Protein AF-0000000069395760 (afdb_homodimer)

Solvent-accessible surface area (backbone atoms only — not comparable to full-atom values): 43117 Å² total; per-residue (Å²): 133,80,65,74,63,59,64,54,50,53,55,54,52,54,53,49,53,54,52,53,54,54,53,51,53,52,52,54,56,61,66,63,53,74,74,78,73,81,76,77,80,76,78,79,77,81,76,76,78,79,74,80,76,85,90,81,76,87,78,83,78,81,83,75,75,84,68,78,76,70,72,79,70,79,74,65,75,64,67,62,76,68,69,72,83,68,77,63,71,75,78,70,72,57,51,30,65,44,21,26,51,34,47,48,49,54,32,49,52,32,18,38,53,29,53,44,42,83,48,41,45,56,52,36,48,51,44,53,68,48,53,50,56,49,46,53,49,40,21,63,72,74,39,49,41,49,37,60,54,71,68,36,67,52,49,54,48,45,50,50,44,46,49,41,73,70,34,70,74,48,68,70,32,58,58,56,48,36,22,46,37,29,43,24,50,7,39,36,30,46,37,38,65,77,67,52,32,31,42,33,40,53,34,67,69,37,38,51,55,40,46,56,28,42,33,50,20,50,20,39,49,36,53,64,74,48,56,54,93,81,45,68,66,56,76,48,63,72,69,88,72,63,82,59,62,57,41,40,29,35,37,52,51,34,47,51,50,49,50,54,48,51,52,51,42,43,45,49,50,65,56,71,32,33,63,59,34,62,75,64,62,42,46,38,72,66,56,53,50,49,52,51,30,62,69,65,62,43,72,67,31,51,62,48,64,44,80,52,71,68,53,26,51,51,42,50,50,50,52,51,49,51,49,38,54,49,29,24,60,70,40,50,58,34,78,77,29,65,69,52,32,52,52,51,54,51,48,62,53,50,48,20,41,38,38,13,25,37,42,52,42,46,52,46,39,51,50,30,15,51,47,23,32,50,53,48,50,51,50,49,50,51,51,47,51,51,52,51,49,52,55,60,69,72,103,131,80,64,75,64,60,64,55,51,54,55,54,51,55,52,50,52,54,54,52,54,52,53,53,51,52,53,55,55,61,66,61,52,74,76,77,71,81,77,77,81,77,77,81,76,79,78,78,77,79,83,69,86,80,83,82,84,86,75,88,76,80,85,73,75,84,68,78,78,69,74,80,70,78,76,66,77,63,68,64,74,67,68,73,87,64,80,66,72,77,78,69,73,59,48,30,66,43,21,26,52,34,48,47,49,53,32,50,52,31,18,39,53,29,53,43,43,84,47,41,46,56,50,37,47,51,44,53,68,49,53,49,54,48,47,52,49,40,20,63,71,74,39,48,42,48,38,58,56,69,69,36,67,50,50,56,49,43,51,51,45,47,50,40,74,70,34,71,75,46,68,70,32,58,58,56,48,36,23,46,38,29,42,22,48,7,39,34,31,46,38,41,65,77,68,53,34,30,42,30,40,53,35,67,68,37,38,50,55,38,45,56,27,42,33,50,19,51,19,39,50,35,53,65,75,50,56,54,92,80,45,66,66,56,75,49,61,72,67,87,70,62,81,59,62,55,42,41,29,35,36,52,50,35,49,50,51,49,52,54,49,50,54,51,42,42,46,50,50,65,56,72,31,34,63,59,35,60,75,65,62,41,45,38,73,66,56,50,51,49,52,51,30,62,70,64,63,44,71,67,31,50,64,47,65,45,79,53,71,68,52,26,51,50,44,50,52,49,50,51,49,51,49,37,54,50,30,25,60,69,39,50,57,35,78,80,29,67,69,52,32,52,53,51,54,51,49,61,52,50,49,20,40,38,37,12,25,37,44,54,39,46,53,47,38,51,51,29,15,51,47,22,32,50,54,48,51,52,49,50,51,51,50,47,51,52,51,51,50,52,55,59,68,73,104

Sequence (790 aa):
MGSPRLHNRLRAARLYVVLSWFLQRVQKTLKALPLKAPLPRRSRETVQARCGGKGGKRTGGPQSLPLPLPPPPAAAIALKPEAPIRQLAKYEAPSAGHAAVGATLFGVLLFLAGARPSLLPAVFLLFVAVALPWRAYHYTRVQPRNSPYLFDFCYAVAGTTAAFLVWPQARQHPQLEAVVYALADGPVAGALVAWQCAWVFHSPDHTISVLLHLLPGLAMAVHHHLPGRDAPAAAAALPGGLLWSSSLWLFAAPLAFYLAWQAAYFFAVQVLGRQYIQANNLDTSYRCLTRRARRAGNIWARLVLRGSTARRLAAYGLVQLAFTALTLLLFIPTYHCTALAVAWQALKVLVPVYFGCKHQHERLYKAAMAEGVRRHMVQLQADARCAGGVLAAEQMGSPRLHNRLRAARLYVVLSWFLQRVQKTLKALPLKAPLPRRSRETVQARCGGKGGKRTGGPQSLPLPLPPPPAAAIALKPEAPIRQLAKYEAPSAGHAAVGATLFGVLLFLAGARPSLLPAVFLLFVAVALPWRAYHYTRVQPRNSPYLFDFCYAVAGTTAAFLVWPQARQHPQLEAVVYALADGPVAGALVAWQCAWVFHSPDHTISVLLHLLPGLAMAVHHHLPGRDAPAAAAALPGGLLWSSSLWLFAAPLAFYLAWQAAYFFAVQVLGRQYIQANNLDTSYRCLTRRARRAGNIWARLVLRGSTARRLAAYGLVQLAFTALTLLLFIPTYHCTALAVAWQALKVLVPVYFGCKHQHERLYKAAMAEGVRRHMVQLQADARCAGGVLAAEQ

Structure (mmCIF, N/CA/C/O backbone):
data_AF-0000000069395760-model_v1
#
loop_
_entity.id
_entity.type
_entity.pdbx_description
1 polymer 'Glycerophosphocholine acyltransferase 1'
#
loop_
_atom_site.group_PDB
_atom_site.id
_atom_site.type_symbol
_atom_site.label_atom_id
_atom_site.label_alt_id
_atom_site.label_comp_id
_atom_site.label_asym_id
_atom_site.label_entity_id
_atom_site.label_seq_id
_atom_site.pdbx_PDB_ins_code
_atom_site.Cartn_x
_atom_site.Cartn_y
_atom_site.Cartn_z
_atom_site.occupancy
_atom_site.B_iso_or_equiv
_atom_site.auth_seq_id
_atom_site.auth_comp_id
_atom_site.auth_asym_id
_atom_site.auth_atom_id
_atom_site.pdbx_PDB_model_num
ATOM 1 N N . MET A 1 1 ? -45.25 -3.633 -11.438 1 24.61 1 MET A N 1
ATOM 2 C CA . MET A 1 1 ? -44.188 -4.176 -10.609 1 24.61 1 MET A CA 1
ATOM 3 C C . MET A 1 1 ? -42.875 -4.324 -11.414 1 24.61 1 MET A C 1
ATOM 5 O O . MET A 1 1 ? -42.812 -5.168 -12.305 1 24.61 1 MET A O 1
ATOM 9 N N . GLY A 1 2 ? -42.375 -3.217 -11.891 1 31.52 2 GLY A N 1
ATOM 10 C CA . GLY A 1 2 ? -41.312 -3.08 -12.883 1 31.52 2 GLY A CA 1
ATOM 11 C C . GLY A 1 2 ? -40.031 -3.816 -12.492 1 31.52 2 GLY A C 1
ATOM 12 O O . GLY A 1 2 ? -39.75 -3.99 -11.312 1 31.52 2 GLY A O 1
ATOM 13 N N . SER A 1 3 ? -39.719 -4.832 -13.398 1 35.62 3 SER A N 1
ATOM 14 C CA . SER A 1 3 ? -38.781 -5.914 -13.211 1 35.62 3 SER A CA 1
ATOM 15 C C . SER A 1 3 ? -37.406 -5.379 -12.758 1 35.62 3 SER A C 1
ATOM 17 O O . SER A 1 3 ? -36.969 -4.324 -13.219 1 35.62 3 SER A O 1
ATOM 19 N N . PRO A 1 4 ? -36.969 -5.805 -11.477 1 38.31 4 PRO A N 1
ATOM 20 C CA . PRO A 1 4 ? -35.719 -5.504 -10.828 1 38.31 4 PRO A CA 1
ATOM 21 C C . PRO A 1 4 ? -34.531 -5.648 -11.781 1 38.31 4 PRO A C 1
ATOM 23 O O . PRO A 1 4 ? -33.375 -5.418 -11.375 1 38.31 4 PRO A O 1
ATOM 26 N N . ARG A 1 5 ? -34.781 -6.266 -13.023 1 38.38 5 ARG A N 1
ATOM 27 C CA . ARG A 1 5 ? -33.719 -6.449 -14.008 1 38.38 5 ARG A CA 1
ATOM 28 C C . ARG A 1 5 ? -33.219 -5.105 -14.523 1 38.38 5 ARG A C 1
ATOM 30 O O . ARG A 1 5 ? -32.062 -5 -14.984 1 38.38 5 ARG A O 1
ATOM 37 N N . LEU A 1 6 ? -34.188 -4.109 -14.695 1 36.69 6 LEU A N 1
ATOM 38 C CA . LEU A 1 6 ? -33.75 -2.852 -15.305 1 36.69 6 LEU A CA 1
ATOM 39 C C . LEU A 1 6 ? -32.75 -2.123 -14.406 1 36.69 6 LEU A C 1
ATOM 41 O O . LEU A 1 6 ? -31.828 -1.474 -14.898 1 36.69 6 LEU A O 1
ATOM 45 N N . HIS A 1 7 ? -32.969 -2.199 -13.039 1 35.84 7 HIS A N 1
ATOM 46 C CA . HIS A 1 7 ? -32.094 -1.431 -12.164 1 35.84 7 HIS A CA 1
ATOM 47 C C . HIS A 1 7 ? -30.688 -2.018 -12.148 1 35.84 7 HIS A C 1
ATOM 49 O O . HIS A 1 7 ? -29.719 -1.297 -11.93 1 35.84 7 HIS A O 1
ATOM 55 N N . ASN A 1 8 ? -30.594 -3.342 -12.312 1 35.22 8 ASN A N 1
ATOM 56 C CA . ASN A 1 8 ? -29.266 -3.947 -12.336 1 35.22 8 ASN A CA 1
ATOM 57 C C . ASN A 1 8 ? -28.516 -3.619 -13.625 1 35.22 8 ASN A C 1
ATOM 59 O O . ASN A 1 8 ? -27.281 -3.541 -13.633 1 35.22 8 ASN A O 1
ATOM 63 N N . ARG A 1 9 ? -29.234 -3.514 -14.781 1 36 9 ARG A N 1
ATOM 64 C CA . ARG A 1 9 ? -28.578 -3.201 -16.047 1 36 9 ARG A CA 1
ATOM 65 C C . ARG A 1 9 ? -28.031 -1.777 -16.047 1 36 9 ARG A C 1
ATOM 67 O O . ARG A 1 9 ? -27.016 -1.5 -16.672 1 36 9 ARG A O 1
ATOM 74 N N . LEU A 1 10 ? -28.781 -0.856 -15.352 1 36.22 10 LEU A N 1
ATOM 75 C CA . LEU A 1 10 ? -28.297 0.521 -15.375 1 36.22 10 LEU A CA 1
ATOM 76 C C . LEU A 1 10 ? -27.031 0.665 -14.531 1 36.22 10 LEU A C 1
ATOM 78 O O . LEU A 1 10 ? -26.156 1.473 -14.852 1 36.22 10 LEU A O 1
ATOM 82 N N . ARG A 1 11 ? -26.938 -0.129 -13.469 1 34.44 11 ARG A N 1
ATOM 83 C CA . ARG A 1 11 ? -25.719 -0.043 -12.672 1 34.44 11 ARG A CA 1
ATOM 84 C C . ARG A 1 11 ? -24.516 -0.627 -13.422 1 34.44 11 ARG A C 1
ATOM 86 O O . ARG A 1 11 ? -23.422 -0.081 -13.367 1 34.44 11 ARG A O 1
ATOM 93 N N . ALA A 1 12 ? -24.75 -1.691 -14.242 1 37.59 12 ALA A N 1
ATOM 94 C CA . ALA A 1 12 ? -23.688 -2.266 -15.055 1 37.59 12 ALA A CA 1
ATOM 95 C C . ALA A 1 12 ? -23.266 -1.308 -16.172 1 37.59 12 ALA A C 1
ATOM 97 O O . ALA A 1 12 ? -22.078 -1.18 -16.469 1 37.59 12 ALA A O 1
ATOM 98 N N . ALA A 1 13 ? -24.188 -0.55 -16.719 1 38.97 13 ALA A N 1
ATOM 99 C CA . ALA A 1 13 ? -23.859 0.371 -17.812 1 38.97 13 ALA A CA 1
ATOM 100 C C . ALA A 1 13 ? -23.031 1.551 -17.297 1 38.97 13 ALA A C 1
ATOM 102 O O . ALA A 1 13 ? -22.109 2.006 -17.969 1 38.97 13 ALA A O 1
ATOM 103 N N . ARG A 1 14 ? -23.328 1.989 -16.094 1 35.59 14 ARG A N 1
A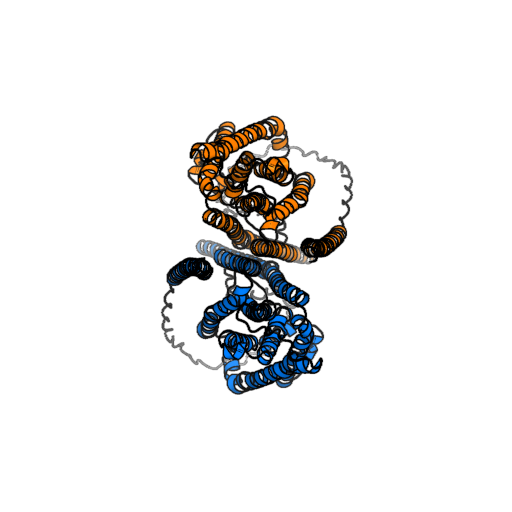TOM 104 C CA . ARG A 1 14 ? -22.594 3.135 -15.578 1 35.59 14 ARG A CA 1
ATOM 105 C C . ARG A 1 14 ? -21.156 2.748 -15.25 1 35.59 14 ARG A C 1
ATOM 107 O O . ARG A 1 14 ? -20.219 3.521 -15.492 1 35.59 14 ARG A O 1
ATOM 114 N N . LEU A 1 15 ? -21 1.525 -14.828 1 33.62 15 LEU A N 1
ATOM 115 C CA . LEU A 1 15 ? -19.641 1.066 -14.539 1 33.62 15 LEU A CA 1
ATOM 116 C C . LEU A 1 15 ? -18.844 0.867 -15.82 1 33.62 15 LEU A C 1
ATOM 118 O O . LEU A 1 15 ? -17.656 1.178 -15.875 1 33.62 15 LEU A O 1
ATOM 122 N N . TYR A 1 16 ? -19.422 0.513 -16.953 1 37.69 16 TYR A N 1
ATOM 123 C CA . TYR A 1 16 ? -18.75 0.366 -18.234 1 37.69 16 TYR A CA 1
ATOM 124 C C . TYR A 1 16 ? -18.266 1.714 -18.75 1 37.69 16 TYR A C 1
ATOM 126 O O . TYR A 1 16 ? -17.172 1.812 -19.312 1 37.69 16 TYR A O 1
ATOM 134 N N . VAL A 1 17 ? -18.984 2.797 -18.516 1 40.34 17 VAL A N 1
ATOM 135 C CA . VAL A 1 17 ? -18.594 4.105 -19.031 1 40.34 17 VAL A CA 1
ATOM 136 C C . VAL A 1 17 ? -17.344 4.594 -18.281 1 40.34 17 VAL A C 1
ATOM 138 O O . VAL A 1 17 ? -16.406 5.09 -18.891 1 40.34 17 VAL A O 1
ATOM 141 N N . VAL A 1 18 ? -17.328 4.336 -17 1 37.22 18 VAL A N 1
ATOM 142 C CA . VAL A 1 18 ? -16.203 4.844 -16.234 1 37.22 18 VAL A CA 1
ATOM 143 C C . VAL A 1 18 ? -14.953 4.016 -16.531 1 37.22 18 VAL A C 1
ATOM 145 O O . VAL A 1 18 ? -13.859 4.566 -16.734 1 37.22 18 VAL A O 1
ATOM 148 N N . LEU A 1 19 ? -15.133 2.717 -16.75 1 38.88 19 LEU A N 1
ATOM 149 C CA . LEU A 1 19 ? -14 1.854 -17.078 1 38.88 19 LEU A CA 1
ATOM 150 C C . LEU A 1 19 ? -13.5 2.146 -18.5 1 38.88 19 LEU A C 1
ATOM 152 O O . LEU A 1 19 ? -12.289 2.197 -18.734 1 38.88 19 LEU A O 1
ATOM 156 N N . SER A 1 20 ? -14.375 2.455 -19.438 1 40.69 20 SER A N 1
ATOM 157 C CA . SER A 1 20 ? -13.992 2.809 -20.797 1 40.69 20 SER A CA 1
ATOM 158 C C . SER A 1 20 ? -13.234 4.137 -20.828 1 40.69 20 SER A C 1
ATOM 160 O O . SER A 1 20 ? -12.234 4.27 -21.547 1 40.69 20 SER A O 1
ATOM 162 N N . TRP A 1 21 ? -13.68 5.074 -19.984 1 41.44 21 TRP A N 1
ATOM 163 C CA . TRP A 1 21 ? -13.023 6.379 -19.906 1 41.44 21 TRP A CA 1
ATOM 164 C C . TRP A 1 21 ? -11.625 6.25 -19.312 1 41.44 21 TRP A C 1
ATOM 166 O O . TRP A 1 21 ? -10.672 6.82 -19.844 1 41.44 21 TRP A O 1
ATOM 176 N N . PHE A 1 22 ? -11.406 5.398 -18.359 1 36.69 22 PHE A N 1
ATOM 177 C CA . PHE A 1 22 ? -10.102 5.168 -17.75 1 36.69 22 PHE A CA 1
ATOM 178 C C . PHE A 1 22 ? -9.164 4.465 -18.734 1 36.69 22 PHE A C 1
ATOM 180 O O . PHE A 1 22 ? -8.008 4.859 -18.875 1 36.69 22 PHE A O 1
ATOM 187 N N . LEU A 1 23 ? -9.633 3.568 -19.531 1 41.53 23 LEU A N 1
ATOM 188 C CA . LEU A 1 23 ? -8.82 2.848 -20.5 1 41.53 23 LEU A CA 1
ATOM 189 C C . LEU A 1 23 ? -8.383 3.771 -21.641 1 41.53 23 LEU A C 1
ATOM 191 O O . LEU A 1 23 ? -7.246 3.682 -22.109 1 41.53 23 LEU A O 1
ATOM 195 N N . GLN A 1 24 ? -9.18 4.66 -21.953 1 41.66 24 GLN A N 1
ATOM 196 C CA . GLN A 1 24 ? -8.836 5.586 -23.031 1 41.66 24 GLN A CA 1
ATOM 197 C C . GLN A 1 24 ? -7.73 6.547 -22.594 1 41.66 24 GLN A C 1
ATOM 199 O O . GLN A 1 24 ? -6.82 6.848 -23.375 1 41.66 24 GLN A O 1
ATOM 204 N N . ARG A 1 25 ? -7.688 6.926 -21.391 1 40.22 25 ARG A N 1
ATOM 205 C CA . ARG A 1 25 ? -6.68 7.883 -20.938 1 40.22 25 ARG A CA 1
ATOM 206 C C . ARG A 1 25 ? -5.336 7.199 -20.703 1 40.22 25 ARG A C 1
ATOM 208 O O . ARG A 1 25 ? -4.281 7.773 -20.984 1 40.22 25 ARG A O 1
ATOM 215 N N . VAL A 1 26 ? -5.336 5.984 -20.297 1 39.53 26 VAL A N 1
ATOM 216 C CA . VAL A 1 26 ? -4.098 5.223 -20.172 1 39.53 26 VAL A CA 1
ATOM 217 C C . VAL A 1 26 ? -3.488 5.008 -21.562 1 39.53 26 VAL A C 1
ATOM 219 O O . VAL A 1 26 ? -2.277 5.152 -21.734 1 39.53 26 VAL A O 1
ATOM 222 N N . GLN A 1 27 ? -4.305 4.754 -22.484 1 35.78 27 GLN A N 1
ATOM 223 C CA . GLN A 1 27 ? -3.801 4.578 -23.844 1 35.78 27 GLN A CA 1
ATOM 224 C C . GLN A 1 27 ? -3.158 5.859 -24.359 1 35.78 27 GLN A C 1
ATOM 226 O O . GLN A 1 27 ? -2.115 5.816 -25.016 1 35.78 27 GLN A O 1
ATOM 231 N N . LYS A 1 28 ? -3.713 7 -24.016 1 42.12 28 LYS A N 1
ATOM 232 C CA . LYS A 1 28 ? -3.141 8.25 -24.5 1 42.12 28 LYS A CA 1
ATOM 233 C C . LYS A 1 28 ? -1.797 8.539 -23.828 1 42.12 28 LYS A C 1
ATOM 235 O O . LYS A 1 28 ? -0.869 9.031 -24.469 1 42.12 28 LYS A O 1
ATOM 240 N N . THR A 1 29 ? -1.684 8.234 -22.547 1 35.47 29 THR A N 1
ATOM 241 C CA . THR A 1 29 ? -0.429 8.508 -21.859 1 35.47 29 THR A CA 1
ATOM 242 C C . THR A 1 29 ? 0.667 7.559 -22.328 1 35.47 29 THR A C 1
ATOM 244 O O . THR A 1 29 ? 1.823 7.961 -22.469 1 35.47 29 THR A O 1
ATOM 247 N N . LEU A 1 30 ? 0.323 6.344 -22.609 1 33.06 30 LEU A N 1
ATOM 248 C CA . LEU A 1 30 ? 1.308 5.395 -23.109 1 33.06 30 LEU A CA 1
ATOM 249 C C . LEU A 1 30 ? 1.788 5.797 -24.5 1 33.06 30 LEU A C 1
ATOM 251 O O . LEU A 1 30 ? 2.938 5.535 -24.859 1 33.06 30 LEU A O 1
ATOM 255 N N . LYS A 1 31 ? 0.946 6.301 -25.266 1 39.34 31 LYS A N 1
ATOM 256 C CA . LYS A 1 31 ? 1.326 6.707 -26.609 1 39.34 31 LYS A CA 1
ATOM 257 C C . LYS A 1 31 ? 2.275 7.902 -26.578 1 39.34 31 LYS A C 1
ATOM 259 O O . LYS A 1 31 ? 2.959 8.188 -27.562 1 39.34 31 LYS A O 1
ATOM 264 N N . ALA A 1 32 ? 2.164 8.734 -25.484 1 34.03 32 ALA A N 1
ATOM 265 C CA . ALA A 1 32 ? 3.014 9.922 -25.484 1 34.03 32 ALA A CA 1
ATOM 266 C C . ALA A 1 32 ? 4.445 9.57 -25.094 1 34.03 32 ALA A C 1
ATOM 268 O O . ALA A 1 32 ? 5.281 10.461 -24.906 1 34.03 32 ALA A O 1
ATOM 269 N N . LEU A 1 33 ? 4.688 8.352 -24.625 1 29.94 33 LEU A N 1
ATOM 270 C CA . LEU A 1 33 ? 6.078 8.047 -24.297 1 29.94 33 LEU A CA 1
ATOM 271 C C . LEU A 1 33 ? 6.945 8.07 -25.547 1 29.94 33 LEU A C 1
ATOM 273 O O . LEU A 1 33 ? 6.645 7.391 -26.531 1 29.94 33 LEU A O 1
ATOM 277 N N . PRO A 1 34 ? 7.656 9.148 -25.75 1 31.7 34 PRO A N 1
ATOM 278 C CA . PRO A 1 34 ? 8.484 9.305 -26.953 1 31.7 34 PRO A CA 1
ATOM 279 C C . PRO A 1 34 ? 9.414 8.117 -27.172 1 31.7 34 PRO A C 1
ATOM 281 O O . PRO A 1 34 ? 10.055 7.637 -26.234 1 31.7 34 PRO A O 1
ATOM 284 N N . LEU A 1 35 ? 9.031 7.121 -27.922 1 26.7 35 LEU A N 1
ATOM 285 C CA . LEU A 1 35 ? 9.953 6.09 -28.391 1 26.7 35 LEU A CA 1
ATOM 286 C C . LEU A 1 35 ? 11.25 6.711 -28.906 1 26.7 35 LEU A C 1
ATOM 288 O O . LEU A 1 35 ? 11.234 7.445 -29.906 1 26.7 35 LEU A O 1
ATOM 292 N N . LYS A 1 36 ? 12.156 7.141 -27.984 1 28.41 36 LYS A N 1
ATOM 293 C CA . LYS A 1 36 ? 13.469 7.602 -28.438 1 28.41 36 LYS A CA 1
ATOM 294 C C . LYS A 1 36 ? 14.016 6.699 -29.531 1 28.41 36 LYS A C 1
ATOM 296 O O . LYS A 1 36 ? 13.969 5.473 -29.422 1 28.41 36 LYS A O 1
ATOM 301 N N . ALA A 1 37 ? 14.148 7.156 -30.766 1 25.59 37 ALA A N 1
ATOM 302 C CA . ALA A 1 37 ? 14.641 6.633 -32.031 1 25.59 37 ALA A CA 1
ATOM 303 C C . ALA A 1 37 ? 16.016 5.988 -31.875 1 25.59 37 ALA A C 1
ATOM 305 O O . ALA A 1 37 ? 16.812 6.43 -31.047 1 25.59 37 ALA A O 1
ATOM 306 N N . PRO A 1 38 ? 16.219 4.73 -32.25 1 25.33 38 PRO A N 1
ATOM 307 C CA . PRO A 1 38 ? 17.438 3.924 -32.156 1 25.33 38 PRO A CA 1
ATOM 308 C C . PRO A 1 38 ? 18.656 4.633 -32.719 1 25.33 38 PRO A C 1
ATOM 310 O O . PRO A 1 38 ? 18.547 5.375 -33.719 1 25.33 38 PRO A O 1
ATOM 313 N N . LEU A 1 39 ? 19.594 5.125 -31.906 1 25.52 39 LEU A N 1
ATOM 314 C CA . LEU A 1 39 ? 20.828 5.793 -32.281 1 25.52 39 LEU A CA 1
ATOM 315 C C . LEU A 1 39 ? 21.516 5.047 -33.406 1 25.52 39 LEU A C 1
ATOM 317 O O . LEU A 1 39 ? 21.516 3.812 -33.438 1 25.52 39 LEU A O 1
ATOM 321 N N . PRO A 1 40 ? 21.781 5.672 -34.5 1 23.23 40 PRO A N 1
ATOM 322 C CA . PRO A 1 40 ? 22.375 5.133 -35.719 1 23.23 40 PRO A CA 1
ATOM 323 C C . PRO A 1 40 ? 23.734 4.469 -35.5 1 23.23 40 PRO A C 1
ATOM 325 O O . PRO A 1 40 ? 24.453 4.84 -34.562 1 23.23 40 PRO A O 1
ATOM 328 N N . ARG A 1 41 ? 23.859 3.211 -35.812 1 25.23 41 ARG A N 1
ATOM 329 C CA . ARG A 1 41 ? 25.016 2.322 -35.75 1 25.23 41 ARG A CA 1
ATOM 330 C C . ARG A 1 41 ? 26.219 2.953 -36.438 1 25.23 41 ARG A C 1
ATOM 332 O O . ARG A 1 41 ? 26.172 3.275 -37.625 1 25.23 41 ARG A O 1
ATOM 339 N N . ARG A 1 42 ? 26.953 3.883 -35.75 1 22.91 42 ARG A N 1
ATOM 340 C CA . ARG A 1 42 ? 28.188 4.395 -36.344 1 22.91 42 ARG A CA 1
ATOM 341 C C . ARG A 1 42 ? 29.078 3.254 -36.812 1 22.91 42 ARG A C 1
ATOM 343 O O . ARG A 1 42 ? 29.219 2.238 -36.125 1 22.91 42 ARG A O 1
ATOM 350 N N . SER A 1 43 ? 29.219 3.082 -38.125 1 20.03 43 SER A N 1
ATOM 351 C CA . SER A 1 43 ? 30.047 2.193 -38.938 1 20.03 43 SER A CA 1
ATOM 352 C C . SER A 1 43 ? 31.5 2.213 -38.5 1 20.03 43 SER A C 1
ATOM 354 O O . SER A 1 43 ? 32.094 3.279 -38.375 1 20.03 43 SER A O 1
ATOM 356 N N . ARG A 1 44 ? 31.844 1.373 -37.469 1 22.36 44 ARG A N 1
ATOM 357 C CA . ARG A 1 44 ? 33.188 1.154 -37 1 22.36 44 ARG A CA 1
ATOM 358 C C . ARG A 1 44 ? 34.156 0.968 -38.156 1 22.36 44 ARG A C 1
ATOM 360 O O . ARG A 1 44 ? 34 0.052 -38.969 1 22.36 44 ARG A O 1
ATOM 367 N N . GLU A 1 45 ? 34.688 2.094 -38.719 1 19.88 45 GLU A N 1
ATOM 368 C CA . GLU A 1 45 ? 35.781 2.062 -39.719 1 19.88 45 GLU A CA 1
ATOM 369 C C . GLU A 1 45 ? 36.906 1.149 -39.25 1 19.88 45 GLU A C 1
ATOM 371 O O . GLU A 1 45 ? 37.188 1.036 -38.062 1 19.88 45 GLU A O 1
ATOM 376 N N . THR A 1 46 ? 37.25 0.128 -40.062 1 21.58 46 THR A N 1
ATOM 377 C CA . THR A 1 46 ? 38.188 -0.994 -40.188 1 21.58 46 THR A CA 1
ATOM 378 C C . THR A 1 46 ? 39.625 -0.529 -40 1 21.58 46 THR A C 1
ATOM 380 O O . THR A 1 46 ? 40.188 0.132 -40.875 1 21.58 46 THR A O 1
ATOM 383 N N . VAL A 1 47 ? 39.938 0.273 -38.844 1 20.33 47 VAL A N 1
ATOM 384 C CA . VAL A 1 47 ? 41.312 0.724 -38.844 1 20.33 47 VAL A CA 1
ATOM 385 C C . VAL A 1 47 ? 42.25 -0.478 -38.969 1 20.33 47 VAL A C 1
ATOM 387 O O . VAL A 1 47 ? 42.156 -1.428 -38.188 1 20.33 47 VAL A O 1
ATOM 390 N N . GLN A 1 48 ? 42.875 -0.694 -40.094 1 20.39 48 GLN A N 1
ATOM 391 C CA . GLN A 1 48 ? 43.844 -1.603 -40.688 1 20.39 48 GLN A CA 1
ATOM 392 C C . GLN A 1 48 ? 45.156 -1.568 -39.906 1 20.39 48 GLN A C 1
ATOM 394 O O . GLN A 1 48 ? 45.906 -0.584 -39.969 1 20.39 48 GLN A O 1
ATOM 399 N N . ALA A 1 49 ? 45.094 -1.822 -38.531 1 20.97 49 ALA A N 1
ATOM 400 C CA . ALA A 1 49 ? 46.344 -1.771 -37.781 1 20.97 49 ALA A CA 1
ATOM 401 C C . ALA A 1 49 ? 47.406 -2.68 -38.438 1 20.97 49 ALA A C 1
ATOM 403 O O . ALA A 1 49 ? 47.125 -3.834 -38.75 1 20.97 49 ALA A O 1
ATOM 404 N N . ARG A 1 50 ? 48.438 -2.025 -39.031 1 19.83 50 ARG A N 1
ATOM 405 C CA . ARG A 1 50 ? 49.625 -2.438 -39.75 1 19.83 50 ARG A CA 1
ATOM 406 C C . ARG A 1 50 ? 50.531 -3.275 -38.844 1 19.83 50 ARG A C 1
ATOM 408 O O . ARG A 1 50 ? 50.844 -2.869 -37.719 1 19.83 50 ARG A O 1
ATOM 415 N N . CYS A 1 51 ? 50.562 -4.633 -39 1 20.12 51 CYS A N 1
ATOM 416 C CA . CYS A 1 51 ? 51.219 -5.781 -38.375 1 20.12 51 CYS A CA 1
ATOM 417 C C . CYS A 1 51 ? 52.75 -5.68 -38.531 1 20.12 51 CYS A C 1
ATOM 419 O O . CYS A 1 51 ? 53.469 -6.656 -38.312 1 20.12 51 CYS A O 1
ATOM 421 N N . GLY A 1 52 ? 53.344 -4.41 -38.469 1 17.91 52 GLY A N 1
ATOM 422 C CA . GLY A 1 52 ? 54.688 -4.594 -38.969 1 17.91 52 GLY A CA 1
ATOM 423 C C . GLY A 1 52 ? 55.531 -5.551 -38.156 1 17.91 52 GLY A C 1
ATOM 424 O O . GLY A 1 52 ? 55.25 -5.742 -36.969 1 17.91 52 GLY A O 1
ATOM 425 N N . GLY A 1 53 ? 56.375 -6.496 -38.75 1 17.52 53 GLY A N 1
ATOM 426 C CA . GLY A 1 53 ? 57.062 -7.762 -38.594 1 17.52 53 GLY A CA 1
ATOM 427 C C . GLY A 1 53 ? 58.375 -7.629 -37.844 1 17.52 53 GLY A C 1
ATOM 428 O O . GLY A 1 53 ? 59.031 -8.633 -37.5 1 17.52 53 GLY A O 1
ATOM 429 N N . LYS A 1 54 ? 58.969 -6.398 -37.469 1 16.45 54 LYS A N 1
ATOM 430 C CA . LYS A 1 54 ? 60.406 -6.523 -37.688 1 16.45 54 LYS A CA 1
ATOM 431 C C . LYS A 1 54 ? 61 -7.566 -36.75 1 16.45 54 LYS A C 1
ATOM 433 O O . LYS A 1 54 ? 60.406 -7.914 -35.719 1 16.45 54 LYS A O 1
ATOM 438 N N . GLY A 1 55 ? 62.469 -7.695 -36.844 1 16.88 55 GLY A N 1
ATOM 439 C CA . GLY A 1 55 ? 63.625 -8.586 -36.875 1 16.88 55 GLY A CA 1
ATOM 440 C C . GLY A 1 55 ? 64.125 -8.961 -35.5 1 16.88 55 GLY A C 1
ATOM 441 O O . GLY A 1 55 ? 63.688 -8.406 -34.5 1 16.88 55 GLY A O 1
ATOM 442 N N . GLY A 1 56 ? 65.375 -9.648 -35.406 1 16.52 56 GLY A N 1
ATOM 443 C CA . GLY A 1 56 ? 66 -10.859 -34.969 1 16.52 56 GLY A CA 1
ATOM 444 C C . GLY A 1 56 ? 66.75 -10.68 -33.656 1 16.52 56 GLY A C 1
ATOM 445 O O . GLY A 1 56 ? 66.625 -11.508 -32.75 1 16.52 56 GLY A O 1
ATOM 446 N N . LYS A 1 57 ? 67.875 -9.82 -33.562 1 18.17 57 LYS A N 1
ATOM 447 C CA . LYS A 1 57 ? 69.188 -10.414 -33.281 1 18.17 57 LYS A CA 1
ATOM 448 C C . LYS A 1 57 ? 69.5 -10.422 -31.781 1 18.17 57 LYS A C 1
ATOM 450 O O . LYS A 1 57 ? 70.562 -10.82 -31.375 1 18.17 57 LYS A O 1
ATOM 455 N N . ARG A 1 58 ? 68.625 -10.367 -30.766 1 18.73 58 ARG A N 1
ATOM 456 C CA . ARG A 1 58 ? 69.25 -9.875 -29.547 1 18.73 58 ARG A CA 1
ATOM 457 C C . ARG A 1 58 ? 70.312 -10.844 -29.062 1 18.73 58 ARG A C 1
ATOM 459 O O . ARG A 1 58 ? 70.125 -12.055 -29.047 1 18.73 58 ARG A O 1
ATOM 466 N N . THR A 1 59 ? 71.625 -10.359 -29.125 1 19.55 59 THR A N 1
ATOM 467 C CA . THR A 1 59 ? 72.938 -10.836 -28.75 1 19.55 59 THR A CA 1
ATOM 468 C C . THR A 1 59 ? 73 -11.273 -27.297 1 19.55 59 THR A C 1
ATOM 470 O O . THR A 1 59 ? 72.125 -10.867 -26.5 1 19.55 59 THR A O 1
ATOM 473 N N . GLY A 1 60 ? 74 -12.18 -26.891 1 20.38 60 GLY A N 1
ATOM 474 C CA . GLY A 1 60 ? 74.375 -13.242 -25.953 1 20.38 60 GLY A CA 1
ATOM 475 C C . GLY A 1 60 ? 74.812 -12.727 -24.609 1 20.38 60 GLY A C 1
ATOM 476 O O . GLY A 1 60 ? 75.312 -13.5 -23.766 1 20.38 60 GLY A O 1
ATOM 477 N N . GLY A 1 61 ? 74.75 -11.383 -24.344 1 20.66 61 GLY A N 1
ATOM 478 C CA . GLY A 1 61 ? 75.812 -10.977 -23.438 1 20.66 61 GLY A CA 1
ATOM 479 C C . GLY A 1 61 ? 75.75 -11.703 -22.109 1 20.66 61 GLY A C 1
ATOM 480 O O . GLY A 1 61 ? 74.75 -12.359 -21.781 1 20.66 61 GLY A O 1
ATOM 481 N N . PRO A 1 62 ? 76.875 -11.547 -21.281 1 25.17 62 PRO A N 1
ATOM 482 C CA . PRO A 1 62 ? 77.562 -12.273 -20.203 1 25.17 62 PRO A CA 1
ATOM 483 C C . PRO A 1 62 ? 76.688 -12.32 -18.922 1 25.17 62 PRO A C 1
ATOM 485 O O . PRO A 1 62 ? 75.812 -11.523 -18.75 1 25.17 62 PRO A O 1
ATOM 488 N N . GLN A 1 63 ? 76.875 -13.328 -18.047 1 23.12 63 GLN A N 1
ATOM 489 C CA . GLN A 1 63 ? 76.25 -14.055 -16.938 1 23.12 63 GLN A CA 1
ATOM 490 C C . GLN A 1 63 ? 76.312 -13.242 -15.656 1 23.12 63 GLN A C 1
ATOM 492 O O . GLN A 1 63 ? 77.125 -13.531 -14.758 1 23.12 63 GLN A O 1
ATOM 497 N N . SER A 1 64 ? 76.188 -11.883 -15.727 1 22.25 64 SER A N 1
ATOM 498 C CA . SER A 1 64 ? 76.562 -11.133 -14.523 1 22.25 64 SER A CA 1
ATOM 499 C C . SER A 1 64 ? 75.812 -11.703 -13.297 1 22.25 64 SER A C 1
ATOM 501 O O . SER A 1 64 ? 74.75 -12.328 -13.406 1 22.25 64 SER A O 1
ATOM 503 N N . LEU A 1 65 ? 76.625 -11.734 -12.188 1 28.33 65 LEU A N 1
ATOM 504 C CA . LEU A 1 65 ? 76.5 -12.273 -10.836 1 28.33 65 LEU A CA 1
ATOM 505 C C . LEU A 1 65 ? 75.25 -11.789 -10.148 1 28.33 65 LEU A C 1
ATOM 507 O O . LEU A 1 65 ? 74.875 -10.617 -10.266 1 28.33 65 LEU A O 1
ATOM 511 N N . PRO A 1 66 ? 74.25 -12.703 -9.703 1 25.98 66 PRO A N 1
ATOM 512 C CA . PRO A 1 66 ? 72.875 -12.352 -9.336 1 25.98 66 PRO A CA 1
ATOM 513 C C . PRO A 1 66 ? 72.812 -11.438 -8.117 1 25.98 66 PRO A C 1
ATOM 515 O O . PRO A 1 66 ? 73.562 -11.656 -7.137 1 25.98 66 PRO A O 1
ATOM 518 N N . LEU A 1 67 ? 72.938 -10.062 -8.289 1 27.92 67 LEU A N 1
ATOM 519 C CA . LEU A 1 67 ? 72.875 -9.109 -7.195 1 27.92 67 LEU A CA 1
ATOM 520 C C . LEU A 1 67 ? 71.75 -9.492 -6.234 1 27.92 67 LEU A C 1
ATOM 522 O O . LEU A 1 67 ? 70.75 -10.062 -6.648 1 27.92 67 LEU A O 1
ATOM 526 N N . PRO A 1 68 ? 72.062 -9.539 -4.863 1 30.25 68 PRO A N 1
ATOM 527 C CA . PRO A 1 68 ? 71.125 -10.016 -3.861 1 30.25 68 PRO A CA 1
ATOM 528 C C . PRO A 1 68 ? 69.75 -9.367 -3.998 1 30.25 68 PRO A C 1
ATOM 530 O O . PRO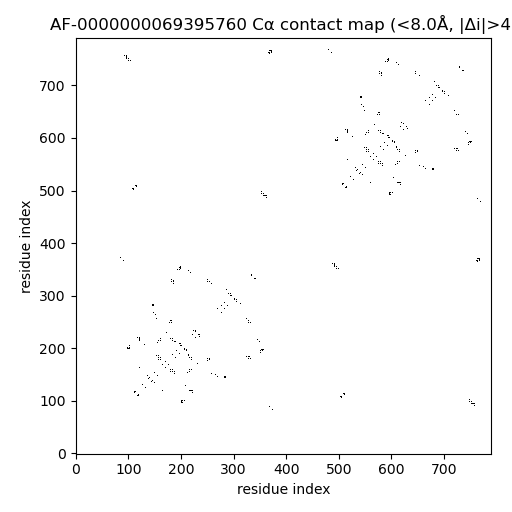 A 1 68 ? 69.625 -8.242 -4.492 1 30.25 68 PRO A O 1
ATOM 533 N N . LEU A 1 69 ? 68.625 -10.148 -4.223 1 29.84 69 LEU A N 1
ATOM 534 C CA . LEU A 1 69 ? 67.312 -9.648 -4.543 1 29.84 69 LEU A CA 1
ATOM 535 C C . LEU A 1 69 ? 66.875 -8.586 -3.543 1 29.84 69 LEU A C 1
ATOM 537 O O . LEU A 1 69 ? 67.062 -8.727 -2.34 1 29.84 69 LEU A O 1
ATOM 541 N N . PRO A 1 70 ? 66.938 -7.246 -3.914 1 32.09 70 PRO A N 1
ATOM 542 C CA . PRO A 1 70 ? 66.5 -6.223 -2.961 1 32.09 70 PRO A CA 1
ATOM 543 C C . PRO A 1 70 ? 65.25 -6.637 -2.182 1 32.09 70 PRO A C 1
ATOM 545 O O . PRO A 1 70 ? 64.5 -7.5 -2.631 1 32.09 70 PRO A O 1
ATOM 548 N N . PRO A 1 71 ? 65.25 -6.305 -0.811 1 33 71 PRO A N 1
ATOM 549 C CA . PRO A 1 71 ? 64.125 -6.746 0.027 1 33 71 PRO A CA 1
ATOM 550 C C . PRO A 1 71 ? 62.781 -6.539 -0.644 1 33 71 PRO A C 1
ATOM 552 O O . PRO A 1 71 ? 62.656 -5.703 -1.542 1 33 71 PRO A O 1
ATOM 555 N N . PRO A 1 72 ? 61.844 -7.586 -0.583 1 28.64 72 PRO A N 1
ATOM 556 C CA . PRO A 1 72 ? 60.594 -7.477 -1.339 1 28.64 72 PRO A CA 1
ATOM 557 C C . PRO A 1 72 ? 59.969 -6.09 -1.232 1 28.64 72 PRO A C 1
ATOM 559 O O . PRO A 1 72 ? 60.125 -5.422 -0.205 1 28.64 72 PRO A O 1
ATOM 562 N N . PRO A 1 73 ? 60.062 -5.242 -2.34 1 27.94 73 PRO A N 1
ATOM 563 C CA . PRO A 1 73 ? 59.406 -3.93 -2.227 1 27.94 73 PRO A CA 1
ATOM 564 C C . PRO A 1 73 ? 58.125 -3.967 -1.378 1 27.94 73 PRO A C 1
ATOM 566 O O . PRO A 1 73 ? 57.5 -5.02 -1.243 1 27.94 73 PRO A O 1
ATOM 569 N N . ALA A 1 74 ? 58.031 -3.045 -0.365 1 27.62 74 ALA A N 1
ATOM 570 C CA . ALA A 1 74 ? 56.781 -2.822 0.36 1 27.62 74 ALA A CA 1
ATOM 571 C C . ALA A 1 74 ? 55.562 -3.055 -0.543 1 27.62 74 ALA A C 1
ATOM 573 O O . ALA A 1 74 ? 55.531 -2.553 -1.668 1 27.62 74 ALA A O 1
ATOM 574 N N . ALA A 1 75 ? 55 -4.285 -0.491 1 26.45 75 ALA A N 1
ATOM 575 C CA . ALA A 1 75 ? 53.75 -4.621 -1.147 1 26.45 75 ALA A CA 1
ATOM 576 C C . ALA A 1 75 ? 52.844 -3.387 -1.303 1 26.45 75 ALA A C 1
ATOM 578 O O . ALA A 1 75 ? 52.406 -2.818 -0.312 1 26.45 75 ALA A O 1
ATOM 579 N N . ALA A 1 76 ? 53.25 -2.391 -2.172 1 25.98 76 ALA A N 1
ATOM 580 C CA . ALA A 1 76 ? 52.219 -1.425 -2.555 1 25.98 76 ALA A CA 1
ATOM 581 C C . ALA A 1 76 ? 50.844 -2.068 -2.562 1 25.98 76 ALA A C 1
ATOM 583 O O . ALA A 1 76 ? 50.625 -3.08 -3.234 1 25.98 76 ALA A O 1
ATOM 584 N N . ILE A 1 77 ? 50.188 -2.143 -1.438 1 27.27 77 ILE A N 1
ATOM 585 C CA . ILE A 1 77 ? 48.781 -2.432 -1.497 1 27.27 77 ILE A CA 1
ATOM 586 C C . ILE A 1 77 ? 48.188 -1.939 -2.824 1 27.27 77 ILE A C 1
ATOM 588 O O . ILE A 1 77 ? 48.094 -0.732 -3.057 1 27.27 77 ILE A O 1
ATOM 592 N N . ALA A 1 78 ? 48.812 -2.449 -3.965 1 27.31 78 ALA A N 1
ATOM 593 C CA . ALA A 1 78 ? 48.062 -2.209 -5.207 1 27.31 78 ALA A CA 1
ATOM 594 C C . ALA A 1 78 ? 46.562 -2.143 -4.957 1 27.31 78 ALA A C 1
ATOM 596 O O . ALA A 1 78 ? 45.969 -3.129 -4.539 1 27.31 78 ALA A O 1
ATOM 597 N N . LEU A 1 79 ? 46.156 -1.052 -4.422 1 28.03 79 LEU A N 1
ATOM 598 C CA . LEU A 1 79 ? 44.719 -0.84 -4.602 1 28.03 79 LEU A CA 1
ATOM 599 C C . LEU A 1 79 ? 44.25 -1.498 -5.887 1 28.03 79 LEU A C 1
ATOM 601 O O . LEU A 1 79 ? 44.75 -1.224 -6.969 1 28.03 79 LEU A O 1
ATOM 605 N N . LYS A 1 80 ? 44.062 -2.84 -5.883 1 30.09 80 LYS A N 1
ATOM 606 C CA . LYS A 1 80 ? 43.375 -3.35 -7.066 1 30.09 80 LYS A CA 1
ATOM 607 C C . LYS A 1 80 ? 42.719 -2.217 -7.859 1 30.09 80 LYS A C 1
ATOM 609 O O . LYS A 1 80 ? 42.062 -1.349 -7.289 1 30.09 80 LYS A O 1
ATOM 614 N N . PRO A 1 81 ? 43.312 -1.825 -9.016 1 30.62 81 PRO A N 1
ATOM 615 C CA . PRO A 1 81 ? 42.469 -0.906 -9.789 1 30.62 81 PRO A CA 1
ATOM 616 C C . PRO A 1 81 ? 40.969 -1.181 -9.617 1 30.62 81 PRO A C 1
ATOM 618 O O . PRO A 1 81 ? 40.531 -2.334 -9.688 1 30.62 81 PRO A O 1
ATOM 621 N N . GLU A 1 82 ? 40.406 -0.542 -8.578 1 32.59 82 GLU A N 1
ATOM 622 C CA . GLU A 1 82 ? 38.938 -0.618 -8.5 1 32.59 82 GLU A CA 1
ATOM 623 C C . GLU A 1 82 ? 38.312 -0.865 -9.867 1 32.59 82 GLU A C 1
ATOM 625 O O . GLU A 1 82 ? 38.75 -0.288 -10.867 1 32.59 82 GLU A O 1
ATOM 630 N N . ALA A 1 83 ? 37.844 -2.131 -10.227 1 31.83 83 ALA A N 1
ATOM 631 C CA . ALA A 1 83 ? 37.031 -2.309 -11.414 1 31.83 83 ALA A CA 1
ATOM 632 C C . ALA A 1 83 ? 36.5 -0.97 -11.914 1 31.83 83 ALA A C 1
ATOM 634 O O . ALA A 1 83 ? 36.219 -0.073 -11.117 1 31.83 83 ALA A O 1
ATOM 635 N N . PRO A 1 84 ? 36.875 -0.547 -13.141 1 32.12 84 PRO A N 1
ATOM 636 C CA . PRO A 1 84 ? 36.219 0.665 -13.648 1 32.12 84 PRO A CA 1
ATOM 637 C C . PRO A 1 84 ? 34.812 0.864 -13.078 1 32.12 84 PRO A C 1
ATOM 639 O O . PRO A 1 84 ? 34.062 -0.105 -12.914 1 32.12 84 PRO A O 1
ATOM 642 N N . ILE A 1 85 ? 34.625 1.735 -12.164 1 35.66 85 ILE A N 1
ATOM 643 C CA . ILE A 1 85 ? 33.312 2.25 -11.789 1 35.66 85 ILE A CA 1
ATOM 644 C C . ILE A 1 85 ? 32.375 2.15 -12.977 1 35.66 85 ILE A C 1
ATOM 646 O O . ILE A 1 85 ? 31.359 2.861 -13.031 1 35.66 85 ILE A O 1
ATOM 650 N N . ARG A 1 86 ? 32.812 1.745 -14.25 1 35.81 86 ARG A N 1
ATOM 651 C CA . ARG A 1 86 ? 31.953 1.739 -15.438 1 35.81 86 ARG A CA 1
ATOM 652 C C . ARG A 1 86 ? 30.594 1.108 -15.133 1 35.81 86 ARG A C 1
ATOM 654 O O . ARG A 1 86 ? 29.562 1.663 -15.492 1 35.81 86 ARG A O 1
ATOM 661 N N . GLN A 1 87 ? 30.5 -0.315 -15.172 1 33.31 87 GLN A N 1
ATOM 662 C CA . GLN A 1 87 ? 29.25 -0.968 -15.5 1 33.31 87 GLN A CA 1
ATOM 663 C C . GLN A 1 87 ? 28.297 -0.969 -14.297 1 33.31 87 GLN A C 1
ATOM 665 O O . GLN A 1 87 ? 27.5 -1.893 -14.133 1 33.31 87 GLN A O 1
ATOM 670 N N . LEU A 1 88 ? 28.672 -0.3 -13.242 1 36.12 88 LEU A N 1
ATOM 671 C CA . LEU A 1 88 ? 27.594 -0.372 -12.273 1 36.12 88 LEU A CA 1
ATOM 672 C C . LEU A 1 88 ? 26.281 0.11 -12.891 1 36.12 88 LEU A C 1
ATOM 674 O O . LEU A 1 88 ? 26.219 1.199 -13.461 1 36.12 88 LEU A O 1
ATOM 678 N N . ALA A 1 89 ? 25.562 -0.724 -13.32 1 38.22 89 ALA A N 1
ATOM 679 C CA . ALA A 1 89 ? 24.219 -0.442 -13.82 1 38.22 89 ALA A CA 1
ATOM 680 C C . ALA A 1 89 ? 23.594 0.739 -13.078 1 38.22 89 ALA A C 1
ATOM 682 O O . ALA A 1 89 ? 23.641 0.798 -11.852 1 38.22 89 ALA A O 1
ATOM 683 N N . LYS A 1 90 ? 23.5 1.921 -13.734 1 45.75 90 LYS A N 1
ATOM 684 C CA . LYS A 1 90 ? 22.844 3.145 -13.305 1 45.75 90 LYS A CA 1
ATOM 685 C C . LYS A 1 90 ? 21.547 2.832 -12.562 1 45.75 90 LYS A C 1
ATOM 687 O O . LYS A 1 90 ? 20.625 2.246 -13.141 1 45.75 90 LYS A O 1
ATOM 692 N N . TYR A 1 91 ? 21.703 2.551 -11.352 1 50.78 91 TYR A N 1
ATOM 693 C CA . TYR A 1 91 ? 20.438 2.441 -10.633 1 50.78 91 TYR A CA 1
ATOM 694 C C . TYR A 1 91 ? 19.547 3.652 -10.891 1 50.78 91 TYR A C 1
ATOM 696 O O . TYR A 1 91 ? 19.969 4.793 -10.664 1 50.78 91 TYR A O 1
ATOM 704 N N . GLU A 1 92 ? 18.672 3.529 -11.844 1 55.84 92 GLU A N 1
ATOM 705 C CA . GLU A 1 92 ? 17.672 4.582 -11.992 1 55.84 92 GLU A CA 1
ATOM 706 C C . GLU A 1 92 ? 16.625 4.512 -10.883 1 55.84 92 GLU A C 1
ATOM 708 O O . GLU A 1 92 ? 16.109 3.434 -10.578 1 55.84 92 GLU A O 1
ATOM 713 N N . ALA A 1 93 ? 16.641 5.57 -10.133 1 63.47 93 ALA A N 1
ATOM 714 C CA . ALA A 1 93 ? 15.648 5.672 -9.062 1 63.47 93 ALA A CA 1
ATOM 715 C C . ALA A 1 93 ? 14.25 5.332 -9.578 1 63.47 93 ALA A C 1
ATOM 717 O O . ALA A 1 93 ? 13.867 5.754 -10.672 1 63.47 93 ALA A O 1
ATOM 718 N N . PRO A 1 94 ? 13.672 4.43 -8.82 1 71.38 94 PRO A N 1
ATOM 719 C CA . PRO A 1 94 ? 12.305 4.094 -9.234 1 71.38 94 PRO A CA 1
ATOM 720 C C . PRO A 1 94 ? 11.375 5.305 -9.234 1 71.38 94 PRO A C 1
ATOM 722 O O . PRO A 1 94 ? 11.539 6.215 -8.414 1 71.38 94 PRO A O 1
ATOM 725 N N . SER A 1 95 ? 10.539 5.41 -10.188 1 83.38 95 SER A N 1
ATOM 726 C CA . SER A 1 95 ? 9.602 6.512 -10.367 1 83.38 95 SER A CA 1
ATOM 727 C C . SER A 1 95 ? 8.523 6.496 -9.297 1 83.38 95 SER A C 1
ATOM 729 O O . SER A 1 95 ? 7.938 5.449 -9.008 1 83.38 95 SER A O 1
ATOM 731 N N . ALA A 1 96 ? 8.375 7.605 -8.711 1 87.75 96 ALA A N 1
ATOM 732 C CA . ALA A 1 96 ? 7.297 7.777 -7.742 1 87.75 96 ALA A CA 1
ATOM 733 C C . ALA A 1 96 ? 5.938 7.531 -8.383 1 87.75 96 ALA A C 1
ATOM 735 O O . ALA A 1 96 ? 5.031 6.988 -7.75 1 87.75 96 ALA A O 1
ATOM 736 N N . GLY A 1 97 ? 5.883 7.891 -9.602 1 89.81 97 GLY A N 1
ATOM 737 C CA . GLY A 1 97 ? 4.633 7.688 -10.32 1 89.81 97 GLY A CA 1
ATOM 738 C C . GLY A 1 97 ? 4.27 6.223 -10.484 1 89.81 97 GLY A C 1
ATOM 739 O O . GLY A 1 97 ? 3.123 5.836 -10.242 1 89.81 97 GLY A O 1
ATOM 740 N N . HIS A 1 98 ? 5.18 5.41 -10.805 1 90.75 98 HIS A N 1
ATOM 741 C CA . HIS A 1 98 ? 4.938 3.979 -10.953 1 90.75 98 HIS A CA 1
ATOM 742 C C . HIS A 1 98 ? 4.59 3.338 -9.609 1 90.75 98 HIS A C 1
ATOM 744 O O . HIS A 1 98 ? 3.711 2.473 -9.547 1 90.75 98 HIS A O 1
ATOM 750 N N . ALA A 1 99 ? 5.309 3.82 -8.672 1 93.88 99 ALA A N 1
ATOM 751 C CA . ALA A 1 99 ? 5.035 3.293 -7.34 1 93.88 99 ALA A CA 1
ATOM 752 C C . ALA A 1 99 ? 3.613 3.629 -6.898 1 93.88 99 ALA A C 1
ATOM 754 O O . ALA A 1 99 ? 2.939 2.805 -6.277 1 93.88 99 ALA A O 1
ATOM 755 N N . ALA A 1 100 ? 3.193 4.824 -7.199 1 95.75 100 ALA A N 1
ATOM 756 C CA . ALA A 1 100 ? 1.845 5.246 -6.832 1 95.75 100 ALA A CA 1
ATOM 757 C C . ALA A 1 100 ? 0.792 4.418 -7.559 1 95.75 100 ALA A C 1
ATOM 759 O O . ALA A 1 100 ? -0.231 4.051 -6.977 1 95.75 100 ALA A O 1
ATOM 760 N N . VAL A 1 101 ? 1.054 4.145 -8.789 1 95.12 101 VAL A N 1
ATOM 761 C CA . VAL A 1 101 ? 0.134 3.318 -9.562 1 95.12 101 VAL A CA 1
ATOM 762 C C . VAL A 1 101 ? 0.072 1.914 -8.969 1 95.12 101 VAL A C 1
ATOM 764 O O . VAL A 1 101 ? -1.013 1.352 -8.797 1 95.12 101 VAL A O 1
ATOM 767 N N . GLY A 1 102 ? 1.212 1.369 -8.695 1 96.12 102 GLY A N 1
ATOM 768 C CA . GLY A 1 102 ? 1.261 0.049 -8.086 1 96.12 102 GLY A CA 1
ATOM 769 C C . GLY A 1 102 ? 0.551 -0.017 -6.746 1 96.12 102 GLY A C 1
ATOM 770 O O . GLY A 1 102 ? -0.21 -0.952 -6.488 1 96.12 102 GLY A O 1
ATOM 771 N N . ALA A 1 103 ? 0.789 0.97 -5.898 1 96.75 103 ALA A N 1
ATOM 772 C CA . ALA A 1 103 ? 0.129 1.021 -4.594 1 96.75 103 ALA A CA 1
ATOM 773 C C . ALA A 1 103 ? -1.381 1.17 -4.75 1 96.75 103 ALA A C 1
ATOM 775 O O . ALA A 1 103 ? -2.152 0.558 -4.008 1 96.75 103 ALA A O 1
ATOM 776 N N . THR A 1 104 ? -1.783 1.997 -5.691 1 96.88 104 THR A N 1
ATOM 777 C CA . THR A 1 104 ? -3.205 2.189 -5.961 1 96.88 104 THR A CA 1
ATOM 778 C C . THR A 1 104 ? -3.846 0.89 -6.438 1 96.88 104 THR A C 1
ATOM 780 O O . THR A 1 104 ? -4.945 0.541 -6.008 1 96.88 104 THR A O 1
ATOM 783 N N . LEU A 1 105 ? -3.152 0.163 -7.281 1 96.88 105 LEU A N 1
ATOM 784 C CA . LEU A 1 105 ? -3.648 -1.127 -7.75 1 96.88 105 LEU A CA 1
ATOM 785 C C . LEU A 1 105 ? -3.848 -2.088 -6.582 1 96.88 105 LEU A C 1
ATOM 787 O O . LEU A 1 105 ? -4.867 -2.779 -6.508 1 96.88 105 LEU A O 1
ATOM 791 N N . PHE A 1 106 ? -2.867 -2.117 -5.746 1 98.06 106 PHE A N 1
ATOM 792 C CA . PHE A 1 106 ? -2.947 -2.93 -4.535 1 98.06 106 PHE A CA 1
ATOM 793 C C . PHE A 1 106 ? -4.188 -2.572 -3.727 1 98.06 106 PHE A C 1
ATOM 795 O O . PHE A 1 106 ? -4.957 -3.455 -3.338 1 98.06 106 PHE A O 1
ATOM 802 N N . GLY A 1 107 ? -4.391 -1.297 -3.51 1 97.5 107 GLY A N 1
ATOM 803 C CA . GLY A 1 107 ? -5.543 -0.825 -2.758 1 97.5 107 GLY A CA 1
ATOM 804 C C . GLY A 1 107 ? -6.863 -1.123 -3.439 1 97.5 107 GLY A C 1
ATOM 805 O O . GLY A 1 107 ? -7.816 -1.568 -2.793 1 97.5 107 GLY A O 1
ATOM 806 N N . VAL A 1 108 ? -6.957 -0.885 -4.703 1 96.81 108 VAL A N 1
ATOM 807 C CA . VAL A 1 108 ? -8.188 -1.086 -5.461 1 96.81 108 VAL A CA 1
ATOM 808 C C . VAL A 1 108 ? -8.555 -2.568 -5.461 1 96.81 108 VAL A C 1
ATOM 810 O O . VAL A 1 108 ? -9.734 -2.92 -5.344 1 96.81 108 VAL A O 1
ATOM 813 N N . LEU A 1 109 ? -7.566 -3.387 -5.621 1 97.62 109 LEU A N 1
ATOM 814 C CA . LEU A 1 109 ? -7.824 -4.824 -5.598 1 97.62 109 LEU A CA 1
ATOM 815 C C . LEU A 1 109 ? -8.438 -5.246 -4.266 1 97.62 109 LEU A C 1
ATOM 817 O O . LEU A 1 109 ? -9.414 -5.996 -4.234 1 97.62 109 LEU A O 1
ATOM 821 N N . LEU A 1 110 ? -7.879 -4.777 -3.168 1 97.81 110 LEU A N 1
ATOM 822 C CA . LEU A 1 110 ? -8.398 -5.152 -1.856 1 97.81 110 LEU A CA 1
ATOM 823 C C . LEU A 1 110 ? -9.773 -4.539 -1.623 1 97.81 110 LEU A C 1
ATOM 825 O O . LEU A 1 110 ? -10.648 -5.176 -1.032 1 97.81 110 LEU A O 1
ATOM 829 N N . PHE A 1 111 ? -9.961 -3.316 -2.096 1 97.88 111 PHE A N 1
ATOM 830 C CA . PHE A 1 111 ? -11.281 -2.703 -2.016 1 97.88 111 PHE A CA 1
ATOM 831 C C . PHE A 1 111 ? -12.312 -3.541 -2.758 1 97.88 111 PHE A C 1
ATOM 833 O O . PHE A 1 111 ? -13.391 -3.811 -2.234 1 97.88 111 PHE A O 1
ATOM 840 N N . LEU A 1 112 ? -11.977 -4 -3.955 1 96.62 112 LEU A N 1
ATOM 841 C CA . LEU A 1 112 ? -12.891 -4.793 -4.773 1 96.62 112 LEU A CA 1
ATOM 842 C C . LEU A 1 112 ? -13.164 -6.148 -4.125 1 96.62 112 LEU A C 1
ATOM 844 O O . LEU A 1 112 ? -14.281 -6.656 -4.188 1 96.62 112 LEU A O 1
ATOM 848 N N . ALA A 1 113 ? -12.117 -6.707 -3.543 1 96.69 113 ALA A N 1
ATOM 849 C CA . ALA A 1 113 ? -12.273 -7.984 -2.852 1 96.69 113 ALA A CA 1
ATOM 850 C C . ALA A 1 113 ? -13.289 -7.871 -1.718 1 96.69 113 ALA A C 1
ATOM 852 O O . ALA A 1 113 ? -13.992 -8.836 -1.404 1 96.69 113 ALA A O 1
ATOM 853 N N . GLY A 1 114 ? -13.344 -6.703 -1.108 1 95.06 114 GLY A N 1
ATOM 854 C CA . GLY A 1 114 ? -14.344 -6.469 -0.079 1 95.06 114 GLY A CA 1
ATOM 855 C C . GLY A 1 114 ? -15.695 -6.07 -0.641 1 95.06 114 GLY A C 1
ATOM 856 O O . GLY A 1 114 ? -16.719 -6.645 -0.271 1 95.06 114 GLY A O 1
ATOM 857 N N . ALA A 1 115 ? -15.75 -5.207 -1.575 1 94.38 115 ALA A N 1
ATOM 858 C CA . ALA A 1 115 ? -16.984 -4.586 -2.068 1 94.38 115 ALA A CA 1
ATOM 859 C C . ALA A 1 115 ? -17.766 -5.555 -2.945 1 94.38 115 ALA A C 1
ATOM 861 O O . ALA A 1 115 ? -18.984 -5.652 -2.824 1 94.38 115 ALA A O 1
ATOM 862 N N . ARG A 1 116 ? -17.062 -6.188 -3.816 1 94.81 116 ARG A N 1
ATOM 863 C CA . ARG A 1 116 ? -17.719 -7.078 -4.77 1 94.81 116 ARG A CA 1
ATOM 864 C C . ARG A 1 116 ? -16.797 -8.25 -5.137 1 94.81 116 ARG A C 1
ATOM 866 O O . ARG A 1 116 ? -16.391 -8.375 -6.289 1 94.81 116 ARG A O 1
ATOM 873 N N . PRO A 1 117 ? -16.656 -9.117 -4.234 1 94.5 117 PRO A N 1
ATOM 874 C CA . PRO A 1 117 ? -15.773 -10.258 -4.492 1 94.5 117 PRO A CA 1
ATOM 875 C C . PRO A 1 117 ? -16.203 -11.055 -5.727 1 94.5 117 PRO A C 1
ATOM 877 O O . PRO A 1 117 ? -15.359 -11.695 -6.367 1 94.5 117 PRO A O 1
ATOM 880 N N . SER A 1 118 ? -17.469 -11.016 -6.148 1 93.25 118 SER A N 1
ATOM 881 C CA . SER A 1 118 ? -17.969 -11.758 -7.301 1 93.25 118 SER A CA 1
ATOM 882 C C . SER A 1 118 ? -17.312 -11.281 -8.594 1 93.25 118 SER A C 1
ATOM 884 O O . SER A 1 118 ? -17.391 -11.961 -9.617 1 93.25 118 SER A O 1
ATOM 886 N N . LEU A 1 119 ? -16.625 -10.141 -8.531 1 95.38 119 LEU A N 1
ATOM 887 C CA . LEU A 1 119 ? -15.984 -9.578 -9.711 1 95.38 119 LEU A CA 1
ATOM 888 C C . LEU A 1 119 ? -14.555 -10.094 -9.852 1 95.38 119 LEU A C 1
ATOM 890 O O . LEU A 1 119 ? -13.906 -9.883 -10.883 1 95.38 119 LEU A O 1
ATOM 894 N N . LEU A 1 120 ? -14.078 -10.773 -8.883 1 96.94 120 LEU A N 1
ATOM 895 C CA . LEU A 1 120 ? -12.656 -11.125 -8.836 1 96.94 120 LEU A CA 1
ATOM 896 C C . LEU A 1 120 ? -12.297 -12.086 -9.961 1 96.94 120 LEU A C 1
ATOM 898 O O . LEU A 1 120 ? -11.227 -11.977 -10.555 1 96.94 120 LEU A O 1
ATOM 902 N N . PRO A 1 121 ? -13.141 -13.07 -10.344 1 96.69 121 PRO A N 1
ATOM 903 C CA . PRO A 1 121 ? -12.828 -13.859 -11.531 1 96.69 121 PRO A CA 1
ATOM 904 C C . PRO A 1 121 ? -12.688 -13.008 -12.797 1 96.69 121 PRO A C 1
ATOM 906 O O . PRO A 1 121 ? -11.805 -13.25 -13.617 1 96.69 121 PRO A O 1
ATOM 909 N N . ALA A 1 122 ? -13.531 -12 -12.883 1 97.06 122 ALA A N 1
ATOM 910 C CA . ALA A 1 122 ? -13.43 -11.094 -14.023 1 97.06 122 ALA A CA 1
ATOM 911 C C . ALA A 1 122 ? -12.141 -10.281 -13.969 1 97.06 122 ALA A C 1
ATOM 913 O O . ALA A 1 122 ? -11.531 -9.992 -15.008 1 97.06 122 ALA A O 1
ATOM 914 N N . VAL A 1 123 ? -11.758 -9.883 -12.781 1 98.19 123 VAL A N 1
ATOM 915 C CA . VAL A 1 123 ? -10.508 -9.164 -12.586 1 98.19 123 VAL A CA 1
ATOM 916 C C . VAL A 1 123 ? -9.336 -10.039 -13.039 1 98.19 123 VAL A C 1
ATOM 918 O O . VAL A 1 123 ? -8.414 -9.562 -13.703 1 98.19 123 VAL A O 1
ATOM 921 N N . PHE A 1 124 ? -9.391 -11.289 -12.68 1 98.62 124 PHE A N 1
ATOM 922 C CA . PHE A 1 124 ? -8.367 -12.234 -13.109 1 98.62 124 PHE A CA 1
ATOM 923 C C . PHE A 1 124 ? -8.328 -12.328 -14.633 1 98.62 124 PHE A C 1
ATOM 925 O O . PHE A 1 124 ? -7.254 -12.289 -15.234 1 98.62 124 PHE A O 1
ATOM 932 N N . LEU A 1 125 ? -9.453 -12.43 -15.227 1 98.5 125 LEU A N 1
ATOM 933 C CA . LEU A 1 125 ? -9.508 -12.547 -16.672 1 98.5 125 LEU A CA 1
ATOM 934 C C . LEU A 1 125 ? -8.984 -11.273 -17.344 1 98.5 125 LEU A C 1
ATOM 936 O O . LEU A 1 125 ? -8.312 -11.344 -18.375 1 98.5 125 LEU A O 1
ATOM 940 N N . LEU A 1 126 ? -9.297 -10.125 -16.781 1 98.5 126 LEU A N 1
ATOM 941 C CA . LEU A 1 126 ? -8.734 -8.867 -17.281 1 98.5 126 LEU A CA 1
ATOM 942 C C . LEU A 1 126 ? -7.219 -8.859 -17.156 1 98.5 126 LEU A C 1
ATOM 944 O O . LEU A 1 126 ? -6.52 -8.43 -18.078 1 98.5 126 LEU A O 1
ATOM 948 N N . PHE A 1 127 ? -6.742 -9.305 -16.047 1 98.44 127 PHE A N 1
ATOM 949 C CA . PHE A 1 127 ? -5.305 -9.422 -15.828 1 98.44 127 PHE A CA 1
ATOM 950 C C . PHE A 1 127 ? -4.664 -10.289 -16.891 1 98.44 127 PHE A C 1
ATOM 952 O O . PHE A 1 127 ? -3.646 -9.914 -17.484 1 98.44 127 PHE A O 1
ATOM 959 N N . VAL A 1 128 ? -5.227 -11.445 -17.188 1 98.44 128 VAL A N 1
ATOM 960 C CA . VAL A 1 128 ? -4.695 -12.375 -18.172 1 98.44 128 VAL A CA 1
ATOM 961 C C . VAL A 1 128 ? -4.711 -11.727 -19.547 1 98.44 128 VAL A C 1
ATOM 963 O O . VAL A 1 128 ? -3.744 -11.836 -20.312 1 98.44 128 VAL A O 1
ATOM 966 N N . ALA A 1 129 ? -5.727 -10.992 -19.828 1 98.06 129 ALA A N 1
ATOM 967 C CA . ALA A 1 129 ? -5.914 -10.398 -21.156 1 98.06 129 ALA A CA 1
ATOM 968 C C . ALA A 1 129 ? -4.949 -9.242 -21.391 1 98.06 129 ALA A C 1
ATOM 970 O O . ALA A 1 129 ? -4.57 -8.953 -22.531 1 98.06 129 ALA A O 1
ATOM 971 N N . VAL A 1 130 ? -4.496 -8.625 -20.344 1 97.56 130 VAL A N 1
ATOM 972 C CA . VAL A 1 130 ? -3.711 -7.406 -20.5 1 97.56 130 VAL A CA 1
ATOM 973 C C . VAL A 1 130 ? -2.266 -7.664 -20.078 1 97.56 130 VAL A C 1
ATOM 975 O O . VAL A 1 130 ? -1.34 -7.473 -20.875 1 97.56 130 VAL A O 1
ATOM 978 N N . ALA A 1 131 ? -2.064 -8.188 -18.922 1 97.69 131 ALA A N 1
ATOM 979 C CA . ALA A 1 131 ? -0.731 -8.273 -18.328 1 97.69 131 ALA A CA 1
ATOM 980 C C . ALA A 1 131 ? 0.084 -9.391 -18.984 1 97.69 131 ALA A C 1
ATOM 982 O O . ALA A 1 131 ? 1.295 -9.25 -19.172 1 97.69 131 ALA A O 1
ATOM 983 N N . LEU A 1 132 ? -0.524 -10.539 -19.297 1 96.81 132 LEU A N 1
ATOM 984 C CA . LEU A 1 132 ? 0.248 -11.672 -19.797 1 96.81 132 LEU A CA 1
ATOM 985 C C . LEU A 1 132 ? 0.733 -11.422 -21.219 1 96.81 132 LEU A C 1
ATOM 987 O O . LEU A 1 132 ? 1.892 -11.688 -21.547 1 96.81 132 LEU A O 1
ATOM 991 N N . PRO A 1 133 ? -0.13 -10.805 -22.094 1 96.19 133 PRO A N 1
ATOM 992 C CA . PRO A 1 133 ? 0.42 -10.422 -23.406 1 96.19 133 PRO A CA 1
ATOM 993 C C . PRO A 1 133 ? 1.524 -9.375 -23.297 1 96.19 133 PRO A C 1
ATOM 995 O O . PRO A 1 133 ? 2.508 -9.43 -24.031 1 96.19 133 PRO A O 1
ATOM 998 N N . TRP A 1 134 ? 1.323 -8.438 -22.391 1 96.12 134 TRP A N 1
ATOM 999 C CA . TRP A 1 134 ? 2.377 -7.457 -22.172 1 96.12 134 TRP A CA 1
ATOM 1000 C C . TRP A 1 134 ? 3.67 -8.133 -21.734 1 96.12 134 TRP A C 1
ATOM 1002 O O . TRP A 1 134 ? 4.754 -7.777 -22.203 1 96.12 134 TRP A O 1
ATOM 1012 N N . ARG A 1 135 ? 3.611 -9.047 -20.844 1 96.31 135 ARG A N 1
ATOM 1013 C CA . ARG A 1 135 ? 4.801 -9.742 -20.359 1 96.31 135 ARG A CA 1
ATOM 1014 C C . ARG A 1 135 ? 5.449 -10.562 -21.469 1 96.31 135 ARG A C 1
ATOM 1016 O O . ARG A 1 135 ? 6.68 -10.625 -21.562 1 96.31 135 ARG A O 1
ATOM 1023 N N . ALA A 1 136 ? 4.641 -11.219 -22.234 1 95.69 136 ALA A N 1
ATOM 1024 C CA . ALA A 1 136 ? 5.176 -11.977 -23.375 1 95.69 136 ALA A CA 1
ATOM 1025 C C . ALA A 1 136 ? 5.988 -11.078 -24.297 1 95.69 136 ALA A C 1
ATOM 1027 O O . ALA A 1 136 ? 7.094 -11.43 -24.703 1 95.69 136 ALA A O 1
ATOM 1028 N N . TYR A 1 137 ? 5.43 -9.938 -24.547 1 95.69 137 TYR A N 1
ATOM 1029 C CA . TYR A 1 137 ? 6.145 -8.969 -25.375 1 95.69 137 TYR A CA 1
ATOM 1030 C C . TYR A 1 137 ? 7.426 -8.508 -24.688 1 95.69 137 TYR A C 1
ATOM 1032 O O . TYR A 1 137 ? 8.492 -8.469 -25.312 1 95.69 137 TYR A O 1
ATOM 1040 N N . HIS A 1 138 ? 7.309 -8.211 -23.453 1 93.88 138 HIS A N 1
ATOM 1041 C CA . HIS A 1 138 ? 8.445 -7.688 -22.688 1 93.88 138 HIS A CA 1
ATOM 1042 C C . HIS A 1 138 ? 9.562 -8.719 -22.594 1 93.88 138 HIS A C 1
ATOM 1044 O O . HIS A 1 138 ? 10.734 -8.383 -22.75 1 93.88 138 HIS A O 1
ATOM 1050 N N . TYR A 1 139 ? 9.242 -9.977 -22.391 1 94.69 139 TYR A N 1
ATOM 1051 C CA . TYR A 1 139 ? 10.234 -11.031 -22.203 1 94.69 139 TYR A CA 1
ATOM 1052 C C . TYR A 1 139 ? 10.805 -11.477 -23.531 1 94.69 139 TYR A C 1
ATOM 1054 O O . TYR A 1 139 ? 11.898 -12.047 -23.578 1 94.69 139 TYR A O 1
ATOM 1062 N N . THR A 1 140 ? 10.188 -11.234 -24.641 1 92.94 140 THR A N 1
ATOM 1063 C CA . THR A 1 140 ? 10.68 -11.695 -25.922 1 92.94 140 THR A CA 1
ATOM 1064 C C . THR A 1 140 ? 11.422 -10.578 -26.656 1 92.94 140 THR A C 1
ATOM 1066 O O . THR A 1 140 ? 12.375 -10.828 -27.391 1 92.94 140 THR A O 1
ATOM 1069 N N . ARG A 1 141 ? 11.102 -9.297 -26.344 1 92.75 141 ARG A N 1
ATOM 1070 C CA . ARG A 1 141 ? 11.648 -8.203 -27.141 1 92.75 141 ARG A CA 1
ATOM 1071 C C . ARG A 1 141 ? 12.531 -7.297 -26.297 1 92.75 141 ARG A C 1
ATOM 1073 O O . ARG A 1 141 ? 13.539 -6.773 -26.781 1 92.75 141 ARG A O 1
ATOM 1080 N N . VAL A 1 142 ? 12.148 -7.16 -25.094 1 91.31 142 VAL A N 1
ATOM 1081 C CA . VAL A 1 142 ? 12.852 -6.188 -24.266 1 91.31 142 VAL A CA 1
ATOM 1082 C C . VAL A 1 142 ? 13.883 -6.902 -23.391 1 91.31 142 VAL A C 1
ATOM 1084 O O . VAL A 1 142 ? 15.023 -6.457 -23.281 1 91.31 142 VAL A O 1
ATOM 1087 N N . GLN A 1 143 ? 13.445 -7.996 -22.781 1 93.38 143 GLN A N 1
ATOM 1088 C CA . GLN A 1 143 ? 14.32 -8.781 -21.906 1 93.38 143 GLN A CA 1
ATOM 1089 C C . GLN A 1 143 ? 14.305 -10.258 -22.297 1 93.38 143 GLN A C 1
ATOM 1091 O O . GLN A 1 143 ? 13.875 -11.102 -21.516 1 93.38 143 GLN A O 1
ATOM 1096 N N . PRO A 1 144 ? 14.938 -10.508 -23.328 1 92.44 144 PRO A N 1
ATOM 1097 C CA . PRO A 1 144 ? 14.852 -11.875 -23.844 1 92.44 144 PRO A CA 1
ATOM 1098 C C . PRO A 1 144 ? 15.492 -12.898 -22.891 1 92.44 144 PRO A C 1
ATOM 1100 O O . PRO A 1 144 ? 15.195 -14.094 -22.984 1 92.44 144 PRO A O 1
ATOM 1103 N N . ARG A 1 145 ? 16.312 -12.492 -22.031 1 93.81 145 ARG A N 1
ATOM 1104 C CA . ARG A 1 145 ? 16.938 -13.383 -21.062 1 93.81 145 ARG A CA 1
ATOM 1105 C C . ARG A 1 145 ? 15.891 -14.109 -20.234 1 93.81 145 ARG A C 1
ATOM 1107 O O . ARG A 1 145 ? 16.125 -15.227 -19.766 1 93.81 145 ARG A O 1
ATOM 1114 N N . ASN A 1 146 ? 14.719 -13.477 -20.141 1 94.88 146 ASN A N 1
ATOM 1115 C CA . ASN A 1 146 ? 13.68 -14.008 -19.281 1 94.88 146 ASN A CA 1
ATOM 1116 C C . ASN A 1 146 ? 12.625 -14.781 -20.078 1 94.88 146 ASN A C 1
ATOM 1118 O O . ASN A 1 146 ? 11.625 -15.234 -19.516 1 94.88 146 ASN A O 1
ATOM 1122 N N . SER A 1 147 ? 12.789 -15.031 -21.297 1 94.5 147 SER A N 1
ATOM 1123 C CA . SER A 1 147 ? 11.781 -15.609 -22.172 1 94.5 147 SER A CA 1
ATOM 1124 C C . SER A 1 147 ? 11.398 -17.016 -21.734 1 94.5 147 SER A C 1
ATOM 1126 O O . SER A 1 147 ? 10.234 -17.422 -21.828 1 94.5 147 SER A O 1
ATOM 1128 N N . PRO A 1 148 ? 12.328 -17.844 -21.234 1 94.5 148 PRO A N 1
ATOM 1129 C CA . PRO A 1 148 ? 11.938 -19.203 -20.828 1 94.5 148 PRO A CA 1
ATOM 1130 C C . PRO A 1 148 ? 10.938 -19.219 -19.688 1 94.5 148 PRO A C 1
ATOM 1132 O O . PRO A 1 148 ? 10.219 -20.203 -19.5 1 94.5 148 PRO A O 1
ATOM 1135 N N . TYR A 1 149 ? 10.875 -18.125 -18.906 1 95.31 149 TYR A N 1
ATOM 1136 C CA . TYR A 1 149 ? 9.945 -18.047 -17.797 1 95.31 149 TYR A CA 1
ATOM 1137 C C . TYR A 1 149 ? 8.5 -18.141 -18.281 1 95.31 149 TYR A C 1
ATOM 1139 O O . TYR A 1 149 ? 7.602 -18.484 -17.516 1 95.31 149 TYR A O 1
ATOM 1147 N N . LEU A 1 150 ? 8.219 -17.844 -19.516 1 95.44 150 LEU A N 1
ATOM 1148 C CA . LEU A 1 150 ? 6.875 -17.859 -20.078 1 95.44 150 LEU A CA 1
ATOM 1149 C C . LEU A 1 150 ? 6.344 -19.281 -20.172 1 95.44 150 LEU A C 1
ATOM 1151 O O . LEU A 1 150 ? 5.145 -19.5 -20.344 1 95.44 150 LEU A O 1
ATOM 1155 N N . PHE A 1 151 ? 7.25 -20.328 -20 1 94.94 151 PHE A N 1
ATOM 1156 C CA . PHE A 1 151 ? 6.863 -21.734 -20.094 1 94.94 151 PHE A CA 1
ATOM 1157 C C . PHE A 1 151 ? 6.664 -22.344 -18.719 1 94.94 151 PHE A C 1
ATOM 1159 O O . PHE A 1 151 ? 6.363 -23.531 -18.578 1 94.94 151 PHE A O 1
ATOM 1166 N N . ASP A 1 152 ? 6.758 -21.531 -17.734 1 96.38 152 ASP A N 1
ATOM 1167 C CA . ASP A 1 152 ? 6.668 -22.016 -16.359 1 96.38 152 ASP A CA 1
ATOM 1168 C C . ASP A 1 152 ? 5.238 -22.422 -16.031 1 96.38 152 ASP A C 1
ATOM 1170 O O . ASP A 1 152 ? 4.297 -22.078 -16.734 1 96.38 152 ASP A O 1
ATOM 1174 N N . PHE A 1 153 ? 5.148 -23.156 -14.961 1 97.94 153 PHE A N 1
ATOM 1175 C CA . PHE A 1 153 ? 3.912 -23.812 -14.547 1 97.94 153 PHE A CA 1
ATOM 1176 C C . PHE A 1 153 ? 2.812 -22.797 -14.289 1 97.94 153 PHE A C 1
ATOM 1178 O O . PHE A 1 153 ? 1.645 -23.047 -14.586 1 97.94 153 PHE A O 1
ATOM 1185 N N . CYS A 1 154 ? 3.156 -21.625 -13.711 1 97.88 154 CYS A N 1
ATOM 1186 C CA . CYS A 1 154 ? 2.18 -20.609 -13.352 1 97.88 154 CYS A CA 1
ATOM 1187 C C . CYS A 1 154 ? 1.452 -20.094 -14.586 1 97.88 154 CYS A C 1
ATOM 1189 O O . CYS A 1 154 ? 0.265 -19.766 -14.523 1 97.88 154 CYS A O 1
ATOM 1191 N N . TYR A 1 155 ? 2.096 -20.047 -15.664 1 97.94 155 TYR A N 1
ATOM 1192 C CA . TYR A 1 155 ? 1.451 -19.625 -16.906 1 97.94 155 TYR A CA 1
ATOM 1193 C C . TYR A 1 155 ? 0.485 -20.688 -17.406 1 97.94 155 TYR A C 1
ATOM 1195 O O . TYR A 1 155 ? -0.594 -20.359 -17.906 1 97.94 155 TYR A O 1
ATOM 1203 N N . ALA A 1 156 ? 0.915 -21.938 -17.328 1 97.94 156 ALA A N 1
ATOM 1204 C CA . ALA A 1 156 ? 0.036 -23.031 -17.734 1 97.94 156 ALA A CA 1
ATOM 1205 C C . ALA A 1 156 ? -1.241 -23.047 -16.906 1 97.94 156 ALA A C 1
ATOM 1207 O O . ALA A 1 156 ? -2.34 -23.203 -17.438 1 97.94 156 ALA A O 1
ATOM 1208 N N . VAL A 1 157 ? -1.067 -22.875 -15.641 1 98.69 157 VAL A N 1
ATOM 1209 C CA . VAL A 1 157 ? -2.221 -22.906 -14.75 1 98.69 157 VAL A CA 1
ATOM 1210 C C . VAL A 1 157 ? -3.084 -21.672 -14.961 1 98.69 157 VAL A C 1
ATOM 1212 O O . VAL A 1 157 ? -4.316 -21.75 -14.938 1 98.69 157 VAL A O 1
ATOM 1215 N N . ALA A 1 158 ? -2.465 -20.5 -15.133 1 98.62 158 ALA A N 1
ATOM 1216 C CA . ALA A 1 158 ? -3.232 -19.297 -15.438 1 98.62 158 ALA A CA 1
ATOM 1217 C C . ALA A 1 158 ? -4.066 -19.484 -16.703 1 98.62 158 ALA A C 1
ATOM 1219 O O . ALA A 1 158 ? -5.242 -19.109 -16.734 1 98.62 158 ALA A O 1
ATOM 1220 N N . GLY A 1 159 ? -3.467 -20.094 -17.734 1 98 159 GLY A N 1
ATOM 1221 C CA . GLY A 1 159 ? -4.195 -20.375 -18.953 1 98 159 GLY A CA 1
ATOM 1222 C C . GLY A 1 159 ? -5.352 -21.328 -18.75 1 98 159 GLY A C 1
ATOM 1223 O O . GLY A 1 159 ? -6.449 -21.109 -19.266 1 98 159 GLY A O 1
ATOM 1224 N N . THR A 1 160 ? -5.094 -22.359 -18.016 1 97.81 160 THR A N 1
ATOM 1225 C CA . THR A 1 160 ? -6.121 -23.359 -17.734 1 97.81 160 THR A CA 1
ATOM 1226 C C . THR A 1 160 ? -7.258 -22.766 -16.922 1 97.81 160 THR A C 1
ATOM 1228 O O . THR A 1 160 ? -8.43 -23.031 -17.188 1 97.81 160 THR A O 1
ATOM 1231 N N . THR A 1 161 ? -6.914 -21.953 -15.93 1 98.31 161 THR A N 1
ATOM 1232 C CA . THR A 1 161 ? -7.918 -21.297 -15.109 1 98.31 161 THR A CA 1
ATOM 1233 C C . THR A 1 161 ? -8.773 -20.359 -15.945 1 98.31 161 THR A C 1
ATOM 1235 O O . THR A 1 161 ? -10 -20.344 -15.828 1 98.31 161 THR A O 1
ATOM 1238 N N . ALA A 1 162 ? -8.141 -19.578 -16.781 1 98.5 162 ALA A N 1
ATOM 1239 C CA . ALA A 1 162 ? -8.867 -18.672 -17.656 1 98.5 162 ALA A CA 1
ATOM 1240 C C . ALA A 1 162 ? -9.812 -19.438 -18.578 1 98.5 162 ALA A C 1
ATOM 1242 O O . ALA A 1 162 ? -10.969 -19.047 -18.766 1 98.5 162 ALA A O 1
ATOM 1243 N N . ALA A 1 163 ? -9.336 -20.531 -19.141 1 97.25 163 ALA A N 1
ATOM 1244 C CA . ALA A 1 163 ? -10.148 -21.359 -20.031 1 97.25 163 ALA A CA 1
ATOM 1245 C C . ALA A 1 163 ? -11.375 -21.891 -19.297 1 97.25 163 ALA A C 1
ATOM 1247 O O . ALA A 1 163 ? -12.484 -21.875 -19.828 1 97.25 163 ALA A O 1
ATOM 1248 N N . PHE A 1 164 ? -11.125 -22.328 -18.078 1 96.81 164 PHE A N 1
ATOM 1249 C CA . PHE A 1 164 ? -12.219 -22.844 -17.266 1 96.81 164 PHE A CA 1
ATOM 1250 C C . PHE A 1 164 ? -13.273 -21.766 -17.031 1 96.81 164 PHE A C 1
ATOM 1252 O O . PHE A 1 164 ? -14.477 -22.031 -17.172 1 96.81 164 PHE A O 1
ATOM 1259 N N . LEU A 1 165 ? -12.867 -20.594 -16.734 1 95.62 165 LEU A N 1
ATOM 1260 C CA . LEU A 1 165 ? -13.781 -19.531 -16.375 1 95.62 165 LEU A CA 1
ATOM 1261 C C . LEU A 1 165 ? -14.516 -18.984 -17.594 1 95.62 165 LEU A C 1
ATOM 1263 O O . LEU A 1 165 ? -15.648 -18.516 -17.484 1 95.62 165 LEU A O 1
ATOM 1267 N N . VAL A 1 166 ? -13.914 -19.062 -18.734 1 95.5 166 VAL A N 1
ATOM 1268 C CA . VAL A 1 166 ? -14.5 -18.469 -19.938 1 95.5 166 VAL A CA 1
ATOM 1269 C C . VAL A 1 166 ? -15.398 -19.5 -20.625 1 95.5 166 VAL A C 1
ATOM 1271 O O . VAL A 1 166 ? -16.344 -19.141 -21.312 1 95.5 166 VAL A O 1
ATOM 1274 N N . TRP A 1 167 ? -15.141 -20.766 -20.438 1 91 167 TRP A N 1
ATOM 1275 C CA . TRP A 1 167 ? -15.875 -21.828 -21.109 1 91 167 TRP A CA 1
ATOM 1276 C C . TRP A 1 167 ? -17.078 -22.266 -20.281 1 91 167 TRP A C 1
ATOM 1278 O O . TRP A 1 167 ? -16.938 -23.062 -19.359 1 91 167 TRP A O 1
ATOM 1288 N N . PRO A 1 168 ? -18.281 -21.969 -20.672 1 82.31 168 PRO A N 1
ATOM 1289 C CA . PRO A 1 168 ? -19.484 -22.266 -19.875 1 82.31 168 PRO A CA 1
ATOM 1290 C C . PRO A 1 168 ? -19.656 -23.75 -19.609 1 82.31 168 PRO A C 1
ATOM 1292 O O . PRO A 1 168 ? -20.125 -24.141 -18.531 1 82.31 168 PRO A O 1
ATOM 1295 N N . GLN A 1 169 ? -19.328 -24.641 -20.594 1 77.31 169 GLN A N 1
ATOM 1296 C CA . GLN A 1 169 ? -19.516 -26.078 -20.422 1 77.31 169 GLN A CA 1
ATOM 1297 C C . GLN A 1 169 ? -18.578 -26.625 -19.344 1 77.31 169 GLN A C 1
ATOM 1299 O O . GLN A 1 169 ? -18.938 -27.547 -18.609 1 77.31 169 GLN A O 1
ATOM 1304 N N . ALA A 1 170 ? -17.422 -26 -19.25 1 78.56 170 ALA A N 1
ATOM 1305 C CA . ALA A 1 170 ? -16.469 -26.453 -18.234 1 78.56 170 ALA A CA 1
ATOM 1306 C C . ALA A 1 170 ? -16.953 -26.109 -16.828 1 78.56 170 ALA A C 1
ATOM 1308 O O . ALA A 1 170 ? -16.75 -26.891 -15.891 1 78.56 170 ALA A O 1
ATOM 1309 N N . ARG A 1 171 ? -17.625 -25.078 -16.688 1 81.31 171 ARG A N 1
ATOM 1310 C CA . ARG A 1 171 ? -18.078 -24.609 -15.383 1 81.31 171 ARG A CA 1
ATOM 1311 C C . ARG A 1 171 ? -19.188 -25.5 -14.828 1 81.31 171 ARG A C 1
ATOM 1313 O O . ARG A 1 171 ? -19.5 -25.438 -13.641 1 81.31 171 ARG A O 1
ATOM 1320 N N . GLN A 1 172 ? -19.641 -26.375 -15.727 1 79.38 172 GLN A N 1
ATOM 1321 C CA . GLN A 1 172 ? -20.719 -27.266 -15.32 1 79.38 172 GLN A CA 1
ATOM 1322 C C . GLN A 1 172 ? -20.172 -28.562 -14.75 1 79.38 172 GLN A C 1
ATOM 1324 O O . GLN A 1 172 ? -20.922 -29.406 -14.25 1 79.38 172 GLN A O 1
ATOM 1329 N N . HIS A 1 173 ? -18.875 -28.688 -14.805 1 86.81 173 HIS A N 1
ATOM 1330 C CA . HIS A 1 173 ? -18.234 -29.922 -14.328 1 86.81 173 HIS A CA 1
ATOM 1331 C C . HIS A 1 173 ? -17.5 -29.688 -13.008 1 86.81 173 HIS A C 1
ATOM 1333 O O . HIS A 1 173 ? -16.406 -29.125 -13 1 86.81 173 HIS A O 1
ATOM 1339 N N . PRO A 1 174 ? -18.062 -30.172 -12.016 1 87.31 174 PRO A N 1
ATOM 1340 C CA . PRO A 1 174 ? -17.453 -29.953 -10.703 1 87.31 174 PRO A CA 1
ATOM 1341 C C . PRO A 1 174 ? -16.062 -30.594 -10.586 1 87.31 174 PRO A C 1
ATOM 1343 O O . PRO A 1 174 ? -15.219 -30.094 -9.836 1 87.31 174 PRO A O 1
ATOM 1346 N N . GLN A 1 175 ? -15.875 -31.688 -11.305 1 89.75 175 GLN A N 1
ATOM 1347 C CA . GLN A 1 175 ? -14.578 -32.344 -11.281 1 89.75 175 GLN A CA 1
ATOM 1348 C C . GLN A 1 175 ? -13.484 -31.438 -11.852 1 89.75 175 GLN A C 1
ATOM 1350 O O . GLN A 1 175 ? -12.398 -31.344 -11.281 1 89.75 175 GLN A O 1
ATOM 1355 N N . LEU A 1 176 ? -13.805 -30.828 -12.93 1 92.88 176 LEU A N 1
ATOM 1356 C CA . LEU A 1 176 ? -12.859 -29.891 -13.539 1 92.88 176 LEU A CA 1
ATOM 1357 C C . LEU A 1 176 ? -12.609 -28.688 -12.633 1 92.88 176 LEU A C 1
ATOM 1359 O O . LEU A 1 176 ? -11.477 -28.203 -12.531 1 92.88 176 LEU A O 1
ATOM 1363 N N . GLU A 1 177 ? -13.648 -28.234 -12.023 1 93.69 177 GLU A N 1
ATOM 1364 C CA . GLU A 1 177 ? -13.508 -27.125 -11.078 1 93.69 177 GLU A CA 1
ATOM 1365 C C . GLU A 1 177 ? -12.547 -27.484 -9.953 1 93.69 177 GLU A C 1
ATOM 1367 O O . GLU A 1 177 ? -11.703 -26.672 -9.57 1 93.69 177 GLU A O 1
ATOM 1372 N N . ALA A 1 178 ? -12.688 -28.641 -9.477 1 93.94 178 ALA A N 1
ATOM 1373 C CA . ALA A 1 178 ? -11.844 -29.109 -8.375 1 93.94 178 ALA A CA 1
ATOM 1374 C C . ALA A 1 178 ? -10.375 -29.156 -8.789 1 93.94 178 ALA A C 1
ATOM 1376 O O . ALA A 1 178 ? -9.5 -28.75 -8.031 1 93.94 178 ALA A O 1
ATOM 1377 N N . VAL A 1 179 ? -10.102 -29.656 -9.945 1 96.06 179 VAL A N 1
ATOM 1378 C CA . VAL A 1 179 ? -8.734 -29.766 -10.453 1 96.06 179 VAL A CA 1
ATOM 1379 C C . VAL A 1 179 ? -8.125 -28.375 -10.594 1 96.06 179 VAL A C 1
ATOM 1381 O O . VAL A 1 179 ? -7.008 -28.141 -10.125 1 96.06 179 VAL A O 1
ATOM 1384 N N . VAL A 1 180 ? -8.875 -27.469 -11.18 1 97.38 180 VAL A N 1
ATOM 1385 C CA . VAL A 1 180 ? -8.375 -26.125 -11.438 1 97.38 180 VAL A CA 1
ATOM 1386 C C . VAL A 1 180 ? -8.195 -25.375 -10.117 1 97.38 180 VAL A C 1
ATOM 1388 O O . VAL A 1 180 ? -7.207 -24.672 -9.922 1 97.38 180 VAL A O 1
ATOM 1391 N N . TYR A 1 181 ? -9.133 -25.547 -9.234 1 97 181 TYR A N 1
ATOM 1392 C CA . TYR A 1 181 ? -9.016 -24.969 -7.902 1 97 181 TYR A CA 1
ATOM 1393 C C . TYR A 1 181 ? -7.738 -25.438 -7.215 1 97 181 TYR A C 1
ATOM 1395 O O . TYR A 1 181 ? -6.969 -24.625 -6.695 1 97 181 TYR A O 1
ATOM 1403 N N . ALA A 1 182 ? -7.523 -26.719 -7.238 1 97.69 182 ALA A N 1
ATOM 1404 C CA . ALA A 1 182 ? -6.375 -27.312 -6.551 1 97.69 182 ALA A CA 1
ATOM 1405 C C . ALA A 1 182 ? -5.062 -26.797 -7.141 1 97.69 182 ALA A C 1
ATOM 1407 O O . ALA A 1 182 ? -4.125 -26.5 -6.406 1 97.69 182 ALA A O 1
ATOM 1408 N N . LEU A 1 183 ? -4.992 -26.719 -8.445 1 98.56 183 LEU A N 1
ATOM 1409 C CA . LEU A 1 183 ? -3.783 -26.25 -9.117 1 98.56 183 LEU A CA 1
ATOM 1410 C C . LEU A 1 183 ? -3.537 -24.766 -8.828 1 98.56 183 LEU A C 1
ATOM 1412 O O . LEU A 1 183 ? -2.408 -24.375 -8.531 1 98.56 183 LEU A O 1
ATOM 1416 N N . ALA A 1 184 ? -4.594 -23.984 -8.891 1 98.56 184 ALA A N 1
ATOM 1417 C CA . ALA A 1 184 ? -4.488 -22.531 -8.781 1 98.56 184 ALA A CA 1
ATOM 1418 C C . ALA A 1 184 ? -4.227 -22.109 -7.34 1 98.56 184 ALA A C 1
ATOM 1420 O O . ALA A 1 184 ? -3.369 -21.25 -7.082 1 98.56 184 ALA A O 1
ATOM 1421 N N . ASP A 1 185 ? -4.914 -22.688 -6.422 1 97.81 185 ASP A N 1
ATOM 1422 C CA . ASP A 1 185 ? -4.844 -22.25 -5.031 1 97.81 185 ASP A CA 1
ATOM 1423 C C . ASP A 1 185 ? -3.854 -23.109 -4.238 1 97.81 185 ASP A C 1
ATOM 1425 O O . ASP A 1 185 ? -3.574 -22.812 -3.072 1 97.81 185 ASP A O 1
ATOM 1429 N N . GLY A 1 186 ? -3.277 -24.141 -4.879 1 97.94 186 GLY A N 1
ATOM 1430 C CA . GLY A 1 186 ? -2.262 -24.984 -4.27 1 97.94 186 GLY A CA 1
ATOM 1431 C C . GLY A 1 186 ? -0.85 -24.609 -4.684 1 97.94 186 GLY A C 1
ATOM 1432 O O . GLY A 1 186 ? -0.275 -23.656 -4.16 1 97.94 186 GLY A O 1
ATOM 1433 N N . PRO A 1 187 ? -0.323 -25.359 -5.668 1 98.5 187 PRO A N 1
ATOM 1434 C CA . PRO A 1 187 ? 1.088 -25.125 -5.988 1 98.5 187 PRO A CA 1
ATOM 1435 C C . PRO A 1 187 ? 1.354 -23.734 -6.535 1 98.5 187 PRO A C 1
ATOM 1437 O O . PRO A 1 187 ? 2.377 -23.125 -6.211 1 98.5 187 PRO A O 1
ATOM 1440 N N . VAL A 1 188 ? 0.508 -23.172 -7.359 1 98.62 188 VAL A N 1
ATOM 1441 C CA . VAL A 1 188 ? 0.75 -21.859 -7.941 1 98.62 188 VAL A CA 1
ATOM 1442 C C . VAL A 1 188 ? 0.686 -20.781 -6.852 1 98.62 188 VAL A C 1
ATOM 1444 O O . VAL A 1 188 ? 1.574 -19.938 -6.75 1 98.62 188 VAL A O 1
ATOM 1447 N N . ALA A 1 189 ? -0.307 -20.828 -6.055 1 98.62 189 ALA A N 1
ATOM 1448 C CA . ALA A 1 189 ? -0.394 -19.891 -4.938 1 98.62 189 ALA A CA 1
ATOM 1449 C C . ALA A 1 189 ? 0.731 -20.125 -3.936 1 98.62 189 ALA A C 1
ATOM 1451 O O . ALA A 1 189 ? 1.289 -19.172 -3.383 1 98.62 189 ALA A O 1
ATOM 1452 N N . GLY A 1 190 ? 1.041 -21.375 -3.695 1 98.19 190 GLY A N 1
ATOM 1453 C CA . GLY A 1 190 ? 2.113 -21.719 -2.773 1 98.19 190 GLY A CA 1
ATOM 1454 C C . GLY A 1 190 ? 3.459 -21.156 -3.191 1 98.19 190 GLY A C 1
ATOM 1455 O O . GLY A 1 190 ? 4.332 -20.922 -2.35 1 98.19 190 GLY A O 1
ATOM 1456 N N . ALA A 1 191 ? 3.602 -20.906 -4.406 1 97.88 191 ALA A N 1
ATOM 1457 C CA . ALA A 1 191 ? 4.855 -20.359 -4.93 1 97.88 191 ALA A CA 1
ATOM 1458 C C . ALA A 1 191 ? 5.082 -18.938 -4.434 1 97.88 191 ALA A C 1
ATOM 1460 O O . ALA A 1 191 ? 6.211 -18.438 -4.449 1 97.88 191 ALA A O 1
ATOM 1461 N N . LEU A 1 192 ? 4.031 -18.219 -4.035 1 98.31 192 LEU A N 1
ATOM 1462 C CA . LEU A 1 192 ? 4.219 -16.906 -3.424 1 98.31 192 LEU A CA 1
ATOM 1463 C C . LEU A 1 192 ? 5.164 -16.984 -2.232 1 98.31 192 LEU A C 1
ATOM 1465 O O . LEU A 1 192 ? 5.996 -16.094 -2.029 1 98.31 192 LEU A O 1
ATOM 1469 N N . VAL A 1 193 ? 5.047 -18.062 -1.491 1 96.38 193 VAL A N 1
ATOM 1470 C CA . VAL A 1 193 ? 5.875 -18.266 -0.307 1 96.38 193 VAL A CA 1
ATOM 1471 C C . VAL A 1 193 ? 7.227 -18.859 -0.715 1 96.38 193 VAL A C 1
ATOM 1473 O O . VAL A 1 193 ? 8.273 -18.328 -0.332 1 96.38 193 VAL A O 1
ATOM 1476 N N . ALA A 1 194 ? 7.215 -19.875 -1.555 1 94.19 194 ALA A N 1
ATOM 1477 C CA . ALA A 1 194 ? 8.422 -20.609 -1.907 1 94.19 194 ALA A CA 1
ATOM 1478 C C . ALA A 1 194 ? 9.406 -19.734 -2.666 1 94.19 194 ALA A C 1
ATOM 1480 O O . ALA A 1 194 ? 10.617 -19.812 -2.453 1 94.19 194 ALA A O 1
ATOM 1481 N N . TRP A 1 195 ? 8.867 -18.906 -3.561 1 95 195 TRP A N 1
ATOM 1482 C CA . TRP A 1 195 ? 9.727 -18.047 -4.363 1 95 195 TRP A CA 1
ATOM 1483 C C . TRP A 1 195 ? 9.891 -16.672 -3.705 1 95 195 TRP A C 1
ATOM 1485 O O . TRP A 1 195 ? 10.609 -15.82 -4.219 1 95 195 TRP A O 1
ATOM 1495 N N . GLN A 1 196 ? 9.164 -16.453 -2.535 1 95.38 196 GLN A N 1
ATOM 1496 C CA . GLN A 1 196 ? 9.219 -15.164 -1.859 1 95.38 196 GLN A CA 1
ATOM 1497 C C . GLN A 1 196 ? 8.914 -14.023 -2.828 1 95.38 196 GLN A C 1
ATOM 1499 O O . GLN A 1 196 ? 9.672 -13.055 -2.912 1 95.38 196 GLN A O 1
ATOM 1504 N N . CYS A 1 197 ? 7.844 -14.258 -3.535 1 97 197 CYS A N 1
ATOM 1505 C CA . CYS A 1 197 ? 7.426 -13.234 -4.484 1 97 197 CYS A CA 1
ATOM 1506 C C . CYS A 1 197 ? 7.219 -11.898 -3.783 1 97 197 CYS A C 1
ATOM 1508 O O . CYS A 1 197 ? 6.5 -11.82 -2.787 1 97 197 CYS A O 1
ATOM 1510 N N . ALA A 1 198 ? 7.863 -10.867 -4.277 1 97.38 198 ALA A N 1
ATOM 1511 C CA . ALA A 1 198 ? 7.84 -9.547 -3.652 1 97.38 198 ALA A CA 1
ATOM 1512 C C . ALA A 1 198 ? 6.918 -8.594 -4.414 1 97.38 198 ALA A C 1
ATOM 1514 O O . ALA A 1 198 ? 7.137 -8.32 -5.598 1 97.38 198 ALA A O 1
ATOM 1515 N N . TRP A 1 199 ? 5.941 -8.094 -3.709 1 97.81 199 TRP A N 1
ATOM 1516 C CA . TRP A 1 199 ? 5.102 -7.074 -4.324 1 97.81 199 TRP A CA 1
ATOM 1517 C C . TRP A 1 199 ? 5.766 -5.703 -4.246 1 97.81 199 TRP A C 1
ATOM 1519 O O . TRP A 1 199 ? 5.5 -4.93 -3.322 1 97.81 199 TRP A O 1
ATOM 1529 N N . VAL A 1 200 ? 6.57 -5.441 -5.23 1 95.44 200 VAL A N 1
ATOM 1530 C CA . VAL A 1 200 ? 7.27 -4.168 -5.348 1 95.44 200 VAL A CA 1
ATOM 1531 C C . VAL A 1 200 ? 6.422 -3.184 -6.152 1 95.44 200 VAL A C 1
ATOM 1533 O O . VAL A 1 200 ? 6.352 -3.273 -7.379 1 95.44 200 VAL A O 1
ATOM 1536 N N . PHE A 1 201 ? 5.918 -2.172 -5.555 1 94.62 201 PHE A N 1
ATOM 1537 C CA . PHE A 1 201 ? 4.875 -1.336 -6.133 1 94.62 201 PHE A CA 1
ATOM 1538 C C . PHE A 1 201 ? 5.41 -0.543 -7.316 1 94.62 201 PHE A C 1
ATOM 1540 O O . PHE A 1 201 ? 4.664 -0.219 -8.242 1 94.62 201 PHE A O 1
ATOM 1547 N N . HIS A 1 202 ? 6.637 -0.238 -7.309 1 92.62 202 HIS A N 1
ATOM 1548 C CA . HIS A 1 202 ? 7.148 0.57 -8.406 1 92.62 202 HIS A CA 1
ATOM 1549 C C . HIS A 1 202 ? 7.59 -0.306 -9.578 1 92.62 202 HIS A C 1
ATOM 1551 O O . HIS A 1 202 ? 7.957 0.205 -10.641 1 92.62 202 HIS A O 1
ATOM 1557 N N . SER A 1 203 ? 7.523 -1.607 -9.477 1 93.38 203 SER A N 1
ATOM 1558 C CA . SER A 1 203 ? 7.98 -2.537 -10.5 1 93.38 203 SER A CA 1
ATOM 1559 C C . SER A 1 203 ? 6.812 -3.305 -11.117 1 93.38 203 SER A C 1
ATOM 1561 O O . SER A 1 203 ? 6.281 -4.23 -10.5 1 93.38 203 SER A O 1
ATOM 1563 N N . PRO A 1 204 ? 6.473 -3.029 -12.305 1 92.81 204 PRO A N 1
ATOM 1564 C CA . PRO A 1 204 ? 5.402 -3.787 -12.961 1 92.81 204 PRO A CA 1
ATOM 1565 C C . PRO A 1 204 ? 5.73 -5.273 -13.094 1 92.81 204 PRO A C 1
ATOM 1567 O O . PRO A 1 204 ? 4.836 -6.117 -12.992 1 92.81 204 PRO A O 1
ATOM 1570 N N . ASP A 1 205 ? 7.004 -5.598 -13.281 1 93.56 205 ASP A N 1
ATOM 1571 C CA . ASP A 1 205 ? 7.406 -6.996 -13.406 1 93.56 205 ASP A CA 1
ATOM 1572 C C . ASP A 1 205 ? 7.117 -7.77 -12.125 1 93.56 205 ASP A C 1
ATOM 1574 O O . ASP A 1 205 ? 6.547 -8.859 -12.164 1 93.56 205 ASP A O 1
ATOM 1578 N N . HIS A 1 206 ? 7.508 -7.203 -11.047 1 95.62 206 HIS A N 1
ATOM 1579 C CA . HIS A 1 206 ? 7.242 -7.832 -9.758 1 95.62 206 HIS A CA 1
ATOM 1580 C C . HIS A 1 206 ? 5.742 -7.93 -9.492 1 95.62 206 HIS A C 1
ATOM 1582 O O . HIS A 1 206 ? 5.262 -8.938 -8.977 1 95.62 206 HIS A O 1
ATOM 1588 N N . THR A 1 207 ? 5.051 -6.875 -9.828 1 96.88 207 THR A N 1
ATOM 1589 C CA . THR A 1 207 ? 3.607 -6.848 -9.617 1 96.88 207 THR A CA 1
ATOM 1590 C C . THR A 1 207 ? 2.918 -7.941 -10.43 1 96.88 207 THR A C 1
ATOM 1592 O O . THR A 1 207 ? 2.074 -8.672 -9.906 1 96.88 207 THR A O 1
ATOM 1595 N N . ILE A 1 208 ? 3.258 -8.086 -11.672 1 97.38 208 ILE A N 1
ATOM 1596 C CA . ILE A 1 208 ? 2.658 -9.094 -12.531 1 97.38 208 ILE A CA 1
ATOM 1597 C C . ILE A 1 208 ? 2.98 -10.492 -12 1 97.38 208 ILE A C 1
ATOM 1599 O O . ILE A 1 208 ? 2.121 -11.375 -11.992 1 97.38 208 ILE A O 1
ATOM 1603 N N . SER A 1 209 ? 4.23 -10.68 -11.531 1 97.62 209 SER A N 1
ATOM 1604 C CA . SER A 1 209 ? 4.605 -11.969 -10.961 1 97.62 209 SER A CA 1
ATOM 1605 C C . SER A 1 209 ? 3.744 -12.312 -9.758 1 97.62 209 SER A C 1
ATOM 1607 O O . SER A 1 209 ? 3.27 -13.445 -9.625 1 97.62 209 SER A O 1
ATOM 1609 N N . VAL A 1 210 ? 3.516 -11.359 -8.922 1 98.62 210 VAL A N 1
ATOM 1610 C CA . VAL A 1 210 ? 2.688 -11.586 -7.742 1 98.62 210 VAL A CA 1
ATOM 1611 C C . VAL A 1 210 ? 1.258 -11.914 -8.172 1 98.62 210 VAL A C 1
ATOM 1613 O O . VAL A 1 210 ? 0.67 -12.891 -7.695 1 98.62 210 VAL A O 1
ATOM 1616 N N . LEU A 1 211 ? 0.713 -11.156 -9.055 1 98.75 211 LEU A N 1
ATOM 1617 C CA . LEU A 1 211 ? -0.682 -11.312 -9.453 1 98.75 211 LEU A CA 1
ATOM 1618 C C . LEU A 1 211 ? -0.887 -12.617 -10.211 1 98.75 211 LEU A C 1
ATOM 1620 O O . LEU A 1 211 ? -1.945 -13.242 -10.109 1 98.75 211 LEU A O 1
ATOM 1624 N N . LEU A 1 212 ? 0.121 -13.023 -10.953 1 98.69 212 LEU A N 1
ATOM 1625 C CA . LEU A 1 212 ? 0.07 -14.289 -11.68 1 98.69 212 LEU A CA 1
ATOM 1626 C C . LEU A 1 212 ? -0.085 -15.461 -10.719 1 98.69 212 LEU A C 1
ATOM 1628 O O . LEU A 1 212 ? -0.708 -16.469 -11.062 1 98.69 212 LEU A O 1
ATOM 1632 N N . HIS A 1 213 ? 0.448 -15.359 -9.555 1 98.81 213 HIS A N 1
ATOM 1633 C CA . HIS A 1 213 ? 0.393 -16.438 -8.57 1 98.81 213 HIS A CA 1
ATOM 1634 C C . HIS A 1 213 ? -0.77 -16.234 -7.605 1 98.81 213 HIS A C 1
ATOM 1636 O O . HIS A 1 213 ? -1.202 -17.188 -6.945 1 98.81 213 HIS A O 1
ATOM 1642 N N . LEU A 1 214 ? -1.278 -15.07 -7.52 1 98.81 214 LEU A N 1
ATOM 1643 C CA . LEU A 1 214 ? -2.293 -14.727 -6.531 1 98.81 214 LEU A CA 1
ATOM 1644 C C . LEU A 1 214 ? -3.693 -14.852 -7.125 1 98.81 214 LEU A C 1
ATOM 1646 O O . LEU A 1 214 ? -4.578 -15.461 -6.52 1 98.81 214 LEU A O 1
ATOM 1650 N N . LEU A 1 215 ? -3.926 -14.352 -8.289 1 98.81 215 LEU A N 1
ATOM 1651 C CA . LEU A 1 215 ? -5.262 -14.07 -8.805 1 98.81 215 LEU A CA 1
ATOM 1652 C C . LEU A 1 215 ? -5.969 -15.359 -9.211 1 98.81 215 LEU A C 1
ATOM 1654 O O . LEU A 1 215 ? -7.176 -15.5 -8.992 1 98.81 215 LEU A O 1
ATOM 1658 N N . PRO A 1 216 ? -5.273 -16.344 -9.875 1 98.69 216 PRO A N 1
ATOM 1659 C CA . PRO A 1 216 ? -6.008 -17.547 -10.258 1 98.69 216 PRO A CA 1
ATOM 1660 C C . PRO A 1 216 ? -6.668 -18.25 -9.07 1 98.69 216 PRO A C 1
ATOM 1662 O O . PRO A 1 216 ? -7.844 -18.625 -9.141 1 98.69 216 PRO A O 1
ATOM 1665 N N . GLY A 1 217 ? -5.852 -18.422 -8.031 1 98.38 217 GLY A N 1
ATOM 1666 C CA . GLY A 1 217 ? -6.414 -19.016 -6.836 1 98.38 217 GLY A CA 1
ATOM 1667 C C . GLY A 1 217 ? -7.539 -18.203 -6.223 1 98.38 217 GLY A C 1
ATOM 1668 O O . GLY A 1 217 ? -8.539 -18.75 -5.77 1 98.38 217 GLY A O 1
ATOM 1669 N N . LEU A 1 218 ? -7.371 -16.938 -6.188 1 98.19 218 LEU A N 1
ATOM 1670 C CA . LEU A 1 218 ? -8.406 -16.047 -5.664 1 98.19 218 LEU A CA 1
ATOM 1671 C C . LEU A 1 218 ? -9.68 -16.156 -6.488 1 98.19 218 LEU A C 1
ATOM 1673 O O . LEU A 1 218 ? -10.781 -16.234 -5.93 1 98.19 218 LEU A O 1
ATOM 1677 N N . ALA A 1 219 ? -9.562 -16.141 -7.773 1 97.44 219 ALA A N 1
ATOM 1678 C CA . ALA A 1 219 ? -10.711 -16.266 -8.672 1 97.44 219 ALA A CA 1
ATOM 1679 C C . ALA A 1 219 ? -11.453 -17.578 -8.445 1 97.44 219 ALA A C 1
ATOM 1681 O O . ALA A 1 219 ? -12.688 -17.594 -8.359 1 97.44 219 ALA A O 1
ATOM 1682 N N . MET A 1 220 ? -10.727 -18.609 -8.312 1 96.81 220 MET A N 1
ATOM 1683 C CA . MET A 1 220 ? -11.352 -19.922 -8.141 1 96.81 220 MET A CA 1
ATOM 1684 C C . MET A 1 220 ? -11.984 -20.047 -6.758 1 96.81 220 MET A C 1
ATOM 1686 O O . MET A 1 220 ? -13.023 -20.688 -6.602 1 96.81 220 MET A O 1
ATOM 1690 N N . ALA A 1 221 ? -11.297 -19.5 -5.762 1 96.06 221 ALA A N 1
ATOM 1691 C CA . ALA A 1 221 ? -11.867 -19.516 -4.418 1 96.06 221 ALA A CA 1
ATOM 1692 C C . ALA A 1 221 ? -13.211 -18.797 -4.387 1 96.06 221 ALA A C 1
ATOM 1694 O O . ALA A 1 221 ? -14.164 -19.281 -3.76 1 96.06 221 ALA A O 1
ATOM 1695 N N . VAL A 1 222 ? -13.242 -17.672 -5.051 1 95.44 222 VAL A N 1
ATOM 1696 C CA . VAL A 1 222 ? -14.492 -16.922 -5.105 1 95.44 222 VAL A CA 1
ATOM 1697 C C . VAL A 1 222 ? -15.531 -17.703 -5.891 1 95.44 222 VAL A C 1
ATOM 1699 O O . VAL A 1 222 ? -16.688 -17.812 -5.469 1 95.44 222 VAL A O 1
ATOM 1702 N N . HIS A 1 223 ? -15.172 -18.25 -6.996 1 93.31 223 HIS A N 1
ATOM 1703 C CA . HIS A 1 223 ? -16.094 -19.047 -7.812 1 93.31 223 HIS A CA 1
ATOM 1704 C C . HIS A 1 223 ? -16.688 -20.203 -7.008 1 93.31 223 HIS A C 1
ATOM 1706 O O . HIS A 1 223 ? -17.875 -20.484 -7.109 1 93.31 223 HIS A O 1
ATOM 1712 N N . HIS A 1 224 ? -15.836 -20.797 -6.219 1 92.5 224 HIS A N 1
ATOM 1713 C CA . HIS A 1 224 ? -16.25 -21.984 -5.488 1 92.5 224 HIS A CA 1
ATOM 1714 C C . HIS A 1 224 ? -17.062 -21.625 -4.254 1 92.5 224 HIS A C 1
ATOM 1716 O O . HIS A 1 224 ? -18.125 -22.219 -4.016 1 92.5 224 HIS A O 1
ATOM 1722 N N . HIS A 1 225 ? -16.609 -20.688 -3.523 1 92.44 225 HIS A N 1
ATOM 1723 C CA . HIS A 1 225 ? -17.203 -20.422 -2.213 1 92.44 225 HIS A CA 1
ATOM 1724 C C . HIS A 1 225 ? -18.312 -19.375 -2.299 1 92.44 225 HIS A C 1
ATOM 1726 O O . HIS A 1 225 ? -19.109 -19.234 -1.376 1 92.44 225 HIS A O 1
ATOM 1732 N N . LEU A 1 226 ? -18.219 -18.609 -3.307 1 87.5 226 LEU A N 1
ATOM 1733 C CA . LEU A 1 226 ? -19.266 -17.609 -3.52 1 87.5 226 LEU A CA 1
ATOM 1734 C C . LEU A 1 226 ? -19.938 -17.812 -4.871 1 87.5 226 LEU A C 1
ATOM 1736 O O . LEU A 1 226 ? -19.844 -16.953 -5.75 1 87.5 226 LEU A O 1
ATOM 1740 N N . PRO A 1 227 ? -20.594 -18.906 -4.973 1 68.94 227 PRO A N 1
ATOM 1741 C CA . PRO A 1 227 ? -21.156 -19.203 -6.293 1 68.94 227 PRO A CA 1
ATOM 1742 C C . PRO A 1 227 ? -22.203 -18.188 -6.738 1 68.94 227 PRO A C 1
ATOM 1744 O O . PRO A 1 227 ? -22.938 -17.656 -5.906 1 68.94 227 PRO A O 1
ATOM 1747 N N . GLY A 1 228 ? -21.906 -17.516 -7.797 1 61.53 228 GLY A N 1
ATOM 1748 C CA . GLY A 1 228 ? -22.891 -16.594 -8.344 1 61.53 228 GLY A CA 1
ATOM 1749 C C . GLY A 1 228 ? -24.234 -17.25 -8.594 1 61.53 228 GLY A C 1
ATOM 1750 O O . GLY A 1 228 ? -24.391 -18.453 -8.383 1 61.53 228 GLY A O 1
ATOM 1751 N N . ARG A 1 229 ? -25.297 -16.484 -8.891 1 50.22 229 ARG A N 1
ATOM 1752 C CA . ARG A 1 229 ? -26.672 -16.875 -9.141 1 50.22 229 ARG A CA 1
ATOM 1753 C C . ARG A 1 229 ? -26.734 -18.016 -10.164 1 50.22 229 ARG A C 1
ATOM 1755 O O . ARG A 1 229 ? -27.594 -18.891 -10.07 1 50.22 229 ARG A O 1
ATOM 1762 N N . ASP A 1 230 ? -25.938 -17.875 -11.25 1 47.06 230 ASP A N 1
ATOM 1763 C CA . ASP A 1 230 ? -26.109 -18.812 -12.359 1 47.06 230 ASP A CA 1
ATOM 1764 C C . ASP A 1 230 ? -25.219 -20.047 -12.164 1 47.06 230 ASP A C 1
ATOM 1766 O O . ASP A 1 230 ? -25.188 -20.922 -13.031 1 47.06 230 ASP A O 1
ATOM 1770 N N . ALA A 1 231 ? -24.328 -19.922 -11.219 1 52.19 231 ALA A N 1
ATOM 1771 C CA . ALA A 1 231 ? -23.453 -21.078 -11.117 1 52.19 231 ALA A CA 1
ATOM 1772 C C . ALA A 1 231 ? -24.188 -22.281 -10.555 1 52.19 231 ALA A C 1
ATOM 1774 O O . ALA A 1 231 ? -24.906 -22.172 -9.562 1 52.19 231 ALA A O 1
ATOM 1775 N N . PRO A 1 232 ? -24.484 -23.172 -11.391 1 44.22 232 PRO A N 1
ATOM 1776 C CA . PRO A 1 232 ? -25.047 -24.391 -10.797 1 44.22 232 PRO A CA 1
ATOM 1777 C C . PRO A 1 232 ? -24.453 -24.719 -9.43 1 44.22 232 PRO A C 1
ATOM 1779 O O . PRO A 1 232 ? -23.312 -24.328 -9.141 1 44.22 232 PRO A O 1
ATOM 1782 N N . ALA A 1 233 ? -25.297 -24.641 -8.406 1 43.25 233 ALA A N 1
ATOM 1783 C CA . ALA A 1 233 ? -24.891 -25.109 -7.086 1 43.25 233 ALA A CA 1
ATOM 1784 C C . ALA A 1 233 ? -23.766 -26.125 -7.188 1 43.25 233 ALA A C 1
ATOM 1786 O O . ALA A 1 233 ? -24 -27.328 -7.34 1 43.25 233 ALA A O 1
ATOM 1787 N N . ALA A 1 234 ? -22.891 -25.828 -7.965 1 44.47 234 ALA A N 1
ATOM 1788 C CA . ALA A 1 234 ? -21.812 -26.812 -7.996 1 44.47 234 ALA A CA 1
ATOM 1789 C C . ALA A 1 234 ? -21.453 -27.281 -6.586 1 44.47 234 ALA A C 1
ATOM 1791 O O . ALA A 1 234 ? -20.578 -28.125 -6.41 1 44.47 234 ALA A O 1
ATOM 1792 N N . ALA A 1 235 ? -21.656 -26.312 -5.672 1 44.12 235 ALA A N 1
ATOM 1793 C CA . ALA A 1 235 ? -21.531 -26.938 -4.355 1 44.12 235 ALA A CA 1
ATOM 1794 C C . ALA A 1 235 ? -22.328 -28.234 -4.273 1 44.12 235 ALA A C 1
ATOM 1796 O O . ALA A 1 235 ? -22.797 -28.609 -3.193 1 44.12 235 ALA A O 1
ATOM 1797 N N . ALA A 1 236 ? -23.281 -28.422 -5.184 1 41.78 236 ALA A N 1
ATOM 1798 C CA . ALA A 1 236 ? -23.828 -29.766 -5.125 1 41.78 236 ALA A CA 1
ATOM 1799 C C . ALA A 1 236 ? -22.75 -30.797 -4.75 1 41.78 236 ALA A C 1
ATOM 1801 O O . ALA A 1 236 ? -21.656 -30.781 -5.312 1 41.78 236 ALA A O 1
ATOM 1802 N N . ALA A 1 237 ? -22.859 -31.203 -3.594 1 42.06 237 ALA A N 1
ATOM 1803 C CA . ALA A 1 237 ? -22.109 -32.281 -2.951 1 42.06 237 ALA A CA 1
ATOM 1804 C C . ALA A 1 237 ? -21.531 -33.25 -3.988 1 42.06 237 ALA A C 1
ATOM 1806 O O . ALA A 1 237 ? -22.219 -33.656 -4.918 1 42.06 237 ALA A O 1
ATOM 1807 N N . LEU A 1 238 ? -20.156 -32.906 -4.57 1 46.12 238 LEU A N 1
ATOM 1808 C CA . LEU A 1 238 ? -19.719 -34.156 -5.16 1 46.12 238 LEU A CA 1
ATOM 1809 C C . LEU A 1 238 ? -20.609 -35.312 -4.719 1 46.12 238 LEU A C 1
ATOM 1811 O O . LEU A 1 238 ? -21.047 -35.375 -3.564 1 46.12 238 LEU A O 1
ATOM 1815 N N . PRO A 1 239 ? -21.594 -35.844 -5.465 1 42.38 239 PRO A N 1
ATOM 1816 C CA . PRO A 1 239 ? -22.438 -36.906 -4.906 1 42.38 239 PRO A CA 1
ATOM 1817 C C . PRO A 1 239 ? -21.922 -37.438 -3.566 1 42.38 239 PRO A C 1
ATOM 1819 O O . PRO A 1 239 ? -20.75 -37.219 -3.232 1 42.38 239 PRO A O 1
ATOM 1822 N N . GLY A 1 240 ? -22.812 -38.031 -2.604 1 39.66 240 GLY A N 1
ATOM 1823 C CA . GLY A 1 240 ? -22.719 -38.719 -1.329 1 39.66 240 GLY A CA 1
ATOM 1824 C C . GLY A 1 240 ? -21.328 -39.25 -1.051 1 39.66 240 GLY A C 1
ATOM 1825 O O . GLY A 1 240 ? -21.062 -39.812 0.025 1 39.66 240 GLY A O 1
ATOM 1826 N N . GLY A 1 241 ? -20.859 -40.156 -1.945 1 40 241 GLY A N 1
ATOM 1827 C CA . GLY A 1 241 ? -19.844 -41.031 -1.412 1 40 241 GLY A CA 1
ATOM 1828 C C . GLY A 1 241 ? -18.641 -40.312 -0.863 1 40 241 GLY A C 1
ATOM 1829 O O . GLY A 1 241 ? -18.516 -39.094 -1.045 1 40 241 GLY A O 1
ATOM 1830 N N . LEU A 1 242 ? -17.453 -41.094 -0.402 1 41.25 242 LEU A N 1
ATOM 1831 C CA . LEU A 1 242 ? -16.297 -41.062 0.482 1 41.25 242 LEU A CA 1
ATOM 1832 C C . LEU A 1 242 ? -15.312 -39.969 0.059 1 41.25 242 LEU A C 1
ATOM 1834 O O . LEU A 1 242 ? -15.297 -39.562 -1.104 1 41.25 242 LEU A O 1
ATOM 1838 N N . LEU A 1 243 ? -14.359 -39.469 1.025 1 49.47 243 LEU A N 1
ATOM 1839 C CA . LEU A 1 243 ? -12.992 -38.969 1.164 1 49.47 243 LEU A CA 1
ATOM 1840 C C . LEU A 1 243 ? -12.195 -39.219 -0.114 1 49.47 243 LEU A C 1
ATOM 1842 O O . LEU A 1 243 ? -11.32 -38.438 -0.46 1 49.47 243 LEU A O 1
ATOM 1846 N N . TRP A 1 244 ? -12.656 -40.375 -0.829 1 50.84 244 TRP A N 1
ATOM 1847 C CA . TRP A 1 244 ? -11.859 -40.812 -1.96 1 50.84 244 TRP A CA 1
ATOM 1848 C C . TRP A 1 244 ? -12.094 -39.938 -3.184 1 50.84 244 TRP A C 1
ATOM 1850 O O . TRP A 1 244 ? -11.156 -39.594 -3.906 1 50.84 244 TRP A O 1
ATOM 1860 N N . SER A 1 245 ? -13.414 -39.531 -3.467 1 59.66 245 SER A N 1
ATOM 1861 C CA . SER A 1 245 ? -13.711 -38.75 -4.672 1 59.66 245 SER A CA 1
ATOM 1862 C C . SER A 1 245 ? -13.078 -37.375 -4.613 1 59.66 245 SER A C 1
ATOM 1864 O O . SER A 1 245 ? -12.523 -36.875 -5.605 1 59.66 245 SER A O 1
ATOM 1866 N N . SER A 1 246 ? -13.047 -36.906 -3.504 1 69.31 246 SER A N 1
ATOM 1867 C CA . SER A 1 246 ? -12.422 -35.625 -3.328 1 69.31 246 SER A CA 1
ATOM 1868 C C . SER A 1 246 ? -10.914 -35.688 -3.541 1 69.31 246 SER A C 1
ATOM 1870 O O . SER A 1 246 ? -10.32 -34.812 -4.172 1 69.31 246 SER A O 1
ATOM 1872 N N . SER A 1 247 ? -10.445 -36.875 -3.221 1 81.06 247 SER A N 1
ATOM 1873 C CA . SER A 1 247 ? -8.992 -37.031 -3.32 1 81.06 247 SER A CA 1
ATOM 1874 C C . SER A 1 247 ? -8.555 -37.188 -4.773 1 81.06 247 SER A C 1
ATOM 1876 O O . SER A 1 247 ? -7.48 -36.719 -5.156 1 81.06 247 SER A O 1
ATOM 1878 N N . LEU A 1 248 ? -9.398 -37.781 -5.543 1 88.06 248 LEU A N 1
ATOM 1879 C CA . LEU A 1 248 ? -9.055 -37.969 -6.945 1 88.06 248 LEU A CA 1
ATOM 1880 C C . LEU A 1 248 ? -8.969 -36.625 -7.684 1 88.06 248 LEU A C 1
ATOM 1882 O O . LEU A 1 248 ? -7.973 -36.344 -8.359 1 88.06 248 LEU A O 1
ATOM 1886 N N . TRP A 1 249 ? -9.914 -35.812 -7.484 1 92 249 TRP A N 1
ATOM 1887 C CA . TRP A 1 249 ? -10.016 -34.625 -8.312 1 92 249 TRP A CA 1
ATOM 1888 C C . TRP A 1 249 ? -9.297 -33.438 -7.664 1 92 249 TRP A C 1
ATOM 1890 O O . TRP A 1 249 ? -8.953 -32.469 -8.336 1 92 249 TRP A O 1
ATOM 1900 N N . LEU A 1 250 ? -9.07 -33.594 -6.414 1 95.38 250 LEU A N 1
ATOM 1901 C CA . LEU A 1 250 ? -8.375 -32.5 -5.719 1 95.38 250 LEU A CA 1
ATOM 1902 C C . LEU A 1 250 ? -6.887 -32.812 -5.59 1 95.38 250 LEU A C 1
ATOM 1904 O O . LEU A 1 250 ? -6.082 -31.938 -5.293 1 95.38 250 LEU A O 1
ATOM 1908 N N . PHE A 1 251 ? -6.465 -34.062 -5.84 1 96.06 251 PHE A N 1
ATOM 1909 C CA . PHE A 1 251 ? -5.062 -34.406 -5.645 1 96.06 251 PHE A CA 1
ATOM 1910 C C . PHE A 1 251 ? -4.527 -35.156 -6.852 1 96.06 251 PHE A C 1
ATOM 1912 O O . PHE A 1 251 ? -3.637 -34.656 -7.555 1 96.06 251 PHE A O 1
ATOM 1919 N N . ALA A 1 252 ? -5.098 -36.312 -7.184 1 96.5 252 ALA A N 1
ATOM 1920 C CA . ALA A 1 252 ? -4.527 -37.188 -8.195 1 96.5 252 ALA A CA 1
ATOM 1921 C C . ALA A 1 252 ? -4.59 -36.531 -9.578 1 96.5 252 ALA A C 1
ATOM 1923 O O . ALA A 1 252 ? -3.602 -36.531 -10.32 1 96.5 252 ALA A O 1
ATOM 1924 N N . ALA A 1 253 ? -5.711 -36.062 -9.914 1 96.62 253 ALA A N 1
ATOM 1925 C CA . ALA A 1 253 ? -5.883 -35.469 -11.242 1 96.62 253 ALA A CA 1
ATOM 1926 C C . ALA A 1 253 ? -5.012 -34.219 -11.406 1 96.62 253 ALA A C 1
ATOM 1928 O O . ALA A 1 253 ? -4.309 -34.062 -12.406 1 96.62 253 ALA A O 1
ATOM 1929 N N . PRO A 1 254 ? -4.977 -33.312 -10.445 1 97.62 254 PRO A N 1
ATOM 1930 C CA . PRO A 1 254 ? -4.07 -32.156 -10.586 1 97.62 254 PRO A CA 1
ATOM 1931 C C . PRO A 1 254 ? -2.6 -32.594 -10.594 1 97.62 254 PRO A C 1
ATOM 1933 O O . PRO A 1 254 ? -1.781 -31.953 -11.273 1 97.62 254 PRO A O 1
ATOM 1936 N N . LEU A 1 255 ? -2.287 -33.562 -9.844 1 98 255 LEU A N 1
ATOM 1937 C CA . LEU A 1 255 ? -0.916 -34.062 -9.875 1 98 255 LEU A CA 1
ATOM 1938 C C . LEU A 1 255 ? -0.573 -34.625 -11.258 1 98 255 LEU A C 1
ATOM 1940 O O . LEU A 1 255 ? 0.543 -34.438 -11.742 1 98 255 LEU A O 1
ATOM 1944 N N . ALA A 1 256 ? -1.479 -35.344 -11.82 1 97.94 256 ALA A N 1
ATOM 1945 C CA . ALA A 1 256 ? -1.281 -35.844 -13.172 1 97.94 256 ALA A CA 1
ATOM 1946 C C . ALA A 1 256 ? -1.081 -34.719 -14.164 1 97.94 256 ALA A C 1
ATOM 1948 O O . ALA A 1 256 ? -0.252 -34.812 -15.07 1 97.94 256 ALA A O 1
ATOM 1949 N N . PHE A 1 257 ? -1.86 -33.688 -14 1 98.19 257 PHE A N 1
ATOM 1950 C CA . PHE A 1 257 ? -1.694 -32.469 -14.82 1 98.19 257 PHE A CA 1
ATOM 1951 C C . PHE A 1 257 ? -0.288 -31.906 -14.672 1 98.19 257 PHE A C 1
ATOM 1953 O O . PHE A 1 257 ? 0.363 -31.578 -15.664 1 98.19 257 PHE A O 1
ATOM 1960 N N . TYR A 1 258 ? 0.188 -31.797 -13.492 1 98.44 258 TYR A N 1
ATOM 1961 C CA . TYR A 1 258 ? 1.524 -31.281 -13.219 1 98.44 258 TYR A CA 1
ATOM 1962 C C . TYR A 1 258 ? 2.588 -32.156 -13.883 1 98.44 258 TYR A C 1
ATOM 1964 O O . TYR A 1 258 ? 3.527 -31.625 -14.492 1 98.44 258 TYR A O 1
ATOM 1972 N N . LEU A 1 259 ? 2.408 -33.438 -13.742 1 98.06 259 LEU A N 1
ATOM 1973 C CA . LEU A 1 259 ? 3.387 -34.375 -14.312 1 98.06 259 LEU A CA 1
ATOM 1974 C C . LEU A 1 259 ? 3.428 -34.25 -15.828 1 98.06 259 LEU A C 1
ATOM 1976 O O . LEU A 1 259 ? 4.504 -34.312 -16.438 1 98.06 259 LEU A O 1
ATOM 1980 N N . ALA A 1 260 ? 2.273 -34.125 -16.391 1 97.94 260 ALA A N 1
ATOM 1981 C CA . ALA A 1 260 ? 2.217 -33.938 -17.828 1 97.94 260 ALA A CA 1
ATOM 1982 C C . ALA A 1 260 ? 2.92 -32.625 -18.219 1 97.94 260 ALA A C 1
ATOM 1984 O O . ALA A 1 260 ? 3.695 -32.594 -19.188 1 97.94 260 ALA A O 1
ATOM 1985 N N . TRP A 1 261 ? 2.662 -31.547 -17.516 1 97.88 261 TRP A N 1
ATOM 1986 C CA . TRP A 1 261 ? 3.326 -30.281 -17.781 1 97.88 261 TRP A CA 1
ATOM 1987 C C . TRP A 1 261 ? 4.836 -30.391 -17.578 1 97.88 261 TRP A C 1
ATOM 1989 O O . TRP A 1 261 ? 5.613 -29.891 -18.391 1 97.88 261 TRP A O 1
ATOM 1999 N N . GLN A 1 262 ? 5.25 -31.031 -16.469 1 96.31 262 GLN A N 1
ATOM 2000 C CA . GLN A 1 262 ? 6.672 -31.172 -16.172 1 96.31 262 GLN A CA 1
ATOM 2001 C C . GLN A 1 262 ? 7.395 -31.922 -17.297 1 96.31 262 GLN A C 1
ATOM 2003 O O . GLN A 1 262 ? 8.516 -31.562 -17.656 1 96.31 262 GLN A O 1
ATOM 2008 N N . ALA A 1 263 ? 6.785 -32.969 -17.781 1 95.56 263 ALA A N 1
ATOM 2009 C CA . ALA A 1 263 ? 7.367 -33.688 -18.891 1 95.56 263 ALA A CA 1
ATOM 2010 C C . ALA A 1 263 ? 7.488 -32.812 -20.141 1 95.56 263 ALA A C 1
ATOM 2012 O O . ALA A 1 263 ? 8.516 -32.844 -20.812 1 95.56 263 ALA A O 1
ATOM 2013 N N . ALA A 1 264 ? 6.457 -32.125 -20.422 1 96.38 264 ALA A N 1
ATOM 2014 C CA . ALA A 1 264 ? 6.473 -31.219 -21.562 1 96.38 264 ALA A CA 1
ATOM 2015 C C . ALA A 1 264 ? 7.535 -30.141 -21.391 1 96.38 264 ALA A C 1
ATOM 2017 O O . ALA A 1 264 ? 8.242 -29.797 -22.344 1 96.38 264 ALA A O 1
ATOM 2018 N N . TYR A 1 265 ? 7.598 -29.578 -20.203 1 94.5 265 TYR A N 1
ATOM 2019 C CA . TYR A 1 265 ? 8.586 -28.562 -19.891 1 94.5 265 TYR A CA 1
ATOM 2020 C C . TYR A 1 265 ? 10.008 -29.094 -20.062 1 94.5 265 TYR A C 1
ATOM 2022 O O . TYR A 1 265 ? 10.859 -28.422 -20.641 1 94.5 265 TYR A O 1
ATOM 2030 N N . PHE A 1 266 ? 10.242 -30.266 -19.516 1 91.44 266 PHE A N 1
ATOM 2031 C CA . PHE A 1 266 ? 11.547 -30.891 -19.656 1 91.44 266 PHE A CA 1
ATOM 2032 C C . PHE A 1 266 ? 11.93 -31.047 -21.125 1 91.44 266 PHE A C 1
ATOM 2034 O O . PHE A 1 266 ? 13.039 -30.688 -21.516 1 91.44 266 PHE A O 1
ATOM 2041 N N . PHE A 1 267 ? 11.039 -31.516 -21.875 1 93.5 267 PHE A N 1
ATOM 2042 C CA . PHE A 1 267 ? 11.312 -31.734 -23.297 1 93.5 267 PHE A CA 1
ATOM 2043 C C . PHE A 1 267 ? 11.547 -30.406 -24.016 1 93.5 267 PHE A C 1
ATOM 2045 O O . PHE A 1 267 ? 12.508 -30.266 -24.766 1 93.5 267 PHE A O 1
ATOM 2052 N N . ALA A 1 268 ? 10.773 -29.422 -23.766 1 93.44 268 ALA A N 1
ATOM 2053 C CA . ALA A 1 268 ? 10.844 -28.141 -24.469 1 93.44 268 ALA A CA 1
ATOM 2054 C C . ALA A 1 268 ? 12.078 -27.359 -24.047 1 93.44 268 ALA A C 1
ATOM 2056 O O . ALA A 1 268 ? 12.805 -26.828 -24.891 1 93.44 268 ALA A O 1
ATOM 2057 N N . VAL A 1 269 ? 12.352 -27.328 -22.766 1 90.88 269 VAL A N 1
ATOM 2058 C CA . VAL A 1 269 ? 13.375 -26.422 -22.234 1 90.88 269 VAL A CA 1
ATOM 2059 C C . VAL A 1 269 ? 14.703 -27.156 -22.109 1 90.88 269 VAL A C 1
ATOM 2061 O O . VAL A 1 269 ? 15.758 -26.609 -22.438 1 90.88 269 VAL A O 1
ATOM 2064 N N . GLN A 1 270 ? 14.688 -28.391 -21.734 1 87.88 270 GLN A N 1
ATOM 2065 C CA . GLN A 1 270 ? 15.93 -29.078 -21.406 1 87.88 270 GLN A CA 1
ATOM 2066 C C . GLN A 1 270 ? 16.422 -29.922 -22.594 1 87.88 270 GLN A C 1
ATOM 2068 O O . GLN A 1 270 ? 17.578 -30.328 -22.625 1 87.88 270 GLN A O 1
ATOM 2073 N N . VAL A 1 271 ? 15.523 -30.234 -23.469 1 90.75 271 VAL A N 1
ATOM 2074 C CA . VAL A 1 271 ? 15.945 -31.047 -24.609 1 90.75 271 VAL A CA 1
ATOM 2075 C C . VAL A 1 271 ? 15.977 -30.188 -25.875 1 90.75 271 VAL A C 1
ATOM 2077 O O . VAL A 1 271 ? 17.047 -29.797 -26.359 1 90.75 271 VAL A O 1
ATOM 2080 N N . LEU A 1 272 ? 14.891 -29.656 -26.266 1 92.25 272 LEU A N 1
ATOM 2081 C CA . LEU A 1 272 ? 14.789 -28.922 -27.531 1 92.25 272 LEU A CA 1
ATOM 2082 C C . LEU A 1 272 ? 15.445 -27.547 -27.406 1 92.25 272 LEU A C 1
ATOM 2084 O O . LEU A 1 272 ? 16.125 -27.094 -28.328 1 92.25 272 LEU A O 1
ATOM 2088 N N . GLY A 1 273 ? 15.242 -26.906 -26.312 1 91.31 273 GLY A N 1
ATOM 2089 C CA . GLY A 1 273 ? 15.695 -25.531 -26.156 1 91.31 273 GLY A CA 1
ATOM 2090 C C . GLY A 1 273 ? 17.062 -25.438 -25.5 1 91.31 273 GLY A C 1
ATOM 2091 O O . GLY A 1 273 ? 17.609 -24.344 -25.344 1 91.31 273 GLY A O 1
ATOM 2092 N N . ARG A 1 274 ? 17.688 -26.484 -25.188 1 89.69 274 ARG A N 1
ATOM 2093 C CA . ARG A 1 274 ? 18.906 -26.516 -24.391 1 89.69 274 ARG A CA 1
ATOM 2094 C C . ARG A 1 274 ? 20.016 -25.703 -25.047 1 89.69 274 ARG A C 1
ATOM 2096 O O . ARG A 1 274 ? 20.641 -24.844 -24.406 1 89.69 274 ARG A O 1
ATOM 2103 N N . GLN A 1 275 ? 20.281 -25.938 -26.234 1 91.62 275 GLN A N 1
ATOM 2104 C CA . GLN A 1 275 ? 21.359 -25.266 -26.953 1 91.62 275 GLN A CA 1
ATOM 2105 C C . GLN A 1 275 ? 21.094 -23.766 -27.094 1 91.62 275 GLN A C 1
ATOM 2107 O O . GLN A 1 275 ? 21.984 -22.953 -26.906 1 91.62 275 GLN A O 1
ATOM 2112 N N . TYR A 1 276 ? 19.891 -23.5 -27.438 1 93 276 TYR A N 1
ATOM 2113 C CA . TYR A 1 276 ? 19.516 -22.109 -27.578 1 93 276 TYR A CA 1
ATOM 2114 C C . TYR A 1 276 ? 19.656 -21.359 -26.266 1 93 276 TYR A C 1
ATOM 2116 O O . TYR A 1 276 ? 20.156 -20.234 -26.234 1 93 276 TYR A O 1
ATOM 2124 N N . ILE A 1 277 ? 19.25 -21.922 -25.219 1 92.62 277 ILE A N 1
ATOM 2125 C CA . ILE A 1 277 ? 19.281 -21.328 -23.891 1 92.62 277 ILE A CA 1
ATOM 2126 C C . ILE A 1 277 ? 20.734 -21.125 -23.453 1 92.62 277 ILE A C 1
ATOM 2128 O O . ILE A 1 277 ? 21.078 -20.062 -22.922 1 92.62 277 ILE A O 1
ATOM 2132 N N . GLN A 1 278 ? 21.531 -22.062 -23.75 1 90.75 278 GLN A N 1
ATOM 2133 C CA . GLN A 1 278 ? 22.938 -21.953 -23.391 1 90.75 278 GLN A CA 1
ATOM 2134 C C . GLN A 1 278 ? 23.656 -20.938 -24.281 1 90.75 278 GLN A C 1
ATOM 2136 O O . GLN A 1 278 ? 24.438 -20.125 -23.781 1 90.75 278 GLN A O 1
ATOM 2141 N N . ALA A 1 279 ? 23.375 -20.953 -25.5 1 92.75 279 ALA A N 1
ATOM 2142 C CA . ALA A 1 279 ? 24.031 -20.078 -26.453 1 92.75 279 ALA A CA 1
ATOM 2143 C C . ALA A 1 279 ? 23.688 -18.609 -26.188 1 92.75 279 ALA A C 1
ATOM 2145 O O . ALA A 1 279 ? 24.516 -17.719 -26.406 1 92.75 279 ALA A O 1
ATOM 2146 N N . ASN A 1 280 ? 22.5 -18.406 -25.75 1 93.69 280 ASN A N 1
ATOM 2147 C CA . ASN A 1 280 ? 22.047 -17.031 -25.547 1 93.69 280 ASN A CA 1
ATOM 2148 C C . ASN A 1 280 ? 22.031 -16.656 -24.062 1 93.69 280 ASN A C 1
ATOM 2150 O O . ASN A 1 280 ? 21.547 -15.586 -23.703 1 93.69 280 ASN A O 1
ATOM 2154 N N . ASN A 1 281 ? 22.438 -17.516 -23.234 1 92.88 281 ASN A N 1
ATOM 2155 C CA . ASN A 1 281 ? 22.547 -17.297 -21.797 1 92.88 281 ASN A CA 1
ATOM 2156 C C . ASN A 1 281 ? 21.203 -16.875 -21.188 1 92.88 281 ASN A C 1
ATOM 2158 O O . ASN A 1 281 ? 21.125 -15.883 -20.453 1 92.88 281 ASN A O 1
ATOM 2162 N N . LEU A 1 282 ? 20.203 -17.562 -21.625 1 94.25 282 LEU A N 1
ATOM 2163 C CA . LEU A 1 282 ? 18.859 -17.281 -21.094 1 94.25 282 LEU A CA 1
ATOM 2164 C C . LEU A 1 282 ? 18.719 -17.828 -19.672 1 94.25 282 LEU A C 1
ATOM 2166 O O . LEU A 1 282 ? 19.406 -18.781 -19.297 1 94.25 282 LEU A O 1
ATOM 2170 N N . ASP A 1 283 ? 17.797 -17.156 -18.938 1 93.44 283 ASP A N 1
ATOM 2171 C CA . ASP A 1 283 ? 17.562 -17.609 -17.578 1 93.44 283 ASP A CA 1
ATOM 2172 C C . ASP A 1 283 ? 16.359 -18.562 -17.5 1 93.44 283 ASP A C 1
ATOM 2174 O O . ASP A 1 283 ? 15.445 -18.453 -18.312 1 93.44 283 ASP A O 1
ATOM 2178 N N . THR A 1 284 ? 16.453 -19.516 -16.672 1 91.88 284 THR A N 1
ATOM 2179 C CA . THR A 1 284 ? 15.375 -20.453 -16.391 1 91.88 284 THR A CA 1
ATOM 2180 C C . THR A 1 284 ? 15.109 -20.547 -14.891 1 91.88 284 THR A C 1
ATOM 2182 O O . THR A 1 284 ? 15.922 -20.094 -14.078 1 91.88 284 THR A O 1
ATOM 2185 N N . SER A 1 285 ? 13.953 -21.094 -14.586 1 90.62 285 SER A N 1
ATOM 2186 C CA . SER A 1 285 ? 13.633 -21.297 -13.172 1 90.62 285 SER A CA 1
ATOM 2187 C C . SER A 1 285 ? 14.68 -22.172 -12.5 1 90.62 285 SER A C 1
ATOM 2189 O O . SER A 1 285 ? 15.008 -21.969 -11.328 1 90.62 285 SER A O 1
ATOM 2191 N N . TYR A 1 286 ? 15.273 -23.109 -13.234 1 88.75 286 TYR A N 1
ATOM 2192 C CA . TYR A 1 286 ? 16.328 -23.953 -12.711 1 88.75 286 TYR A CA 1
ATOM 2193 C C . TYR A 1 286 ? 17.578 -23.141 -12.398 1 88.75 286 TYR A C 1
ATOM 2195 O O . TYR A 1 286 ? 18.156 -23.266 -11.312 1 88.75 286 TYR A O 1
ATOM 2203 N N . ARG A 1 287 ? 17.984 -22.328 -13.258 1 88.69 287 ARG A N 1
ATOM 2204 C CA . ARG A 1 287 ? 19.188 -21.516 -13.07 1 88.69 287 ARG A CA 1
ATOM 2205 C C . ARG A 1 287 ? 18.984 -20.516 -11.938 1 88.69 287 ARG A C 1
ATOM 2207 O O . ARG A 1 287 ? 19.906 -20.281 -11.141 1 88.69 287 ARG A O 1
ATOM 2214 N N . CYS A 1 288 ? 17.828 -19.953 -11.992 1 90 288 CYS A N 1
ATOM 2215 C CA . CYS A 1 288 ? 17.516 -18.984 -10.945 1 90 288 CYS A CA 1
ATOM 2216 C C . CYS A 1 288 ? 17.578 -19.641 -9.57 1 90 288 CYS A C 1
ATOM 2218 O O . CYS A 1 288 ? 18.219 -19.109 -8.664 1 90 288 CYS A O 1
ATOM 2220 N N . LEU A 1 289 ? 16.969 -20.797 -9.406 1 88.25 289 LEU A N 1
ATOM 2221 C CA . LEU A 1 289 ? 16.938 -21.484 -8.117 1 88.25 289 LEU A CA 1
ATOM 2222 C C . LEU A 1 289 ? 18.328 -21.969 -7.727 1 88.25 289 LEU A C 1
ATOM 2224 O O . LEU A 1 289 ? 18.672 -21.984 -6.543 1 88.25 289 LEU A O 1
ATOM 2228 N N . THR A 1 290 ? 19.094 -22.312 -8.68 1 87.44 290 THR A N 1
ATOM 2229 C CA . THR A 1 290 ? 20.469 -22.703 -8.422 1 87.44 290 THR A CA 1
ATOM 2230 C C . THR A 1 290 ? 21.281 -21.531 -7.879 1 87.44 290 THR A C 1
ATOM 2232 O O . THR A 1 290 ? 22.062 -21.688 -6.934 1 87.44 290 THR A O 1
ATOM 2235 N N . ARG A 1 291 ? 21.062 -20.453 -8.5 1 88.69 291 ARG A N 1
ATOM 2236 C CA . ARG A 1 291 ? 21.734 -19.25 -8.023 1 88.69 291 ARG A CA 1
ATOM 2237 C C . ARG A 1 291 ? 21.328 -18.922 -6.594 1 88.69 291 ARG A C 1
ATOM 2239 O O . ARG A 1 291 ? 22.172 -18.578 -5.766 1 88.69 291 ARG A O 1
ATOM 2246 N N . ARG A 1 292 ? 20.094 -19.078 -6.336 1 87.38 292 ARG A N 1
ATOM 2247 C CA . ARG A 1 292 ? 19.578 -18.797 -4.996 1 87.38 292 ARG A CA 1
ATOM 2248 C C . ARG A 1 292 ? 20.141 -19.797 -3.982 1 87.38 292 ARG A C 1
ATOM 2250 O O . ARG A 1 292 ? 20.469 -19.422 -2.857 1 87.38 292 ARG A O 1
ATOM 2257 N N . ALA A 1 293 ? 20.172 -21 -4.398 1 86.81 293 ALA A N 1
ATOM 2258 C CA . ALA A 1 293 ? 20.734 -22.047 -3.531 1 86.81 293 ALA A CA 1
ATOM 2259 C C . ALA A 1 293 ? 22.188 -21.766 -3.213 1 86.81 293 ALA A C 1
ATOM 2261 O O . ALA A 1 293 ? 22.625 -21.938 -2.07 1 86.81 293 ALA A O 1
ATOM 2262 N N . ARG A 1 294 ? 22.922 -21.328 -4.141 1 86.56 294 ARG A N 1
ATOM 2263 C CA . ARG A 1 294 ? 24.344 -21.016 -3.953 1 86.56 294 ARG A CA 1
ATOM 2264 C C . ARG A 1 294 ? 24.516 -19.859 -2.977 1 86.56 294 ARG A C 1
ATOM 2266 O O . ARG A 1 294 ? 25.438 -19.875 -2.152 1 86.56 294 ARG A O 1
ATOM 2273 N N . ARG A 1 295 ? 23.656 -18.984 -3.084 1 85.94 295 ARG A N 1
ATOM 2274 C CA . ARG A 1 295 ? 23.719 -17.812 -2.209 1 85.94 295 ARG A CA 1
ATOM 2275 C C . ARG A 1 295 ? 23.344 -18.172 -0.778 1 85.94 295 ARG A C 1
ATOM 2277 O O . ARG A 1 295 ? 23.906 -17.641 0.176 1 85.94 295 ARG A O 1
ATOM 2284 N N . ALA A 1 296 ? 22.391 -18.984 -0.652 1 84.81 296 ALA A N 1
ATOM 2285 C CA . ALA A 1 2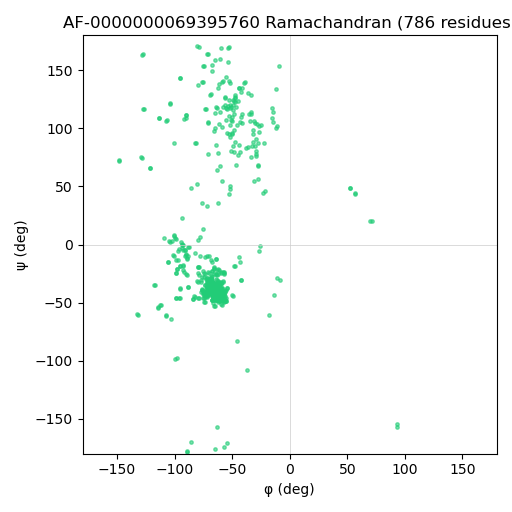96 ? 21.953 -19.391 0.678 1 84.81 296 ALA A CA 1
ATOM 2286 C C . ALA A 1 296 ? 23.031 -20.188 1.393 1 84.81 296 ALA A C 1
ATOM 2288 O O . ALA A 1 296 ? 23.25 -20.031 2.596 1 84.81 296 ALA A O 1
ATOM 2289 N N . GLY A 1 297 ? 23.562 -21.062 0.75 1 86.5 297 GLY A N 1
ATOM 2290 C CA . GLY A 1 297 ? 24.719 -21.797 1.244 1 86.5 297 GLY A CA 1
ATOM 2291 C C . GLY A 1 297 ? 24.391 -22.734 2.398 1 86.5 297 GLY A C 1
ATOM 2292 O O . GLY A 1 297 ? 25.281 -23.125 3.156 1 86.5 297 GLY A O 1
ATOM 2293 N N . ASN A 1 298 ? 23.172 -23.078 2.543 1 86.38 298 ASN A N 1
ATOM 2294 C CA . ASN A 1 298 ? 22.797 -23.969 3.641 1 86.38 298 ASN A CA 1
ATOM 2295 C C . ASN A 1 298 ? 22.891 -25.438 3.236 1 86.38 298 ASN A C 1
ATOM 2297 O O . ASN A 1 298 ? 23.344 -25.75 2.133 1 86.38 298 ASN A O 1
ATOM 2301 N N . ILE A 1 299 ? 22.531 -26.297 4.168 1 86.69 299 ILE A N 1
ATOM 2302 C CA . ILE A 1 299 ? 22.719 -27.734 3.971 1 86.69 299 ILE A CA 1
ATOM 2303 C C . ILE A 1 299 ? 21.828 -28.219 2.836 1 86.69 299 ILE A C 1
ATOM 2305 O O . ILE A 1 299 ? 22.219 -29.094 2.057 1 86.69 299 ILE A O 1
ATOM 2309 N N . TRP A 1 300 ? 20.688 -27.719 2.715 1 83.69 300 TRP A N 1
ATOM 2310 C CA . TRP A 1 300 ? 19.766 -28.109 1.655 1 83.69 300 TRP A CA 1
ATOM 2311 C C . TRP A 1 300 ? 20.297 -27.672 0.29 1 83.69 300 TRP A C 1
ATOM 2313 O O . TRP A 1 300 ? 20.172 -28.422 -0.688 1 83.69 300 TRP A O 1
ATOM 2323 N N . ALA A 1 301 ? 20.844 -26.562 0.287 1 86.94 301 ALA A N 1
ATOM 2324 C CA . ALA A 1 301 ? 21.453 -26.062 -0.944 1 86.94 301 ALA A CA 1
ATOM 2325 C C . ALA A 1 301 ? 22.594 -26.969 -1.399 1 86.94 301 ALA A C 1
ATOM 2327 O O . ALA A 1 301 ? 22.703 -27.297 -2.584 1 86.94 301 ALA A O 1
ATOM 2328 N N . ARG A 1 302 ? 23.359 -27.375 -0.491 1 87.31 302 ARG A N 1
ATOM 2329 C CA . ARG A 1 302 ? 24.5 -28.234 -0.817 1 87.31 302 ARG A CA 1
ATOM 2330 C C . ARG A 1 302 ? 24.031 -29.578 -1.364 1 87.31 302 ARG A C 1
ATOM 2332 O O . ARG A 1 302 ? 24.656 -30.125 -2.273 1 87.31 302 ARG A O 1
ATOM 2339 N N . LEU A 1 303 ? 22.984 -30.031 -0.791 1 86.12 303 LEU A N 1
ATOM 2340 C CA . LEU A 1 303 ? 22.469 -31.312 -1.217 1 86.12 303 LEU A CA 1
ATOM 2341 C C . LEU A 1 303 ? 21.938 -31.25 -2.645 1 86.12 303 LEU A C 1
ATOM 2343 O O . LEU A 1 303 ? 22.172 -32.156 -3.447 1 86.12 303 LEU A O 1
ATOM 2347 N N . VAL A 1 304 ? 21.297 -30.172 -2.963 1 86.19 304 VAL A N 1
ATOM 2348 C CA . VAL A 1 304 ? 20.672 -30.047 -4.273 1 86.19 304 VAL A CA 1
ATOM 2349 C C . VAL A 1 304 ? 21.734 -29.703 -5.32 1 86.19 304 VAL A C 1
ATOM 2351 O O . VAL A 1 304 ? 21.625 -30.109 -6.48 1 86.19 304 VAL A O 1
ATOM 2354 N N . LEU A 1 305 ? 22.828 -29.062 -4.883 1 88.06 305 LEU A N 1
ATOM 2355 C CA . LEU A 1 305 ? 23.828 -28.562 -5.816 1 88.06 305 LEU A CA 1
ATOM 2356 C C . LEU A 1 305 ? 24.938 -29.609 -6.027 1 88.06 305 LEU A C 1
ATOM 2358 O O . LEU A 1 305 ? 25.828 -29.406 -6.84 1 88.06 305 LEU A O 1
ATOM 2362 N N . ARG A 1 306 ? 24.781 -30.641 -5.375 1 87.19 306 ARG A N 1
ATOM 2363 C CA . ARG A 1 306 ? 25.828 -31.656 -5.445 1 87.19 306 ARG A CA 1
ATOM 2364 C C . ARG A 1 306 ? 25.766 -32.406 -6.77 1 87.19 306 ARG A C 1
ATOM 2366 O O . ARG A 1 306 ? 24.672 -32.719 -7.266 1 87.19 306 ARG A O 1
ATOM 2373 N N . GLY A 1 307 ? 27.031 -32.688 -7.336 1 86.94 307 GLY A N 1
ATOM 2374 C CA . GLY A 1 307 ? 27.125 -33.625 -8.438 1 86.94 307 GLY A CA 1
ATOM 2375 C C . GLY A 1 307 ? 27.062 -32.969 -9.797 1 86.94 307 GLY A C 1
ATOM 2376 O O . GLY A 1 307 ? 27.406 -31.781 -9.93 1 86.94 307 GLY A O 1
ATOM 2377 N N . SER A 1 308 ? 26.609 -33.781 -10.797 1 88 308 SER A N 1
ATOM 2378 C CA . SER A 1 308 ? 26.594 -33.344 -12.195 1 88 308 SER A CA 1
ATOM 2379 C C . SER A 1 308 ? 25.391 -32.469 -12.484 1 88 308 SER A C 1
ATOM 2381 O O . SER A 1 308 ? 24.469 -32.375 -11.664 1 88 308 SER A O 1
ATOM 2383 N N . THR A 1 309 ? 25.406 -31.891 -13.648 1 83.88 309 THR A N 1
ATOM 2384 C CA . THR A 1 309 ? 24.297 -31.047 -14.086 1 83.88 309 THR A CA 1
ATOM 2385 C C . THR A 1 309 ? 23.016 -31.859 -14.219 1 83.88 309 THR A C 1
ATOM 2387 O O . THR A 1 309 ? 21.938 -31.391 -13.875 1 83.88 309 THR A O 1
ATOM 2390 N N . ALA A 1 310 ? 23.172 -33.031 -14.703 1 85.5 310 ALA A N 1
ATOM 2391 C CA . ALA A 1 310 ? 22.016 -33.938 -14.859 1 85.5 310 ALA A CA 1
ATOM 2392 C C . ALA A 1 310 ? 21.391 -34.25 -13.508 1 85.5 310 ALA A C 1
ATOM 2394 O O . ALA A 1 310 ? 20.172 -34.281 -13.375 1 85.5 310 ALA A O 1
ATOM 2395 N N . ARG A 1 311 ? 22.203 -34.562 -12.555 1 90.62 311 ARG A N 1
ATOM 2396 C CA . ARG A 1 311 ? 21.703 -34.844 -11.211 1 90.62 311 ARG A CA 1
ATOM 2397 C C . ARG A 1 311 ? 21.016 -33.625 -10.609 1 90.62 311 ARG A C 1
ATOM 2399 O O . ARG A 1 311 ? 19.984 -33.75 -9.945 1 90.62 311 ARG A O 1
ATOM 2406 N N . ARG A 1 312 ? 21.562 -32.5 -10.844 1 89.81 312 ARG A N 1
ATOM 2407 C CA . ARG A 1 312 ? 20.984 -31.281 -10.312 1 89.81 312 ARG A CA 1
ATOM 2408 C C . ARG A 1 312 ? 19.625 -31.016 -10.914 1 89.81 312 ARG A C 1
ATOM 2410 O O . ARG A 1 312 ? 18.703 -30.594 -10.219 1 89.81 312 ARG A O 1
ATOM 2417 N N . LEU A 1 313 ? 19.562 -31.297 -12.172 1 88.69 313 LEU A N 1
ATOM 2418 C CA . LEU A 1 313 ? 18.281 -31.125 -12.852 1 88.69 313 LEU A CA 1
ATOM 2419 C C . LEU A 1 313 ? 17.234 -32.094 -12.312 1 88.69 313 LEU A C 1
ATOM 2421 O O . LEU A 1 313 ? 16.078 -31.703 -12.117 1 88.69 313 LEU A O 1
ATOM 2425 N N . ALA A 1 314 ? 17.656 -33.281 -12.125 1 89.62 314 ALA A N 1
ATOM 2426 C CA . ALA A 1 314 ? 16.75 -34.281 -11.555 1 89.62 314 ALA A CA 1
ATOM 2427 C C . ALA A 1 314 ? 16.328 -33.906 -10.141 1 89.62 314 ALA A C 1
ATOM 2429 O O . ALA A 1 314 ? 15.164 -34.062 -9.766 1 89.62 314 ALA A O 1
ATOM 2430 N N . ALA A 1 315 ? 17.312 -33.438 -9.367 1 90.69 315 ALA A N 1
ATOM 2431 C CA . ALA A 1 315 ? 17.016 -33 -8 1 90.69 315 ALA A CA 1
ATOM 2432 C C . ALA A 1 315 ? 16.016 -31.844 -8 1 90.69 315 ALA A C 1
ATOM 2434 O O . ALA A 1 315 ? 15.094 -31.812 -7.188 1 90.69 315 ALA A O 1
ATOM 2435 N N . TYR A 1 316 ? 16.203 -30.938 -8.875 1 90.31 316 TYR A N 1
ATOM 2436 C CA . TYR A 1 316 ? 15.297 -29.812 -9.016 1 90.31 316 TYR A CA 1
ATOM 2437 C C . TYR A 1 316 ? 13.891 -30.297 -9.359 1 90.31 316 TYR A C 1
ATOM 2439 O O . TYR A 1 316 ? 12.906 -29.844 -8.773 1 90.31 316 TYR A O 1
ATOM 2447 N N . GLY A 1 317 ? 13.766 -31.203 -10.297 1 91.62 317 GLY A N 1
ATOM 2448 C CA . GLY A 1 317 ? 12.477 -31.766 -10.664 1 91.62 317 GLY A CA 1
ATOM 2449 C C . GLY A 1 317 ? 11.789 -32.469 -9.508 1 91.62 317 GLY A C 1
ATOM 2450 O O . GLY A 1 317 ? 10.578 -32.344 -9.336 1 91.62 317 GLY A O 1
ATOM 2451 N N . LEU A 1 318 ? 12.586 -33.188 -8.766 1 93.12 318 LEU A N 1
ATOM 2452 C CA . LEU A 1 318 ? 12.039 -33.938 -7.641 1 93.12 318 LEU A CA 1
ATOM 2453 C C . LEU A 1 318 ? 11.562 -32.969 -6.543 1 93.12 318 LEU A C 1
ATOM 2455 O O . LEU A 1 318 ? 10.531 -33.219 -5.91 1 93.12 318 LEU A O 1
ATOM 2459 N N . VAL A 1 319 ? 12.32 -31.938 -6.281 1 92.5 319 VAL A N 1
ATOM 2460 C CA . VAL A 1 319 ? 11.938 -30.953 -5.277 1 92.5 319 VAL A CA 1
ATOM 2461 C C . VAL A 1 319 ? 10.648 -30.25 -5.707 1 92.5 319 VAL A C 1
ATOM 2463 O O . VAL A 1 319 ? 9.75 -30.031 -4.891 1 92.5 319 VAL A O 1
ATOM 2466 N N . GLN A 1 320 ? 10.562 -29.953 -6.938 1 94.75 320 GLN A N 1
ATOM 2467 C CA . GLN A 1 320 ? 9.367 -29.312 -7.465 1 94.75 320 GLN A CA 1
ATOM 2468 C C . GLN A 1 320 ? 8.156 -30.234 -7.367 1 94.75 320 GLN A C 1
ATOM 2470 O O . GLN A 1 320 ? 7.051 -29.797 -7.051 1 94.75 320 GLN A O 1
ATOM 2475 N N . LEU A 1 321 ? 8.383 -31.5 -7.672 1 96.56 321 LEU A N 1
ATOM 2476 C CA . LEU A 1 321 ? 7.316 -32.5 -7.547 1 96.56 321 LEU A CA 1
ATOM 2477 C C . LEU A 1 321 ? 6.855 -32.625 -6.098 1 96.56 321 LEU A C 1
ATOM 2479 O O . LEU A 1 321 ? 5.656 -32.656 -5.824 1 96.56 321 LEU A O 1
ATOM 2483 N N . ALA A 1 322 ? 7.812 -32.688 -5.219 1 96.31 322 ALA A N 1
ATOM 2484 C CA . ALA A 1 322 ? 7.488 -32.781 -3.797 1 96.31 322 ALA A CA 1
ATOM 2485 C C . ALA A 1 322 ? 6.715 -31.547 -3.338 1 96.31 322 ALA A C 1
ATOM 2487 O O . ALA A 1 322 ? 5.746 -31.656 -2.586 1 96.31 322 ALA A O 1
ATOM 2488 N N . PHE A 1 323 ? 7.164 -30.438 -3.76 1 96.88 323 PHE A N 1
ATOM 2489 C CA . PHE A 1 323 ? 6.492 -29.188 -3.43 1 96.88 323 PHE A CA 1
ATOM 2490 C C . PHE A 1 323 ? 5.055 -29.188 -3.943 1 96.88 323 PHE A C 1
ATOM 2492 O O . PHE A 1 323 ? 4.129 -28.828 -3.219 1 96.88 323 PHE A O 1
ATOM 2499 N N . THR A 1 324 ? 4.887 -29.578 -5.137 1 98.12 324 THR A N 1
ATOM 2500 C CA . THR A 1 324 ? 3.562 -29.609 -5.75 1 98.12 324 THR A CA 1
ATOM 2501 C C . THR A 1 324 ? 2.645 -30.578 -5.012 1 98.12 324 THR A C 1
ATOM 2503 O O . THR A 1 324 ? 1.51 -30.234 -4.676 1 98.12 324 THR A O 1
ATOM 2506 N N . ALA A 1 325 ? 3.139 -31.75 -4.75 1 97.5 325 ALA A N 1
ATOM 2507 C CA . ALA A 1 325 ? 2.354 -32.75 -4.027 1 97.5 325 ALA A CA 1
ATOM 2508 C C . ALA A 1 325 ? 1.977 -32.25 -2.639 1 97.5 325 ALA A C 1
ATOM 2510 O O . ALA A 1 325 ? 0.829 -32.406 -2.211 1 97.5 325 ALA A O 1
ATOM 2511 N N . LEU A 1 326 ? 2.932 -31.656 -1.973 1 97.56 326 LEU A N 1
ATOM 2512 C CA . LEU A 1 326 ? 2.709 -31.172 -0.618 1 97.56 326 LEU A CA 1
ATOM 2513 C C . LEU A 1 326 ? 1.666 -30.047 -0.61 1 97.56 326 LEU A C 1
ATOM 2515 O O . LEU A 1 326 ? 0.777 -30.031 0.244 1 97.56 326 LEU A O 1
ATOM 2519 N N . THR A 1 327 ? 1.758 -29.125 -1.48 1 97.44 327 THR A N 1
ATOM 2520 C CA . THR A 1 327 ? 0.834 -28 -1.502 1 97.44 327 THR A CA 1
ATOM 2521 C C . THR A 1 327 ? -0.557 -28.453 -1.942 1 97.44 327 THR A C 1
ATOM 2523 O O . THR A 1 327 ? -1.564 -27.906 -1.479 1 97.44 327 THR A O 1
ATOM 2526 N N . LEU A 1 328 ? -0.623 -29.422 -2.844 1 97.19 328 LEU A N 1
ATOM 2527 C CA . LEU A 1 328 ? -1.926 -29.969 -3.199 1 97.19 328 LEU A CA 1
ATOM 2528 C C . LEU A 1 328 ? -2.604 -30.594 -1.983 1 97.19 328 LEU A C 1
ATOM 2530 O O . LEU A 1 328 ? -3.807 -30.406 -1.776 1 97.19 328 LEU A O 1
ATOM 2534 N N . LEU A 1 329 ? -1.832 -31.25 -1.193 1 94.62 329 LEU A N 1
ATOM 2535 C CA . LEU A 1 329 ? -2.371 -31.891 -0.003 1 94.62 329 LEU A CA 1
ATOM 2536 C C . LEU A 1 329 ? -2.746 -30.859 1.056 1 94.62 329 LEU A C 1
ATOM 2538 O O . LEU A 1 329 ? -3.826 -30.938 1.644 1 94.62 329 LEU A O 1
ATOM 2542 N N . LEU A 1 330 ? -1.899 -29.906 1.284 1 92.19 330 LEU A N 1
ATOM 2543 C CA . LEU A 1 330 ? -2.051 -28.922 2.348 1 92.19 330 LEU A CA 1
ATOM 2544 C C . LEU A 1 330 ? -3.27 -28.031 2.104 1 92.19 330 LEU A C 1
ATOM 2546 O O . LEU A 1 330 ? -3.902 -27.562 3.051 1 92.19 330 LEU A O 1
ATOM 2550 N N . PHE A 1 331 ? -3.65 -27.906 0.871 1 89.69 331 PHE A N 1
ATOM 2551 C CA . PHE A 1 331 ? -4.648 -26.859 0.625 1 89.69 331 PHE A CA 1
ATOM 2552 C C . PHE A 1 331 ? -6.004 -27.484 0.301 1 89.69 331 PHE A C 1
ATOM 2554 O O . PHE A 1 331 ? -6.973 -26.781 0.037 1 89.69 331 PHE A O 1
ATOM 2561 N N . ILE A 1 332 ? -6.137 -28.859 0.398 1 92.38 332 ILE A N 1
ATOM 2562 C CA . ILE A 1 332 ? -7.414 -29.547 0.246 1 92.38 332 ILE A CA 1
ATOM 2563 C C . ILE A 1 332 ? -8.43 -28.984 1.229 1 92.38 332 ILE A C 1
ATOM 2565 O O . ILE A 1 332 ? -9.578 -28.719 0.86 1 92.38 332 ILE A O 1
ATOM 2569 N N . PRO A 1 333 ? -8.031 -28.656 2.486 1 92.5 333 PRO A N 1
ATOM 2570 C CA . PRO A 1 333 ? -9.016 -28.125 3.438 1 92.5 333 PRO A CA 1
ATOM 2571 C C . PRO A 1 333 ? -9.609 -26.797 2.99 1 92.5 333 PRO A C 1
ATOM 2573 O O . PRO A 1 333 ? -10.734 -26.453 3.361 1 92.5 333 PRO A O 1
ATOM 2576 N N . THR A 1 334 ? -8.914 -26.016 2.191 1 94.62 334 THR A N 1
ATOM 2577 C CA . THR A 1 334 ? -9.438 -24.734 1.759 1 94.62 334 THR A CA 1
ATOM 2578 C C . THR A 1 334 ? -10.602 -24.922 0.794 1 94.62 334 THR A C 1
ATOM 2580 O O . THR A 1 334 ? -11.453 -24.031 0.666 1 94.62 334 THR A O 1
ATOM 2583 N N . TYR A 1 335 ? -10.648 -26.031 0.135 1 93.88 335 TYR A N 1
ATOM 2584 C CA . TYR A 1 335 ? -11.75 -26.344 -0.77 1 93.88 335 TYR A CA 1
ATOM 2585 C C . TYR A 1 335 ? -13.023 -26.641 0.006 1 93.88 335 TYR A C 1
ATOM 2587 O O . TYR A 1 335 ? -14.125 -26.328 -0.456 1 93.88 335 TYR A O 1
ATOM 2595 N N . HIS A 1 336 ? -12.93 -27.141 1.226 1 91.38 336 HIS A N 1
ATOM 2596 C CA . HIS A 1 336 ? -14.086 -27.625 1.965 1 91.38 336 HIS A CA 1
ATOM 2597 C C . HIS A 1 336 ? -14.484 -26.656 3.072 1 91.38 336 HIS A C 1
ATOM 2599 O O . HIS A 1 336 ? -15.562 -26.797 3.658 1 91.38 336 HIS A O 1
ATOM 2605 N N . CYS A 1 337 ? -13.617 -25.766 3.391 1 92.94 337 CYS A N 1
ATOM 2606 C CA . CYS A 1 337 ? -13.867 -24.844 4.492 1 92.94 337 CYS A CA 1
ATOM 2607 C C . CYS A 1 337 ? -13.688 -23.406 4.043 1 92.94 337 CYS A C 1
ATOM 2609 O O . CYS A 1 337 ? -12.57 -22.969 3.748 1 92.94 337 CYS A O 1
ATOM 2611 N N . THR A 1 338 ? -14.711 -22.688 4.098 1 92.94 338 THR A N 1
ATOM 2612 C CA . THR A 1 338 ? -14.688 -21.312 3.637 1 92.94 338 THR A CA 1
ATOM 2613 C C . THR A 1 338 ? -13.766 -20.469 4.508 1 92.94 338 THR A C 1
ATOM 2615 O O . THR A 1 338 ? -13.039 -19.609 4.004 1 92.94 338 THR A O 1
ATOM 2618 N N . ALA A 1 339 ? -13.805 -20.688 5.793 1 94 339 ALA A N 1
ATOM 2619 C CA . ALA A 1 339 ? -12.969 -19.922 6.711 1 94 339 ALA A CA 1
ATOM 2620 C C . ALA A 1 339 ? -11.484 -20.125 6.406 1 94 339 ALA A C 1
ATOM 2622 O O . ALA A 1 339 ? -10.703 -19.172 6.418 1 94 339 ALA A O 1
ATOM 2623 N N . LEU A 1 340 ? -11.117 -21.359 6.152 1 95.31 340 LEU A N 1
ATOM 2624 C CA . LEU A 1 340 ? -9.734 -21.656 5.812 1 95.31 340 LEU A CA 1
ATOM 2625 C C . LEU A 1 340 ? -9.367 -21.062 4.457 1 95.31 340 LEU A C 1
ATOM 2627 O O . LEU A 1 340 ? -8.234 -20.609 4.258 1 95.31 340 LEU A O 1
ATOM 2631 N N . ALA A 1 341 ? -10.297 -21.125 3.557 1 95.38 341 ALA A N 1
ATOM 2632 C CA . ALA A 1 341 ? -10.07 -20.516 2.25 1 95.38 341 ALA A CA 1
ATOM 2633 C C . ALA A 1 341 ? -9.805 -19.016 2.383 1 95.38 341 ALA A C 1
ATOM 2635 O O . ALA A 1 341 ? -8.852 -18.5 1.792 1 95.38 341 ALA A O 1
ATOM 2636 N N . VAL A 1 342 ? -10.57 -18.344 3.213 1 95.38 342 VAL A N 1
ATOM 2637 C CA . VAL A 1 342 ? -10.422 -16.906 3.412 1 95.38 342 VAL A CA 1
ATOM 2638 C C . VAL A 1 342 ? -9.078 -16.609 4.082 1 95.38 342 VAL A C 1
ATOM 2640 O O . VAL A 1 342 ? -8.367 -15.688 3.684 1 95.38 342 VAL A O 1
ATOM 2643 N N . ALA A 1 343 ? -8.734 -17.391 5.051 1 96.5 343 ALA A N 1
ATOM 2644 C CA . ALA A 1 343 ? -7.445 -17.219 5.727 1 96.5 343 ALA A CA 1
ATOM 2645 C C . ALA A 1 343 ? -6.289 -17.391 4.746 1 96.5 343 ALA A C 1
ATOM 2647 O O . ALA A 1 343 ? -5.316 -16.625 4.789 1 96.5 343 ALA A O 1
ATOM 2648 N N . TRP A 1 344 ? -6.383 -18.344 3.902 1 97.69 344 TRP A N 1
ATOM 2649 C CA . TRP A 1 344 ? -5.348 -18.594 2.906 1 97.69 344 TRP A CA 1
ATOM 2650 C C . TRP A 1 344 ? -5.242 -17.438 1.926 1 97.69 344 TRP A C 1
ATOM 2652 O O . TRP A 1 344 ? -4.141 -17.016 1.553 1 97.69 344 TRP A O 1
ATOM 2662 N N . GLN A 1 345 ? -6.379 -16.891 1.537 1 97.5 345 GLN A N 1
ATOM 2663 C CA . GLN A 1 345 ? -6.352 -15.742 0.644 1 97.5 345 GLN A CA 1
ATOM 2664 C C . GLN A 1 345 ? -5.664 -14.555 1.303 1 97.5 345 GLN A C 1
ATOM 2666 O O . GLN A 1 345 ? -4.91 -13.828 0.652 1 97.5 345 GLN A O 1
ATOM 2671 N N . ALA A 1 346 ? -5.938 -14.344 2.562 1 97.12 346 ALA A N 1
ATOM 2672 C CA . ALA A 1 346 ? -5.289 -13.266 3.297 1 97.12 346 ALA A CA 1
ATOM 2673 C C . ALA A 1 346 ? -3.777 -13.453 3.34 1 97.12 346 ALA A C 1
ATOM 2675 O O . ALA A 1 346 ? -3.016 -12.508 3.121 1 97.12 346 ALA A O 1
ATOM 2676 N N . LEU A 1 347 ? -3.344 -14.664 3.574 1 97.5 347 LEU A N 1
ATOM 2677 C CA . LEU A 1 347 ? -1.917 -14.961 3.637 1 97.5 347 LEU A CA 1
ATOM 2678 C C . LEU A 1 347 ? -1.251 -14.719 2.287 1 97.5 347 LEU A C 1
ATOM 2680 O O . LEU A 1 347 ? -0.119 -14.234 2.227 1 97.5 347 LEU A O 1
ATOM 2684 N N . LYS A 1 348 ? -1.935 -15.008 1.252 1 97.75 348 LYS A N 1
ATOM 2685 C CA . LYS A 1 348 ? -1.428 -14.844 -0.108 1 97.75 348 LYS A CA 1
ATOM 2686 C C . LYS A 1 348 ? -1.166 -13.367 -0.422 1 97.75 348 LYS A C 1
ATOM 2688 O O . LYS A 1 348 ? -0.347 -13.055 -1.286 1 97.75 348 LYS A O 1
ATOM 2693 N N . VAL A 1 349 ? -1.878 -12.5 0.27 1 98 349 VAL A N 1
ATOM 2694 C CA . VAL A 1 349 ? -1.666 -11.07 0.073 1 98 349 VAL A CA 1
ATOM 2695 C C . VAL A 1 349 ? -0.564 -10.578 1.009 1 98 349 VAL A C 1
ATOM 2697 O O . VAL A 1 349 ? 0.305 -9.797 0.601 1 98 349 VAL A O 1
ATOM 2700 N N . LEU A 1 350 ? -0.477 -11.07 2.191 1 97.69 350 LEU A N 1
ATOM 2701 C CA . LEU A 1 350 ? 0.433 -10.578 3.223 1 97.69 350 LEU A CA 1
ATOM 2702 C C . LEU A 1 350 ? 1.874 -10.961 2.896 1 97.69 350 LEU A C 1
ATOM 2704 O O . LEU A 1 350 ? 2.793 -10.172 3.117 1 97.69 350 LEU A O 1
ATOM 2708 N N . VAL A 1 351 ? 2.08 -12.109 2.35 1 97.56 351 VAL A N 1
ATOM 2709 C CA . VAL A 1 351 ? 3.42 -12.625 2.098 1 97.56 351 VAL A CA 1
ATOM 2710 C C . VAL A 1 351 ? 4.125 -11.758 1.06 1 97.56 351 VAL A C 1
ATOM 2712 O O . VAL A 1 351 ? 5.215 -11.234 1.312 1 97.56 351 VAL A O 1
ATOM 2715 N N . PRO A 1 352 ? 3.504 -11.547 -0.072 1 98.31 352 PRO A N 1
ATOM 2716 C CA . PRO A 1 352 ? 4.184 -10.695 -1.05 1 98.31 352 PRO A CA 1
ATOM 2717 C C . PRO A 1 352 ? 4.367 -9.266 -0.554 1 98.31 352 PRO A C 1
ATOM 2719 O O . PRO A 1 352 ? 5.344 -8.602 -0.919 1 98.31 352 PRO A O 1
ATOM 2722 N N . VAL A 1 353 ? 3.443 -8.734 0.228 1 97.88 353 VAL A N 1
ATOM 2723 C CA . VAL A 1 353 ? 3.59 -7.395 0.788 1 97.88 353 VAL A CA 1
ATOM 2724 C C . VAL A 1 353 ? 4.82 -7.34 1.689 1 97.88 353 VAL A C 1
ATOM 2726 O O . VAL A 1 353 ? 5.629 -6.414 1.594 1 97.88 353 VAL A O 1
ATOM 2729 N N . TYR A 1 354 ? 5.027 -8.305 2.504 1 96.62 354 TYR A N 1
ATOM 2730 C CA . TYR A 1 354 ? 6.184 -8.375 3.391 1 96.62 354 TYR A CA 1
ATOM 2731 C C . TYR A 1 354 ? 7.484 -8.414 2.594 1 96.62 354 TYR A C 1
ATOM 2733 O O . TYR A 1 354 ? 8.406 -7.645 2.863 1 96.62 354 TYR A O 1
ATOM 2741 N N . PHE A 1 355 ? 7.527 -9.258 1.625 1 96.81 355 PHE A N 1
ATOM 2742 C CA . PHE A 1 355 ? 8.758 -9.391 0.848 1 96.81 355 PHE A CA 1
ATOM 2743 C C . PHE A 1 355 ? 8.977 -8.156 -0.018 1 96.81 355 PHE A C 1
ATOM 2745 O O . PHE A 1 355 ? 10.125 -7.773 -0.282 1 96.81 355 PHE A O 1
ATOM 2752 N N . GLY A 1 356 ? 7.836 -7.551 -0.458 1 96.19 356 GLY A N 1
ATOM 2753 C CA . GLY A 1 356 ? 7.988 -6.277 -1.146 1 96.19 356 GLY A CA 1
ATOM 2754 C C . GLY A 1 356 ? 8.633 -5.207 -0.284 1 96.19 356 GLY A C 1
ATOM 2755 O O . GLY A 1 356 ? 9.516 -4.48 -0.742 1 96.19 356 GLY A O 1
ATOM 2756 N N . CYS A 1 357 ? 8.203 -5.129 0.917 1 93.88 357 CYS A N 1
ATOM 2757 C CA . CYS A 1 357 ? 8.766 -4.164 1.854 1 93.88 357 CYS A CA 1
ATOM 2758 C C . CYS A 1 357 ? 10.211 -4.5 2.182 1 93.88 357 CYS A C 1
ATOM 2760 O O . CYS A 1 357 ? 11.047 -3.604 2.32 1 93.88 357 CYS A O 1
ATOM 2762 N N . LYS A 1 358 ? 10.492 -5.754 2.316 1 92.5 358 LYS A N 1
ATOM 2763 C CA . LYS A 1 358 ? 11.875 -6.184 2.533 1 92.5 358 LYS A CA 1
ATOM 2764 C C . LYS A 1 358 ? 12.766 -5.789 1.357 1 92.5 358 LYS A C 1
ATOM 2766 O O . LYS A 1 358 ? 13.875 -5.289 1.554 1 92.5 358 LYS A O 1
ATOM 2771 N N . HIS A 1 359 ? 12.266 -6.012 0.225 1 90.94 359 HIS A N 1
ATOM 2772 C CA . HIS A 1 359 ? 12.992 -5.629 -0.979 1 90.94 359 HIS A CA 1
ATOM 2773 C C . HIS A 1 359 ? 13.25 -4.125 -1.011 1 90.94 359 HIS A C 1
ATOM 2775 O O . HIS A 1 359 ? 14.367 -3.689 -1.293 1 90.94 359 HIS A O 1
ATOM 2781 N N . GLN A 1 360 ? 12.289 -3.391 -0.696 1 86.12 360 GLN A N 1
ATOM 2782 C CA . GLN A 1 360 ? 12.375 -1.937 -0.776 1 86.12 360 GLN A CA 1
ATOM 2783 C C . GLN A 1 360 ? 13.312 -1.378 0.292 1 86.12 360 GLN A C 1
ATOM 2785 O O . GLN A 1 360 ? 14.094 -0.463 0.023 1 86.12 360 GLN A O 1
ATOM 2790 N N . HIS A 1 361 ? 13.289 -1.892 1.427 1 85.38 361 HIS A N 1
ATOM 2791 C CA . HIS A 1 361 ? 13.969 -1.247 2.545 1 85.38 361 HIS A CA 1
ATOM 2792 C C . HIS A 1 361 ? 15.312 -1.901 2.82 1 85.38 361 HIS A C 1
ATOM 2794 O O . HIS A 1 361 ? 16.141 -1.355 3.562 1 85.38 361 HIS A O 1
ATOM 2800 N N . GLU A 1 362 ? 15.555 -2.943 2.236 1 82.75 362 GLU A N 1
ATOM 2801 C CA . GLU A 1 362 ? 16.875 -3.551 2.41 1 82.75 362 GLU A CA 1
ATOM 2802 C C . GLU A 1 362 ? 17.656 -3.539 1.104 1 82.75 362 GLU A C 1
ATOM 2804 O O . GLU A 1 362 ? 18.703 -2.889 1.008 1 82.75 362 GLU A O 1
ATOM 2809 N N . ARG A 1 363 ? 17.109 -4.031 0.118 1 78.75 363 ARG A N 1
ATOM 2810 C CA . ARG A 1 363 ? 17.859 -4.16 -1.126 1 78.75 363 ARG A CA 1
ATOM 2811 C C . ARG A 1 363 ? 18.016 -2.811 -1.815 1 78.75 363 ARG A C 1
ATOM 2813 O O . ARG A 1 363 ? 19.125 -2.436 -2.215 1 78.75 363 ARG A O 1
ATOM 2820 N N . LEU A 1 364 ? 16.938 -2.172 -1.921 1 79.19 364 LEU A N 1
ATOM 2821 C CA . LEU A 1 364 ? 17 -0.914 -2.658 1 79.19 364 LEU A CA 1
ATOM 2822 C C . LEU A 1 364 ? 17.766 0.141 -1.874 1 79.19 364 LEU A C 1
ATOM 2824 O O . LEU A 1 364 ? 18.469 0.968 -2.463 1 79.19 364 LEU A O 1
ATOM 2828 N N . TYR A 1 365 ? 17.578 0.035 -0.59 1 77.75 365 TYR A N 1
ATOM 2829 C CA . TYR A 1 365 ? 18.312 0.967 0.252 1 77.75 365 TYR A CA 1
ATOM 2830 C C . TYR A 1 365 ? 19.812 0.75 0.114 1 77.75 365 TYR A C 1
ATOM 2832 O O . TYR A 1 365 ? 20.578 1.706 -0.062 1 77.75 365 TYR A O 1
ATOM 2840 N N . LYS A 1 366 ? 20.219 -0.431 0.165 1 79.44 366 LYS A N 1
ATOM 2841 C CA . LYS A 1 366 ? 21.625 -0.759 0.011 1 79.44 366 LYS A CA 1
ATOM 2842 C C . LYS A 1 366 ? 22.141 -0.374 -1.376 1 79.44 366 LYS A C 1
ATOM 2844 O O . LYS A 1 366 ? 23.25 0.142 -1.517 1 79.44 366 LYS A O 1
ATOM 2849 N N . ALA A 1 367 ? 21.344 -0.607 -2.287 1 80.5 367 ALA A N 1
ATOM 2850 C CA . ALA A 1 367 ? 21.719 -0.246 -3.654 1 80.5 367 ALA A CA 1
ATOM 2851 C C . ALA A 1 367 ? 21.859 1.266 -3.803 1 80.5 367 ALA A C 1
ATOM 2853 O O . ALA A 1 367 ? 22.75 1.743 -4.508 1 80.5 367 ALA A O 1
ATOM 2854 N N . ALA A 1 368 ? 21 1.972 -3.143 1 80.25 368 ALA A N 1
ATOM 2855 C CA . ALA A 1 368 ? 21.062 3.43 -3.189 1 80.25 368 ALA A CA 1
ATOM 2856 C C . ALA A 1 368 ? 22.344 3.943 -2.52 1 80.25 368 ALA A C 1
ATOM 2858 O O . ALA A 1 368 ? 22.984 4.863 -3.021 1 80.25 368 ALA A O 1
ATOM 2859 N N . MET A 1 369 ? 22.641 3.354 -1.492 1 81.38 369 MET A N 1
ATOM 2860 C CA . MET A 1 369 ? 23.875 3.738 -0.8 1 81.38 369 MET A CA 1
ATOM 2861 C C . MET A 1 369 ? 25.094 3.48 -1.675 1 81.38 369 MET A C 1
ATOM 2863 O O . MET A 1 369 ? 25.984 4.32 -1.756 1 81.38 369 MET A O 1
ATOM 2867 N N . ALA A 1 370 ? 25.078 2.391 -2.27 1 82.06 370 ALA A N 1
ATOM 2868 C CA . ALA A 1 370 ? 26.188 2.043 -3.152 1 82.06 370 ALA A CA 1
ATOM 2869 C C . ALA A 1 370 ? 26.266 3.008 -4.332 1 82.06 370 ALA A C 1
ATOM 2871 O O . ALA A 1 370 ? 27.359 3.385 -4.758 1 82.06 370 ALA A O 1
ATOM 2872 N N . GLU A 1 371 ? 25.109 3.32 -4.801 1 81.94 371 GLU A N 1
ATOM 2873 C CA . GLU A 1 371 ? 25.062 4.273 -5.902 1 81.94 371 GLU A CA 1
ATOM 2874 C C . GLU A 1 371 ? 25.578 5.645 -5.473 1 81.94 371 GLU A C 1
ATOM 2876 O O . GLU A 1 371 ? 26.234 6.34 -6.25 1 81.94 371 GLU A O 1
ATOM 2881 N N . GLY A 1 372 ? 25.234 5.969 -4.305 1 80.38 372 GLY A N 1
ATOM 2882 C CA . GLY A 1 372 ? 25.766 7.215 -3.771 1 80.38 372 GLY A CA 1
ATOM 2883 C C . GLY A 1 372 ? 27.281 7.254 -3.73 1 80.38 372 GLY A C 1
ATOM 2884 O O . GLY A 1 372 ? 27.891 8.25 -4.121 1 80.38 372 GLY A O 1
ATOM 2885 N N . VAL A 1 373 ? 27.797 6.27 -3.316 1 84.38 373 VAL A N 1
ATOM 2886 C CA . VAL A 1 373 ? 29.25 6.16 -3.232 1 84.38 373 VAL A CA 1
ATOM 2887 C C . VAL A 1 373 ? 29.844 6.215 -4.633 1 84.38 373 VAL A C 1
ATOM 2889 O O . VAL A 1 373 ? 30.828 6.93 -4.867 1 84.38 373 VAL A O 1
ATOM 2892 N N . ARG A 1 374 ? 29.234 5.488 -5.465 1 82.81 374 ARG A N 1
ATOM 2893 C CA . ARG A 1 374 ? 29.719 5.453 -6.844 1 82.81 374 ARG A CA 1
ATOM 2894 C C . ARG A 1 374 ? 29.719 6.848 -7.461 1 82.81 374 ARG A C 1
ATOM 2896 O O . ARG A 1 374 ? 30.703 7.27 -8.062 1 82.81 374 ARG A O 1
ATOM 2903 N N . ARG A 1 375 ? 28.625 7.512 -7.285 1 80.75 375 ARG A N 1
ATOM 2904 C CA . ARG A 1 375 ? 28.5 8.852 -7.855 1 80.75 375 ARG A CA 1
ATOM 2905 C C . ARG A 1 375 ? 29.531 9.805 -7.242 1 80.75 375 ARG A C 1
ATOM 2907 O O . ARG A 1 375 ? 30.078 10.656 -7.934 1 80.75 375 ARG A O 1
ATOM 2914 N N . HIS A 1 376 ? 29.703 9.625 -6.027 1 81.44 376 HIS A N 1
ATOM 2915 C CA . HIS A 1 376 ? 30.672 10.477 -5.336 1 81.44 376 HIS A CA 1
ATOM 2916 C C . HIS A 1 376 ? 32.094 10.211 -5.832 1 81.44 376 HIS A C 1
ATOM 2918 O O . HIS A 1 376 ? 32.875 11.148 -6.02 1 81.44 376 HIS A O 1
ATOM 2924 N N . MET A 1 377 ? 32.344 9 -6 1 82.06 377 MET A N 1
ATOM 2925 C CA . MET A 1 377 ? 33.656 8.617 -6.477 1 82.06 377 MET A CA 1
ATOM 2926 C C . MET A 1 377 ? 33.906 9.133 -7.891 1 82.06 377 MET A C 1
ATOM 2928 O O . MET A 1 377 ? 35 9.578 -8.219 1 82.06 377 MET A O 1
ATOM 2932 N N . VAL A 1 378 ? 32.906 9.031 -8.672 1 79.94 378 VAL A N 1
ATOM 2933 C CA . VAL A 1 378 ? 33 9.531 -10.031 1 79.94 378 VAL A CA 1
ATOM 2934 C C . VAL A 1 378 ? 33.25 11.047 -10.008 1 79.94 378 VAL A C 1
ATOM 2936 O O . VAL A 1 378 ? 34.031 11.57 -10.789 1 79.94 378 VAL A O 1
ATOM 2939 N N . GLN A 1 379 ? 32.562 11.672 -9.117 1 79.25 379 GLN A N 1
ATOM 2940 C CA . GLN A 1 379 ? 32.688 13.117 -8.984 1 79.25 379 GLN A CA 1
ATOM 2941 C C . GLN A 1 379 ? 34.094 13.484 -8.484 1 79.25 379 GLN A C 1
ATOM 2943 O O . GLN A 1 379 ? 34.688 14.461 -8.953 1 79.25 379 GLN A O 1
ATOM 2948 N N . LEU A 1 380 ? 34.625 12.711 -7.602 1 78.75 380 LEU A N 1
ATOM 2949 C CA . LEU A 1 380 ? 35.969 12.953 -7.086 1 78.75 380 LEU A CA 1
ATOM 2950 C C . LEU A 1 380 ? 37 12.75 -8.18 1 78.75 380 LEU A C 1
ATOM 2952 O O . LEU A 1 380 ? 37.969 13.5 -8.258 1 78.75 380 LEU A O 1
ATOM 2956 N N . GLN A 1 381 ? 36.781 11.789 -8.906 1 71.56 381 GLN A N 1
ATOM 2957 C CA . GLN A 1 381 ? 37.688 11.523 -10 1 71.56 381 GLN A CA 1
ATOM 2958 C C . GLN A 1 381 ? 37.656 12.625 -11.055 1 71.56 381 GLN A C 1
ATOM 2960 O O . GLN A 1 381 ? 38.688 13.016 -11.609 1 71.56 381 GLN A O 1
ATOM 2965 N N . ALA A 1 382 ? 36.531 13.039 -11.266 1 76.88 382 ALA A N 1
ATOM 2966 C CA . ALA A 1 382 ? 36.375 14.141 -12.211 1 76.88 382 ALA A CA 1
ATOM 2967 C C . ALA A 1 382 ? 37.031 15.414 -11.688 1 76.88 382 ALA A C 1
ATOM 2969 O O . ALA A 1 382 ? 37.688 16.141 -12.445 1 76.88 382 ALA A O 1
ATOM 2970 N N . ASP A 1 383 ? 36.875 15.648 -10.438 1 74.12 383 ASP A N 1
ATOM 2971 C CA . ASP A 1 383 ? 37.5 16.812 -9.812 1 74.12 383 ASP A CA 1
ATOM 2972 C C . ASP A 1 383 ? 39 16.703 -9.805 1 74.12 383 ASP A C 1
ATOM 2974 O O . ASP A 1 383 ? 39.719 17.703 -10.008 1 74.12 383 ASP A O 1
ATOM 2978 N N . ALA A 1 384 ? 39.5 15.578 -9.609 1 72.88 384 ALA A N 1
ATOM 2979 C CA . ALA A 1 384 ? 40.969 15.336 -9.609 1 72.88 384 ALA A CA 1
ATOM 2980 C C . ALA A 1 384 ? 41.531 15.531 -11.008 1 72.88 384 ALA A C 1
ATOM 2982 O O . ALA A 1 384 ? 42.625 16.078 -11.156 1 72.88 384 ALA A O 1
ATOM 2983 N N . ARG A 1 385 ? 40.844 15.102 -11.914 1 71.5 385 ARG A N 1
ATOM 2984 C CA . ARG A 1 385 ? 41.281 15.281 -13.289 1 71.5 385 ARG A CA 1
ATOM 2985 C C . ARG A 1 385 ? 41.312 16.766 -13.664 1 71.5 385 ARG A C 1
ATOM 2987 O O . ARG A 1 385 ? 42.219 17.203 -14.367 1 71.5 385 ARG A O 1
ATOM 2994 N N . CYS A 1 386 ? 40.312 17.359 -13.148 1 73.19 386 CYS A N 1
ATOM 2995 C CA . CYS A 1 386 ? 40.25 18.797 -13.43 1 73.19 386 CYS A CA 1
ATOM 2996 C C . CYS A 1 386 ? 41.375 19.531 -12.695 1 73.19 386 CYS A C 1
ATOM 2998 O O . CYS A 1 386 ? 41.969 20.469 -13.234 1 73.19 386 CYS A O 1
ATOM 3000 N N . ALA A 1 387 ? 41.656 19.141 -11.523 1 70 387 ALA A N 1
ATOM 3001 C CA . ALA A 1 387 ? 42.719 19.75 -10.75 1 70 387 ALA A CA 1
ATOM 3002 C C . ALA A 1 387 ? 44.094 19.422 -11.344 1 70 387 ALA A C 1
ATOM 3004 O O . ALA A 1 387 ? 44.969 20.266 -11.398 1 70 387 ALA A O 1
ATOM 3005 N N . GLY A 1 388 ? 44.25 18.188 -11.719 1 65.81 388 GLY A N 1
ATOM 3006 C CA . GLY A 1 388 ? 45.469 17.812 -12.383 1 65.81 388 GLY A CA 1
ATOM 3007 C C . GLY A 1 388 ? 45.688 18.5 -13.711 1 65.81 388 GLY A C 1
ATOM 3008 O O . GLY A 1 388 ? 46.812 18.828 -14.078 1 65.81 388 GLY A O 1
ATOM 3009 N N . GLY A 1 389 ? 44.688 18.719 -14.398 1 63.56 389 GLY A N 1
ATOM 3010 C CA . GLY A 1 389 ? 44.781 19.469 -15.641 1 63.56 389 GLY A CA 1
ATOM 3011 C C . GLY A 1 389 ? 45.188 20.906 -15.438 1 63.56 389 GLY A C 1
ATOM 3012 O O . GLY A 1 389 ? 45.938 21.469 -16.234 1 63.56 389 GLY A O 1
ATOM 3013 N N . VAL A 1 390 ? 44.781 21.5 -14.453 1 61.47 390 VAL A N 1
ATOM 3014 C CA . VAL A 1 390 ? 45.125 22.891 -14.156 1 61.47 390 VAL A CA 1
ATOM 3015 C C . VAL A 1 390 ? 46.594 22.984 -13.781 1 61.47 390 VAL A C 1
ATOM 3017 O O . VAL A 1 390 ? 47.281 23.906 -14.211 1 61.47 390 VAL A O 1
ATOM 3020 N N . LEU A 1 391 ? 47.125 22.078 -13.039 1 55.66 391 LEU A N 1
ATOM 3021 C CA . LEU A 1 391 ? 48.531 22.078 -12.656 1 55.66 391 LEU A CA 1
ATOM 3022 C C . LEU A 1 391 ? 49.438 21.844 -13.875 1 55.66 391 LEU A C 1
ATOM 3024 O O . LEU A 1 391 ? 50.5 22.469 -14 1 55.66 391 LEU A O 1
ATOM 3028 N N . ALA A 1 392 ? 49.031 21.031 -14.719 1 59.38 392 ALA A N 1
ATOM 3029 C CA . ALA A 1 392 ? 49.812 20.781 -15.93 1 59.38 392 ALA A CA 1
ATOM 3030 C C . ALA A 1 392 ? 49.812 22 -16.844 1 59.38 392 ALA A C 1
ATOM 3032 O O . ALA A 1 392 ? 50.812 22.312 -17.484 1 59.38 392 ALA A O 1
ATOM 3033 N N . ALA A 1 393 ? 48.812 22.703 -16.766 1 59.84 393 ALA A N 1
ATOM 3034 C CA . ALA A 1 393 ? 48.75 23.891 -17.609 1 59.84 393 ALA A CA 1
ATOM 3035 C C . ALA A 1 393 ? 49.562 25.031 -17.016 1 59.84 393 ALA A C 1
ATOM 3037 O O . ALA A 1 393 ? 50.094 25.891 -17.75 1 59.84 393 ALA A O 1
ATOM 3038 N N . GLU A 1 394 ? 49.844 25 -15.852 1 55.22 394 GLU A N 1
ATOM 3039 C CA . GLU A 1 394 ? 50.625 26.031 -15.203 1 55.22 394 GLU A CA 1
ATOM 3040 C C . GLU A 1 394 ? 52.125 25.703 -15.25 1 55.22 394 GLU A C 1
ATOM 3042 O O . GLU A 1 394 ? 52.969 26.578 -15.07 1 55.22 394 GLU A O 1
ATOM 3047 N N . GLN A 1 395 ? 52.438 24.562 -15.648 1 49.19 395 GLN A N 1
ATOM 3048 C CA . GLN A 1 395 ? 53.844 24.266 -15.875 1 49.19 395 GLN A CA 1
ATOM 3049 C C . GLN A 1 395 ? 54.219 24.453 -17.344 1 49.19 395 GLN A C 1
ATOM 3051 O O . GLN A 1 395 ? 55.312 24.922 -17.656 1 49.19 395 GLN A O 1
ATOM 3056 N N . MET B 1 1 ? -40.344 -20.047 14.125 1 24.52 1 MET B N 1
ATOM 3057 C CA . MET B 1 1 ? -39.781 -19.078 13.203 1 24.52 1 MET B CA 1
ATOM 3058 C C . MET B 1 1 ? -38.688 -18.234 13.883 1 24.52 1 MET B C 1
ATOM 3060 O O . MET B 1 1 ? -39 -17.422 14.75 1 24.52 1 MET B O 1
ATOM 3064 N N . GLY B 1 2 ? -37.656 -18.922 14.32 1 31.64 2 GLY B N 1
ATOM 3065 C CA . GLY B 1 2 ? -36.594 -18.469 15.219 1 31.64 2 GLY B CA 1
ATOM 3066 C C . GLY B 1 2 ? -35.906 -17.203 14.742 1 31.64 2 GLY B C 1
ATOM 3067 O O . GLY B 1 2 ? -35.844 -16.953 13.531 1 31.64 2 GLY B O 1
ATOM 3068 N N . SER B 1 3 ? -36.094 -16.156 15.633 1 34.03 3 SER B N 1
ATOM 3069 C CA . SER B 1 3 ? -35.812 -14.742 15.422 1 34.03 3 SER B CA 1
ATOM 3070 C C . SER B 1 3 ? -34.406 -14.531 14.867 1 34.03 3 SER B C 1
ATOM 3072 O O . SER B 1 3 ? -33.469 -15.227 15.266 1 34.03 3 SER B O 1
ATOM 3074 N N . PRO B 1 4 ? -34.312 -13.969 13.57 1 36.25 4 PRO B N 1
ATOM 3075 C CA . PRO B 1 4 ? -33.125 -13.562 12.836 1 36.25 4 PRO B CA 1
ATOM 3076 C C . PRO B 1 4 ? -32.125 -12.805 13.703 1 36.25 4 PRO B C 1
ATOM 3078 O O . PRO B 1 4 ? -31.016 -12.461 13.242 1 36.25 4 PRO B O 1
ATOM 3081 N N . ARG B 1 5 ? -32.594 -12.336 14.93 1 39.28 5 ARG B N 1
ATOM 3082 C CA . ARG B 1 5 ? -31.688 -11.586 15.805 1 39.28 5 ARG B CA 1
ATOM 3083 C C . ARG B 1 5 ? -30.562 -12.469 16.312 1 39.28 5 ARG B C 1
ATOM 3085 O O . ARG B 1 5 ? -29.5 -11.969 16.688 1 39.28 5 ARG B O 1
ATOM 3092 N N . LEU B 1 6 ? -30.875 -13.781 16.562 1 36.12 6 LEU B N 1
ATOM 3093 C CA . LEU B 1 6 ? -29.859 -14.633 17.172 1 36.12 6 LEU B CA 1
ATOM 3094 C C . LEU B 1 6 ? -28.688 -14.852 16.219 1 36.12 6 LEU B C 1
ATOM 3096 O O . LEU B 1 6 ? -27.547 -14.977 16.656 1 36.12 6 LEU B O 1
ATOM 3100 N N . HIS B 1 7 ? -29 -14.922 14.867 1 35.06 7 HIS B N 1
ATOM 3101 C CA . HIS B 1 7 ? -27.906 -15.219 13.945 1 35.06 7 HIS B CA 1
ATOM 3102 C C . HIS B 1 7 ? -26.953 -14.031 13.828 1 35.06 7 HIS B C 1
ATOM 3104 O O . HIS B 1 7 ? -25.766 -14.203 13.523 1 35.06 7 HIS B O 1
ATOM 3110 N N . ASN B 1 8 ? -27.516 -12.781 13.953 1 33.44 8 ASN B N 1
ATOM 3111 C CA . ASN B 1 8 ? -26.625 -11.625 13.859 1 33.44 8 ASN B CA 1
ATOM 3112 C C . ASN B 1 8 ? -25.734 -11.5 15.094 1 33.44 8 ASN B C 1
ATOM 3114 O O . ASN B 1 8 ? -24.641 -10.945 15.016 1 33.44 8 ASN B O 1
ATOM 3118 N N . ARG B 1 9 ? -26.25 -11.906 16.328 1 35.59 9 ARG B N 1
ATOM 3119 C CA . ARG B 1 9 ? -25.453 -11.805 17.547 1 35.59 9 ARG B CA 1
ATOM 3120 C C . ARG B 1 9 ? -24.281 -12.781 17.516 1 35.59 9 ARG B C 1
ATOM 3122 O O . ARG B 1 9 ? -23.219 -12.508 18.078 1 35.59 9 ARG B O 1
ATOM 3129 N N . LEU B 1 10 ? -24.516 -13.984 16.875 1 34.56 10 LEU B N 1
ATOM 3130 C CA . LEU B 1 10 ? -23.422 -14.938 16.875 1 34.56 10 LEU B CA 1
ATOM 3131 C C . LEU B 1 10 ? -22.297 -14.469 15.953 1 34.56 10 LEU B C 1
ATOM 3133 O O . LEU B 1 10 ? -21.125 -14.812 16.172 1 34.56 10 LEU B O 1
ATOM 3137 N N . ARG B 1 11 ? -22.672 -13.75 14.875 1 33.59 11 ARG B N 1
ATOM 3138 C CA . ARG B 1 11 ? -21.609 -13.273 14 1 33.59 11 ARG B CA 1
ATOM 3139 C C . ARG B 1 11 ? -20.812 -12.156 14.664 1 33.59 11 ARG B C 1
ATOM 3141 O O . ARG B 1 11 ? -19.594 -12.102 14.531 1 33.59 11 ARG B O 1
ATOM 3148 N N . ALA B 1 12 ? -21.5 -11.289 15.484 1 36.19 12 ALA B N 1
ATOM 3149 C CA . ALA B 1 12 ? -20.797 -10.234 16.219 1 36.19 12 ALA B CA 1
ATOM 3150 C C . ALA B 1 12 ? -19.906 -10.828 17.297 1 36.19 12 ALA B C 1
ATOM 3152 O O . ALA B 1 12 ? -18.781 -10.352 17.516 1 36.19 12 ALA B O 1
ATOM 3153 N N . ALA B 1 13 ? -20.312 -11.906 17.938 1 37.94 13 ALA B N 1
ATOM 3154 C CA . ALA B 1 13 ? -19.531 -12.508 19 1 37.94 13 ALA B CA 1
ATOM 3155 C C . ALA B 1 13 ? -18.25 -13.148 18.453 1 37.94 13 ALA B C 1
ATOM 3157 O O . ALA B 1 13 ? -17.188 -13.055 19.078 1 37.94 13 ALA B O 1
ATOM 3158 N N . ARG B 1 14 ? -18.359 -13.742 17.266 1 34.84 14 ARG B N 1
ATOM 3159 C CA . ARG B 1 14 ? -17.188 -14.398 16.719 1 34.84 14 ARG B CA 1
ATOM 3160 C C . ARG B 1 14 ? -16.141 -13.375 16.297 1 34.84 14 ARG B C 1
ATOM 3162 O O . ARG B 1 14 ? -14.938 -13.594 16.484 1 34.84 14 ARG B O 1
ATOM 3169 N N . LEU B 1 15 ? -16.625 -12.227 15.859 1 32.78 15 LEU B N 1
ATOM 3170 C CA . LEU B 1 15 ? -15.672 -11.188 15.477 1 32.78 15 LEU B CA 1
ATOM 3171 C C . LEU B 1 15 ? -15.016 -10.578 16.703 1 32.78 15 LEU B C 1
ATOM 3173 O O . LEU B 1 15 ? -13.82 -10.266 16.688 1 32.78 15 LEU B O 1
ATOM 3177 N N . TYR B 1 16 ? -15.641 -10.508 17.891 1 36.94 16 TYR B N 1
ATOM 3178 C CA . TYR B 1 16 ? -15.055 -10.008 19.125 1 36.94 16 TYR B CA 1
ATOM 3179 C C . TYR B 1 16 ? -13.945 -10.93 19.625 1 36.94 16 TYR B C 1
ATOM 3181 O O . TYR B 1 16 ? -12.914 -10.461 20.109 1 36.94 16 TYR B O 1
ATOM 3189 N N . VAL B 1 17 ? -14.062 -12.25 19.438 1 39.66 17 VAL B N 1
ATOM 3190 C CA . VAL B 1 17 ? -13.055 -13.18 19.938 1 39.66 17 VAL B CA 1
ATOM 3191 C C . VAL B 1 17 ? -11.773 -13.031 19.125 1 39.66 17 VAL B C 1
ATOM 3193 O O . VAL B 1 17 ? -10.672 -12.984 19.672 1 39.66 17 VAL B O 1
ATOM 3196 N N . VAL B 1 18 ? -11.938 -12.844 17.812 1 36.72 18 VAL B N 1
ATOM 3197 C CA . VAL B 1 18 ? -10.734 -12.773 16.984 1 36.72 18 VAL B CA 1
ATOM 3198 C C . VAL B 1 18 ? -10.031 -11.438 17.203 1 36.72 18 VAL B C 1
ATOM 3200 O O . VAL B 1 18 ? -8.805 -11.391 17.344 1 36.72 18 VAL B O 1
ATOM 3203 N N . LEU B 1 19 ? -10.797 -10.367 17.422 1 38.34 19 LEU B N 1
ATOM 3204 C CA . LEU B 1 19 ? -10.211 -9.055 17.688 1 38.34 19 LEU B CA 1
ATOM 3205 C C . LEU B 1 19 ? -9.562 -9.023 19.062 1 38.34 19 LEU B C 1
ATOM 3207 O O . LEU B 1 19 ? -8.469 -8.484 19.234 1 38.34 19 LEU B O 1
ATOM 3211 N N . SER B 1 20 ? -10.148 -9.688 20.062 1 40.31 20 SER B N 1
ATOM 3212 C CA . SER B 1 20 ? -9.57 -9.75 21.406 1 40.31 20 SER B CA 1
ATOM 3213 C C . SER B 1 20 ? -8.266 -10.547 21.391 1 40.31 20 SER B C 1
ATOM 3215 O O . SER B 1 20 ? -7.297 -10.164 22.047 1 40.31 20 SER B O 1
ATOM 3217 N N . TRP B 1 21 ? -8.25 -11.633 20.578 1 41.03 21 TRP B N 1
ATOM 3218 C CA . TRP B 1 21 ? -7.051 -12.461 20.469 1 41.03 21 TRP B CA 1
ATOM 3219 C C . TRP B 1 21 ? -5.914 -11.695 19.812 1 41.03 21 TRP B C 1
ATOM 3221 O O . TRP B 1 21 ? -4.777 -11.719 20.281 1 41.03 21 TRP B O 1
ATOM 3231 N N . PHE B 1 22 ? -6.176 -10.867 18.828 1 36.78 22 PHE B N 1
ATOM 3232 C CA . PHE B 1 22 ? -5.172 -10.062 18.141 1 36.78 22 PHE B CA 1
ATOM 3233 C C . PHE B 1 22 ? -4.645 -8.961 19.062 1 36.78 22 PHE B C 1
ATOM 3235 O O . PHE B 1 22 ? -3.436 -8.75 19.141 1 36.78 22 PHE B O 1
ATOM 3242 N N . LEU B 1 23 ? -5.445 -8.359 19.875 1 40.97 23 LEU B N 1
ATOM 3243 C CA . LEU B 1 23 ? -5.031 -7.305 20.797 1 40.97 23 LEU B CA 1
ATOM 3244 C C . LEU B 1 23 ? -4.145 -7.867 21.906 1 40.97 23 LEU B C 1
ATOM 3246 O O . LEU B 1 23 ? -3.17 -7.227 22.312 1 40.97 23 LEU B O 1
ATOM 3250 N N . GLN B 1 24 ? -4.418 -9.031 22.312 1 41.41 24 GLN B N 1
ATOM 3251 C CA . GLN B 1 24 ? -3.611 -9.633 23.359 1 41.41 24 GLN B CA 1
ATOM 3252 C C . GLN B 1 24 ? -2.205 -9.961 22.859 1 41.41 24 GLN B C 1
ATOM 3254 O O . GLN B 1 24 ? -1.225 -9.766 23.594 1 41.41 24 GLN B O 1
ATOM 3259 N N . ARG B 1 25 ? -2.051 -10.32 21.625 1 40.19 25 ARG B N 1
ATOM 3260 C CA . ARG B 1 25 ? -0.729 -10.688 21.141 1 40.19 25 ARG B CA 1
ATOM 3261 C C . ARG B 1 25 ? 0.102 -9.453 20.812 1 40.19 25 ARG B C 1
ATOM 3263 O O . ARG B 1 25 ? 1.314 -9.438 21.031 1 40.19 25 ARG B O 1
ATOM 3270 N N . VAL B 1 26 ? -0.514 -8.398 20.391 1 38.81 26 VAL B N 1
ATOM 3271 C CA . VAL B 1 26 ? 0.2 -7.137 20.188 1 38.81 26 VAL B CA 1
ATOM 3272 C C . VAL B 1 26 ? 0.701 -6.613 21.531 1 38.81 26 VAL B C 1
ATOM 3274 O O . VAL B 1 26 ? 1.839 -6.148 21.641 1 38.81 26 VAL B O 1
ATOM 3277 N N . GLN B 1 27 ? -0.094 -6.746 22.516 1 35.81 27 GLN B N 1
ATOM 3278 C CA . GLN B 1 27 ? 0.339 -6.309 23.828 1 35.81 27 GLN B CA 1
ATOM 3279 C C . GLN B 1 27 ? 1.55 -7.109 24.312 1 35.81 27 GLN B C 1
ATOM 3281 O O . GLN B 1 27 ? 2.475 -6.551 24.906 1 35.81 27 GLN B O 1
ATOM 3286 N N . LYS B 1 28 ? 1.561 -8.406 24 1 41.75 28 LYS B N 1
ATOM 3287 C CA . LYS B 1 28 ? 2.699 -9.211 24.422 1 41.75 28 LYS B CA 1
ATOM 3288 C C . LYS B 1 28 ? 3.967 -8.82 23.672 1 41.75 28 LYS B C 1
ATOM 3290 O O . LYS B 1 28 ? 5.055 -8.789 24.25 1 41.75 28 LYS B O 1
ATOM 3295 N N . THR B 1 29 ? 3.816 -8.531 22.391 1 35.03 29 THR B N 1
ATOM 3296 C CA . THR B 1 29 ? 5.004 -8.188 21.625 1 35.03 29 THR B CA 1
ATOM 3297 C C . THR B 1 29 ? 5.535 -6.816 22.031 1 35.03 29 THR B C 1
ATOM 3299 O O . THR B 1 29 ? 6.746 -6.605 22.094 1 35.03 29 THR B O 1
ATOM 3302 N N . LEU B 1 30 ? 4.672 -5.891 22.344 1 33.47 30 LEU B N 1
ATOM 3303 C CA . LEU B 1 30 ? 5.117 -4.57 22.766 1 33.47 30 LEU B CA 1
ATOM 3304 C C . LEU B 1 30 ? 5.82 -4.645 24.125 1 33.47 30 LEU B C 1
ATOM 3306 O O . LEU B 1 30 ? 6.723 -3.852 24.406 1 33.47 30 LEU B O 1
ATOM 3310 N N . LYS B 1 31 ? 5.371 -5.457 24.953 1 38.16 31 LYS B N 1
ATOM 3311 C CA . LYS B 1 31 ? 5.98 -5.578 26.281 1 38.16 31 LYS B CA 1
ATOM 3312 C C . LYS B 1 31 ? 7.387 -6.168 26.172 1 38.16 31 LYS B C 1
ATOM 3314 O O . LYS B 1 31 ? 8.172 -6.066 27.125 1 38.16 31 LYS B O 1
ATOM 3319 N N . ALA B 1 32 ? 7.531 -7.027 25.109 1 34.53 32 ALA B N 1
ATOM 3320 C CA . ALA B 1 32 ? 8.844 -7.66 25.047 1 34.53 32 ALA B CA 1
ATOM 3321 C C . ALA B 1 32 ? 9.914 -6.676 24.578 1 34.53 32 ALA B C 1
ATOM 3323 O O . ALA B 1 32 ? 11.062 -7.059 24.344 1 34.53 32 ALA B O 1
ATOM 3324 N N . LEU B 1 33 ? 9.469 -5.512 24.094 1 29.02 33 LEU B N 1
ATOM 3325 C CA . LEU B 1 33 ? 10.531 -4.605 23.688 1 29.02 33 LEU B CA 1
ATOM 3326 C C . LEU B 1 33 ? 11.359 -4.152 24.891 1 29.02 33 LEU B C 1
ATOM 3328 O O . LEU B 1 33 ? 10.805 -3.674 25.875 1 29.02 33 LEU B O 1
ATOM 3332 N N . PRO B 1 34 ? 12.469 -4.785 25.094 1 32.56 34 PRO B N 1
ATOM 3333 C CA . PRO B 1 34 ? 13.32 -4.48 26.25 1 32.56 34 PRO B CA 1
ATOM 3334 C C . PRO B 1 34 ? 13.547 -2.984 26.438 1 32.56 34 PRO B C 1
ATOM 3336 O O . PRO B 1 34 ? 13.898 -2.285 25.484 1 32.56 34 PRO B O 1
ATOM 3339 N N . LEU B 1 35 ? 12.703 -2.297 27.141 1 28.17 35 LEU B N 1
ATOM 3340 C CA . LEU B 1 35 ? 12.977 -0.931 27.562 1 28.17 35 LEU B CA 1
ATOM 3341 C C . LEU B 1 35 ? 14.406 -0.793 28.062 1 28.17 35 LEU B C 1
ATOM 3343 O O . LEU B 1 35 ? 14.797 -1.45 29.031 1 28.17 35 LEU B O 1
ATOM 3347 N N . LYS B 1 36 ? 15.391 -0.672 27.141 1 30.44 36 LYS B N 1
ATOM 3348 C CA . LYS B 1 36 ? 16.766 -0.382 27.547 1 30.44 36 LYS B CA 1
ATOM 3349 C C . LYS B 1 36 ? 16.812 0.681 28.641 1 30.44 36 LYS B C 1
ATOM 3351 O O . LYS B 1 36 ? 16.125 1.7 28.547 1 30.44 36 LYS B O 1
ATOM 3356 N N . ALA B 1 37 ? 17.141 0.328 29.812 1 27.92 37 ALA B N 1
ATOM 3357 C CA . ALA B 1 37 ? 17.359 1.051 31.062 1 27.92 37 ALA B CA 1
ATOM 3358 C C . ALA B 1 37 ? 18.25 2.27 30.844 1 27.92 37 ALA B C 1
ATOM 3360 O O . ALA B 1 37 ? 19.125 2.254 29.984 1 27.92 37 ALA B O 1
ATOM 3361 N N . PRO B 1 38 ? 17.812 3.455 31.25 1 24.92 38 PRO B N 1
ATOM 3362 C CA . PRO B 1 38 ? 18.484 4.746 31.109 1 24.92 38 PRO B CA 1
ATOM 3363 C C . PRO B 1 38 ? 19.922 4.711 31.609 1 24.92 38 PRO B C 1
ATOM 3365 O O . PRO B 1 38 ? 20.234 4.02 32.594 1 24.92 38 PRO B O 1
ATOM 3368 N N . LEU B 1 39 ? 20.922 4.727 30.734 1 25.08 39 LEU B N 1
ATOM 3369 C CA . LEU B 1 39 ? 22.344 4.727 31.047 1 25.08 39 LEU B CA 1
ATOM 3370 C C . LEU B 1 39 ? 22.672 5.746 32.125 1 25.08 39 LEU B C 1
ATOM 3372 O O . LEU B 1 39 ? 22.109 6.84 32.156 1 25.08 39 LEU B O 1
ATOM 3376 N N . PRO B 1 40 ? 23.172 5.359 33.25 1 23.45 40 PRO B N 1
ATOM 3377 C CA . PRO B 1 40 ? 23.5 6.148 34.438 1 23.45 40 PRO B CA 1
ATOM 3378 C C . PRO B 1 40 ? 24.375 7.352 34.125 1 23.45 40 PRO B C 1
ATOM 3380 O O . PRO B 1 40 ? 25.141 7.328 33.156 1 23.45 40 PRO B O 1
ATOM 3383 N N . ARG B 1 41 ? 23.938 8.578 34.406 1 22.64 41 ARG B N 1
ATOM 3384 C CA . ARG B 1 41 ? 24.562 9.891 34.312 1 22.64 41 ARG B CA 1
ATOM 3385 C C . ARG B 1 41 ? 25.953 9.891 34.938 1 22.64 41 ARG B C 1
ATOM 3387 O O . ARG B 1 41 ? 26.109 9.625 36.125 1 22.64 41 ARG B O 1
ATOM 3394 N N . ARG B 1 42 ? 26.969 9.391 34.219 1 22.95 42 ARG B N 1
ATOM 3395 C CA . ARG B 1 42 ? 28.344 9.477 34.719 1 22.95 42 ARG B CA 1
ATOM 3396 C C . ARG B 1 42 ? 28.672 10.891 35.188 1 22.95 42 ARG B C 1
ATOM 3398 O O . ARG B 1 42 ? 28.281 11.867 34.531 1 22.95 42 ARG B O 1
ATOM 3405 N N . SER B 1 43 ? 28.875 11.117 36.5 1 21.44 43 SER B N 1
ATOM 3406 C CA . SER B 1 43 ? 29.281 12.258 37.312 1 21.44 43 SER B CA 1
ATOM 3407 C C . SER B 1 43 ? 30.484 12.984 36.719 1 21.44 43 SER B C 1
ATOM 3409 O O . SER B 1 43 ? 31.422 12.352 36.25 1 21.44 43 SER B O 1
ATOM 3411 N 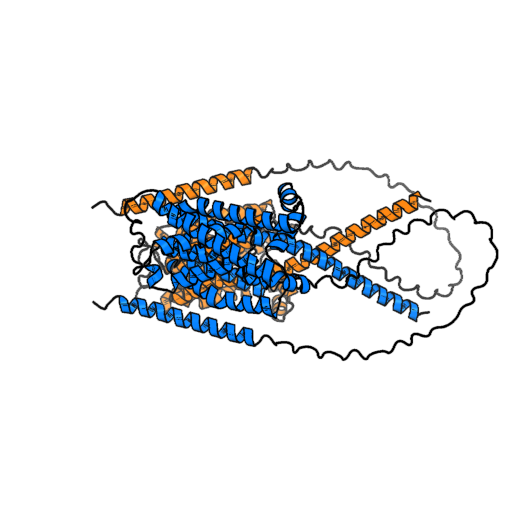N . ARG B 1 44 ? 30.234 14.164 36.062 1 23 44 ARG B N 1
ATOM 3412 C CA . ARG B 1 44 ? 31.125 15.156 35.5 1 23 44 ARG B CA 1
ATOM 3413 C C . ARG B 1 44 ? 32.25 15.523 36.469 1 23 44 ARG B C 1
ATOM 3415 O O . ARG B 1 44 ? 31.984 16.109 37.531 1 23 44 ARG B O 1
ATOM 3422 N N . GLU B 1 45 ? 33.188 14.602 36.75 1 20.81 45 GLU B N 1
ATOM 3423 C CA . GLU B 1 45 ? 34.344 14.984 37.594 1 20.81 45 GLU B CA 1
ATOM 3424 C C . GLU B 1 45 ? 35 16.266 37.062 1 20.81 45 GLU B C 1
ATOM 3426 O O . GLU B 1 45 ? 35.031 16.484 35.844 1 20.81 45 GLU B O 1
ATOM 3431 N N . THR B 1 46 ? 35.031 17.359 37.844 1 22.62 46 THR B N 1
ATOM 3432 C CA . THR B 1 46 ? 35.469 18.75 37.906 1 22.62 46 THR B CA 1
ATOM 3433 C C . THR B 1 46 ? 36.938 18.859 37.531 1 22.62 46 THR B C 1
ATOM 3435 O O . THR B 1 46 ? 37.812 18.453 38.312 1 22.62 46 THR B O 1
ATOM 3438 N N . VAL B 1 47 ? 37.438 18.234 36.406 1 20.36 47 VAL B N 1
ATOM 3439 C CA . VAL B 1 47 ? 38.906 18.297 36.281 1 20.36 47 VAL B CA 1
ATOM 3440 C C . VAL B 1 47 ? 39.344 19.766 36.25 1 20.36 47 VAL B C 1
ATOM 3442 O O . VAL B 1 47 ? 38.875 20.562 35.469 1 20.36 47 VAL B O 1
ATOM 3445 N N . GLN B 1 48 ? 39.844 20.359 37.344 1 21.78 48 GLN B N 1
ATOM 3446 C CA . GLN B 1 48 ? 40.469 21.609 37.781 1 21.78 48 GLN B CA 1
ATOM 3447 C C . GLN B 1 48 ? 41.656 21.953 36.906 1 21.78 48 GLN B C 1
ATOM 3449 O O . GLN B 1 48 ? 42.781 21.562 37.219 1 21.78 48 GLN B O 1
ATOM 3454 N N . ALA B 1 49 ? 41.594 21.828 35.531 1 20.12 49 ALA B N 1
ATOM 3455 C CA . ALA B 1 49 ? 42.906 22 34.844 1 20.12 49 ALA B CA 1
ATOM 3456 C C . ALA B 1 49 ? 43.469 23.375 35.125 1 20.12 49 ALA B C 1
ATOM 3458 O O . ALA B 1 49 ? 42.781 24.391 35.062 1 20.12 49 ALA B O 1
ATOM 3459 N N . ARG B 1 50 ? 44.594 23.516 35.844 1 21.33 50 ARG B N 1
ATOM 3460 C CA . ARG B 1 50 ? 45.531 24.484 36.406 1 21.33 50 ARG B CA 1
ATOM 3461 C C . ARG B 1 50 ? 46.219 25.266 35.281 1 21.33 50 ARG B C 1
ATOM 3463 O O . ARG B 1 50 ? 47.031 24.719 34.531 1 21.33 50 ARG B O 1
ATOM 3470 N N . CYS B 1 51 ? 45.438 26.078 34.469 1 19.86 51 CYS B N 1
ATOM 3471 C CA . CYS B 1 51 ? 46 26.797 33.312 1 19.86 51 CYS B CA 1
ATOM 3472 C C . CYS B 1 51 ? 47.094 27.766 33.781 1 19.86 51 CYS B C 1
ATOM 3474 O O . CYS B 1 51 ? 46.781 28.766 34.438 1 19.86 51 CYS B O 1
ATOM 3476 N N . GLY B 1 52 ? 48.25 27.297 34.281 1 18.17 52 GLY B N 1
ATOM 3477 C CA . GLY B 1 52 ? 49.25 28.172 34.875 1 18.17 52 GLY B CA 1
ATOM 3478 C C . GLY B 1 52 ? 49.812 29.188 33.875 1 18.17 52 GLY B C 1
ATOM 3479 O O . GLY B 1 52 ? 50.031 30.344 34.25 1 18.17 52 GLY B O 1
ATOM 3480 N N . GLY B 1 53 ? 50.281 28.891 32.625 1 18.62 53 GLY B N 1
ATOM 3481 C CA . GLY B 1 53 ? 51.656 29.281 32.344 1 18.62 53 GLY B CA 1
ATOM 3482 C C . GLY B 1 53 ? 51.781 30.766 32 1 18.62 53 GLY B C 1
ATOM 3483 O O . GLY B 1 53 ? 50.812 31.391 31.578 1 18.62 53 GLY B O 1
ATOM 3484 N N . LYS B 1 54 ? 52.812 31.562 32.5 1 21.62 54 LYS B N 1
ATOM 3485 C CA . LYS B 1 54 ? 53.312 32.906 32.719 1 21.62 54 LYS B CA 1
ATOM 3486 C C . LYS B 1 54 ? 53.938 33.5 31.469 1 21.62 54 LYS B C 1
ATOM 3488 O O . LYS B 1 54 ? 55 33.062 31.016 1 21.62 54 LYS B O 1
ATOM 3493 N N . GLY B 1 55 ? 53.281 33.531 30.219 1 19.05 55 GLY B N 1
ATOM 3494 C CA . GLY B 1 55 ? 54.031 33.906 29.031 1 19.05 55 GLY B CA 1
ATOM 3495 C C . GLY B 1 55 ? 54.656 35.281 29.125 1 19.05 55 GLY B C 1
ATOM 3496 O O . GLY B 1 55 ? 54.094 36.188 29.75 1 19.05 55 GLY B O 1
ATOM 3497 N N . GLY B 1 56 ? 55.969 35.375 29.062 1 19.34 56 GLY B N 1
ATOM 3498 C CA . GLY B 1 56 ? 57.031 36.344 29.234 1 19.34 56 GLY B CA 1
ATOM 3499 C C . GLY B 1 56 ? 56.938 37.469 28.219 1 19.34 56 GLY B C 1
ATOM 3500 O O . GLY B 1 56 ? 56.156 37.406 27.266 1 19.34 56 GLY B O 1
ATOM 3501 N N . LYS B 1 57 ? 58.188 38.188 27.953 1 22.91 57 LYS B N 1
ATOM 3502 C CA . LYS B 1 57 ? 58.781 39.531 27.828 1 22.91 57 LYS B CA 1
ATOM 3503 C C . LYS B 1 57 ? 58.938 39.938 26.375 1 22.91 57 LYS B C 1
ATOM 3505 O O . LYS B 1 57 ? 59.625 39.25 25.594 1 22.91 57 LYS B O 1
ATOM 3510 N N . ARG B 1 58 ? 57.969 40.562 25.609 1 21.83 58 ARG B N 1
ATOM 3511 C CA . ARG B 1 58 ? 57.938 40.844 24.188 1 21.83 58 ARG B CA 1
ATOM 3512 C C . ARG B 1 58 ? 58.938 41.938 23.844 1 21.83 58 ARG B C 1
ATOM 3514 O O . ARG B 1 58 ? 58.844 43.062 24.328 1 21.83 58 ARG B O 1
ATOM 3521 N N . THR B 1 59 ? 60.219 41.562 23.781 1 20.7 59 THR B N 1
ATOM 3522 C CA . THR B 1 59 ? 61.281 42.531 23.484 1 20.7 59 THR B CA 1
ATOM 3523 C C . THR B 1 59 ? 61.062 43.156 22.125 1 20.7 59 THR B C 1
ATOM 3525 O O . THR B 1 59 ? 60.344 42.625 21.281 1 20.7 59 THR B O 1
ATOM 3528 N N . GLY B 1 60 ? 61.688 44.438 21.75 1 23.02 60 GLY B N 1
ATOM 3529 C CA . GLY B 1 60 ? 61.594 45.625 20.922 1 23.02 60 GLY B CA 1
ATOM 3530 C C . GLY B 1 60 ? 62.188 45.438 19.531 1 23.02 60 GLY B C 1
ATOM 3531 O O . GLY B 1 60 ? 62.406 46.406 18.797 1 23.02 60 GLY B O 1
ATOM 3532 N N . GLY B 1 61 ? 61.875 44.375 18.766 1 21.12 61 GLY B N 1
ATOM 3533 C CA . GLY B 1 61 ? 62.625 43.906 17.594 1 21.12 61 GLY B CA 1
ATOM 3534 C C . GLY B 1 61 ? 62.656 44.938 16.484 1 21.12 61 GLY B C 1
ATOM 3535 O O . GLY B 1 61 ? 61.812 45.844 16.438 1 21.12 61 GLY B O 1
ATOM 3536 N N . PRO B 1 62 ? 63.812 45.188 15.867 1 26.39 62 PRO B N 1
ATOM 3537 C CA . PRO B 1 62 ? 64.375 46.125 14.883 1 26.39 62 PRO B CA 1
ATOM 3538 C C . PRO B 1 62 ? 63.562 46.125 13.57 1 26.39 62 PRO B C 1
ATOM 3540 O O . PRO B 1 62 ? 62.875 45.125 13.273 1 26.39 62 PRO B O 1
ATOM 3543 N N . GLN B 1 63 ? 63.375 47.25 12.852 1 24.17 63 GLN B N 1
ATOM 3544 C CA . GLN B 1 63 ? 62.531 47.781 11.789 1 24.17 63 GLN B CA 1
ATOM 3545 C C . GLN B 1 63 ? 62.875 47.156 10.438 1 24.17 63 GLN B C 1
ATOM 3547 O O . GLN B 1 63 ? 62.906 47.844 9.422 1 24.17 63 GLN B O 1
ATOM 3552 N N . SER B 1 64 ? 63.312 45.844 10.406 1 22.75 64 SER B N 1
ATOM 3553 C CA . SER B 1 64 ? 63.906 45.375 9.164 1 22.75 64 SER B CA 1
ATOM 3554 C C . SER B 1 64 ? 63 45.656 7.973 1 22.75 64 SER B C 1
ATOM 3556 O O . SER B 1 64 ? 61.781 45.75 8.133 1 22.75 64 SER B O 1
ATOM 3558 N N . LEU B 1 65 ? 63.625 46.094 6.867 1 29.31 65 LEU B N 1
ATOM 3559 C CA . LEU B 1 65 ? 63.219 46.594 5.555 1 29.31 65 LEU B CA 1
ATOM 3560 C C . LEU B 1 65 ? 62.25 45.625 4.883 1 29.31 65 LEU B C 1
ATOM 3562 O O . LEU B 1 65 ? 62.375 44.406 4.988 1 29.31 65 LEU B O 1
ATOM 3566 N N . PRO B 1 66 ? 60.969 46.125 4.449 1 26.12 66 PRO B N 1
ATOM 3567 C CA . PRO B 1 66 ? 59.781 45.312 4.121 1 26.12 66 PRO B CA 1
ATOM 3568 C C . PRO B 1 66 ? 60 44.375 2.934 1 26.12 66 PRO B C 1
ATOM 3570 O O . PRO B 1 66 ? 60.5 44.812 1.888 1 26.12 66 PRO B O 1
ATOM 3573 N N . LEU B 1 67 ? 60.719 43.156 3.143 1 27.81 67 LEU B N 1
ATOM 3574 C CA . LEU B 1 67 ? 61 42.25 2.043 1 27.81 67 LEU B CA 1
ATOM 3575 C C . LEU B 1 67 ? 59.781 42.125 1.113 1 27.81 67 LEU B C 1
ATOM 3577 O O . LEU B 1 67 ? 58.656 42.25 1.553 1 27.81 67 LEU B O 1
ATOM 3581 N N . PRO B 1 68 ? 60.031 42.188 -0.257 1 30.33 68 PRO B N 1
ATOM 3582 C CA . PRO B 1 68 ? 58.969 42.188 -1.258 1 30.33 68 PRO B CA 1
ATOM 3583 C C . PRO B 1 68 ? 57.938 41.094 -1.04 1 30.33 68 PRO B C 1
ATOM 3585 O O . PRO B 1 68 ? 58.281 40.031 -0.463 1 30.33 68 PRO B O 1
ATOM 3588 N N . LEU B 1 69 ? 56.594 41.406 -0.896 1 29.77 69 LEU B N 1
ATOM 3589 C CA . LEU B 1 69 ? 55.531 40.5 -0.512 1 29.77 69 LEU B CA 1
ATOM 3590 C C . LEU B 1 69 ? 55.562 39.25 -1.355 1 29.77 69 LEU B C 1
ATOM 3592 O O . LEU B 1 69 ? 55.688 39.312 -2.578 1 29.77 69 LEU B O 1
ATOM 3596 N N . PRO B 1 70 ? 56.219 38.125 -0.852 1 31.86 70 PRO B N 1
ATOM 3597 C CA . PRO B 1 70 ? 56.281 36.906 -1.696 1 31.86 70 PRO B CA 1
ATOM 3598 C C . PRO B 1 70 ? 54.969 36.656 -2.459 1 31.86 70 PRO B C 1
ATOM 3600 O O . PRO B 1 70 ? 53.906 37.156 -2.057 1 31.86 70 PRO B O 1
ATOM 3603 N N . PRO B 1 71 ? 55.094 36.219 -3.773 1 32.91 71 PRO B N 1
ATOM 3604 C CA . PRO B 1 71 ? 53.906 36.031 -4.605 1 32.91 71 PRO B CA 1
ATOM 3605 C C . PRO B 1 71 ? 52.781 35.312 -3.863 1 32.91 71 PRO B C 1
ATOM 3607 O O . PRO B 1 71 ? 53.031 34.625 -2.881 1 32.91 71 PRO B O 1
ATOM 3610 N N . PRO B 1 72 ? 51.531 35.875 -4.02 1 28.03 72 PRO B N 1
ATOM 3611 C CA . PRO B 1 72 ? 50.406 35.312 -3.229 1 28.03 72 PRO B CA 1
ATOM 3612 C C . PRO B 1 72 ? 50.438 33.781 -3.17 1 28.03 72 PRO B C 1
ATOM 3614 O O . PRO B 1 72 ? 50.844 33.125 -4.133 1 28.03 72 PRO B O 1
ATOM 3617 N N . PRO B 1 73 ? 50.844 33.188 -2.018 1 26.88 73 PRO B N 1
ATOM 3618 C CA . PRO B 1 73 ? 50.875 31.734 -1.978 1 26.88 73 PRO B CA 1
ATOM 3619 C C . PRO B 1 73 ? 49.719 31.094 -2.771 1 26.88 73 PRO B C 1
ATOM 3621 O O . PRO B 1 73 ? 48.688 31.734 -2.977 1 26.88 73 PRO B O 1
ATOM 3624 N N . ALA B 1 74 ? 50.031 30.094 -3.686 1 28.09 74 ALA B N 1
ATOM 3625 C CA . ALA B 1 74 ? 49 29.234 -4.312 1 28.09 74 ALA B CA 1
ATOM 3626 C C . ALA B 1 74 ? 47.844 29.016 -3.373 1 28.09 74 ALA B C 1
ATOM 3628 O O . ALA B 1 74 ? 48.031 28.688 -2.195 1 28.09 74 ALA B O 1
ATOM 3629 N N . ALA B 1 75 ? 46.75 29.797 -3.562 1 26.61 75 ALA B N 1
ATOM 3630 C CA . ALA B 1 75 ? 45.469 29.609 -2.902 1 26.61 75 ALA B CA 1
ATOM 3631 C C . ALA B 1 75 ? 45.25 28.141 -2.518 1 26.61 75 ALA B C 1
ATOM 3633 O O . ALA B 1 75 ? 45.125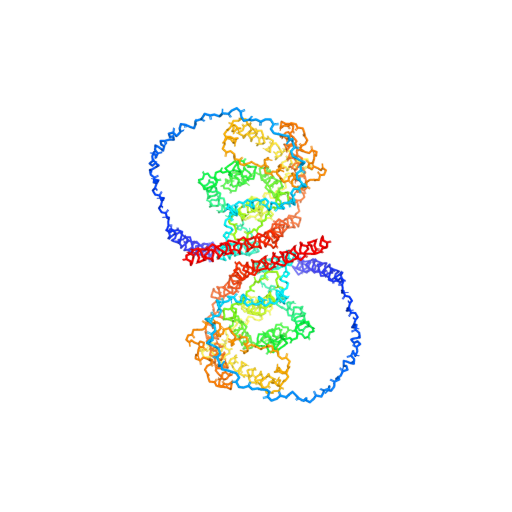 27.281 -3.389 1 26.61 75 ALA B O 1
ATOM 3634 N N . ALA B 1 76 ? 46.031 27.594 -1.569 1 25.48 76 ALA B N 1
ATOM 3635 C CA . ALA B 1 76 ? 45.594 26.312 -1.009 1 25.48 76 ALA B CA 1
ATOM 3636 C C . ALA B 1 76 ? 44.094 26.203 -0.958 1 25.48 76 ALA B C 1
ATOM 3638 O O . ALA B 1 76 ? 43.406 27.047 -0.365 1 25.48 76 ALA B O 1
ATOM 3639 N N . ILE B 1 77 ? 43.5 25.797 -2.061 1 28.14 77 ILE B N 1
ATOM 3640 C CA . ILE B 1 77 ? 42.125 25.328 -1.949 1 28.14 77 IL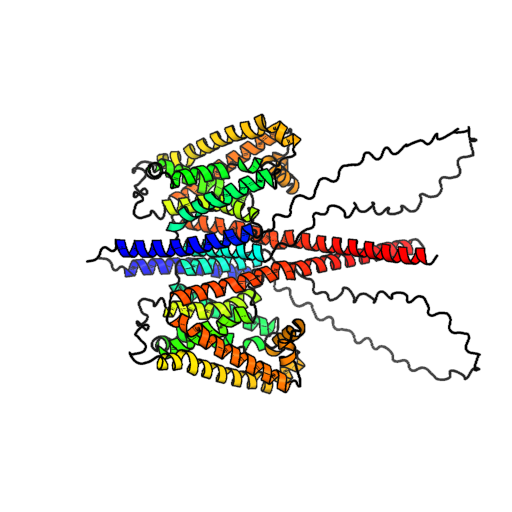E B CA 1
ATOM 3641 C C . ILE B 1 77 ? 41.906 24.703 -0.575 1 28.14 77 ILE B C 1
ATOM 3643 O O . ILE B 1 77 ? 42.375 23.609 -0.302 1 28.14 77 ILE B O 1
ATOM 3647 N N . ALA B 1 78 ? 42.219 25.469 0.503 1 27.02 78 ALA B N 1
ATOM 3648 C CA . ALA B 1 78 ? 41.75 25 1.8 1 27.02 78 ALA B CA 1
ATOM 3649 C C . ALA B 1 78 ? 40.406 24.281 1.662 1 27.02 78 ALA B C 1
ATOM 3651 O O . ALA B 1 78 ? 39.406 24.891 1.29 1 27.02 78 ALA B O 1
ATOM 3652 N N . LEU B 1 79 ? 40.438 23.078 1.158 1 27.19 79 LEU B N 1
ATOM 3653 C CA . LEU B 1 79 ? 39.25 22.297 1.435 1 27.19 79 LEU B CA 1
ATOM 3654 C C . LEU B 1 79 ? 38.625 22.719 2.758 1 27.19 79 LEU B C 1
ATOM 3656 O O . LEU B 1 79 ? 39.281 22.703 3.799 1 27.19 79 LEU B O 1
ATOM 3660 N N . LYS B 1 80 ? 37.812 23.859 2.803 1 31 80 LYS B N 1
ATOM 3661 C CA . LYS B 1 80 ? 37.062 24.078 4.031 1 31 80 LYS B CA 1
ATOM 3662 C C . LYS B 1 80 ? 37.031 22.812 4.883 1 31 80 LYS B C 1
ATOM 3664 O O . LYS B 1 80 ? 36.844 21.703 4.359 1 31 80 LYS B O 1
ATOM 3669 N N . PRO B 1 81 ? 37.75 22.766 6.02 1 30.16 81 PRO B N 1
ATOM 3670 C CA . PRO B 1 81 ? 37.5 21.594 6.844 1 30.16 81 PRO B CA 1
ATOM 3671 C C . PRO B 1 81 ? 36.062 21.047 6.676 1 30.16 81 PRO B C 1
ATOM 3673 O O . PRO B 1 81 ? 35.094 21.812 6.719 1 30.16 81 PRO B O 1
ATOM 3676 N N . GLU B 1 82 ? 35.938 20.141 5.738 1 31.97 82 GLU B N 1
ATOM 3677 C CA . GLU B 1 82 ? 34.656 19.438 5.672 1 31.97 82 GLU B CA 1
ATOM 3678 C C . GLU B 1 82 ? 33.969 19.406 7.035 1 31.97 82 GLU B C 1
ATOM 3680 O O . GLU B 1 82 ? 34.625 19.188 8.062 1 31.97 82 GLU B O 1
ATOM 3685 N N . ALA B 1 83 ? 33 20.344 7.355 1 31.03 83 ALA B N 1
ATOM 3686 C CA . ALA B 1 83 ? 32.188 20.125 8.555 1 31.03 83 ALA B CA 1
ATOM 3687 C C . ALA B 1 83 ? 32.312 18.688 9.062 1 31.03 83 ALA B C 1
ATOM 3689 O O . ALA B 1 83 ? 32.469 17.766 8.273 1 31.03 83 ALA B O 1
ATOM 3690 N N . PRO B 1 84 ? 32.906 18.516 10.258 1 32.06 84 PRO B N 1
ATOM 3691 C CA . PRO B 1 84 ? 32.906 17.156 10.797 1 32.06 84 PRO B CA 1
ATOM 3692 C C . PRO B 1 84 ? 31.719 16.328 10.266 1 32.06 84 PRO B C 1
ATOM 3694 O O . PRO B 1 84 ? 30.609 16.844 10.125 1 32.06 84 PRO B O 1
ATOM 3697 N N . ILE B 1 85 ? 31.953 15.484 9.336 1 36.28 85 ILE B N 1
ATOM 3698 C CA . ILE B 1 85 ? 31.016 14.406 9.023 1 36.28 85 ILE B CA 1
ATOM 3699 C C . ILE B 1 85 ? 30.188 14.078 10.258 1 36.28 85 ILE B C 1
ATOM 3701 O O . ILE B 1 85 ? 30.234 12.953 10.766 1 36.28 85 ILE B O 1
ATOM 3705 N N . ARG B 1 86 ? 30.375 14.742 11.484 1 33.94 86 ARG B N 1
ATOM 3706 C CA . ARG B 1 86 ? 29.672 14.406 12.719 1 33.94 86 ARG B CA 1
ATOM 3707 C C . ARG B 1 86 ? 28.234 14.016 12.438 1 33.94 86 ARG B C 1
ATOM 3709 O O . ARG B 1 86 ? 27.781 12.938 12.828 1 33.94 86 ARG B O 1
ATOM 3716 N N . GLN B 1 87 ? 27.203 14.992 12.844 1 32.12 87 GLN B N 1
ATOM 3717 C CA . GLN B 1 87 ? 25.844 14.664 13.297 1 32.12 87 GLN B CA 1
ATOM 3718 C C . GLN B 1 87 ? 24.953 14.266 12.125 1 32.12 87 GLN B C 1
ATOM 3720 O O . GLN B 1 87 ? 23.969 14.938 11.844 1 32.12 87 GLN B O 1
ATOM 3725 N N . LEU B 1 88 ? 25.531 14 10.984 1 36.34 88 LEU B N 1
ATOM 3726 C CA . LEU B 1 88 ? 24.484 13.562 10.086 1 36.34 88 LEU B CA 1
ATOM 3727 C C . LEU B 1 88 ? 23.609 12.5 10.75 1 36.34 88 LEU B C 1
ATOM 3729 O O . LEU B 1 88 ? 24.125 11.508 11.273 1 36.34 88 LEU B O 1
ATOM 3733 N N . ALA B 1 89 ? 22.594 12.875 11.211 1 39.06 89 ALA B N 1
ATOM 3734 C CA . ALA B 1 89 ? 21.594 11.977 11.773 1 39.06 89 ALA B CA 1
ATOM 3735 C C . ALA B 1 89 ? 21.625 10.625 11.07 1 39.06 89 ALA B C 1
ATOM 3737 O O . ALA B 1 89 ? 21.672 10.555 9.844 1 39.06 89 ALA B O 1
ATOM 3738 N N . LYS B 1 90 ? 22.188 9.562 11.703 1 45.38 90 LYS B N 1
ATOM 3739 C CA . LYS B 1 90 ? 22.203 8.156 11.305 1 45.38 90 LYS B CA 1
ATOM 3740 C C . LYS B 1 90 ? 20.875 7.773 10.633 1 45.38 90 LYS B C 1
ATOM 3742 O O . LYS B 1 90 ? 19.812 7.84 11.25 1 45.38 90 LYS B O 1
ATOM 3747 N N . TYR B 1 91 ? 20.859 8.062 9.398 1 52.25 91 TYR B N 1
ATOM 3748 C CA . TYR B 1 91 ? 19.672 7.52 8.758 1 52.25 91 TYR B CA 1
ATOM 3749 C C . TYR B 1 91 ? 19.531 6.027 9.039 1 52.25 91 TYR B C 1
ATOM 3751 O O . TYR B 1 91 ? 20.453 5.25 8.773 1 52.25 91 TYR B O 1
ATOM 3759 N N . GLU B 1 92 ? 18.766 5.695 10.047 1 55.84 92 GLU B N 1
ATOM 3760 C CA . GLU B 1 92 ? 18.422 4.289 10.234 1 55.84 92 GLU B CA 1
ATOM 3761 C C . GLU B 1 92 ? 17.422 3.816 9.188 1 55.84 92 GLU B C 1
ATOM 3763 O O . GLU B 1 92 ? 16.406 4.484 8.945 1 55.84 92 GLU B O 1
ATOM 3768 N N . ALA B 1 93 ? 17.891 2.893 8.406 1 63.56 93 ALA B N 1
ATOM 3769 C CA . ALA B 1 93 ? 17.016 2.297 7.402 1 63.56 93 ALA B CA 1
ATOM 3770 C C . ALA B 1 93 ? 15.672 1.895 8.016 1 63.56 93 ALA B C 1
ATOM 3772 O O . ALA B 1 93 ? 15.633 1.343 9.117 1 63.56 93 ALA B O 1
ATOM 3773 N N . PRO B 1 94 ? 14.711 2.41 7.324 1 71.62 94 PRO B N 1
ATOM 3774 C CA . PRO B 1 94 ? 13.391 2.031 7.836 1 71.62 94 PRO B CA 1
ATOM 3775 C C . PRO B 1 94 ? 13.18 0.518 7.863 1 71.62 94 PRO B C 1
ATOM 3777 O O . PRO B 1 94 ? 13.719 -0.199 7.016 1 71.62 94 PRO B O 1
ATOM 3780 N N . SER B 1 95 ? 12.57 0.026 8.852 1 83.56 95 SER B N 1
ATOM 3781 C CA . SER B 1 95 ? 12.312 -1.394 9.07 1 83.56 95 SER B CA 1
ATOM 3782 C C . SER B 1 95 ? 11.312 -1.936 8.062 1 83.56 95 SER B C 1
ATOM 3784 O O . SER B 1 95 ? 10.266 -1.323 7.832 1 83.56 95 SER B O 1
ATOM 3786 N N . ALA B 1 96 ? 11.695 -2.984 7.473 1 88.12 96 ALA B N 1
ATOM 3787 C CA . ALA B 1 96 ? 10.797 -3.688 6.566 1 88.12 96 ALA B CA 1
ATOM 3788 C C . ALA B 1 96 ? 9.531 -4.141 7.293 1 88.12 96 ALA B C 1
ATOM 3790 O O . ALA B 1 96 ? 8.438 -4.137 6.719 1 88.12 96 ALA B O 1
ATOM 3791 N N . GLY B 1 97 ? 9.734 -4.457 8.516 1 89.94 97 GLY B N 1
ATOM 3792 C CA . GLY B 1 97 ? 8.594 -4.887 9.305 1 89.94 97 GLY B CA 1
ATOM 3793 C C . GLY B 1 97 ? 7.562 -3.795 9.508 1 89.94 97 GLY B C 1
ATOM 3794 O O . GLY B 1 97 ? 6.363 -4.031 9.344 1 89.94 97 GLY B O 1
ATOM 3795 N N . HIS B 1 98 ? 7.973 -2.631 9.789 1 90.94 98 HIS B N 1
ATOM 3796 C CA . HIS B 1 98 ? 7.062 -1.506 9.969 1 90.94 98 HIS B CA 1
ATOM 3797 C C . HIS B 1 98 ? 6.359 -1.146 8.664 1 90.94 98 HIS B C 1
ATOM 3799 O O . HIS B 1 98 ? 5.168 -0.83 8.656 1 90.94 98 HIS B O 1
ATOM 3805 N N . ALA B 1 99 ? 7.18 -1.227 7.676 1 93.94 99 ALA B N 1
ATOM 3806 C CA . ALA B 1 99 ? 6.602 -0.926 6.367 1 93.94 99 ALA B CA 1
ATOM 3807 C C . ALA B 1 99 ? 5.512 -1.933 6.004 1 93.94 99 ALA B C 1
ATOM 3809 O O . ALA B 1 99 ? 4.48 -1.564 5.441 1 93.94 99 ALA B O 1
ATOM 3810 N N . ALA B 1 100 ? 5.758 -3.168 6.312 1 95.81 100 ALA B N 1
ATOM 3811 C CA . ALA B 1 100 ? 4.777 -4.211 6.02 1 95.81 100 ALA B CA 1
ATOM 3812 C C . ALA B 1 100 ? 3.498 -4.004 6.824 1 95.81 100 ALA B C 1
ATOM 3814 O O . ALA B 1 100 ? 2.395 -4.199 6.309 1 95.81 100 ALA B O 1
ATOM 3815 N N . VAL B 1 101 ? 3.652 -3.623 8.039 1 95.25 101 VAL B N 1
ATOM 3816 C CA . VAL B 1 101 ? 2.494 -3.35 8.883 1 95.25 101 VAL B CA 1
ATOM 3817 C C . VAL B 1 101 ? 1.707 -2.17 8.312 1 95.25 101 VAL B C 1
ATOM 3819 O O . VAL B 1 101 ? 0.478 -2.225 8.219 1 95.25 101 VAL B O 1
ATOM 3822 N N . GLY B 1 102 ? 2.418 -1.136 7.98 1 96.19 102 GLY B N 1
ATOM 3823 C CA . GLY B 1 102 ? 1.768 0.023 7.391 1 96.19 102 GLY B CA 1
ATOM 3824 C C . GLY B 1 102 ? 1.039 -0.296 6.098 1 96.19 102 GLY B C 1
ATOM 3825 O O . GLY B 1 102 ? -0.1 0.131 5.898 1 96.19 102 GLY B O 1
ATOM 3826 N N . ALA B 1 103 ? 1.677 -1.054 5.219 1 96.81 103 ALA B N 1
ATOM 3827 C CA . ALA B 1 103 ? 1.053 -1.448 3.959 1 96.81 103 ALA B CA 1
ATOM 3828 C C . ALA B 1 103 ? -0.17 -2.328 4.203 1 96.81 103 ALA B C 1
ATOM 3830 O O . ALA B 1 103 ? -1.184 -2.201 3.514 1 96.81 103 ALA B O 1
ATOM 3831 N N . THR B 1 104 ? -0.054 -3.217 5.156 1 96.94 104 THR B N 1
ATOM 3832 C CA . THR B 1 104 ? -1.17 -4.086 5.508 1 96.94 104 THR B CA 1
ATOM 3833 C C . THR B 1 104 ? -2.346 -3.27 6.039 1 96.94 104 THR B C 1
ATOM 3835 O O . THR B 1 104 ? -3.496 -3.523 5.68 1 96.94 104 THR B O 1
ATOM 3838 N N . LEU B 1 105 ? -2.051 -2.281 6.855 1 97 105 LEU B N 1
ATOM 3839 C CA . LEU B 1 105 ? -3.094 -1.4 7.371 1 97 105 LEU B CA 1
ATOM 3840 C C . LEU B 1 105 ? -3.812 -0.687 6.23 1 97 105 LEU B C 1
ATOM 3842 O O . LEU B 1 105 ? -5.043 -0.599 6.227 1 97 105 LEU B O 1
ATOM 3846 N N . PHE B 1 106 ? -3.023 -0.19 5.332 1 98.12 106 PHE B N 1
ATOM 3847 C CA . PHE B 1 106 ? -3.57 0.452 4.145 1 98.12 106 PHE B CA 1
ATOM 3848 C C . PHE B 1 106 ? -4.512 -0.491 3.404 1 98.12 106 PHE B C 1
ATOM 3850 O O . PHE B 1 106 ? -5.641 -0.117 3.074 1 98.12 106 PHE B O 1
ATOM 3857 N N . GLY B 1 107 ? -4.066 -1.7 3.186 1 97.5 107 GLY B N 1
ATOM 3858 C CA . GLY B 1 107 ? -4.871 -2.699 2.498 1 97.5 107 GLY B CA 1
ATOM 3859 C C . GLY B 1 107 ? -6.121 -3.088 3.262 1 97.5 107 GLY B C 1
ATOM 3860 O O . GLY B 1 107 ? -7.203 -3.188 2.68 1 97.5 107 GLY B O 1
ATOM 3861 N N . VAL B 1 108 ? -6.016 -3.32 4.523 1 96.88 108 VAL B N 1
ATOM 3862 C CA . VAL B 1 108 ? -7.137 -3.746 5.355 1 96.88 108 VAL B CA 1
ATOM 3863 C C . VAL B 1 108 ? -8.195 -2.646 5.402 1 96.88 108 VAL B C 1
ATOM 3865 O O . VAL B 1 108 ? -9.398 -2.93 5.363 1 96.88 108 VAL B O 1
ATOM 3868 N N . LEU B 1 109 ? -7.734 -1.438 5.512 1 97.62 109 LEU B N 1
ATOM 3869 C CA . LEU B 1 109 ? -8.672 -0.322 5.527 1 97.62 109 LEU B CA 1
ATOM 3870 C C . LEU B 1 109 ? -9.484 -0.279 4.238 1 97.62 109 LEU B C 1
ATOM 3872 O O . LEU B 1 109 ? -10.711 -0.113 4.277 1 97.62 109 LEU B O 1
ATOM 3876 N N . LEU B 1 110 ? -8.836 -0.429 3.105 1 97.81 110 LEU B N 1
ATOM 3877 C CA . LEU B 1 110 ? -9.547 -0.388 1.833 1 97.81 110 LEU B CA 1
ATOM 3878 C C . LEU B 1 110 ? -10.445 -1.607 1.675 1 97.81 110 LEU B C 1
ATOM 3880 O O . LEU B 1 110 ? -11.555 -1.498 1.149 1 97.81 110 LEU B O 1
ATOM 3884 N N . PHE B 1 111 ? -9.977 -2.754 2.137 1 97.94 111 PHE B N 1
ATOM 3885 C CA . PHE B 1 111 ? -10.82 -3.945 2.121 1 97.94 111 PHE B CA 1
ATOM 3886 C C . PHE B 1 111 ? -12.086 -3.723 2.936 1 97.94 111 PHE B C 1
ATOM 3888 O O . PHE B 1 111 ? -13.188 -4.035 2.477 1 97.94 111 PHE B O 1
ATOM 3895 N N . LEU B 1 112 ? -11.953 -3.137 4.121 1 96.69 112 LEU B N 1
ATOM 3896 C CA . LEU B 1 112 ? -13.086 -2.889 5.008 1 96.69 112 LEU B CA 1
ATOM 3897 C C . LEU B 1 112 ? -14.039 -1.862 4.398 1 96.69 112 LEU B C 1
ATOM 3899 O O . LEU B 1 112 ? -15.258 -1.98 4.535 1 96.69 112 LEU B O 1
ATOM 3903 N N . ALA B 1 113 ? -13.445 -0.868 3.771 1 96.69 113 ALA B N 1
ATOM 3904 C CA . ALA B 1 113 ? -14.258 0.149 3.111 1 96.69 113 ALA B CA 1
ATOM 3905 C C . ALA B 1 113 ? -15.148 -0.472 2.035 1 96.69 113 ALA B C 1
ATOM 3907 O O . ALA B 1 113 ? -16.25 0.01 1.781 1 96.69 113 ALA B O 1
ATOM 3908 N N . GLY B 1 114 ? -14.641 -1.508 1.405 1 95.19 114 GLY B N 1
ATOM 3909 C CA . GLY B 1 114 ? -15.445 -2.227 0.43 1 95.19 114 GLY B CA 1
ATOM 3910 C C . GLY B 1 114 ? -16.391 -3.238 1.061 1 95.19 114 GLY B C 1
ATOM 3911 O O . GLY B 1 114 ? -17.578 -3.258 0.759 1 95.19 114 GLY B O 1
ATOM 3912 N N . ALA B 1 115 ? -15.945 -4.012 1.984 1 94.5 115 ALA B N 1
ATOM 3913 C CA . ALA B 1 115 ? -16.672 -5.152 2.537 1 94.5 115 ALA B CA 1
ATOM 3914 C C . ALA B 1 115 ? -17.797 -4.691 3.467 1 94.5 115 ALA B C 1
ATOM 3916 O O . ALA B 1 115 ? -18.906 -5.215 3.41 1 94.5 115 ALA B O 1
ATOM 3917 N N . ARG B 1 116 ? -17.453 -3.771 4.312 1 94.81 116 ARG B N 1
ATOM 3918 C CA . ARG B 1 116 ? -18.406 -3.307 5.309 1 94.81 116 ARG B CA 1
ATOM 3919 C C . ARG B 1 116 ? -18.188 -1.836 5.645 1 94.81 116 ARG B C 1
ATOM 3921 O O . ARG B 1 116 ? -17.828 -1.499 6.773 1 94.81 116 ARG B O 1
ATOM 3928 N N . PRO B 1 117 ? -18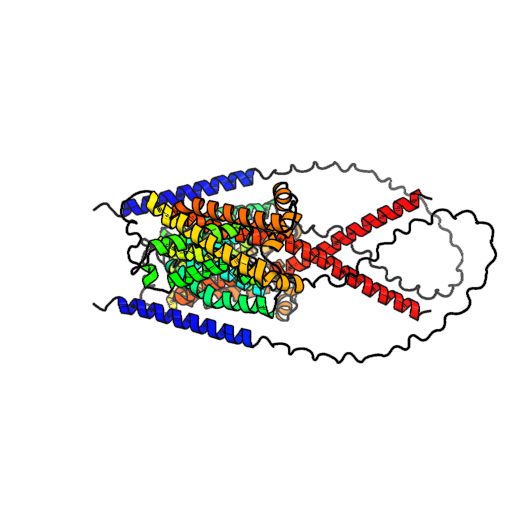.531 -1.019 4.746 1 94.44 117 PRO B N 1
ATOM 3929 C CA . PRO B 1 117 ? -18.312 0.413 4.973 1 94.44 117 PRO B CA 1
ATOM 3930 C C . PRO B 1 117 ? -19 0.917 6.242 1 94.44 117 PRO B C 1
ATOM 3932 O O . PRO B 1 117 ? -18.562 1.897 6.844 1 94.44 117 PRO B O 1
ATOM 3935 N N . SER B 1 118 ? -20.062 0.247 6.738 1 93.25 118 SER B N 1
ATOM 3936 C CA . SER B 1 118 ? -20.797 0.66 7.93 1 93.25 118 SER B CA 1
ATOM 3937 C C . SER B 1 118 ? -19.922 0.596 9.172 1 93.25 118 SER B C 1
ATOM 3939 O O . SER B 1 118 ? -20.266 1.16 10.211 1 93.25 118 SER B O 1
ATOM 3941 N N . LEU B 1 119 ? -18.766 -0.044 9.055 1 95.31 119 LEU B N 1
ATOM 3942 C CA . LEU B 1 119 ? -17.859 -0.193 10.188 1 95.31 119 LEU B CA 1
ATOM 3943 C C . LEU B 1 119 ? -16.875 0.966 10.258 1 95.31 119 LEU B C 1
ATOM 3945 O O . LEU B 1 119 ? -16.156 1.118 11.242 1 95.31 119 LEU B O 1
ATOM 3949 N N . LEU B 1 120 ? -16.859 1.775 9.266 1 96.81 120 LEU B N 1
ATOM 3950 C CA . LEU B 1 120 ? -15.805 2.781 9.141 1 96.81 120 LEU B CA 1
ATOM 3951 C C . LEU B 1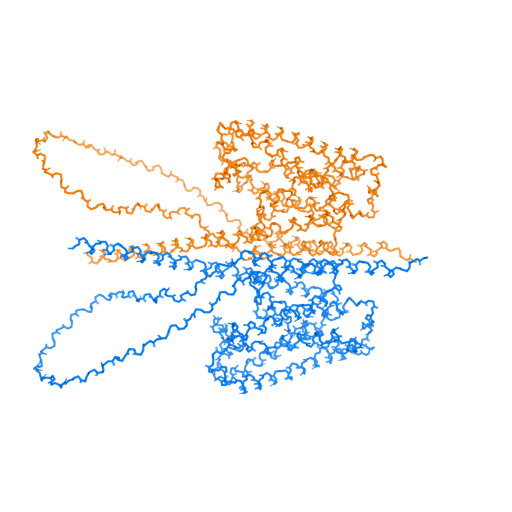 120 ? -15.906 3.812 10.266 1 96.81 120 LEU B C 1
ATOM 3953 O O . LEU B 1 120 ? -14.891 4.27 10.781 1 96.81 120 LEU B O 1
ATOM 3957 N N . PRO B 1 121 ? -17.109 4.25 10.719 1 96.62 121 PRO B N 1
ATOM 3958 C CA . PRO B 1 121 ? -17.156 5.113 11.898 1 96.62 121 PRO B CA 1
ATOM 3959 C C . PRO B 1 121 ? -16.531 4.461 13.133 1 96.62 121 PRO B C 1
ATOM 3961 O O . PRO B 1 121 ? -15.836 5.125 13.906 1 96.62 121 PRO B O 1
ATOM 3964 N N . ALA B 1 122 ? -16.766 3.172 13.258 1 97.12 122 ALA B N 1
ATOM 3965 C CA . ALA B 1 122 ? -16.156 2.451 14.375 1 97.12 122 ALA B CA 1
ATOM 3966 C C . ALA B 1 122 ? -14.633 2.389 14.227 1 97.12 122 ALA B C 1
ATOM 3968 O O . ALA B 1 122 ? -13.906 2.455 15.219 1 97.12 122 ALA B O 1
ATOM 3969 N N . VAL B 1 123 ? -14.18 2.209 13.016 1 98.19 123 VAL B N 1
ATOM 3970 C CA . VAL B 1 123 ? -12.75 2.205 12.734 1 98.19 123 VAL B CA 1
ATOM 3971 C C . VAL B 1 123 ? -12.141 3.553 13.125 1 98.19 123 VAL B C 1
ATOM 3973 O O . VAL B 1 123 ? -11.07 3.605 13.734 1 98.19 123 VAL B O 1
ATOM 3976 N N . PHE B 1 124 ? -12.828 4.609 12.797 1 98.62 124 PHE B N 1
ATOM 3977 C CA . PHE B 1 124 ? -12.383 5.941 13.18 1 98.62 124 PHE B CA 1
ATOM 3978 C C . PHE B 1 124 ? -12.312 6.07 14.703 1 98.62 124 PHE B C 1
ATOM 3980 O O . PHE B 1 124 ? -11.328 6.582 15.234 1 98.62 124 PHE B O 1
ATOM 3987 N N . LEU B 1 125 ? -13.297 5.602 15.352 1 98.5 125 LEU B N 1
ATOM 3988 C CA . LEU B 1 125 ? -13.32 5.695 16.812 1 98.5 125 LEU B CA 1
ATOM 3989 C C . LEU B 1 125 ? -12.195 4.867 17.422 1 98.5 125 LEU B C 1
ATOM 3991 O O . LEU B 1 125 ? -11.586 5.277 18.406 1 98.5 125 LEU B O 1
ATOM 3995 N N . LEU B 1 126 ? -11.922 3.711 16.859 1 98.56 126 LEU B N 1
ATOM 3996 C CA . LEU B 1 126 ? -10.789 2.906 17.297 1 98.56 126 LEU B CA 1
ATOM 3997 C C . LEU B 1 126 ? -9.477 3.654 17.078 1 98.56 126 LEU B C 1
ATOM 3999 O O . LEU B 1 126 ? -8.602 3.635 17.953 1 98.56 126 LEU B O 1
ATOM 4003 N N . PHE B 1 127 ? -9.344 4.266 15.969 1 98.44 127 PHE B N 1
ATOM 4004 C CA . PHE B 1 127 ? -8.172 5.078 15.664 1 98.44 127 PHE B CA 1
ATOM 4005 C C . PHE B 1 127 ? -7.984 6.172 16.719 1 98.44 127 PHE B C 1
ATOM 4007 O O . PHE B 1 127 ? -6.883 6.359 17.234 1 98.44 127 PHE B O 1
ATOM 4014 N N . VAL B 1 128 ? -9.031 6.902 17.047 1 98.5 128 VAL B N 1
ATOM 4015 C CA . VAL B 1 128 ? -8.977 7.988 18.016 1 98.5 128 VAL B CA 1
ATOM 4016 C C . VAL B 1 128 ? -8.586 7.434 19.391 1 98.5 128 VAL B C 1
ATOM 4018 O O . VAL B 1 128 ? -7.754 8.023 20.078 1 98.5 128 VAL B O 1
ATOM 4021 N N . ALA B 1 129 ? -9.078 6.281 19.703 1 98.06 129 ALA B N 1
ATOM 4022 C CA . ALA B 1 129 ? -8.867 5.699 21.031 1 98.06 129 ALA B CA 1
ATOM 4023 C C . ALA B 1 129 ? -7.441 5.176 21.172 1 98.06 129 ALA B C 1
ATOM 4025 O O . ALA B 1 129 ? -6.898 5.137 22.281 1 98.06 129 ALA B O 1
ATOM 4026 N N . VAL B 1 130 ? -6.797 4.855 20.094 1 97.62 130 VAL B N 1
ATOM 4027 C CA . VAL B 1 130 ? -5.504 4.188 20.188 1 97.62 130 VAL B CA 1
ATOM 4028 C C . VAL B 1 130 ? -4.402 5.121 19.688 1 97.62 130 VAL B C 1
ATOM 4030 O O . VAL B 1 130 ? -3.455 5.422 20.406 1 97.62 130 VAL B O 1
ATOM 4033 N N . ALA B 1 131 ? -4.562 5.66 18.531 1 97.69 131 ALA B N 1
ATOM 4034 C CA . ALA B 1 131 ? -3.488 6.391 17.859 1 97.69 131 ALA B CA 1
ATOM 4035 C C . ALA B 1 131 ? -3.299 7.773 18.469 1 97.69 131 ALA B C 1
ATOM 4037 O O . ALA B 1 131 ? -2.172 8.258 18.594 1 97.69 131 ALA B O 1
ATOM 4038 N N . LEU B 1 132 ? -4.379 8.469 18.859 1 96.94 132 LEU B N 1
ATOM 4039 C CA . LEU B 1 132 ? -4.246 9.844 19.328 1 96.94 132 LEU B CA 1
ATOM 4040 C C . LEU B 1 132 ? -3.613 9.883 20.719 1 96.94 132 LEU B C 1
ATOM 4042 O O . LEU B 1 132 ? -2.725 10.695 20.969 1 96.94 132 LEU B O 1
ATOM 4046 N N . PRO B 1 133 ? -4.012 8.938 21.625 1 96.25 133 PRO B N 1
ATOM 4047 C CA . PRO B 1 133 ? -3.268 8.898 22.891 1 96.25 133 PRO B CA 1
ATOM 4048 C C . PRO B 1 133 ? -1.797 8.531 22.688 1 96.25 133 PRO B C 1
ATOM 4050 O O . PRO B 1 133 ? -0.926 9.078 23.375 1 96.25 133 PRO B O 1
ATOM 4053 N N . TRP B 1 134 ? -1.553 7.609 21.797 1 96.19 134 TRP B N 1
ATOM 4054 C CA . TRP B 1 134 ? -0.165 7.273 21.5 1 96.19 134 TRP B CA 1
ATOM 4055 C C . TRP B 1 134 ? 0.597 8.492 21 1 96.19 134 TRP B C 1
ATOM 4057 O O . TRP B 1 134 ? 1.74 8.727 21.391 1 96.19 134 TRP B O 1
ATOM 4067 N N . ARG B 1 135 ? 0.036 9.25 20.125 1 96.38 135 ARG B N 1
ATOM 4068 C CA . ARG B 1 135 ? 0.698 10.43 19.578 1 96.38 135 ARG B CA 1
ATOM 4069 C C . ARG B 1 135 ? 0.914 11.484 20.656 1 96.38 135 ARG B C 1
ATOM 4071 O O . ARG B 1 135 ? 1.953 12.148 20.688 1 96.38 135 ARG B O 1
ATOM 4078 N N . ALA B 1 136 ? -0.078 11.664 21.5 1 95.75 136 ALA B N 1
ATOM 4079 C CA . ALA B 1 136 ? 0.077 12.602 22.609 1 95.75 136 ALA B CA 1
ATOM 4080 C C . ALA B 1 136 ? 1.282 12.234 23.469 1 95.75 136 ALA B C 1
ATOM 4082 O O . ALA B 1 136 ? 2.088 13.094 23.828 1 95.75 136 ALA B O 1
ATOM 4083 N N . TYR B 1 137 ? 1.392 10.969 23.734 1 95.75 137 TYR B N 1
ATOM 4084 C CA . TYR B 1 137 ? 2.539 10.492 24.5 1 95.75 137 TYR B CA 1
ATOM 4085 C C . TYR B 1 137 ? 3.836 10.719 23.734 1 95.75 137 TYR B C 1
ATOM 4087 O O . TYR B 1 137 ? 4.812 11.227 24.281 1 95.75 137 TYR B O 1
ATOM 4095 N N . HIS B 1 138 ? 3.803 10.398 22.484 1 94.12 138 HIS B N 1
ATOM 4096 C CA . HIS B 1 138 ? 4.996 10.492 21.656 1 94.12 138 HIS B CA 1
ATOM 4097 C C . HIS B 1 138 ? 5.449 11.945 21.516 1 94.12 138 HIS B C 1
ATOM 4099 O O . HIS B 1 138 ? 6.645 12.234 21.578 1 94.12 138 HIS B O 1
ATOM 4105 N N . TYR B 1 139 ? 4.543 12.859 21.344 1 94.88 139 TYR B N 1
ATOM 4106 C CA . TYR B 1 139 ? 4.867 14.258 21.109 1 94.88 139 TYR B CA 1
ATOM 4107 C C . TYR B 1 139 ? 5.227 14.961 22.422 1 94.88 139 TYR B C 1
ATOM 4109 O O . TYR B 1 139 ? 5.902 15.992 22.406 1 94.88 139 TYR B O 1
ATOM 4117 N N . THR B 1 140 ? 4.867 14.461 23.547 1 92.88 140 THR B N 1
ATOM 4118 C CA . THR B 1 140 ? 5.152 15.125 24.812 1 92.88 140 THR B CA 1
ATOM 4119 C C . THR B 1 140 ? 6.391 14.523 25.484 1 92.88 140 THR B C 1
ATOM 4121 O O . THR B 1 140 ? 7.137 15.227 26.172 1 92.88 140 THR B O 1
ATOM 4124 N N . ARG B 1 141 ? 6.734 13.242 25.172 1 92.75 141 ARG B N 1
ATOM 4125 C CA . ARG B 1 141 ? 7.797 12.57 25.906 1 92.75 141 ARG B CA 1
ATOM 4126 C C . ARG B 1 141 ? 8.961 12.211 25 1 92.75 141 ARG B C 1
ATOM 4128 O O . ARG B 1 141 ? 10.125 12.25 25.422 1 92.75 141 ARG B O 1
ATOM 4135 N N . VAL B 1 142 ? 8.625 11.891 23.828 1 91.5 142 VAL B N 1
ATOM 4136 C CA . VAL B 1 142 ? 9.664 11.383 22.938 1 91.5 142 VAL B CA 1
ATOM 4137 C C . VAL B 1 142 ? 10.156 12.5 22.016 1 91.5 142 VAL B C 1
ATOM 4139 O O . VAL B 1 142 ? 11.359 12.68 21.828 1 91.5 142 VAL B O 1
ATOM 4142 N N . GLN B 1 143 ? 9.195 13.234 21.453 1 93.44 143 GLN B N 1
ATOM 4143 C CA . GLN B 1 143 ? 9.516 14.336 20.547 1 93.44 143 GLN B CA 1
ATOM 4144 C C . GLN B 1 143 ? 8.789 15.609 20.969 1 93.44 143 GLN B C 1
ATOM 4146 O O . GLN B 1 143 ? 7.957 16.125 20.219 1 93.44 143 GLN B O 1
ATOM 4151 N N . PRO B 1 144 ? 9.266 16.156 21.953 1 92.38 144 PRO B N 1
ATOM 4152 C CA . PRO B 1 144 ? 8.547 17.312 22.5 1 92.38 144 PRO B CA 1
ATOM 4153 C C . PRO B 1 144 ? 8.531 18.5 21.531 1 92.38 144 PRO B C 1
ATOM 4155 O O . PRO B 1 144 ? 7.68 19.391 21.656 1 92.38 144 PRO B O 1
ATOM 4158 N N . ARG B 1 145 ? 9.391 18.562 20.609 1 93.81 145 ARG B N 1
ATOM 4159 C CA . ARG B 1 145 ? 9.43 19.625 19.625 1 93.81 145 ARG B CA 1
ATOM 4160 C C . ARG B 1 145 ? 8.109 19.719 18.875 1 93.81 145 ARG B C 1
ATOM 4162 O O . ARG B 1 145 ? 7.734 20.797 18.406 1 93.81 145 ARG B O 1
ATOM 4169 N N . ASN B 1 146 ? 7.41 18.609 18.844 1 94.81 146 ASN B N 1
ATOM 4170 C CA . ASN B 1 146 ? 6.188 18.531 18.047 1 94.81 146 ASN B CA 1
ATOM 4171 C C . ASN B 1 146 ? 4.945 18.688 18.922 1 94.81 146 ASN B C 1
ATOM 4173 O O . ASN B 1 146 ? 3.82 18.578 18.438 1 94.81 146 ASN B O 1
ATOM 4177 N N . SER B 1 147 ? 5.039 19 20.141 1 94.56 147 SER B N 1
ATOM 4178 C CA . SER B 1 147 ? 3.932 19.016 21.094 1 94.56 147 SER B CA 1
ATOM 4179 C C . SER B 1 147 ? 2.875 20.047 20.703 1 94.56 147 SER B C 1
ATOM 4181 O O . SER B 1 147 ? 1.678 19.797 20.859 1 94.56 147 SER B O 1
ATOM 4183 N N . PRO B 1 148 ? 3.236 21.219 20.141 1 94.5 148 PRO B N 1
ATOM 4184 C CA . PRO B 1 148 ? 2.199 22.188 19.812 1 94.5 148 PRO B CA 1
ATOM 4185 C C . PRO B 1 148 ? 1.257 21.688 18.719 1 94.5 148 PRO B C 1
ATOM 4187 O O . PRO B 1 148 ? 0.131 22.188 18.594 1 94.5 148 PRO B O 1
ATOM 4190 N N . TYR B 1 149 ? 1.693 20.703 17.922 1 95.31 149 TYR B N 1
ATOM 4191 C CA . TYR B 1 149 ? 0.854 20.156 16.859 1 95.31 149 TYR B CA 1
ATOM 4192 C C . TYR B 1 149 ? -0.404 19.516 17.438 1 95.31 149 TYR B C 1
ATOM 4194 O O . TYR B 1 149 ? -1.403 19.359 16.734 1 95.31 149 TYR B O 1
ATOM 4202 N N . LEU B 1 150 ? -0.426 19.141 18.672 1 95.5 150 LEU B N 1
ATOM 4203 C CA . LEU B 1 150 ? -1.563 18.5 19.328 1 95.5 150 LEU B CA 1
ATOM 4204 C C . LEU B 1 150 ? -2.729 19.469 19.469 1 95.5 150 LEU B C 1
ATOM 4206 O O . LEU B 1 150 ? -3.861 19.047 19.719 1 95.5 150 LEU B O 1
ATOM 4210 N N . PHE B 1 151 ? -2.479 20.812 19.281 1 94.88 151 PHE B N 1
ATOM 4211 C CA . PHE B 1 151 ? -3.508 21.844 19.422 1 94.88 151 PHE B CA 1
ATOM 4212 C C . PHE B 1 151 ? -4.059 22.25 18.062 1 94.88 151 PHE B C 1
ATOM 4214 O O . PHE B 1 151 ? -4.918 23.125 17.969 1 94.88 151 PHE B O 1
ATOM 4221 N N . ASP B 1 152 ? -3.627 21.578 17.062 1 96.38 152 ASP B N 1
ATOM 4222 C CA . ASP B 1 152 ? -4.035 21.938 15.703 1 96.38 152 ASP B CA 1
ATOM 4223 C C . ASP B 1 152 ? -5.5 21.594 15.461 1 96.38 152 ASP B C 1
ATOM 4225 O O . ASP B 1 152 ? -6.094 20.828 16.219 1 96.38 152 ASP B O 1
ATOM 4229 N N . PHE B 1 153 ? -6.004 22.172 14.43 1 97.94 153 PHE B N 1
ATOM 4230 C CA . PHE B 1 153 ? -7.426 22.125 14.102 1 97.94 153 PHE B CA 1
ATOM 4231 C C . PHE B 1 153 ? -7.887 20.688 13.883 1 97.94 153 PHE B C 1
ATOM 4233 O O . PHE B 1 153 ? -9 20.328 14.258 1 97.94 153 PHE B O 1
ATOM 4240 N N . CYS B 1 154 ? -7.051 19.844 13.266 1 97.88 154 CYS B N 1
ATOM 4241 C CA . CYS B 1 154 ? -7.41 18.469 12.945 1 97.88 154 CYS B CA 1
ATOM 4242 C C . CYS B 1 154 ? -7.707 17.672 14.211 1 97.88 154 CYS B C 1
ATOM 4244 O O . CYS B 1 154 ? -8.586 16.812 14.211 1 97.88 154 CYS B O 1
ATOM 4246 N N . TYR B 1 155 ? -7.07 17.953 15.25 1 98 155 TYR B N 1
ATOM 4247 C CA . TYR B 1 155 ? -7.34 17.281 16.516 1 98 155 TYR B CA 1
ATOM 4248 C C . TYR B 1 155 ? -8.68 17.734 17.094 1 98 155 TYR B C 1
ATOM 4250 O O . TYR B 1 155 ? -9.422 16.922 17.641 1 98 155 TYR B O 1
ATOM 4258 N N . ALA B 1 156 ? -8.938 19.047 17.031 1 97.94 156 ALA B N 1
ATOM 4259 C CA . ALA B 1 156 ? -10.219 19.562 17.5 1 97.94 156 ALA B CA 1
ATOM 4260 C C . ALA B 1 156 ? -11.383 18.922 16.734 1 97.94 156 ALA B C 1
ATOM 4262 O O . ALA B 1 156 ? -12.375 18.516 17.344 1 97.94 156 ALA B O 1
ATOM 4263 N N . VAL B 1 157 ? -11.219 18.844 15.461 1 98.69 157 VAL B N 1
ATOM 4264 C CA . VAL B 1 157 ? -12.289 18.297 14.633 1 98.69 157 VAL B CA 1
ATOM 4265 C C . VAL B 1 157 ? -12.406 16.797 14.875 1 98.69 157 VAL B C 1
ATOM 4267 O O . VAL B 1 157 ? -13.508 16.25 14.922 1 98.69 157 VAL B O 1
ATOM 4270 N N . ALA B 1 158 ? -11.281 16.078 14.992 1 98.62 158 ALA B N 1
ATOM 4271 C CA . ALA B 1 158 ? -11.328 14.656 15.32 1 98.62 158 ALA B CA 1
ATOM 4272 C C . ALA B 1 158 ? -12.062 14.414 16.641 1 98.62 158 ALA B C 1
ATOM 4274 O O . ALA B 1 158 ? -12.898 13.516 16.734 1 98.62 158 ALA B O 1
ATOM 4275 N N . GLY B 1 159 ? -11.773 15.25 17.625 1 98 159 GLY B N 1
ATOM 4276 C CA . GLY B 1 159 ? -12.469 15.148 18.906 1 98 159 GLY B CA 1
ATOM 4277 C C . GLY B 1 159 ? -13.961 15.406 18.781 1 98 159 GLY B C 1
ATOM 4278 O O . GLY B 1 159 ? -14.766 14.664 19.359 1 98 159 GLY B O 1
ATOM 4279 N N . THR B 1 160 ? -14.297 16.422 18.062 1 97.81 160 THR B N 1
ATOM 4280 C CA . THR B 1 160 ? -15.703 16.781 17.859 1 97.81 160 THR B CA 1
ATOM 4281 C C . THR B 1 160 ? -16.438 15.68 17.094 1 97.81 160 THR B C 1
ATOM 4283 O O . THR B 1 160 ? -17.578 15.336 17.438 1 97.81 160 THR B O 1
ATOM 4286 N N . THR B 1 161 ? -15.797 15.141 16.078 1 98.25 161 THR B N 1
ATOM 4287 C CA . THR B 1 161 ? -16.391 14.055 15.305 1 98.25 161 THR B CA 1
ATOM 4288 C C . THR B 1 161 ? -16.609 12.828 16.172 1 98.25 161 THR B C 1
ATOM 4290 O O . THR B 1 161 ? -17.672 12.211 16.125 1 98.25 161 THR B O 1
ATOM 4293 N N . ALA B 1 162 ? -15.633 12.469 16.953 1 98.5 162 ALA B N 1
ATOM 4294 C CA . ALA B 1 162 ? -15.758 11.328 17.859 1 98.5 162 ALA B CA 1
ATOM 4295 C C . ALA B 1 162 ? -16.891 11.539 18.844 1 98.5 162 ALA B C 1
ATOM 4297 O O . ALA B 1 162 ? -17.703 10.633 19.094 1 98.5 162 ALA B O 1
ATOM 4298 N N . ALA B 1 163 ? -16.984 12.734 19.406 1 97.19 163 ALA B N 1
ATOM 4299 C CA . ALA B 1 163 ? -18.047 13.062 20.344 1 97.19 163 ALA B CA 1
ATOM 4300 C C . ALA B 1 163 ? -19.422 12.906 19.703 1 97.19 163 ALA B C 1
ATOM 4302 O O . ALA B 1 163 ? -20.344 12.336 20.297 1 97.19 163 ALA B O 1
ATOM 4303 N N . PHE B 1 164 ? -19.5 13.391 18.469 1 96.75 164 PHE B N 1
ATOM 4304 C CA . PHE B 1 164 ? -20.75 13.289 17.734 1 96.75 164 PHE B CA 1
ATOM 4305 C C . PHE B 1 164 ? -21.156 11.828 17.547 1 96.75 164 PHE B C 1
ATOM 4307 O O . PHE B 1 164 ? -22.312 11.453 17.766 1 96.75 164 PHE B O 1
ATOM 4314 N N . LEU B 1 165 ? -20.234 11 17.219 1 95.56 165 LEU B N 1
ATOM 4315 C CA . LEU B 1 165 ? -20.516 9.609 16.875 1 95.56 165 LEU B CA 1
ATOM 4316 C C . LEU B 1 165 ? -20.797 8.797 18.125 1 95.56 165 LEU B C 1
ATOM 4318 O O . LEU B 1 165 ? -21.547 7.82 18.078 1 95.56 165 LEU B O 1
ATOM 4322 N N . VAL B 1 166 ? -20.25 9.172 19.234 1 95.38 166 VAL B N 1
ATOM 4323 C CA . VAL B 1 166 ? -20.391 8.391 20.453 1 95.38 166 VAL B CA 1
ATOM 4324 C C . VAL B 1 166 ? -21.625 8.844 21.219 1 95.38 166 VAL B C 1
ATOM 4326 O O . VAL B 1 166 ? -22.219 8.07 21.969 1 95.38 166 VAL B O 1
ATOM 4329 N N . TRP B 1 167 ? -22.062 10.07 21.031 1 90.81 167 TRP B N 1
ATOM 4330 C CA . TRP B 1 167 ? -23.188 10.633 21.766 1 90.81 167 TRP B CA 1
ATOM 4331 C C . TRP B 1 167 ? -24.5 10.406 21.016 1 90.81 167 TRP B C 1
ATOM 4333 O O . TRP B 1 167 ? -24.828 11.156 20.094 1 90.81 167 TRP B O 1
ATOM 4343 N N . PRO B 1 168 ? -25.359 9.539 21.469 1 82.44 168 PRO B N 1
ATOM 4344 C CA . PRO B 1 168 ? -26.594 9.18 20.766 1 82.44 168 PRO B CA 1
ATOM 4345 C C . PRO B 1 168 ? -27.516 10.383 20.531 1 82.44 168 PRO B C 1
ATOM 4347 O O . PRO B 1 168 ? -28.172 10.469 19.484 1 82.44 168 PRO B O 1
ATOM 4350 N N . GLN B 1 169 ? -27.609 11.328 21.5 1 77.25 169 GLN B N 1
ATOM 4351 C CA . GLN B 1 169 ? -28.484 12.484 21.359 1 77.25 169 GLN B CA 1
ATOM 4352 C C . GLN B 1 169 ? -28.016 13.406 20.234 1 77.25 169 GLN B C 1
ATOM 4354 O O . GLN B 1 169 ? -28.828 14.016 19.547 1 77.25 169 GLN B O 1
ATOM 4359 N N . ALA B 1 170 ? -26.734 13.461 20.062 1 78.25 170 ALA B N 1
ATOM 4360 C CA . ALA B 1 170 ? -26.188 14.305 19.016 1 78.25 170 ALA B CA 1
ATOM 4361 C C . ALA B 1 170 ? -26.516 13.75 17.625 1 78.25 170 ALA B C 1
ATOM 4363 O O . ALA B 1 170 ? -26.766 14.508 16.688 1 78.25 170 ALA B O 1
ATOM 4364 N N . ARG B 1 171 ? -26.562 12.523 17.5 1 81.44 171 ARG B N 1
ATOM 4365 C CA . ARG B 1 171 ? -26.797 11.867 16.203 1 81.44 171 ARG B CA 1
ATOM 4366 C C . ARG B 1 171 ? -28.219 12.078 15.734 1 81.44 171 ARG B C 1
ATOM 4368 O O . ARG B 1 171 ? -28.531 11.844 14.562 1 81.44 171 ARG B O 1
ATOM 4375 N N . GLN B 1 172 ? -29 12.609 16.672 1 79.31 172 GLN B N 1
ATOM 4376 C CA . GLN B 1 172 ? -30.406 12.836 16.344 1 79.31 172 GLN B CA 1
ATOM 4377 C C . GLN B 1 172 ? -30.625 14.227 15.766 1 79.31 172 GLN B C 1
ATOM 4379 O O . GLN B 1 172 ? -31.719 14.562 15.32 1 79.31 172 GLN B O 1
ATOM 4384 N N . HIS B 1 173 ? -29.562 15 15.758 1 86.56 173 HIS B N 1
ATOM 4385 C CA . HIS B 1 173 ? -29.656 16.375 15.266 1 86.56 173 HIS B CA 1
ATOM 4386 C C . HIS B 1 173 ? -28.984 16.516 13.906 1 86.56 173 HIS B C 1
ATOM 4388 O O . HIS B 1 173 ? -27.75 16.562 13.82 1 86.56 173 HIS B O 1
ATOM 4394 N N . PRO B 1 174 ? -29.766 16.656 12.953 1 87.19 174 PRO B N 1
ATOM 4395 C CA . PRO B 1 174 ? -29.203 16.75 11.609 1 87.19 174 PRO B CA 1
ATOM 4396 C C . PRO B 1 174 ? -28.328 17.984 11.414 1 87.19 174 PRO B C 1
ATOM 4398 O O . PRO B 1 174 ? -27.391 17.969 10.617 1 87.19 174 PRO B O 1
ATOM 4401 N N . GLN B 1 175 ? -28.672 19.031 12.156 1 89.75 175 GLN B N 1
ATOM 4402 C CA . GLN B 1 175 ? -27.875 20.25 12.07 1 89.75 175 GLN B CA 1
ATOM 4403 C C . GLN B 1 175 ? -26.453 20.016 12.562 1 89.75 175 GLN B C 1
ATOM 4405 O O . GLN B 1 175 ? -25.484 20.469 11.93 1 89.75 175 GLN B O 1
ATOM 4410 N N . LEU B 1 176 ? -26.359 19.328 13.641 1 92.75 176 LEU B N 1
ATOM 4411 C CA . LEU B 1 176 ? -25.047 19.016 14.18 1 92.75 176 LEU B CA 1
ATOM 4412 C C . LEU B 1 176 ? -24.281 18.094 13.242 1 92.75 176 LEU B C 1
ATOM 4414 O O . LEU B 1 176 ? -23.062 18.234 13.07 1 92.75 176 LEU B O 1
ATOM 4418 N N . GLU B 1 177 ? -24.984 17.156 12.672 1 93.56 177 GLU B N 1
ATOM 4419 C CA . GLU B 1 177 ? -24.359 16.266 11.703 1 93.56 177 GLU B CA 1
ATOM 4420 C C . GLU B 1 177 ? -23.766 17.047 10.531 1 93.56 177 GLU B C 1
ATOM 4422 O O . GLU B 1 177 ? -22.656 16.75 10.086 1 93.56 177 GLU B O 1
ATOM 4427 N N . ALA B 1 178 ? -24.5 17.984 10.086 1 93.94 178 ALA B N 1
ATOM 4428 C CA . ALA B 1 178 ? -24.062 18.781 8.945 1 93.94 178 ALA B CA 1
ATOM 4429 C C . ALA B 1 178 ? -22.797 19.562 9.281 1 93.94 178 ALA B C 1
ATOM 4431 O O . ALA B 1 178 ? -21.875 19.641 8.469 1 93.94 178 ALA B O 1
ATOM 4432 N N . VAL B 1 179 ? -22.734 20.156 10.438 1 96 179 VAL B N 1
ATOM 4433 C CA . VAL B 1 179 ? -21.594 20.938 10.867 1 96 179 VAL B CA 1
ATOM 4434 C C . VAL B 1 179 ? -20.359 20.031 10.945 1 96 179 VAL B C 1
ATOM 4436 O O . VAL B 1 179 ? -19.297 20.375 10.414 1 96 179 VAL B O 1
ATOM 4439 N N . VAL B 1 180 ? -20.531 18.875 11.555 1 97.25 180 VAL B N 1
ATOM 4440 C CA . VAL B 1 180 ? -19.406 17.969 11.758 1 97.25 180 VAL B CA 1
ATOM 4441 C C . VAL B 1 180 ? -18.953 17.391 10.414 1 97.25 180 VAL B C 1
ATOM 4443 O O . VAL B 1 180 ? -17.766 17.281 10.156 1 97.25 180 VAL B O 1
ATOM 4446 N N . TYR B 1 181 ? -19.906 17.062 9.586 1 96.81 181 TYR B N 1
ATOM 4447 C CA . TYR B 1 181 ? -19.578 16.609 8.242 1 96.81 181 TYR B CA 1
ATOM 4448 C C . TYR B 1 181 ? -18.75 17.641 7.488 1 96.81 181 TYR B C 1
ATOM 4450 O O . TYR B 1 181 ? -17.719 17.312 6.906 1 96.81 181 TYR B O 1
ATOM 4458 N N . ALA B 1 182 ? -19.203 18.859 7.539 1 97.5 182 ALA B N 1
ATOM 4459 C CA . ALA B 1 182 ? -18.547 19.938 6.801 1 97.5 182 ALA B CA 1
ATOM 4460 C C . ALA B 1 182 ? -17.125 20.156 7.305 1 97.5 182 ALA B C 1
ATOM 4462 O O . ALA B 1 182 ? -16.203 20.328 6.508 1 97.5 182 ALA B O 1
ATOM 4463 N N . LEU B 1 183 ? -16.953 20.125 8.586 1 98.44 183 LEU B N 1
ATOM 4464 C CA . LEU B 1 183 ? -15.633 20.328 9.18 1 98.44 183 LEU B CA 1
ATOM 4465 C C . LEU B 1 183 ? -14.703 19.172 8.844 1 98.44 183 LEU B C 1
ATOM 4467 O O . LEU B 1 183 ? -13.539 19.375 8.484 1 98.44 183 LEU B O 1
ATOM 4471 N N . ALA B 1 184 ? -15.219 17.953 8.945 1 98.5 184 ALA B N 1
ATOM 4472 C CA . ALA B 1 184 ? -14.414 16.75 8.805 1 98.5 184 ALA B CA 1
ATOM 4473 C C . ALA B 1 184 ? -14.062 16.484 7.34 1 98.5 184 ALA B C 1
ATOM 4475 O O . ALA B 1 184 ? -12.914 16.172 7.016 1 98.5 184 ALA B O 1
ATOM 4476 N N . ASP B 1 185 ? -15 16.656 6.473 1 97.75 185 ASP B N 1
ATOM 4477 C CA . ASP B 1 185 ? -14.812 16.297 5.07 1 97.75 185 ASP B CA 1
ATOM 4478 C C . ASP B 1 185 ? -14.422 17.516 4.238 1 97.75 185 ASP B C 1
ATOM 4480 O O . ASP B 1 185 ? -14.102 17.391 3.055 1 97.75 185 ASP B O 1
ATOM 4484 N N . GLY B 1 186 ? -14.422 18.734 4.859 1 97.94 186 GLY B N 1
ATOM 4485 C CA . GLY B 1 186 ? -13.992 19.953 4.207 1 97.94 186 GLY B CA 1
ATOM 4486 C C . GLY B 1 186 ? -12.562 20.328 4.535 1 97.94 186 GLY B C 1
ATOM 4487 O O . GLY B 1 186 ? -11.617 19.781 3.959 1 97.94 186 GLY B O 1
ATOM 4488 N N . PRO B 1 187 ? -12.414 21.234 5.512 1 98.5 187 PRO B N 1
ATOM 4489 C CA . PRO B 1 187 ? -11.062 21.75 5.746 1 98.5 187 PRO B CA 1
ATOM 4490 C C . PRO B 1 187 ? -10.102 20.672 6.25 1 98.5 187 PRO B C 1
ATOM 4492 O O . PRO B 1 187 ? -8.93 20.641 5.859 1 98.5 187 PRO B O 1
ATOM 4495 N N . VAL B 1 188 ? -10.508 19.766 7.121 1 98.62 188 VAL B N 1
ATOM 4496 C CA . VAL B 1 188 ? -9.602 18.75 7.66 1 98.62 188 VAL B CA 1
ATOM 4497 C C . VAL B 1 188 ? -9.195 17.781 6.555 1 98.62 188 VAL B C 1
ATOM 4499 O O . VAL B 1 188 ? -8.008 17.5 6.387 1 98.62 188 VAL B O 1
ATOM 4502 N N . ALA B 1 189 ? -10.117 17.312 5.812 1 98.62 189 ALA B N 1
ATOM 4503 C CA . ALA B 1 189 ? -9.789 16.453 4.684 1 98.62 189 ALA B CA 1
ATOM 4504 C C . ALA B 1 189 ? -8.984 17.203 3.625 1 98.62 189 ALA B C 1
ATOM 4506 O O . ALA B 1 189 ? -8.062 16.641 3.023 1 98.62 189 ALA B O 1
ATOM 4507 N N . GLY B 1 190 ? -9.359 18.453 3.398 1 98.25 190 GLY B N 1
ATOM 4508 C CA . GLY B 1 190 ? -8.648 19.266 2.422 1 98.25 190 GLY B CA 1
ATOM 4509 C C . GLY B 1 190 ? -7.18 19.438 2.746 1 98.25 190 GLY B C 1
ATOM 4510 O O . GLY B 1 190 ? -6.367 19.672 1.852 1 98.25 190 GLY B O 1
ATOM 4511 N N . ALA B 1 191 ? -6.855 19.312 3.949 1 97.94 191 ALA B N 1
ATOM 4512 C CA . ALA B 1 191 ? -5.469 19.469 4.387 1 97.94 191 ALA B CA 1
ATOM 4513 C C . ALA B 1 191 ? -4.598 18.344 3.852 1 97.94 191 ALA B C 1
ATOM 4515 O O . ALA B 1 191 ? -3.371 18.469 3.789 1 97.94 191 ALA B O 1
ATOM 4516 N N . LEU B 1 192 ? -5.164 17.172 3.498 1 98.31 192 LEU B N 1
ATOM 4517 C CA . LEU B 1 192 ? -4.391 16.125 2.854 1 98.31 192 LEU B CA 1
ATOM 4518 C C . LEU B 1 192 ? -3.686 16.656 1.608 1 98.31 192 LEU B C 1
ATOM 4520 O O . LEU B 1 192 ? -2.539 16.281 1.34 1 98.31 192 LEU B O 1
ATOM 4524 N N . VAL B 1 193 ? -4.371 17.531 0.902 1 96.44 193 VAL B N 1
ATOM 4525 C CA . VAL B 1 193 ? -3.828 18.109 -0.324 1 96.44 193 VAL B CA 1
ATOM 4526 C C . VAL B 1 193 ? -2.926 19.297 0.016 1 96.44 193 VAL B C 1
ATOM 4528 O O . VAL B 1 193 ? -1.78 19.359 -0.437 1 96.44 193 VAL B O 1
ATOM 4531 N N . ALA B 1 194 ? -3.391 20.172 0.874 1 94.25 194 ALA B N 1
ATOM 4532 C CA . ALA B 1 194 ? -2.689 21.422 1.17 1 94.25 194 ALA B CA 1
ATOM 4533 C C . ALA B 1 194 ? -1.353 21.156 1.854 1 94.25 194 ALA B C 1
ATOM 4535 O O . ALA B 1 194 ? -0.356 21.812 1.569 1 94.25 194 ALA B O 1
ATOM 4536 N N . TRP B 1 195 ? -1.349 20.188 2.762 1 95.06 195 TRP B N 1
ATOM 4537 C CA . TRP B 1 195 ? -0.129 19.859 3.498 1 95.06 195 TRP B CA 1
ATOM 4538 C C . TRP B 1 195 ? 0.654 18.75 2.801 1 95.06 195 TRP B C 1
ATOM 4540 O O . TRP B 1 195 ? 1.74 18.375 3.248 1 95.06 195 TRP B O 1
ATOM 4550 N N . GLN B 1 196 ? 0.062 18.188 1.682 1 95.44 196 GLN B N 1
ATOM 4551 C CA . GLN B 1 196 ? 0.708 17.094 0.979 1 95.44 196 GLN B CA 1
ATOM 4552 C C . GLN B 1 196 ? 1.075 15.961 1.943 1 95.44 196 GLN B C 1
ATOM 4554 O O . GLN B 1 196 ? 2.219 15.5 1.963 1 95.44 196 GLN B O 1
ATOM 4559 N N . CYS B 1 197 ? 0.075 15.641 2.711 1 96.94 197 CYS B N 1
ATOM 4560 C CA . CYS B 1 197 ? 0.281 14.547 3.662 1 96.94 197 CYS B CA 1
ATOM 4561 C C . CYS B 1 197 ? 0.724 13.281 2.947 1 96.94 197 CYS B C 1
ATOM 4563 O O . CYS B 1 197 ? 0.078 12.844 1.994 1 96.94 197 CYS B O 1
ATOM 4565 N N . ALA B 1 198 ? 1.825 12.711 3.391 1 97.38 198 ALA B N 1
ATOM 4566 C CA . ALA B 1 198 ? 2.422 11.539 2.746 1 97.38 198 ALA B CA 1
ATOM 4567 C C . ALA B 1 198 ? 2.143 10.273 3.547 1 97.38 198 ALA B C 1
ATOM 4569 O O . ALA B 1 198 ? 2.541 10.164 4.707 1 97.38 198 ALA B O 1
ATOM 4570 N N . TRP B 1 199 ? 1.508 9.336 2.877 1 97.81 199 TRP B N 1
ATOM 4571 C CA . TRP B 1 199 ? 1.325 8.039 3.527 1 97.81 199 TRP B CA 1
ATOM 4572 C C . TRP B 1 199 ? 2.576 7.18 3.391 1 97.81 199 TRP B C 1
ATOM 4574 O O . TRP B 1 199 ? 2.68 6.367 2.471 1 97.81 199 TRP B O 1
ATOM 4584 N N . VAL B 1 200 ? 3.463 7.375 4.328 1 95.5 200 VAL B N 1
ATOM 4585 C CA . VAL B 1 200 ? 4.711 6.621 4.387 1 95.5 200 VAL B CA 1
ATOM 4586 C C . VAL B 1 200 ? 4.508 5.355 5.219 1 95.5 200 VAL B C 1
ATOM 4588 O O . VAL B 1 200 ? 4.473 5.418 6.449 1 95.5 200 VAL B O 1
ATOM 4591 N N . PHE B 1 201 ? 4.543 4.211 4.621 1 94.62 201 PHE B N 1
ATOM 4592 C CA . PHE B 1 201 ? 4.09 2.975 5.246 1 94.62 201 PHE B CA 1
ATOM 4593 C C . PHE B 1 201 ? 5.02 2.572 6.387 1 94.62 201 PHE B C 1
ATOM 4595 O O . PHE B 1 201 ? 4.59 1.932 7.348 1 94.62 201 PHE B O 1
ATOM 4602 N N . HIS B 1 202 ? 6.223 2.93 6.309 1 92.75 202 HIS B N 1
ATOM 4603 C CA . HIS B 1 202 ? 7.137 2.5 7.363 1 92.75 202 HIS B CA 1
ATOM 4604 C C . HIS B 1 202 ? 7.148 3.496 8.516 1 92.75 202 HIS B C 1
ATOM 4606 O O . HIS B 1 202 ? 7.789 3.252 9.547 1 92.75 202 HIS B O 1
ATOM 4612 N N . SER B 1 203 ? 6.43 4.582 8.438 1 93.56 203 SER B N 1
ATOM 4613 C CA . SER B 1 203 ? 6.43 5.633 9.453 1 93.56 203 SER B CA 1
ATOM 4614 C C . SER B 1 203 ? 5.07 5.727 10.148 1 93.56 203 SER B C 1
ATOM 4616 O O . SER B 1 203 ? 4.117 6.266 9.578 1 93.56 203 SER B O 1
ATOM 4618 N N . PRO B 1 204 ? 4.977 5.328 11.352 1 93.12 204 PRO B N 1
ATOM 4619 C CA . PRO B 1 204 ? 3.713 5.465 12.078 1 93.12 204 PRO B CA 1
ATOM 4620 C C . PRO B 1 204 ? 3.266 6.922 12.211 1 93.12 204 PRO B C 1
ATOM 4622 O O . PRO B 1 204 ? 2.066 7.207 12.18 1 93.12 204 PRO B O 1
ATOM 4625 N N . ASP B 1 205 ? 4.219 7.836 12.336 1 93.88 205 ASP B N 1
ATOM 4626 C CA . ASP B 1 205 ? 3.883 9.25 12.461 1 93.88 205 ASP B CA 1
ATOM 4627 C C . ASP B 1 205 ? 3.174 9.758 11.211 1 93.88 205 ASP B C 1
ATOM 4629 O O . ASP B 1 205 ? 2.141 10.43 11.297 1 93.88 205 ASP B O 1
ATOM 4633 N N . HIS B 1 206 ? 3.727 9.445 10.102 1 95.69 206 HIS B N 1
ATOM 4634 C CA . HIS B 1 206 ? 3.105 9.836 8.844 1 95.69 206 HIS B CA 1
ATOM 4635 C C . HIS B 1 206 ? 1.746 9.172 8.664 1 95.69 206 HIS B C 1
ATOM 4637 O O . HIS B 1 206 ? 0.797 9.805 8.195 1 95.69 206 HIS B O 1
ATOM 4643 N N . THR B 1 207 ? 1.694 7.926 9.023 1 97 207 THR B N 1
ATOM 4644 C CA . THR B 1 207 ? 0.447 7.18 8.898 1 97 207 THR B CA 1
ATOM 4645 C C . THR B 1 207 ? -0.645 7.797 9.766 1 97 207 THR B C 1
ATOM 4647 O O . THR B 1 207 ? -1.77 8.008 9.305 1 97 207 THR B O 1
ATOM 4650 N N . ILE B 1 208 ? -0.355 8.117 10.984 1 97.56 208 ILE B N 1
ATOM 4651 C CA . ILE B 1 208 ? -1.323 8.711 11.898 1 97.56 208 ILE B CA 1
ATOM 4652 C C . ILE B 1 208 ? -1.766 10.07 11.367 1 97.56 208 ILE B C 1
ATOM 4654 O O . ILE B 1 208 ? -2.949 10.414 11.43 1 97.56 208 ILE B O 1
ATOM 4658 N N . SER B 1 209 ? -0.801 10.852 10.828 1 97.75 209 SER B N 1
ATOM 4659 C CA . SER B 1 209 ? -1.15 12.148 10.266 1 97.75 209 SER B CA 1
ATOM 4660 C C . SER B 1 209 ? -2.141 12.008 9.117 1 97.75 209 SER B C 1
ATOM 4662 O O . SER B 1 209 ? -3.121 12.75 9.039 1 97.75 209 SER B O 1
ATOM 4664 N N . VAL B 1 210 ? -1.927 11.047 8.281 1 98.62 210 VAL B N 1
ATOM 4665 C CA . VAL B 1 210 ? -2.826 10.812 7.16 1 98.62 210 VAL B CA 1
ATOM 4666 C C . VAL B 1 210 ? -4.199 10.391 7.676 1 98.62 210 VAL B C 1
ATOM 4668 O O . VAL B 1 210 ? -5.223 10.938 7.254 1 98.62 210 VAL B O 1
ATOM 4671 N N . LEU B 1 211 ? -4.23 9.477 8.586 1 98.75 211 LEU B N 1
ATOM 4672 C CA . LEU B 1 211 ? -5.492 8.922 9.062 1 98.75 211 LEU B CA 1
ATOM 4673 C C . LEU B 1 211 ? -6.273 9.961 9.859 1 98.75 211 LEU B C 1
ATOM 4675 O O . LEU B 1 211 ? -7.504 9.977 9.828 1 98.75 211 LEU B O 1
ATOM 4679 N N . LEU B 1 212 ? -5.566 10.828 10.539 1 98.69 212 LEU B N 1
ATOM 4680 C CA . LEU B 1 212 ? -6.195 11.906 11.297 1 98.69 212 LEU B CA 1
ATOM 4681 C C . LEU B 1 212 ? -6.969 12.844 10.367 1 98.69 212 LEU B C 1
ATOM 4683 O O . LEU B 1 212 ? -7.984 13.414 10.766 1 98.69 212 LEU B O 1
ATOM 4687 N N . HIS B 1 213 ? -6.516 13 9.172 1 98.81 213 HIS B N 1
ATOM 4688 C CA . HIS B 1 213 ? -7.156 13.891 8.211 1 98.81 213 HIS B CA 1
ATOM 4689 C C . HIS B 1 213 ? -8.125 13.133 7.316 1 98.81 213 HIS B C 1
ATOM 4691 O O . HIS B 1 213 ? -9.008 13.727 6.703 1 98.81 213 HIS B O 1
ATOM 4697 N N . LEU B 1 214 ? -8 11.867 7.238 1 98.81 214 LEU B N 1
ATOM 4698 C CA . LEU B 1 214 ? -8.758 11.047 6.305 1 98.81 214 LEU B CA 1
ATOM 4699 C C . LEU B 1 214 ? -10 10.461 6.98 1 98.81 214 LEU B C 1
ATOM 4701 O O . LEU B 1 214 ? -11.102 10.539 6.438 1 98.81 214 LEU B O 1
ATOM 4705 N N . LEU B 1 215 ? -9.875 9.938 8.148 1 98.81 215 LEU B N 1
ATOM 4706 C CA . LEU B 1 215 ? -10.859 9.039 8.742 1 98.81 215 LEU B CA 1
ATOM 4707 C C . LEU B 1 215 ? -12.086 9.805 9.211 1 98.81 215 LEU B C 1
ATOM 4709 O O . LEU B 1 215 ? -13.219 9.328 9.062 1 98.81 215 LEU B O 1
ATOM 4713 N N . PRO B 1 216 ? -11.945 11.008 9.844 1 98.69 216 PRO B N 1
ATOM 4714 C CA . PRO B 1 216 ? -13.156 11.695 10.289 1 98.69 216 PRO B CA 1
ATOM 4715 C C . PRO B 1 216 ? -14.148 11.945 9.148 1 98.69 216 PRO B C 1
ATOM 4717 O O . PRO B 1 216 ? -15.344 11.688 9.297 1 98.69 216 PRO B O 1
ATOM 4720 N N . GLY B 1 217 ? -13.586 12.484 8.062 1 98.31 217 GLY B N 1
ATOM 4721 C CA . GLY B 1 217 ? -14.453 12.711 6.91 1 98.31 217 GLY B CA 1
ATOM 4722 C C . GLY B 1 217 ? -15.047 11.43 6.355 1 98.31 217 GLY B C 1
ATOM 4723 O O . GLY B 1 217 ? -16.219 11.406 5.969 1 98.31 217 GLY B O 1
ATOM 4724 N N . LEU B 1 218 ? -14.281 10.414 6.301 1 98.19 218 LEU B N 1
ATOM 4725 C CA . LEU B 1 218 ? -14.758 9.117 5.824 1 98.19 218 LEU B CA 1
ATOM 4726 C C . LEU B 1 218 ? -15.875 8.586 6.723 1 98.19 218 LEU B C 1
ATOM 4728 O O . LEU B 1 218 ? -16.891 8.102 6.23 1 98.19 218 LEU B O 1
ATOM 4732 N N . ALA B 1 219 ? -15.688 8.664 8 1 97.44 219 ALA B N 1
ATOM 4733 C CA . ALA B 1 219 ? -16.688 8.211 8.969 1 97.44 219 ALA B CA 1
ATOM 4734 C C . ALA B 1 219 ? -18 8.977 8.805 1 97.44 219 ALA B C 1
ATOM 4736 O O . ALA B 1 219 ? -19.062 8.375 8.789 1 97.44 219 ALA B O 1
ATOM 4737 N N . MET B 1 220 ? -17.891 10.227 8.641 1 96.75 220 MET B N 1
ATOM 4738 C CA . MET B 1 220 ? -19.094 11.047 8.531 1 96.75 220 MET B CA 1
ATOM 4739 C C . MET B 1 220 ? -19.781 10.82 7.191 1 96.75 220 MET B C 1
ATOM 4741 O O . MET B 1 220 ? -21.016 10.859 7.109 1 96.75 220 MET B O 1
ATOM 4745 N N . ALA B 1 221 ? -18.984 10.672 6.141 1 96.06 221 ALA B N 1
ATOM 4746 C CA . ALA B 1 221 ? -19.562 10.383 4.832 1 96.06 221 ALA B CA 1
ATOM 4747 C C . ALA B 1 221 ? -20.375 9.086 4.867 1 96.06 221 ALA B C 1
ATOM 4749 O O . ALA B 1 221 ? -21.469 9.016 4.309 1 96.06 221 ALA B O 1
ATOM 4750 N N . VAL B 1 222 ? -19.797 8.117 5.523 1 95.38 222 VAL B N 1
ATOM 4751 C CA . VAL B 1 222 ? -20.484 6.844 5.641 1 95.38 222 VAL B CA 1
ATOM 4752 C C . VAL B 1 222 ? -21.734 7.016 6.5 1 95.38 222 VAL B C 1
ATOM 4754 O O . VAL B 1 222 ? -22.812 6.52 6.148 1 95.38 222 VAL B O 1
ATOM 4757 N N . HIS B 1 223 ? -21.625 7.68 7.59 1 93.25 223 HIS B N 1
ATOM 4758 C CA . HIS B 1 223 ? -22.766 7.926 8.469 1 93.25 223 HIS B CA 1
ATOM 4759 C C . HIS B 1 223 ? -23.906 8.617 7.719 1 93.25 223 HIS B C 1
ATOM 4761 O O . HIS B 1 223 ? -25.078 8.266 7.898 1 93.25 223 HIS B O 1
ATOM 4767 N N . HIS B 1 224 ? -23.516 9.547 6.891 1 92.44 224 HIS B N 1
ATOM 4768 C CA . HIS B 1 224 ? -24.5 10.359 6.203 1 92.44 224 HIS B CA 1
ATOM 4769 C C . HIS B 1 224 ? -25.109 9.617 5.02 1 92.44 224 HIS B C 1
ATOM 4771 O O . HIS B 1 224 ? -26.328 9.602 4.848 1 92.44 224 HIS B O 1
ATOM 4777 N N . HIS B 1 225 ? -24.297 9.008 4.246 1 92.44 225 HIS B N 1
ATOM 4778 C CA . HIS B 1 225 ? -24.75 8.469 2.971 1 92.44 225 HIS B CA 1
ATOM 4779 C C . HIS B 1 225 ? -25.172 7.008 3.105 1 92.44 225 HIS B C 1
ATOM 4781 O O . HIS B 1 225 ? -25.859 6.473 2.23 1 92.44 225 HIS B O 1
ATOM 4787 N N . LEU B 1 226 ? -24.672 6.391 4.102 1 87.5 226 LEU B N 1
ATOM 4788 C CA . LEU B 1 226 ? -25.062 5.012 4.355 1 87.5 226 LEU B CA 1
ATOM 4789 C C . LEU B 1 226 ? -25.672 4.867 5.75 1 87.5 226 LEU B C 1
ATOM 4791 O O . LEU B 1 226 ? -25.109 4.184 6.605 1 87.5 226 LEU B O 1
ATOM 4795 N N . PRO B 1 227 ? -26.781 5.488 5.914 1 68.75 227 PRO B N 1
ATOM 4796 C CA . PRO B 1 227 ? -27.328 5.492 7.27 1 68.75 227 PRO B CA 1
ATOM 4797 C C . PRO B 1 227 ? -27.703 4.09 7.754 1 68.75 227 PRO B C 1
ATOM 4799 O O . PRO B 1 227 ? -28.109 3.246 6.957 1 68.75 227 PRO B O 1
ATOM 4802 N N . GLY B 1 228 ? -27.062 3.68 8.789 1 61.59 228 GLY B N 1
ATOM 4803 C CA . GLY B 1 228 ? -27.438 2.4 9.375 1 61.59 228 GLY B CA 1
ATOM 4804 C C . GLY B 1 228 ? -28.906 2.295 9.688 1 61.59 228 GLY B C 1
ATOM 4805 O O . GLY B 1 228 ? -29.656 3.258 9.508 1 61.59 228 GLY B O 1
ATOM 4806 N N . ARG B 1 229 ? -29.422 1.108 10.031 1 50.56 229 ARG B N 1
ATOM 4807 C CA . ARG B 1 229 ? -30.797 0.771 10.352 1 50.56 229 ARG B CA 1
ATOM 4808 C C . ARG B 1 229 ? -31.375 1.733 11.391 1 50.56 229 ARG B C 1
ATOM 4810 O O . ARG B 1 229 ? -32.562 2.066 11.352 1 50.56 229 ARG B O 1
ATOM 4817 N N . ASP B 1 230 ? -30.594 2.049 12.422 1 46.62 230 ASP B N 1
ATOM 4818 C CA . ASP B 1 230 ? -31.141 2.801 13.539 1 46.62 230 ASP B CA 1
ATOM 4819 C C . ASP B 1 230 ? -31 4.305 13.32 1 46.62 230 ASP B C 1
ATOM 4821 O O . ASP B 1 230 ? -31.359 5.102 14.195 1 46.62 230 ASP B O 1
ATOM 4825 N N . ALA B 1 231 ? -30.203 4.613 12.336 1 52.31 231 ALA B N 1
ATOM 4826 C CA . ALA B 1 231 ? -30.016 6.059 12.219 1 52.31 231 ALA B CA 1
ATOM 4827 C C . ALA B 1 231 ? -31.281 6.734 11.711 1 52.31 231 ALA B C 1
ATOM 4829 O O . ALA B 1 231 ? -31.891 6.273 10.742 1 52.31 231 ALA B O 1
ATOM 4830 N N . PRO B 1 232 ? -31.938 7.352 12.562 1 44.28 232 PRO B N 1
ATOM 4831 C CA . PRO B 1 232 ? -33.062 8.117 12.016 1 44.28 232 PRO B CA 1
ATOM 4832 C C . PRO B 1 232 ? -32.781 8.688 10.633 1 44.28 232 PRO B C 1
ATOM 4834 O O . PRO B 1 232 ? -31.609 8.906 10.289 1 44.28 232 PRO B O 1
ATOM 4837 N N . ALA B 1 233 ? -33.5 8.148 9.641 1 42.88 233 ALA B N 1
ATOM 4838 C CA . ALA B 1 233 ? -33.438 8.742 8.305 1 42.88 233 ALA B CA 1
ATOM 4839 C C . ALA B 1 233 ? -32.969 10.195 8.375 1 42.88 233 ALA B C 1
ATOM 4841 O O . ALA B 1 233 ? -33.781 11.102 8.586 1 42.88 233 ALA B O 1
ATOM 4842 N N . ALA B 1 234 ? -32 10.391 9.086 1 44.22 234 ALA B N 1
ATOM 4843 C CA . ALA B 1 234 ? -31.562 11.781 9.07 1 44.22 234 ALA B CA 1
ATOM 4844 C C . ALA B 1 234 ? -31.594 12.352 7.652 1 44.22 234 ALA B C 1
ATOM 4846 O O . ALA B 1 234 ? -31.266 13.516 7.438 1 44.22 234 ALA B O 1
ATOM 4847 N N . ALA B 1 235 ? -31.359 11.391 6.73 1 43.91 235 ALA B N 1
ATOM 4848 C CA . ALA B 1 235 ? -31.656 11.992 5.43 1 43.91 235 ALA B CA 1
ATOM 4849 C C . ALA B 1 235 ? -33 12.703 5.438 1 43.91 235 ALA B C 1
ATOM 4851 O O . ALA B 1 235 ? -33.594 12.922 4.383 1 43.91 235 ALA B O 1
ATOM 4852 N N . ALA B 1 236 ? -33.844 12.375 6.398 1 40.94 236 ALA B N 1
ATOM 4853 C CA . ALA B 1 236 ? -35 13.266 6.406 1 40.94 236 ALA B CA 1
ATOM 4854 C C . ALA B 1 236 ? -34.594 14.688 6.023 1 40.94 236 ALA B C 1
ATOM 4856 O O . ALA B 1 236 ? -33.594 15.211 6.512 1 40.94 236 ALA B O 1
ATOM 4857 N N . ALA B 1 237 ? -35.062 15.047 4.922 1 41.5 237 ALA B N 1
ATOM 4858 C CA . ALA B 1 237 ? -34.969 16.344 4.246 1 41.5 237 ALA B CA 1
ATOM 4859 C C . ALA B 1 237 ? -34.812 17.484 5.25 1 41.5 237 ALA B C 1
ATOM 4861 O O . ALA B 1 237 ? -35.531 17.531 6.25 1 41.5 237 ALA B O 1
ATOM 4862 N N . LEU B 1 238 ? -33.406 17.859 5.723 1 46.5 238 LEU B N 1
ATOM 4863 C CA . LEU B 1 238 ? -33.594 19.219 6.234 1 46.5 238 LEU B CA 1
ATOM 4864 C C . LEU B 1 238 ? -34.969 19.75 5.832 1 46.5 238 LEU B C 1
ATOM 4866 O O . LEU B 1 238 ? -35.438 19.484 4.723 1 46.5 238 LEU B O 1
ATOM 4870 N N . PRO B 1 239 ? -36 19.812 6.645 1 42.53 239 PRO B N 1
ATOM 4871 C CA . PRO B 1 239 ? -37.281 20.297 6.105 1 42.53 239 PRO B CA 1
ATOM 4872 C C . PRO B 1 239 ? -37.125 20.922 4.719 1 42.53 239 PRO B C 1
ATOM 4874 O O . PRO B 1 239 ? -36.031 21.359 4.352 1 42.53 239 PRO B O 1
ATOM 4877 N N . GLY B 1 240 ? -38.031 20.594 3.672 1 40.19 240 GLY B N 1
ATOM 4878 C CA . GLY B 1 240 ? -38.25 21.156 2.35 1 40.19 240 GLY B CA 1
ATOM 4879 C C . GLY B 1 240 ? -37.594 22.5 2.137 1 40.19 240 GLY B C 1
ATOM 4880 O O . GLY B 1 240 ? -37.75 23.125 1.088 1 40.19 240 GLY B O 1
ATOM 4881 N N . GLY B 1 241 ? -37.719 23.344 3.123 1 40.34 241 GLY B N 1
ATOM 4882 C CA . GLY B 1 241 ? -37.375 24.688 2.662 1 40.34 241 GLY B CA 1
ATOM 4883 C C . GLY B 1 241 ? -36 24.766 2.023 1 40.34 241 GLY B C 1
ATOM 4884 O O . GLY B 1 241 ? -35.219 23.812 2.066 1 40.34 241 GLY B O 1
ATOM 4885 N N . LEU B 1 242 ? -35.406 26.109 1.684 1 41.53 242 LEU B N 1
ATOM 4886 C CA . LEU B 1 242 ? -34.469 26.75 0.779 1 41.53 242 LEU B CA 1
ATOM 4887 C C . LEU B 1 242 ? -33.031 26.297 1.058 1 41.53 242 LEU B C 1
ATOM 4889 O O . LEU B 1 242 ? -32.688 25.969 2.195 1 41.53 242 LEU B O 1
ATOM 4893 N N . LEU B 1 243 ? -32.094 26.25 -0.016 1 49.62 243 LEU B N 1
ATOM 4894 C CA . LEU B 1 243 ? -30.672 26.5 -0.267 1 49.62 243 LEU B CA 1
ATOM 4895 C C . LEU B 1 243 ? -30 27.141 0.944 1 49.62 243 LEU B C 1
ATOM 4897 O O . LEU B 1 243 ? -28.844 26.859 1.255 1 49.62 243 LEU B O 1
ATOM 4901 N N . TRP B 1 244 ? -30.906 27.938 1.673 1 51.5 244 TRP B N 1
ATOM 4902 C CA . TRP B 1 244 ? -30.375 28.766 2.75 1 51.5 244 TRP B CA 1
ATOM 4903 C C . TRP B 1 244 ? -30.062 27.922 3.98 1 51.5 244 TRP B C 1
ATOM 4905 O O . TRP B 1 244 ? -29.047 28.125 4.641 1 51.5 244 TRP B O 1
ATOM 4915 N N . SER B 1 245 ? -30.953 26.891 4.324 1 59.56 245 SER B N 1
ATOM 4916 C CA . SER B 1 245 ? -30.75 26.109 5.539 1 59.56 245 SER B CA 1
ATOM 4917 C C . SER B 1 245 ? -29.516 25.219 5.426 1 59.56 245 SER B C 1
ATOM 4919 O O . SER B 1 245 ? -28.75 25.109 6.375 1 59.56 245 SER B O 1
ATOM 4921 N N . SER B 1 246 ? -29.328 24.828 4.309 1 69.62 246 SER B N 1
ATOM 4922 C CA . SER B 1 246 ? -28.141 24 4.078 1 69.62 246 SER B CA 1
ATOM 4923 C C . SER B 1 246 ? -26.875 24.828 4.191 1 69.62 246 SER B C 1
ATOM 4925 O O . SER B 1 246 ? -25.891 24.375 4.777 1 69.62 246 SER B O 1
ATOM 4927 N N . SER B 1 247 ? -27.062 26.078 3.846 1 80.81 247 SER B N 1
ATOM 4928 C CA . SER B 1 247 ? -25.875 26.922 3.855 1 80.81 247 SER B CA 1
ATOM 4929 C C . SER B 1 247 ? -25.5 27.328 5.277 1 80.81 247 SER B C 1
ATOM 4931 O O . SER B 1 247 ? -24.312 27.469 5.59 1 80.81 247 SER B O 1
ATOM 4933 N N . LEU B 1 248 ? -26.453 27.438 6.113 1 87.94 248 LEU B N 1
ATOM 4934 C CA . LEU B 1 248 ? -26.188 27.812 7.496 1 87.94 248 LEU B CA 1
ATOM 4935 C C . LEU B 1 248 ? -25.391 26.719 8.211 1 87.94 248 LEU B C 1
ATOM 4937 O O . LEU B 1 248 ? -24.359 26.984 8.82 1 87.94 248 LEU B O 1
ATOM 4941 N N . TRP B 1 249 ? -25.812 25.531 8.055 1 91.88 249 TRP B N 1
ATOM 4942 C CA . TRP B 1 249 ? -25.25 24.453 8.875 1 91.88 249 TRP B CA 1
ATOM 4943 C C . TRP B 1 249 ? -24.078 23.797 8.164 1 91.88 249 TRP B C 1
ATOM 4945 O O . TRP B 1 249 ? -23.25 23.125 8.805 1 91.88 249 TRP B O 1
ATOM 4955 N N . LEU B 1 250 ? -24.016 24 6.895 1 95.25 250 LEU B N 1
ATOM 4956 C CA . LEU B 1 250 ? -22.906 23.422 6.148 1 95.25 250 LEU B CA 1
ATOM 4957 C C . LEU B 1 250 ? -21.797 24.422 5.941 1 95.25 250 LEU B C 1
ATOM 4959 O O . LEU B 1 250 ? -20.672 24.047 5.594 1 95.25 250 LEU B O 1
ATOM 4963 N N . PHE B 1 251 ? -22.031 25.703 6.184 1 96 251 PHE B N 1
ATOM 4964 C CA . PHE B 1 251 ? -21 26.703 5.918 1 96 251 PHE B CA 1
ATOM 4965 C C . PHE B 1 251 ? -20.844 27.641 7.105 1 96 251 PHE B C 1
ATOM 4967 O O . PHE B 1 251 ? -19.797 27.656 7.75 1 96 251 PHE B O 1
ATOM 4974 N N . ALA B 1 252 ? -21.891 28.359 7.492 1 96.38 252 ALA B N 1
ATOM 4975 C CA . ALA B 1 252 ? -21.766 29.422 8.484 1 96.38 252 ALA B CA 1
ATOM 4976 C C . ALA B 1 252 ? -21.422 28.859 9.859 1 96.38 252 ALA B C 1
ATOM 4978 O O . ALA B 1 252 ? -20.531 29.359 10.539 1 96.38 252 ALA B O 1
ATOM 4979 N N . ALA B 1 253 ? -22.125 27.875 10.25 1 96.56 253 ALA B N 1
ATOM 4980 C CA . ALA B 1 253 ? -21.906 27.297 11.57 1 96.56 253 ALA B CA 1
ATOM 4981 C C . ALA B 1 253 ? -20.531 26.656 11.672 1 96.56 253 ALA B C 1
ATOM 4983 O O . ALA B 1 253 ? -19.797 26.906 12.633 1 96.56 253 ALA B O 1
ATOM 4984 N N . PRO B 1 254 ? -20.094 25.875 10.695 1 97.62 254 PRO B N 1
ATOM 4985 C CA . PRO B 1 254 ? -18.734 25.344 10.766 1 97.62 254 PRO B CA 1
ATOM 4986 C C . PRO B 1 254 ? -17.672 26.422 10.695 1 97.62 254 PRO B C 1
ATOM 4988 O O . PRO B 1 254 ? -16.609 26.312 11.312 1 97.62 254 PRO B O 1
ATOM 4991 N N . LEU B 1 255 ? -17.922 27.422 9.961 1 97.94 255 LEU B N 1
ATOM 4992 C CA . LEU B 1 255 ? -16.984 28.547 9.922 1 97.94 255 LEU B CA 1
ATOM 4993 C C . LEU B 1 255 ? -16.891 29.219 11.281 1 97.94 255 LEU B C 1
ATOM 4995 O O . LEU B 1 255 ? -15.805 29.609 11.711 1 97.94 255 LEU B O 1
ATOM 4999 N N . ALA B 1 256 ? -18.016 29.406 11.906 1 97.88 256 ALA B N 1
ATOM 5000 C CA . ALA B 1 256 ? -18.016 29.953 13.258 1 97.88 256 ALA B CA 1
ATOM 5001 C C . ALA B 1 256 ? -17.219 29.078 14.211 1 97.88 256 ALA B C 1
ATOM 5003 O O . ALA B 1 256 ? -16.484 29.578 15.078 1 97.88 256 ALA B O 1
ATOM 5004 N N . PHE B 1 257 ? -17.375 27.781 14.07 1 98.12 257 PHE B N 1
ATOM 5005 C CA . PHE B 1 257 ? -16.594 26.844 14.859 1 98.12 257 PHE B CA 1
ATOM 5006 C C . PHE B 1 257 ? -15.102 27.047 14.617 1 98.12 257 PHE B C 1
ATOM 5008 O O . PHE B 1 257 ? -14.312 27.094 15.562 1 98.12 257 PHE B O 1
ATOM 5015 N N . TYR B 1 258 ? -14.695 27.172 13.414 1 98.38 258 TYR B N 1
ATOM 5016 C CA . TYR B 1 258 ? -13.297 27.391 13.055 1 98.38 258 TYR B CA 1
ATOM 5017 C C . TYR B 1 258 ? -12.773 28.672 13.672 1 98.38 258 TYR B C 1
ATOM 5019 O O . TYR B 1 258 ? -11.664 28.703 14.211 1 98.38 258 TYR B O 1
ATOM 5027 N N . LEU B 1 259 ? -13.578 29.719 13.57 1 98 259 LEU B N 1
ATOM 5028 C CA . LEU B 1 259 ? -13.156 31 14.094 1 98 259 LEU B CA 1
ATOM 5029 C C . LEU B 1 259 ? -12.969 30.938 15.609 1 98 259 LEU B C 1
ATOM 5031 O O . LEU B 1 259 ? -12.039 31.547 16.156 1 98 259 LEU B O 1
ATOM 5035 N N . ALA B 1 260 ? -13.883 30.281 16.234 1 97.81 260 ALA B N 1
ATOM 5036 C CA . ALA B 1 260 ? -13.742 30.078 17.672 1 97.81 260 ALA B CA 1
ATOM 5037 C C . ALA B 1 260 ? -12.469 29.312 18 1 97.81 260 ALA B C 1
ATOM 5039 O O . ALA B 1 260 ? -11.727 29.688 18.922 1 97.81 260 ALA B O 1
ATOM 5040 N N . TRP B 1 261 ? -12.188 28.25 17.281 1 97.81 261 TRP B N 1
ATOM 5041 C CA . TRP B 1 261 ? -10.969 27.484 17.469 1 97.81 261 TRP B CA 1
ATOM 5042 C C . TRP B 1 261 ? -9.734 28.328 17.203 1 97.81 261 TRP B C 1
ATOM 5044 O O . TRP B 1 261 ? -8.758 28.281 17.953 1 97.81 261 TRP B O 1
ATOM 5054 N N . GLN B 1 262 ? -9.758 29.062 16.078 1 96.25 262 GLN B N 1
ATOM 5055 C CA . GLN B 1 262 ? -8.617 29.891 15.695 1 96.25 262 GLN B CA 1
ATOM 5056 C C . GLN B 1 262 ? -8.289 30.906 16.781 1 96.25 262 GLN B C 1
ATOM 5058 O O . GLN B 1 262 ? -7.121 31.156 17.078 1 96.25 262 GLN B O 1
ATOM 5063 N N . ALA B 1 263 ? -9.312 31.516 17.344 1 95.44 263 ALA B N 1
ATOM 5064 C CA . ALA B 1 263 ? -9.117 32.469 18.438 1 95.44 263 ALA B CA 1
ATOM 5065 C C . ALA B 1 263 ? -8.5 31.797 19.641 1 95.44 263 ALA B C 1
ATOM 5067 O O . ALA B 1 263 ? -7.57 32.312 20.266 1 95.44 263 ALA B O 1
ATOM 5068 N N . ALA B 1 264 ? -9.016 30.656 19.969 1 96.25 264 ALA B N 1
ATOM 5069 C CA . ALA B 1 264 ? -8.484 29.891 21.094 1 96.25 264 ALA B CA 1
ATOM 5070 C C . ALA B 1 264 ? -7.035 29.484 20.844 1 96.25 264 ALA B C 1
ATOM 5072 O O . ALA B 1 264 ? -6.195 29.547 21.734 1 96.25 264 ALA B O 1
ATOM 5073 N N . TYR B 1 265 ? -6.773 29.031 19.625 1 94.5 265 TYR B N 1
ATOM 5074 C CA . TYR B 1 265 ? -5.426 28.625 19.234 1 94.5 265 TYR B CA 1
ATOM 5075 C C . TYR B 1 265 ? -4.457 29.797 19.344 1 94.5 265 TYR B C 1
ATOM 5077 O O . TYR B 1 265 ? -3.348 29.641 19.859 1 94.5 265 TYR B O 1
ATOM 5085 N N . PHE B 1 266 ? -4.855 30.906 18.797 1 91.5 266 PHE B N 1
ATOM 5086 C CA . PHE B 1 266 ? -4.027 32.094 18.859 1 91.5 266 PHE B CA 1
ATOM 5087 C C . PHE B 1 266 ? -3.688 32.438 20.312 1 91.5 266 PHE B C 1
ATOM 5089 O O . PHE B 1 266 ? -2.527 32.719 20.641 1 91.5 266 PHE B O 1
ATOM 5096 N N . PHE B 1 267 ? -4.652 32.406 21.141 1 93.31 267 PHE B N 1
ATOM 5097 C CA . PHE B 1 267 ? -4.441 32.75 22.531 1 93.31 267 PHE B CA 1
ATOM 5098 C C . PHE B 1 267 ? -3.537 31.75 23.219 1 93.31 267 PHE B C 1
ATOM 5100 O O . PHE B 1 267 ? -2.59 32.125 23.906 1 93.31 267 PHE B O 1
ATOM 5107 N N . ALA B 1 268 ? -3.732 30.5 23 1 93.25 268 ALA B N 1
ATOM 5108 C CA . ALA B 1 268 ? -2.992 29.438 23.672 1 93.25 268 ALA B CA 1
ATOM 5109 C C . ALA B 1 268 ? -1.557 29.359 23.156 1 93.25 268 ALA B C 1
ATOM 5111 O O . ALA B 1 268 ? -0.612 29.281 23.938 1 93.25 268 ALA B O 1
ATOM 5112 N N . VAL B 1 269 ? -1.385 29.453 21.859 1 90.62 269 VAL B N 1
ATOM 5113 C CA . VAL B 1 269 ? -0.088 29.172 21.25 1 90.62 269 VAL B CA 1
ATOM 5114 C C . VAL B 1 269 ? 0.69 30.469 21.062 1 90.62 269 VAL B C 1
ATOM 5116 O O . VAL B 1 269 ? 1.897 30.516 21.312 1 90.62 269 VAL B O 1
ATOM 5119 N N . GLN B 1 270 ? 0.048 31.531 20.703 1 87.56 270 GLN B N 1
ATOM 5120 C CA . GLN B 1 270 ? 0.768 32.75 20.312 1 87.56 270 GLN B CA 1
ATOM 5121 C C . GLN B 1 270 ? 0.841 33.719 21.484 1 87.56 270 GLN B C 1
ATOM 5123 O O . GLN B 1 270 ? 1.657 34.656 21.469 1 87.56 270 GLN B O 1
ATOM 5128 N N . VAL B 1 271 ? -0.034 33.562 22.422 1 90.5 271 VAL B N 1
ATOM 5129 C CA . VAL B 1 271 ? -0.003 34.5 23.547 1 90.5 271 VAL B CA 1
ATOM 5130 C C . VAL B 1 271 ? 0.524 33.812 24.797 1 90.5 271 VAL B C 1
ATOM 5132 O O . VAL B 1 271 ? 1.663 34.031 25.219 1 90.5 271 VAL B O 1
ATOM 5135 N N . LEU B 1 272 ? -0.117 32.812 25.25 1 91.75 272 LEU B N 1
ATOM 5136 C CA . LEU B 1 272 ? 0.243 32.125 26.5 1 91.75 272 LEU B CA 1
ATOM 5137 C C . LEU B 1 272 ? 1.482 31.266 26.312 1 91.75 272 LEU B C 1
ATOM 5139 O O . LEU B 1 272 ? 2.35 31.219 27.188 1 91.75 272 LEU B O 1
ATOM 5143 N N . GLY B 1 273 ? 1.557 30.594 25.203 1 91 273 GLY B N 1
ATOM 5144 C CA . GLY B 1 273 ? 2.621 29.625 24.984 1 91 273 GLY B CA 1
ATOM 5145 C C . GLY B 1 273 ? 3.818 30.219 24.266 1 91 273 GLY B C 1
ATOM 5146 O O . GLY B 1 273 ? 4.82 29.516 24.047 1 91 273 GLY B O 1
ATOM 5147 N N . ARG B 1 274 ? 3.838 31.422 23.922 1 89.31 274 ARG B N 1
ATOM 5148 C CA . ARG B 1 274 ? 4.832 32.031 23.047 1 89.31 274 ARG B CA 1
ATOM 5149 C C . ARG B 1 274 ? 6.234 31.891 23.625 1 89.31 274 ARG B C 1
ATOM 5151 O O . ARG B 1 274 ? 7.152 31.438 22.938 1 89.31 274 ARG B O 1
ATOM 5158 N N . GLN B 1 275 ? 6.414 32.25 24.812 1 91.31 275 GLN B N 1
ATOM 5159 C CA . GLN B 1 275 ? 7.727 32.219 25.453 1 91.31 275 GLN B CA 1
ATOM 5160 C C . GLN B 1 275 ? 8.234 30.766 25.578 1 91.31 275 GLN B C 1
ATOM 5162 O O . GLN B 1 275 ? 9.414 30.5 25.344 1 91.31 275 GLN B O 1
ATOM 5167 N N . TYR B 1 276 ? 7.355 29.938 26 1 92.75 276 TYR B N 1
ATOM 5168 C CA . TYR B 1 276 ? 7.723 28.547 26.141 1 92.75 276 TYR B CA 1
ATOM 5169 C C . TYR B 1 276 ? 8.133 27.938 24.812 1 92.75 276 TYR B C 1
ATOM 5171 O O . TYR B 1 276 ? 9.125 27.203 24.734 1 92.75 276 TYR B O 1
ATOM 5179 N N . ILE B 1 277 ? 7.43 28.219 23.781 1 92.38 277 ILE B N 1
ATOM 5180 C CA . ILE B 1 277 ? 7.672 27.703 22.453 1 92.38 277 ILE B CA 1
ATOM 5181 C C . ILE B 1 277 ? 9.008 28.234 21.922 1 92.38 277 ILE B C 1
ATOM 5183 O O . ILE B 1 277 ? 9.805 27.469 21.359 1 92.38 277 ILE B O 1
ATOM 5187 N N . GLN B 1 278 ? 9.266 29.438 22.188 1 90.5 278 GLN B N 1
ATOM 5188 C CA . GLN B 1 278 ? 10.516 30.047 21.75 1 90.5 278 GLN B CA 1
ATOM 5189 C C . GLN B 1 278 ? 11.695 29.516 22.562 1 90.5 278 GLN B C 1
ATOM 5191 O O . GLN B 1 278 ? 12.742 29.188 22 1 90.5 278 GLN B O 1
ATOM 5196 N N . ALA B 1 279 ? 11.523 29.406 23.812 1 92.44 279 ALA B N 1
ATOM 5197 C CA . ALA B 1 279 ? 12.594 28.984 24.703 1 92.44 279 ALA B CA 1
ATOM 5198 C C . ALA B 1 279 ? 13 27.547 24.438 1 92.44 279 ALA B C 1
ATOM 5200 O O . ALA B 1 279 ? 14.164 27.172 24.594 1 92.44 279 ALA B O 1
ATOM 5201 N N . ASN B 1 280 ? 12.047 26.766 24.062 1 93.56 280 ASN B N 1
ATOM 5202 C CA . ASN B 1 280 ? 12.32 25.344 23.875 1 93.56 280 ASN B CA 1
ATOM 5203 C C . ASN B 1 280 ? 12.398 25 22.391 1 93.56 280 ASN B C 1
ATOM 5205 O O . ASN B 1 280 ? 12.484 23.812 22.031 1 93.56 280 ASN B O 1
ATOM 5209 N N . ASN B 1 281 ? 12.281 25.938 21.531 1 92.69 281 ASN B N 1
ATOM 5210 C CA . ASN B 1 281 ? 12.391 25.766 20.094 1 92.69 281 ASN B CA 1
ATOM 5211 C C . ASN B 1 281 ? 11.398 24.734 19.562 1 92.69 281 ASN B C 1
ATOM 5213 O O . ASN B 1 281 ? 11.781 23.828 18.828 1 92.69 281 ASN B O 1
ATOM 5217 N N . LEU B 1 282 ? 10.211 24.859 20.062 1 93.94 282 LEU B N 1
ATOM 5218 C CA . LEU B 1 282 ? 9.164 23.953 19.609 1 93.94 282 LEU B CA 1
ATOM 5219 C C . LEU B 1 282 ? 8.672 24.344 18.219 1 93.94 282 LEU B C 1
ATOM 5221 O O . LEU B 1 282 ? 8.781 25.5 17.812 1 93.94 282 LEU B O 1
ATOM 5225 N N . ASP B 1 283 ? 8.172 23.297 17.531 1 93.19 283 ASP B N 1
ATOM 5226 C CA . ASP B 1 283 ? 7.664 23.547 16.188 1 93.19 283 ASP B CA 1
ATOM 5227 C C . ASP B 1 283 ? 6.152 23.781 16.203 1 93.19 283 ASP B C 1
ATOM 5229 O O . ASP B 1 283 ? 5.453 23.234 17.062 1 93.19 283 ASP B O 1
ATOM 5233 N N . THR B 1 284 ? 5.691 24.641 15.391 1 91.69 284 THR B N 1
ATOM 5234 C CA . THR B 1 284 ? 4.273 24.922 15.203 1 91.69 284 THR B CA 1
ATOM 5235 C C . THR B 1 284 ? 3.902 24.844 13.719 1 91.69 284 THR B C 1
ATOM 5237 O O . THR B 1 284 ? 4.781 24.844 12.859 1 91.69 284 THR B O 1
ATOM 5240 N N . SER B 1 285 ? 2.623 24.734 13.492 1 90.5 285 SER B N 1
ATOM 5241 C CA . SER B 1 285 ? 2.162 24.734 12.109 1 90.5 285 SER B CA 1
ATOM 5242 C C . SER B 1 285 ? 2.586 26 11.383 1 90.5 285 SER B C 1
ATOM 5244 O O . SER B 1 285 ? 2.904 25.969 10.195 1 90.5 285 SER B O 1
ATOM 5246 N N . TYR B 1 286 ? 2.68 27.125 12.109 1 88.62 286 TYR B N 1
ATOM 5247 C CA . TYR B 1 286 ? 3.145 28.375 11.531 1 88.62 286 TYR B CA 1
ATOM 5248 C C . TYR B 1 286 ? 4.613 28.281 11.133 1 88.62 286 TYR B C 1
ATOM 5250 O O . TYR B 1 286 ? 4.984 28.656 10.016 1 88.62 286 TYR B O 1
ATOM 5258 N N . ARG B 1 287 ? 5.43 27.797 11.953 1 88.62 287 ARG B N 1
ATOM 5259 C CA . ARG B 1 287 ? 6.855 27.672 11.68 1 88.62 287 ARG B CA 1
ATOM 5260 C C . ARG B 1 287 ? 7.117 26.688 10.547 1 88.62 287 ARG B C 1
ATOM 5262 O O . ARG B 1 287 ? 7.973 26.938 9.688 1 88.62 287 ARG B O 1
ATOM 5269 N N . CYS B 1 288 ? 6.402 25.625 10.656 1 89.94 288 CYS B N 1
ATOM 5270 C CA . CYS B 1 288 ? 6.539 24.625 9.617 1 89.94 288 CYS B CA 1
ATOM 5271 C C . CYS B 1 288 ? 6.188 25.188 8.25 1 89.94 288 CYS B C 1
ATOM 5273 O O . CYS B 1 288 ? 6.953 25.047 7.293 1 89.94 288 CYS B O 1
ATOM 5275 N N . LEU B 1 289 ? 5.074 25.891 8.141 1 87.94 289 LEU B N 1
ATOM 5276 C CA . LEU B 1 289 ? 4.625 26.453 6.871 1 87.94 289 LEU B CA 1
ATOM 5277 C C . LEU B 1 289 ? 5.566 27.562 6.406 1 87.94 289 LEU B C 1
ATOM 5279 O O . LEU B 1 289 ? 5.785 27.734 5.203 1 87.94 289 LEU B O 1
ATOM 5283 N N . THR B 1 290 ? 6.125 28.266 7.316 1 87 290 THR B N 1
ATOM 5284 C CA . THR B 1 290 ? 7.102 29.297 6.98 1 87 290 THR B CA 1
ATOM 5285 C C . THR B 1 290 ? 8.359 28.672 6.375 1 87 290 THR B C 1
ATOM 5287 O O . THR B 1 290 ? 8.898 29.188 5.395 1 87 290 THR B O 1
ATOM 5290 N N . ARG B 1 291 ? 8.734 27.625 6.988 1 88.56 291 ARG B N 1
ATOM 5291 C CA . ARG B 1 291 ? 9.891 26.906 6.453 1 88.56 291 ARG B CA 1
ATOM 5292 C C . ARG B 1 291 ? 9.609 26.391 5.047 1 88.56 291 ARG B C 1
ATOM 5294 O O . ARG B 1 291 ? 10.461 26.5 4.16 1 88.56 291 ARG B O 1
ATOM 5301 N N . ARG B 1 292 ? 8.445 25.906 4.871 1 87.31 292 ARG B N 1
ATOM 5302 C CA . ARG B 1 292 ? 8.07 25.406 3.559 1 87.31 292 ARG B CA 1
ATOM 5303 C C . ARG B 1 292 ? 7.988 26.516 2.531 1 87.31 292 ARG B C 1
ATOM 5305 O O . ARG B 1 292 ? 8.398 26.344 1.381 1 87.31 292 ARG B O 1
ATOM 5312 N N . ALA B 1 293 ? 7.445 27.594 2.965 1 86.69 293 ALA B N 1
ATOM 5313 C CA . ALA B 1 293 ? 7.355 28.75 2.084 1 86.69 293 ALA B CA 1
ATOM 5314 C C . ALA B 1 293 ? 8.742 29.234 1.673 1 86.69 293 ALA B C 1
ATOM 5316 O O . ALA B 1 293 ? 8.969 29.578 0.508 1 86.69 293 ALA B O 1
ATOM 5317 N N . ARG B 1 294 ? 9.68 29.234 2.531 1 86.44 294 ARG B N 1
ATOM 5318 C CA . ARG B 1 294 ? 11.047 29.656 2.248 1 86.44 294 ARG B CA 1
ATOM 5319 C C . ARG B 1 294 ? 11.711 28.719 1.245 1 86.44 294 ARG B C 1
ATOM 5321 O O . ARG B 1 294 ? 12.453 29.172 0.366 1 86.44 294 ARG B O 1
ATOM 5328 N N . ARG B 1 295 ? 11.391 27.531 1.398 1 85.75 295 ARG B N 1
ATOM 5329 C CA . ARG B 1 295 ? 11.977 26.531 0.501 1 85.75 295 ARG B CA 1
ATOM 5330 C C . ARG B 1 295 ? 11.375 26.656 -0.897 1 85.75 295 ARG B C 1
ATOM 5332 O O . ARG B 1 295 ? 12.07 26.453 -1.894 1 85.75 295 ARG B O 1
ATOM 5339 N N . ALA B 1 296 ? 10.148 26.875 -0.934 1 85.06 296 ALA B N 1
ATOM 5340 C CA . ALA B 1 296 ? 9.484 27 -2.227 1 85.06 296 ALA B CA 1
ATOM 5341 C C . ALA B 1 296 ? 9.984 28.234 -2.986 1 85.06 296 ALA B C 1
ATOM 5343 O O . ALA B 1 296 ? 10.172 28.172 -4.203 1 85.06 296 ALA B O 1
ATOM 5344 N N . GLY B 1 297 ? 10.039 29.266 -2.387 1 86.5 297 GLY B N 1
ATOM 5345 C CA . GLY B 1 297 ? 10.656 30.453 -2.93 1 86.5 297 GLY B CA 1
ATOM 5346 C C . GLY B 1 297 ? 9.844 31.094 -4.047 1 86.5 297 GLY B C 1
ATOM 5347 O O . GLY B 1 297 ? 10.375 31.875 -4.844 1 86.5 297 GLY B O 1
ATOM 5348 N N . ASN B 1 298 ? 8.594 30.797 -4.109 1 86.38 298 ASN B N 1
ATOM 5349 C CA . ASN B 1 298 ? 7.77 31.375 -5.168 1 86.38 298 ASN B CA 1
ATOM 5350 C C . ASN B 1 298 ? 7.156 32.719 -4.738 1 86.38 298 ASN B C 1
ATOM 5352 O O . ASN B 1 298 ? 7.453 33.219 -3.656 1 86.38 298 ASN B O 1
ATOM 5356 N N . ILE B 1 299 ? 6.363 33.25 -5.648 1 86.69 299 ILE B N 1
ATOM 5357 C CA . ILE B 1 299 ? 5.836 34.625 -5.438 1 86.69 299 ILE B CA 1
ATOM 5358 C C . ILE B 1 299 ? 4.879 34.594 -4.25 1 86.69 299 ILE B C 1
ATOM 5360 O O . ILE B 1 299 ? 4.832 35.562 -3.479 1 86.69 299 ILE B O 1
ATOM 5364 N N . TRP B 1 300 ? 4.145 33.594 -4.078 1 83.56 300 TRP B N 1
ATOM 5365 C CA . TRP B 1 300 ? 3.207 33.5 -2.965 1 83.56 300 TRP B CA 1
ATOM 5366 C C . TRP B 1 300 ? 3.949 33.406 -1.635 1 83.56 300 TRP B C 1
ATOM 5368 O O . TRP B 1 300 ? 3.535 34 -0.642 1 83.56 300 TRP B O 1
ATOM 5378 N N . ALA B 1 301 ? 4.988 32.688 -1.674 1 86.62 301 ALA B N 1
ATOM 5379 C CA . ALA B 1 301 ? 5.828 32.594 -0.484 1 86.62 301 ALA B CA 1
ATOM 5380 C C . ALA B 1 301 ? 6.391 33.938 -0.078 1 86.62 301 ALA B C 1
ATOM 5382 O O . ALA B 1 301 ? 6.391 34.281 1.104 1 86.62 301 ALA B O 1
ATOM 5383 N N . ARG B 1 302 ? 6.816 34.656 -1.015 1 87.31 302 ARG B N 1
ATOM 5384 C CA . ARG B 1 302 ? 7.398 35.969 -0.737 1 87.31 302 ARG B CA 1
ATOM 5385 C C . ARG B 1 302 ? 6.359 36.906 -0.146 1 87.31 302 ARG B C 1
ATOM 5387 O O . ARG B 1 302 ? 6.672 37.719 0.735 1 87.31 302 ARG B O 1
ATOM 5394 N N . LEU B 1 303 ? 5.195 36.781 -0.656 1 86.19 303 LEU B N 1
ATOM 5395 C CA . LEU B 1 303 ? 4.121 37.656 -0.182 1 86.19 303 LEU B CA 1
ATOM 5396 C C . LEU B 1 303 ? 3.777 37.344 1.272 1 86.19 303 LEU B C 1
ATOM 5398 O O . LEU B 1 303 ? 3.574 38.25 2.072 1 86.19 303 LEU B O 1
ATOM 5402 N N . VAL B 1 304 ? 3.771 36.125 1.608 1 86.06 304 VAL B N 1
ATOM 5403 C CA . VAL B 1 304 ? 3.365 35.719 2.951 1 86.06 304 VAL B CA 1
ATOM 5404 C C . VAL B 1 304 ? 4.512 35.938 3.932 1 86.06 304 VAL B C 1
ATOM 5406 O O . VAL B 1 304 ? 4.281 36.25 5.102 1 86.06 304 VAL B O 1
ATOM 5409 N N . LEU B 1 305 ? 5.758 35.938 3.42 1 87.88 305 LEU B N 1
ATOM 5410 C CA . LEU B 1 305 ? 6.934 36.031 4.285 1 87.88 305 LEU B CA 1
ATOM 5411 C C . LEU B 1 305 ? 7.383 37.469 4.441 1 87.88 305 LEU B C 1
ATOM 5413 O O . LEU B 1 305 ? 8.32 37.75 5.195 1 87.88 305 LEU B O 1
ATOM 5417 N N . ARG B 1 306 ? 6.691 38.281 3.812 1 87.06 306 ARG B N 1
ATOM 5418 C CA . ARG B 1 306 ? 7.102 39.688 3.836 1 87.06 306 ARG B CA 1
ATOM 5419 C C . ARG B 1 306 ? 6.746 40.344 5.172 1 87.06 306 ARG B C 1
ATOM 5421 O O . ARG B 1 306 ? 5.684 40.062 5.734 1 87.06 306 ARG B O 1
ATOM 5428 N N . GLY B 1 307 ? 7.723 41.219 5.668 1 86.62 307 GLY B N 1
ATOM 5429 C CA . GLY B 1 307 ? 7.395 42.094 6.781 1 86.62 307 GLY B CA 1
ATOM 5430 C C . GLY B 1 307 ? 7.762 41.5 8.133 1 86.62 307 GLY B C 1
ATOM 5431 O O . GLY B 1 307 ? 8.648 40.656 8.227 1 86.62 307 GLY B O 1
ATOM 5432 N N . SER B 1 308 ? 7.043 42.031 9.164 1 87.81 308 SER B N 1
ATOM 5433 C CA . SER B 1 308 ? 7.34 41.656 10.547 1 87.81 308 SER B CA 1
ATOM 5434 C C . SER B 1 308 ? 6.75 40.312 10.906 1 87.81 308 SER B C 1
ATOM 5436 O O . SER B 1 308 ? 5.957 39.75 10.141 1 87.81 308 SER B O 1
ATOM 5438 N N . THR B 1 309 ? 7.121 39.812 12.039 1 83.81 309 THR B N 1
ATOM 5439 C CA . THR B 1 309 ? 6.605 38.531 12.523 1 83.81 309 THR B CA 1
ATOM 5440 C C . THR B 1 309 ? 5.098 38.594 12.75 1 83.81 309 THR B C 1
ATOM 5442 O O . THR B 1 309 ? 4.371 37.656 12.469 1 83.81 309 THR B O 1
ATOM 5445 N N . ALA B 1 310 ? 4.66 39.719 13.25 1 85.31 310 ALA B N 1
ATOM 5446 C CA . ALA B 1 310 ? 3.234 39.906 13.492 1 85.31 310 ALA B CA 1
ATOM 5447 C C . ALA B 1 310 ? 2.445 39.875 12.188 1 85.31 310 ALA B C 1
ATOM 5449 O O . ALA B 1 310 ? 1.356 39.281 12.133 1 85.31 310 ALA B O 1
ATOM 5450 N N . ARG B 1 311 ? 2.945 40.5 11.188 1 90.5 311 ARG B N 1
ATOM 5451 C CA . ARG B 1 311 ? 2.291 40.5 9.883 1 90.5 311 ARG B CA 1
ATOM 5452 C C . ARG B 1 311 ? 2.252 39.094 9.305 1 90.5 311 ARG B C 1
ATOM 5454 O O . ARG B 1 311 ? 1.253 38.688 8.711 1 90.5 311 ARG B O 1
ATOM 5461 N N . ARG B 1 312 ? 3.307 38.406 9.484 1 89.88 312 ARG B N 1
ATOM 5462 C CA . ARG B 1 312 ? 3.383 37.031 8.961 1 89.88 312 ARG B CA 1
ATOM 5463 C C . ARG B 1 312 ? 2.369 36.125 9.648 1 89.88 312 ARG B C 1
ATOM 5465 O O . ARG B 1 312 ? 1.74 35.281 9.008 1 89.88 312 ARG B O 1
ATOM 5472 N N . LEU B 1 313 ? 2.26 36.344 10.914 1 88.69 313 LEU B N 1
ATOM 5473 C CA . LEU B 1 313 ? 1.287 35.562 11.672 1 88.69 313 LEU B CA 1
ATOM 5474 C C . LEU B 1 313 ? -0.134 35.875 11.211 1 88.69 313 LEU B C 1
ATOM 5476 O O . LEU B 1 313 ? -0.957 34.969 11.078 1 88.69 313 LEU B O 1
ATOM 5480 N N . ALA B 1 314 ? -0.395 37.125 11.016 1 89.5 314 ALA B N 1
ATOM 5481 C CA . ALA B 1 314 ? -1.706 37.531 10.516 1 89.5 314 ALA B CA 1
ATOM 5482 C C . ALA B 1 314 ? -1.968 36.969 9.125 1 89.5 314 ALA B C 1
ATOM 5484 O O . ALA B 1 314 ? -3.08 36.531 8.828 1 89.5 314 ALA B O 1
ATOM 5485 N N . ALA B 1 315 ? -0.932 37.062 8.281 1 90.69 315 ALA B N 1
ATOM 5486 C CA . ALA B 1 315 ? -1.062 36.531 6.934 1 90.69 315 ALA B CA 1
ATOM 5487 C C . ALA B 1 315 ? -1.346 35.031 6.973 1 90.69 315 ALA B C 1
ATOM 5489 O O . ALA B 1 315 ? -2.182 34.531 6.219 1 90.69 315 ALA B O 1
ATOM 5490 N N . TYR B 1 316 ? -0.671 34.344 7.82 1 90.31 316 TYR B N 1
ATOM 5491 C CA . TYR B 1 316 ? -0.894 32.906 8 1 90.31 316 TYR B CA 1
ATOM 5492 C C . TYR B 1 316 ? -2.328 32.625 8.438 1 90.31 316 TYR B C 1
ATOM 5494 O O . TYR B 1 316 ? -2.984 31.734 7.898 1 90.31 316 TYR B O 1
ATOM 5502 N N . GLY B 1 317 ? -2.826 33.375 9.391 1 91.62 317 GLY B N 1
ATOM 5503 C CA . GLY B 1 317 ? -4.199 33.219 9.844 1 91.62 317 GLY B CA 1
ATOM 5504 C C . GLY B 1 317 ? -5.219 33.469 8.75 1 91.62 317 GLY B C 1
ATOM 5505 O O . GLY B 1 317 ? -6.223 32.781 8.648 1 91.62 317 GLY B O 1
ATOM 5506 N N . LEU B 1 318 ? -4.93 34.469 7.965 1 93 318 LEU B N 1
ATOM 5507 C CA . LEU B 1 318 ? -5.844 34.844 6.887 1 93 318 LEU B CA 1
ATOM 5508 C C . LEU B 1 318 ? -5.852 33.75 5.805 1 93 318 LEU B C 1
ATOM 5510 O O . LEU B 1 318 ? -6.902 33.438 5.238 1 93 318 LEU B O 1
ATOM 5514 N N . VAL B 1 319 ? -4.688 33.219 5.484 1 92.5 319 VAL B N 1
ATOM 5515 C CA . VAL B 1 319 ? -4.598 32.156 4.488 1 92.5 319 VAL B CA 1
ATOM 5516 C C . VAL B 1 319 ? -5.336 30.922 4.984 1 92.5 319 VAL B C 1
ATOM 5518 O O . VAL B 1 319 ? -6.051 30.266 4.223 1 92.5 319 VAL B O 1
ATOM 5521 N N . GLN B 1 320 ? -5.184 30.625 6.219 1 94.81 320 GLN B N 1
ATOM 5522 C CA . GLN B 1 320 ? -5.871 29.484 6.812 1 94.81 320 GLN B CA 1
ATOM 5523 C C . GLN B 1 320 ? -7.387 29.688 6.801 1 94.81 320 GLN B C 1
ATOM 5525 O O . GLN B 1 320 ? -8.141 28.75 6.547 1 94.81 320 GLN B O 1
ATOM 5530 N N . LEU B 1 321 ? -7.793 30.922 7.102 1 96.56 321 LEU B N 1
ATOM 5531 C CA . LEU B 1 321 ? -9.211 31.25 7.059 1 96.56 321 LEU B CA 1
ATOM 5532 C C . LEU B 1 321 ? -9.758 31.109 5.641 1 96.56 321 LEU B C 1
ATOM 5534 O O . LEU B 1 321 ? -10.844 30.547 5.445 1 96.56 321 LEU B O 1
ATOM 5538 N N . ALA B 1 322 ? -9.031 31.625 4.699 1 96.38 322 ALA B N 1
ATOM 5539 C CA . ALA B 1 322 ? -9.445 31.516 3.301 1 96.38 322 ALA B CA 1
ATOM 5540 C C . ALA B 1 322 ? -9.523 30.062 2.869 1 96.38 322 ALA B C 1
ATOM 5542 O O . ALA B 1 322 ? -10.469 29.656 2.184 1 96.38 322 ALA B O 1
ATOM 5543 N N . PHE B 1 323 ? -8.562 29.328 3.242 1 97 323 PHE B N 1
ATOM 5544 C CA . PHE B 1 323 ? -8.547 27.906 2.938 1 97 323 PHE B CA 1
ATOM 5545 C C . PHE B 1 323 ? -9.758 27.203 3.537 1 97 323 PHE B C 1
ATOM 5547 O O . PHE B 1 323 ? -10.422 26.406 2.863 1 97 323 PHE B O 1
ATOM 5554 N N . THR B 1 324 ? -10.016 27.469 4.754 1 98.12 324 THR B N 1
ATOM 5555 C CA . THR B 1 324 ? -11.141 26.844 5.445 1 98.12 324 THR B CA 1
ATOM 5556 C C . THR B 1 324 ? -12.461 27.219 4.777 1 98.12 324 THR B C 1
ATOM 5558 O O . THR B 1 324 ? -13.289 26.344 4.508 1 98.12 324 THR B O 1
ATOM 5561 N N . ALA B 1 325 ? -12.633 28.484 4.5 1 97.38 325 ALA B N 1
ATOM 5562 C CA . ALA B 1 325 ? -13.859 28.953 3.844 1 97.38 325 ALA B CA 1
ATOM 5563 C C . ALA B 1 325 ? -14.016 28.312 2.471 1 97.38 325 ALA B C 1
ATOM 5565 O O . ALA B 1 325 ? -15.109 27.859 2.115 1 97.38 325 ALA B O 1
ATOM 5566 N N . LEU B 1 326 ? -12.93 28.266 1.741 1 97.62 326 LEU B N 1
ATOM 5567 C CA . LEU B 1 326 ? -12.961 27.703 0.396 1 97.62 326 LEU B CA 1
ATOM 5568 C C . LEU B 1 326 ? -13.305 26.219 0.435 1 97.62 326 LEU B C 1
ATOM 5570 O O . LEU B 1 326 ? -14.125 25.734 -0.358 1 97.62 326 LEU B O 1
ATOM 5574 N N . THR B 1 327 ? -12.719 25.484 1.283 1 97.5 327 THR B N 1
ATOM 5575 C CA . THR B 1 327 ? -12.953 24.031 1.342 1 97.5 327 THR B CA 1
ATOM 5576 C C . THR B 1 327 ? -14.352 23.734 1.867 1 97.5 327 THR B C 1
ATOM 5578 O O . THR B 1 327 ? -14.977 22.75 1.456 1 97.5 327 THR B O 1
ATOM 5581 N N . LEU B 1 328 ? -14.844 24.547 2.785 1 97.19 328 LEU B N 1
ATOM 5582 C CA . LEU B 1 328 ? -16.219 24.391 3.229 1 97.19 328 LEU B CA 1
ATOM 5583 C C . LEU B 1 328 ? -17.203 24.562 2.068 1 97.19 328 LEU B C 1
ATOM 5585 O O . LEU B 1 328 ? -18.172 23.812 1.944 1 97.19 328 LEU B O 1
ATOM 5589 N N . LEU B 1 329 ? -16.891 25.484 1.223 1 94.69 329 LEU B N 1
ATOM 5590 C CA . LEU B 1 329 ? -17.75 25.766 0.074 1 94.69 329 LEU B CA 1
ATOM 5591 C C . LEU B 1 329 ? -17.625 24.656 -0.971 1 94.69 329 LEU B C 1
ATOM 5593 O O . LEU B 1 329 ? -18.625 24.172 -1.498 1 94.69 329 LEU B O 1
ATOM 5597 N N . LEU B 1 330 ? -16.438 24.234 -1.264 1 92.62 330 LEU B N 1
ATOM 5598 C CA . LEU B 1 330 ? -16.156 23.281 -2.332 1 92.62 330 LEU B CA 1
ATOM 5599 C C . LEU B 1 330 ? -16.719 21.906 -2.006 1 92.62 330 LEU B C 1
ATOM 5601 O O . LEU B 1 330 ? -17.109 21.156 -2.91 1 92.62 330 LEU B O 1
ATOM 5605 N N . PHE B 1 331 ? -16.844 21.625 -0.759 1 90.31 331 PHE B N 1
ATOM 5606 C CA . PHE B 1 331 ? -17.188 20.234 -0.428 1 90.31 331 PHE B CA 1
ATOM 5607 C C . PHE B 1 331 ? -18.656 20.109 -0.075 1 90.31 331 PHE B C 1
ATOM 5609 O O . PHE B 1 331 ? -19.141 19.016 0.227 1 90.31 331 PHE B O 1
ATOM 5616 N N . ILE B 1 332 ? -19.484 21.234 -0.167 1 92.38 332 ILE B N 1
ATOM 5617 C CA . ILE B 1 332 ? -20.938 21.203 0.075 1 92.38 332 ILE B CA 1
ATOM 5618 C C . ILE B 1 332 ? -21.594 20.188 -0.853 1 92.38 332 ILE B C 1
ATOM 5620 O O . ILE B 1 332 ? -22.438 19.406 -0.42 1 92.38 332 ILE B O 1
ATOM 5624 N N . PRO B 1 333 ? -21.172 20.094 -2.141 1 92.5 333 PRO B N 1
ATOM 5625 C CA . PRO B 1 333 ? -21.828 19.141 -3.035 1 92.5 333 PRO B CA 1
ATOM 5626 C C . PRO B 1 333 ? -21.656 17.688 -2.57 1 92.5 333 PRO B C 1
ATOM 5628 O O . PRO B 1 333 ? -22.5 16.844 -2.871 1 92.5 333 PRO B O 1
ATOM 5631 N N . THR B 1 334 ? -20.625 17.375 -1.824 1 94.5 334 THR B N 1
ATOM 5632 C CA . THR B 1 334 ? -20.422 16 -1.381 1 94.5 334 THR B CA 1
ATOM 5633 C C . THR B 1 334 ? -21.453 15.602 -0.343 1 94.5 334 THR B C 1
ATOM 5635 O O . THR B 1 334 ? -21.75 14.414 -0.175 1 94.5 334 THR B O 1
ATOM 5638 N N . TYR B 1 335 ? -22.016 16.562 0.335 1 93.88 335 TYR B N 1
ATOM 5639 C CA . TYR B 1 335 ? -23.062 16.312 1.312 1 93.88 335 TYR B CA 1
ATOM 5640 C C . TYR B 1 335 ? -24.359 15.914 0.621 1 93.88 335 TYR B C 1
ATOM 5642 O O . TYR B 1 335 ? -25.125 15.102 1.145 1 93.88 335 TYR B O 1
ATOM 5650 N N . HIS B 1 336 ? -24.609 16.375 -0.598 1 91.25 336 HIS B N 1
ATOM 5651 C CA . HIS B 1 336 ? -25.891 16.203 -1.257 1 91.25 336 HIS B CA 1
ATOM 5652 C C . HIS B 1 336 ? -25.828 15.148 -2.352 1 91.25 336 HIS B C 1
ATOM 5654 O O . HIS B 1 336 ? -26.859 14.719 -2.869 1 91.25 336 HIS B O 1
ATOM 5660 N N . CYS B 1 337 ? -24.672 14.805 -2.732 1 93.06 337 CYS B N 1
ATOM 5661 C CA . CYS B 1 337 ? -24.484 13.867 -3.832 1 93.06 337 CYS B CA 1
ATOM 5662 C C . CYS B 1 337 ? -23.578 12.711 -3.42 1 93.06 337 CYS B C 1
ATOM 5664 O O . CYS B 1 337 ? -22.391 12.906 -3.195 1 93.06 337 CYS B O 1
ATOM 5666 N N . THR B 1 338 ? -24.125 11.57 -3.436 1 93.06 338 THR B N 1
ATOM 5667 C CA . THR B 1 338 ? -23.375 10.383 -3.002 1 93.06 338 THR B CA 1
ATOM 5668 C C . THR B 1 338 ? -22.219 10.102 -3.943 1 93.06 338 THR B C 1
ATOM 5670 O O . THR B 1 338 ? -21.125 9.734 -3.496 1 93.06 338 THR B O 1
ATOM 5673 N N . ALA B 1 339 ? -22.422 10.258 -5.211 1 94.06 339 ALA B N 1
ATOM 5674 C CA . ALA B 1 339 ? -21.375 10 -6.191 1 94.06 339 ALA B CA 1
ATOM 5675 C C . ALA B 1 339 ? -20.188 10.922 -5.969 1 94.06 339 ALA B C 1
ATOM 5677 O O . ALA B 1 339 ? -19.031 10.492 -6.039 1 94.06 339 ALA B O 1
ATOM 5678 N N . LEU B 1 340 ? -20.469 12.188 -5.715 1 95.44 340 LEU B N 1
ATOM 5679 C CA . LEU B 1 340 ? -19.391 13.141 -5.457 1 95.44 340 LEU B CA 1
ATOM 5680 C C . LEU B 1 340 ? -18.703 12.844 -4.133 1 95.44 340 LEU B C 1
ATOM 5682 O O . LEU B 1 340 ? -17.5 13.023 -4.004 1 95.44 340 LEU B O 1
ATOM 5686 N N . ALA B 1 341 ? -19.484 12.438 -3.176 1 95.25 341 ALA B N 1
ATOM 5687 C CA . ALA B 1 341 ? -18.906 12.039 -1.893 1 95.25 341 ALA B CA 1
ATOM 5688 C C . ALA B 1 341 ? -17.938 10.875 -2.064 1 95.25 341 ALA B C 1
ATOM 5690 O O . ALA B 1 341 ? -16.828 10.914 -1.538 1 95.25 341 ALA B O 1
ATOM 5691 N N . VAL B 1 342 ? -18.312 9.898 -2.865 1 95.31 342 VAL B N 1
ATOM 5692 C CA . VAL B 1 342 ? -17.469 8.719 -3.096 1 95.31 342 VAL B CA 1
ATOM 5693 C C . VAL B 1 342 ? -16.203 9.125 -3.846 1 95.31 342 VAL B C 1
ATOM 5695 O O . VAL B 1 342 ? -15.102 8.688 -3.506 1 95.31 342 VAL B O 1
ATOM 5698 N N . ALA B 1 343 ? -16.344 9.953 -4.816 1 96.56 343 ALA B N 1
ATOM 5699 C CA . ALA B 1 343 ? -15.188 10.445 -5.566 1 96.56 343 ALA B CA 1
ATOM 5700 C C . ALA B 1 343 ? -14.211 11.188 -4.656 1 96.56 343 ALA B C 1
ATOM 5702 O O . ALA B 1 343 ? -12.992 11.016 -4.77 1 96.56 343 ALA B O 1
ATOM 5703 N N . TRP B 1 344 ? -14.727 11.992 -3.801 1 97.69 344 TRP B N 1
ATOM 5704 C CA . TRP B 1 344 ? -13.898 12.742 -2.865 1 97.69 344 TRP B CA 1
ATOM 5705 C C . TRP B 1 344 ? -13.164 11.805 -1.91 1 97.69 344 TRP B C 1
ATOM 5707 O O . TRP B 1 344 ? -11.984 12.008 -1.61 1 97.69 344 TRP B O 1
ATOM 5717 N N . GLN B 1 345 ? -13.852 10.773 -1.47 1 97.44 345 GLN B N 1
ATOM 5718 C CA . GLN B 1 345 ? -13.203 9.797 -0.6 1 97.44 345 GLN B CA 1
ATOM 5719 C C . GLN B 1 345 ? -12.055 9.102 -1.322 1 97.44 345 GLN B C 1
ATOM 5721 O O . GLN B 1 345 ? -11 8.859 -0.732 1 97.44 345 GLN B O 1
ATOM 5726 N N . ALA B 1 346 ? -12.258 8.773 -2.561 1 97.06 346 ALA B N 1
ATOM 5727 C CA . ALA B 1 346 ? -11.203 8.141 -3.352 1 97.06 346 ALA B CA 1
ATOM 5728 C C . ALA B 1 346 ? -9.992 9.062 -3.484 1 97.06 346 ALA B C 1
ATOM 5730 O O . ALA B 1 346 ? -8.852 8.633 -3.332 1 97.06 346 ALA B O 1
ATOM 5731 N N . LEU B 1 347 ? -10.242 10.32 -3.723 1 97.44 347 LEU B N 1
ATOM 5732 C CA . LEU B 1 347 ? -9.164 11.289 -3.863 1 97.44 347 LEU B CA 1
ATOM 5733 C C . LEU B 1 347 ? -8.383 11.43 -2.559 1 97.44 347 LEU B C 1
ATOM 5735 O O . LEU B 1 347 ? -7.16 11.578 -2.576 1 97.44 347 LEU B O 1
ATOM 5739 N N . LYS B 1 348 ? -9.07 11.359 -1.482 1 97.69 348 LYS B N 1
ATOM 5740 C CA . LYS B 1 348 ? -8.461 11.484 -0.158 1 97.69 348 LYS B CA 1
ATOM 5741 C C . LYS B 1 348 ? -7.484 10.344 0.112 1 97.69 348 LYS B C 1
ATOM 5743 O O . LYS B 1 348 ? -6.562 10.492 0.917 1 97.69 348 LYS B O 1
ATOM 5748 N N . VAL B 1 349 ? -7.695 9.219 -0.549 1 97.94 349 VAL B N 1
ATOM 5749 C CA . VAL B 1 349 ? -6.789 8.086 -0.391 1 97.94 349 VAL B CA 1
ATOM 5750 C C . VAL B 1 349 ? -5.645 8.195 -1.398 1 97.94 349 VAL B C 1
ATOM 5752 O O . VAL B 1 349 ? -4.484 7.961 -1.056 1 97.94 349 VAL B O 1
ATOM 5755 N N . LEU B 1 350 ? -5.879 8.648 -2.57 1 97.75 350 LEU B N 1
ATOM 5756 C CA . LEU B 1 350 ? -4.914 8.664 -3.662 1 97.75 350 LEU B CA 1
ATOM 5757 C C . LEU B 1 350 ? -3.834 9.711 -3.418 1 97.75 350 LEU B C 1
ATOM 5759 O O . LEU B 1 350 ? -2.658 9.477 -3.705 1 97.75 350 LEU B O 1
ATOM 5763 N N . VAL B 1 351 ? -4.195 10.828 -2.863 1 97.56 351 VAL B N 1
ATOM 5764 C CA . VAL B 1 351 ? -3.275 11.945 -2.682 1 97.56 351 VAL B CA 1
ATOM 5765 C C . VAL B 1 351 ? -2.17 11.547 -1.703 1 97.56 351 VAL B C 1
ATOM 5767 O O . VAL B 1 351 ? -0.984 11.633 -2.029 1 97.56 351 VAL B O 1
ATOM 5770 N N . PRO B 1 352 ? -2.545 11.07 -0.541 1 98.31 352 PRO B N 1
ATOM 5771 C CA . PRO B 1 352 ? -1.476 10.68 0.381 1 98.31 352 PRO B CA 1
ATOM 5772 C C . PRO B 1 352 ? -0.633 9.523 -0.149 1 98.31 352 PRO B C 1
ATOM 5774 O O . PRO B 1 352 ? 0.562 9.438 0.147 1 98.31 352 PRO B O 1
ATOM 5777 N N . VAL B 1 353 ? -1.213 8.602 -0.893 1 97.81 353 VAL B N 1
ATOM 5778 C CA . VAL B 1 353 ? -0.454 7.504 -1.481 1 97.81 353 VAL B CA 1
ATOM 5779 C C . VAL B 1 353 ? 0.584 8.055 -2.455 1 97.81 353 VAL B C 1
ATOM 5781 O O . VAL B 1 353 ? 1.749 7.652 -2.426 1 97.81 353 VAL B O 1
ATOM 5784 N N . TYR B 1 354 ? 0.229 8.992 -3.258 1 96.62 354 TYR B N 1
ATOM 5785 C CA . TYR B 1 354 ? 1.145 9.609 -4.211 1 96.62 354 TYR B CA 1
ATOM 5786 C C . TYR B 1 354 ? 2.297 10.297 -3.492 1 96.62 354 TYR B C 1
ATOM 5788 O O . TYR B 1 354 ? 3.465 10.086 -3.83 1 96.62 354 TYR B O 1
ATOM 5796 N N . PHE B 1 355 ? 1.979 11.062 -2.518 1 96.75 355 PHE B N 1
ATOM 5797 C CA . PHE B 1 355 ? 3.025 11.797 -1.812 1 96.75 355 PHE B CA 1
ATOM 5798 C C . PHE B 1 355 ? 3.885 10.844 -0.984 1 96.75 355 PHE B C 1
ATOM 5800 O O . PHE B 1 355 ? 5.078 11.086 -0.795 1 96.75 355 PHE B O 1
ATOM 5807 N N . GLY B 1 356 ? 3.221 9.758 -0.486 1 96.12 356 GLY B N 1
ATOM 5808 C CA . GLY B 1 356 ? 4.023 8.734 0.168 1 96.12 356 GLY B CA 1
ATOM 5809 C C . GLY B 1 356 ? 5.059 8.109 -0.749 1 96.12 356 GLY B C 1
ATOM 5810 O O . GLY B 1 356 ? 6.211 7.926 -0.356 1 96.12 356 GLY B O 1
ATOM 5811 N N . CYS B 1 357 ? 4.664 7.828 -1.913 1 93.81 357 CYS B N 1
ATOM 5812 C CA . CYS B 1 357 ? 5.574 7.254 -2.896 1 93.81 357 CYS B CA 1
ATOM 5813 C C . CYS B 1 357 ? 6.645 8.266 -3.303 1 93.81 357 CYS B C 1
ATOM 5815 O O . CYS B 1 357 ? 7.805 7.895 -3.504 1 93.81 357 CYS B O 1
ATOM 5817 N N . LYS B 1 358 ? 6.246 9.492 -3.424 1 92.56 358 LYS B N 1
ATOM 5818 C CA . LYS B 1 358 ? 7.219 10.547 -3.711 1 92.56 358 LYS B CA 1
ATOM 5819 C C . LYS B 1 358 ? 8.258 10.656 -2.598 1 92.56 358 LYS B C 1
ATOM 5821 O O . LYS B 1 358 ? 9.453 10.773 -2.869 1 92.56 358 LYS B O 1
ATOM 5826 N N . HIS B 1 359 ? 7.777 10.617 -1.437 1 90.94 359 HIS B N 1
ATOM 5827 C CA . HIS B 1 359 ? 8.672 10.656 -0.285 1 90.94 359 HIS B CA 1
ATOM 5828 C C . HIS B 1 359 ? 9.641 9.477 -0.301 1 90.94 359 HIS B C 1
ATOM 5830 O O . HIS B 1 359 ? 10.844 9.656 -0.092 1 90.94 359 HIS B O 1
ATOM 5836 N N . GLN B 1 360 ? 9.164 8.359 -0.573 1 86.12 360 GLN B N 1
ATOM 5837 C CA . GLN B 1 360 ? 9.961 7.137 -0.526 1 86.12 360 GLN B CA 1
ATOM 5838 C C . GLN B 1 360 ? 10.977 7.098 -1.661 1 86.12 360 GLN B C 1
ATOM 5840 O O . GLN B 1 360 ? 12.125 6.695 -1.459 1 86.12 360 GLN B O 1
ATOM 5845 N N . HIS B 1 361 ? 10.633 7.523 -2.785 1 85.38 361 HIS B N 1
ATOM 5846 C CA . HIS B 1 361 ? 11.477 7.281 -3.955 1 85.38 361 HIS B CA 1
ATOM 5847 C C . HIS B 1 361 ? 12.297 8.516 -4.309 1 85.38 361 HIS B C 1
ATOM 5849 O O . HIS B 1 361 ? 13.227 8.438 -5.117 1 85.38 361 HIS B O 1
ATOM 5855 N N . GLU B 1 362 ? 12.023 9.547 -3.709 1 82.81 362 GLU B N 1
ATOM 5856 C CA . GLU B 1 362 ? 12.844 10.727 -3.955 1 82.81 362 GLU B CA 1
ATOM 5857 C C . GLU B 1 362 ? 13.617 11.133 -2.701 1 82.81 362 GLU B C 1
ATOM 5859 O O . GLU B 1 362 ? 14.844 11.078 -2.674 1 82.81 362 GLU B O 1
ATOM 5864 N N . ARG B 1 363 ? 12.953 11.32 -1.674 1 78.75 363 ARG B N 1
ATOM 5865 C CA . ARG B 1 363 ? 13.609 11.828 -0.477 1 78.75 363 ARG B CA 1
ATOM 5866 C C . ARG B 1 363 ? 14.461 10.75 0.183 1 78.75 363 ARG B C 1
ATOM 5868 O O . ARG B 1 363 ? 15.633 10.984 0.495 1 78.75 363 ARG B O 1
ATOM 5875 N N . LEU B 1 364 ? 13.859 9.664 0.358 1 79.69 364 LEU B N 1
ATOM 5876 C CA . LEU B 1 364 ? 14.578 8.609 1.071 1 79.69 364 LEU B CA 1
ATOM 5877 C C . LEU B 1 364 ? 15.711 8.055 0.219 1 79.69 364 LEU B C 1
ATOM 5879 O O . LEU B 1 364 ? 16.766 7.695 0.744 1 79.69 364 LEU B O 1
ATOM 5883 N N . TYR B 1 365 ? 15.406 8.031 -1.044 1 77.81 365 TYR B N 1
ATOM 5884 C CA . TYR B 1 365 ? 16.453 7.57 -1.949 1 77.81 365 TYR B CA 1
ATOM 5885 C C . TYR B 1 365 ? 17.656 8.5 -1.906 1 77.81 365 TYR B C 1
ATOM 5887 O O . TYR B 1 365 ? 18.797 8.039 -1.796 1 77.81 365 TYR B O 1
ATOM 5895 N N . LYS B 1 366 ? 17.422 9.734 -1.972 1 79.5 366 LYS B N 1
ATOM 5896 C CA . LYS B 1 366 ? 18.5 10.711 -1.907 1 79.5 366 LYS B CA 1
ATOM 5897 C C . LYS B 1 366 ? 19.219 10.656 -0.562 1 79.5 366 LYS B C 1
ATOM 5899 O O . LYS B 1 366 ? 20.438 10.758 -0.501 1 79.5 366 LYS B O 1
ATOM 5904 N N . ALA B 1 367 ? 18.469 10.492 0.404 1 80.75 367 ALA B N 1
ATOM 5905 C CA . ALA B 1 367 ? 19.062 10.383 1.739 1 80.75 367 ALA B CA 1
ATOM 5906 C C . ALA B 1 367 ? 19.938 9.141 1.855 1 80.75 367 ALA B C 1
ATOM 5908 O O . ALA B 1 367 ? 21 9.18 2.494 1 80.75 367 ALA B O 1
ATOM 5909 N N . ALA B 1 368 ? 19.5 8.094 1.247 1 80.25 368 ALA B N 1
ATOM 5910 C CA . ALA B 1 368 ? 20.281 6.859 1.268 1 80.25 368 ALA B CA 1
ATOM 5911 C C . ALA B 1 368 ? 21.594 7.027 0.506 1 80.25 368 ALA B C 1
ATOM 5913 O O . ALA B 1 368 ? 22.641 6.551 0.947 1 80.25 368 ALA B O 1
ATOM 5914 N N . MET B 1 369 ? 21.5 7.672 -0.536 1 81.56 369 MET B N 1
ATOM 5915 C CA . MET B 1 369 ? 22.703 7.93 -1.312 1 81.56 369 MET B CA 1
ATOM 5916 C C . MET B 1 369 ? 23.703 8.766 -0.514 1 81.56 369 MET B C 1
ATOM 5918 O O . MET B 1 369 ? 24.906 8.477 -0.507 1 81.56 369 MET B O 1
ATOM 5922 N N . ALA B 1 370 ? 23.188 9.719 0.097 1 81.56 370 ALA B N 1
ATOM 5923 C CA . ALA B 1 370 ? 24.031 10.586 0.914 1 81.56 370 ALA B CA 1
ATOM 5924 C C . ALA B 1 370 ? 24.656 9.805 2.072 1 81.56 370 ALA B C 1
ATOM 5926 O O . ALA B 1 370 ? 25.812 10.023 2.422 1 81.56 370 ALA B O 1
ATOM 5927 N N . GLU B 1 371 ? 23.859 8.977 2.613 1 82.31 371 GLU B N 1
ATOM 5928 C CA . GLU B 1 371 ? 24.344 8.133 3.701 1 82.31 371 GLU B CA 1
ATOM 5929 C C . GLU B 1 371 ? 25.438 7.188 3.217 1 82.31 371 GLU B C 1
ATOM 5931 O O . GLU B 1 371 ? 26.406 6.922 3.939 1 82.31 371 GLU B O 1
ATOM 5936 N N . GLY B 1 372 ? 25.234 6.719 2.066 1 80.44 372 GLY B N 1
ATOM 5937 C CA . GLY B 1 372 ? 26.266 5.891 1.482 1 80.44 372 GLY B CA 1
ATOM 5938 C C . GLY B 1 372 ? 27.594 6.609 1.347 1 80.44 372 GLY B C 1
ATOM 5939 O O . GLY B 1 372 ? 28.656 6.055 1.68 1 80.44 372 GLY B O 1
ATOM 5940 N N . VAL B 1 373 ? 27.531 7.723 0.923 1 84.19 373 VAL B N 1
ATOM 5941 C CA . VAL B 1 373 ? 28.719 8.531 0.751 1 84.19 373 VAL B CA 1
ATOM 5942 C C . VAL B 1 373 ? 29.359 8.805 2.111 1 84.19 373 VAL B C 1
ATOM 5944 O O . VAL B 1 373 ? 30.578 8.68 2.27 1 84.19 373 VAL B O 1
ATOM 5947 N N . ARG B 1 374 ? 28.531 9.164 2.996 1 83.19 374 ARG B N 1
ATOM 5948 C CA . ARG B 1 374 ? 29.016 9.453 4.344 1 83.19 374 ARG B CA 1
ATOM 5949 C C . ARG B 1 374 ? 29.734 8.25 4.938 1 83.19 374 ARG B C 1
ATOM 5951 O O . ARG B 1 374 ? 30.844 8.383 5.469 1 83.19 374 ARG B O 1
ATOM 5958 N N . ARG B 1 375 ? 29.125 7.125 4.824 1 81 375 ARG B N 1
ATOM 5959 C CA . ARG B 1 375 ? 29.719 5.906 5.375 1 81 375 ARG B CA 1
ATOM 5960 C C . ARG B 1 375 ? 31.031 5.57 4.676 1 81 375 ARG B C 1
ATOM 5962 O O . ARG B 1 375 ? 31.969 5.109 5.316 1 81 375 ARG B O 1
ATOM 5969 N N . HIS B 1 376 ? 31.016 5.805 3.459 1 81.44 376 HIS B N 1
ATOM 5970 C CA . HIS B 1 376 ? 32.219 5.535 2.695 1 81.44 376 HIS B CA 1
ATOM 5971 C C . HIS B 1 376 ? 33.344 6.473 3.105 1 81.44 376 HIS B C 1
ATOM 5973 O O . HIS B 1 376 ? 34.5 6.051 3.227 1 81.44 376 HIS B O 1
ATOM 5979 N N . MET B 1 377 ? 33 7.656 3.277 1 81.56 377 MET B N 1
ATOM 5980 C CA . MET B 1 377 ? 33.969 8.656 3.676 1 81.56 377 MET B CA 1
ATOM 5981 C C . MET B 1 377 ? 34.531 8.352 5.066 1 81.56 377 MET B C 1
ATOM 5983 O O . MET B 1 377 ? 35.719 8.508 5.312 1 81.56 377 MET B O 1
ATOM 5987 N N . VAL B 1 378 ? 33.656 7.965 5.902 1 80.56 378 VAL B N 1
ATOM 5988 C CA . VAL B 1 378 ? 34.094 7.602 7.25 1 80.56 378 VAL B CA 1
ATOM 5989 C C . VAL B 1 378 ? 35.031 6.402 7.191 1 80.56 378 VAL B C 1
ATOM 5991 O O . VAL B 1 378 ? 36.031 6.352 7.914 1 80.56 378 VAL B O 1
ATOM 5994 N N . GLN B 1 379 ? 34.688 5.492 6.324 1 79 379 GLN B N 1
ATOM 5995 C CA . GLN B 1 379 ? 35.531 4.309 6.164 1 79 379 GLN B CA 1
ATOM 5996 C C . GLN B 1 379 ? 36.875 4.668 5.574 1 79 379 GLN B C 1
ATOM 5998 O O . GLN B 1 379 ? 37.906 4.121 5.984 1 79 379 GLN B O 1
ATOM 6003 N N . LEU B 1 380 ? 36.906 5.582 4.66 1 78.06 380 LEU B N 1
ATOM 6004 C CA . LEU B 1 380 ? 38.156 6.023 4.055 1 78.06 380 LEU B CA 1
ATOM 6005 C C . LEU B 1 380 ? 39.031 6.734 5.082 1 78.06 380 LEU B C 1
ATOM 6007 O O . LEU B 1 380 ? 40.25 6.562 5.09 1 78.06 380 LEU B O 1
ATOM 6011 N N . GLN B 1 381 ? 38.406 7.48 5.859 1 71.44 381 GLN B N 1
ATOM 6012 C CA . GLN B 1 381 ? 39.156 8.188 6.898 1 71.44 381 GLN B CA 1
ATOM 6013 C C . GLN B 1 381 ? 39.719 7.219 7.934 1 71.44 381 GLN B C 1
ATOM 6015 O O . GLN B 1 381 ? 40.844 7.402 8.422 1 71.44 381 GLN B O 1
ATOM 6020 N N . ALA B 1 382 ? 38.969 6.301 8.211 1 77.81 382 ALA B N 1
ATOM 6021 C CA . ALA B 1 382 ? 39.406 5.281 9.148 1 77.81 382 ALA B CA 1
ATOM 6022 C C . ALA B 1 382 ? 40.594 4.492 8.562 1 77.81 382 ALA B C 1
ATOM 6024 O O . ALA B 1 382 ? 41.562 4.195 9.266 1 77.81 382 ALA B O 1
ATOM 6025 N N . ASP B 1 383 ? 40.5 4.227 7.332 1 73.62 383 ASP B N 1
ATOM 6026 C CA . ASP B 1 383 ? 41.562 3.502 6.656 1 73.62 383 ASP B CA 1
ATOM 6027 C C . ASP B 1 383 ? 42.812 4.352 6.551 1 73.62 383 ASP B C 1
ATOM 6029 O O . ASP B 1 383 ? 43.938 3.842 6.695 1 73.62 383 ASP B O 1
ATOM 6033 N N . ALA B 1 384 ? 42.688 5.594 6.332 1 72.25 384 ALA B N 1
ATOM 6034 C CA . ALA B 1 384 ? 43.812 6.512 6.25 1 72.25 384 ALA B CA 1
ATOM 6035 C C . ALA B 1 384 ? 44.5 6.652 7.602 1 72.25 384 ALA B C 1
ATOM 6037 O O . ALA B 1 384 ? 45.719 6.715 7.676 1 72.25 384 ALA B O 1
ATOM 6038 N N . ARG B 1 385 ? 43.75 6.676 8.578 1 71.38 385 ARG B N 1
ATOM 6039 C CA . ARG B 1 385 ? 44.312 6.77 9.922 1 71.38 385 ARG B CA 1
ATOM 6040 C C . ARG B 1 385 ? 45.094 5.512 10.281 1 71.38 385 ARG B C 1
ATOM 6042 O O . ARG B 1 385 ? 46.125 5.586 10.914 1 71.38 385 ARG B O 1
ATOM 6049 N N . CYS B 1 386 ? 44.469 4.477 9.812 1 73.31 386 CYS B N 1
ATOM 6050 C CA . CYS B 1 386 ? 45.156 3.213 10.078 1 73.31 386 CYS B CA 1
ATOM 6051 C C . CYS B 1 386 ? 46.438 3.1 9.258 1 73.31 386 CYS B C 1
ATOM 6053 O O . CYS B 1 386 ? 47.438 2.59 9.75 1 73.31 386 CYS B O 1
ATOM 6055 N N . ALA B 1 387 ? 46.406 3.59 8.07 1 69.81 387 ALA B N 1
ATOM 6056 C CA . ALA B 1 387 ? 47.594 3.566 7.223 1 69.81 387 ALA B CA 1
ATOM 6057 C C . ALA B 1 387 ? 48.656 4.547 7.73 1 69.81 387 ALA B C 1
ATOM 6059 O O . ALA B 1 387 ? 49.844 4.246 7.711 1 69.81 387 ALA B O 1
ATOM 6060 N N . GLY B 1 388 ? 48.188 5.676 8.094 1 65.25 388 GLY B N 1
ATOM 6061 C CA . GLY B 1 388 ? 49.125 6.633 8.68 1 65.25 388 GLY B CA 1
ATOM 6062 C C . GLY B 1 388 ? 49.719 6.156 9.984 1 65.25 388 GLY B C 1
ATOM 6063 O O . GLY B 1 388 ? 50.875 6.438 10.273 1 65.25 388 GLY B O 1
ATOM 6064 N N . GLY B 1 389 ? 49 5.52 10.734 1 63.16 389 GLY B N 1
ATOM 6065 C CA . GLY B 1 389 ? 49.5 4.953 11.969 1 63.16 389 GLY B CA 1
ATOM 6066 C C . GLY B 1 389 ? 50.562 3.885 11.734 1 63.16 389 GLY B C 1
ATOM 6067 O O . GLY B 1 389 ? 51.531 3.797 12.477 1 63.16 389 GLY B O 1
ATOM 6068 N N . VAL B 1 390 ? 50.438 3.137 10.766 1 62.75 390 VAL B N 1
ATOM 6069 C CA . VAL B 1 390 ? 51.406 2.098 10.438 1 62.75 390 VAL B CA 1
ATOM 6070 C C . VAL B 1 390 ? 52.719 2.736 9.969 1 62.75 390 VAL B C 1
ATOM 6072 O O . VAL B 1 390 ? 53.781 2.291 10.344 1 62.75 390 VAL B O 1
ATOM 6075 N N . LEU B 1 391 ? 52.656 3.801 9.195 1 59.75 391 LEU B N 1
ATOM 6076 C CA . LEU B 1 391 ? 53.844 4.5 8.727 1 59.75 391 LEU B CA 1
ATOM 6077 C C . LEU B 1 391 ? 54.594 5.172 9.883 1 59.75 391 LEU B C 1
ATOM 6079 O O . LEU B 1 391 ? 55.812 5.164 9.938 1 59.75 391 LEU B O 1
ATOM 6083 N N . ALA B 1 392 ? 53.875 5.656 10.758 1 62.72 392 ALA B N 1
ATOM 6084 C CA . ALA B 1 392 ? 54.469 6.293 11.922 1 62.72 392 ALA B CA 1
ATOM 6085 C C . ALA B 1 392 ? 55.156 5.262 12.82 1 62.72 392 ALA B C 1
ATOM 6087 O O . ALA B 1 392 ? 56.188 5.531 13.414 1 62.72 392 ALA B O 1
ATOM 6088 N N . ALA B 1 393 ? 54.625 4.164 12.844 1 62 393 ALA B N 1
ATOM 6089 C CA . ALA B 1 393 ? 55.219 3.115 13.672 1 62 393 ALA B CA 1
ATOM 6090 C C . ALA B 1 393 ? 56.469 2.553 13.023 1 62 393 ALA B C 1
ATOM 6092 O O . ALA B 1 393 ? 57.375 2.098 13.727 1 62 393 ALA B O 1
ATOM 6093 N N . GLU B 1 394 ? 56.594 2.678 11.82 1 56.03 394 GLU B N 1
ATOM 6094 C CA . GLU B 1 394 ? 57.781 2.164 11.125 1 56.03 394 GLU B CA 1
ATOM 6095 C C . GLU B 1 394 ? 58.906 3.207 11.086 1 56.03 394 GLU B C 1
ATOM 6097 O O . GLU B 1 394 ? 60.062 2.871 10.859 1 56.03 394 GLU B O 1
ATOM 6102 N N . GLN B 1 395 ? 58.625 4.375 11.453 1 51.5 395 GLN B N 1
ATOM 6103 C CA . GLN B 1 395 ? 59.688 5.352 11.609 1 51.5 395 GLN B CA 1
ATOM 6104 C C . GLN B 1 395 ? 60.188 5.402 13.055 1 51.5 395 GLN B C 1
ATOM 6106 O O . GLN B 1 395 ? 61.375 5.582 13.297 1 51.5 395 GLN B O 1
#

Organism: Chlorella vulgaris (NCBI:txid3077)

Secondary structure (DSSP, 8-state):
---THHHHHHHHHHHHHHHHHHHHHHHHHHHTS---------------------------------------------------TT-S---PPPPHHHHHHHHHHHHHHHHHHHH-GGGHHHHHHHHHHHHHHHHHHIIIII-GGGGGGGGSHHHHHHHHHHHHHH-TTGGG-HHHHHHHHHHIIIIIHHHHHHTT----TT-HHHHHHHHHHHHHHHHHHHHHHS--TTS--TTS-S-S--HHHHHIIIIIHHHHHHHHHHHHHIIIIIIITHHHHHHTT---HHHHHHHHHHHH--HHHHHHH-S-HHHHHHHHHHHHHHHHHHHHHHTHHHHH-HHHHHHHHHHHHHHHHHHHHHIIIIIHHHHHHHHHHHHHHHHHHHHHHHHHHHHHHH-/---THHHHHHHHHHHHHHHHHHHHHHHHHHHTS---------------------------------------------------S------PPPPHHHHHHHHHHHHHHHHHHHH-GGGHHHHHHHHHHHHHHHHHHIIIII-GGGGGGGGSHHHHHHHHHHHHHH-TTGGG-HHHHHHHHHHIIIIIHHHHHHTT----TT-HHHHHHHHHHHHHHHHHHHHHHS--TTS--TTS-S-S--HHHHHIIIIIHHHHHHHHHHHHHIIIIIIITHHHHHHTT---HHHHHHHHHHHH--HHHHHHH-S-HHHHHHHHHHHHHHHHHHHHHHTHHHHH-HHHHHHHHHHHHHHHHHHHHHIIIIIHHHHHHHHHHHHHHHHHHHHHHHHHHHHHHH-

Nearest PDB structures (foldseek):
  7vvk-assembly1_R  TM=2.710E-01  e=1.070E+00  Homo sapiens
  7vvl-assembly1_R  TM=2.160E-01  e=9.382E-01  Homo sapiens
  7vvl-assembly1_R  TM=2.187E-01  e=9.586E-01  Homo sapiens
  2kgx-assembly1_A  TM=2.622E-01  e=7.870E+00  Mus musculus

pLDDT: mean 75.04, std 27.51, range [16.45, 98.81]

Foldseek 3Di:
DPDPVVVVVVVVVVVVVVVVVVVVVVVVVVVPPPPPDDPDDPDPPPPPPDPDDDDDDPDDDDDPDPPDPPDDPPPPPPPPPPPPLPPPPPPDPQDPVQLVVLVVVLVVLVVCCPPPLLCLLVVLLVLCVPVLVVVCCCCVPVNVLANLVCLDPLVVLSVLLNCCVVPPVNLLDLLSLLLSLLSLLFLLLCVCQVVLQASARSDSVSVSSLCSSQRSNSSSLCCQPVPDPPRPCSCPPPPPDDPVSSCCSLAVVNLVVVVVSLVVSCCVCVNVCVVVCVVVVHDDPLNVVLVVLVVVVDPVSCVLNDDDPVSNVVSVVVVSSVRSNVRSVVCSVLSVDVVSVVVSSVVSSVSNHVSNVVCVPPVVVVVVVVVVVSVVVVVVVVVVVVVVVVVVVVD/DPDPVVVVVVVVVVVVVVVVVVVVVVVVVVVPPPPPDDDDPPPPPPPPPCPDDDDDDPDDDDPPDDPDPPDDPPPPPPPPPPPPLPPPPPPDPQDPVQLVQLVVVLVVLVVCCVPPLLCLLVVLLVLCVPVLVVVCCCCVPVNVLANLVCLDPLVVLSVLLNCCVVDPVNLLDLLSLLLSLLSLLFLLLCVCQVVLQASARSDSVSVSSLCSSQRSNSSSLCCQVVPDPPRPCSCPPPPPDDVVSSCCSLAVVNLVVVVVSLVVSCCVCVNVCVVVCVVVVHDDPLNVVLVVLVVVVDPVSCVLPDDDPVSNVVSVVVVSSVRSNVRSVVCSVLSVDVVVVVVSSVVSSVSNHVSNVVCVPPVVVVVVVVVVVSVVVVVVVVVVVVVVVVVVVVD

Radius of gyration: 34.83 Å; Cα contacts (8 Å, |Δi|>4): 740; chains: 2; bounding box: 122×89×79 Å

InterPro domains:
  IPR021261 Glycerophosphocholine acyltransferase 1 [PF10998] (102-209)
  IPR021261 Glycerophosphocholine acyltransferase 1 [PTHR31201] (101-367)